Protein AF-A0A1I8PFZ9-F1 (afdb_monomer_lite)

Structure (mmCIF, N/CA/C/O backbone):
data_AF-A0A1I8PFZ9-F1
#
_entry.id   AF-A0A1I8PFZ9-F1
#
loop_
_atom_site.group_PDB
_atom_site.id
_atom_site.type_symbol
_atom_site.label_atom_id
_atom_site.label_alt_id
_atom_site.label_comp_id
_atom_site.label_asym_id
_atom_site.label_entity_id
_atom_site.label_seq_id
_atom_site.pdbx_PDB_ins_code
_atom_site.Cartn_x
_atom_site.Cartn_y
_atom_site.Cartn_z
_atom_site.occupancy
_atom_site.B_iso_or_equiv
_atom_site.auth_seq_id
_atom_site.auth_comp_id
_atom_site.auth_asym_id
_atom_site.auth_atom_id
_atom_site.pdbx_PDB_model_num
ATOM 1 N N . MET A 1 1 ? -17.222 47.639 5.534 1.00 55.88 1 MET A N 1
ATOM 2 C CA . MET A 1 1 ? -18.559 47.017 5.563 1.00 55.88 1 MET A CA 1
ATOM 3 C C . MET A 1 1 ? -19.368 47.814 6.571 1.00 55.88 1 MET A C 1
ATOM 5 O O . MET A 1 1 ? -18.903 47.943 7.698 1.00 55.88 1 MET A O 1
ATOM 9 N N . ASP A 1 2 ? -20.451 48.472 6.156 1.00 79.69 2 ASP A N 1
ATOM 10 C CA . ASP A 1 2 ? -21.258 49.279 7.079 1.00 79.69 2 ASP A CA 1
ATOM 11 C C . ASP A 1 2 ? -22.140 48.345 7.916 1.00 79.69 2 ASP A C 1
ATOM 13 O O . ASP A 1 2 ? -23.119 47.779 7.430 1.00 79.69 2 ASP A O 1
ATOM 17 N N . LEU A 1 3 ? -21.743 48.149 9.174 1.00 71.75 3 LEU A N 1
ATOM 18 C CA . LEU A 1 3 ? -22.398 47.241 10.117 1.00 71.75 3 LEU A CA 1
ATOM 19 C C . LEU A 1 3 ? -23.881 47.570 10.303 1.00 71.75 3 LEU A C 1
ATOM 21 O O . LEU A 1 3 ? -24.681 46.655 10.477 1.00 71.75 3 LEU A O 1
ATOM 25 N N . LYS A 1 4 ? -24.259 48.851 10.214 1.00 78.00 4 LYS A N 1
ATOM 26 C CA . LYS A 1 4 ? -25.657 49.266 10.374 1.00 78.00 4 LYS A CA 1
ATOM 27 C C . LYS A 1 4 ? -26.515 48.852 9.185 1.00 78.00 4 LYS A C 1
ATOM 29 O O . LYS A 1 4 ? -27.656 48.448 9.374 1.00 78.00 4 LYS A O 1
ATOM 34 N N . GLN A 1 5 ? -25.959 48.918 7.978 1.00 82.25 5 GLN A N 1
ATOM 35 C CA . GLN A 1 5 ? -26.655 48.493 6.768 1.00 82.25 5 GLN A CA 1
ATOM 36 C C . GLN A 1 5 ? -26.832 46.967 6.735 1.00 82.25 5 GLN A C 1
ATOM 38 O O . GLN A 1 5 ? -27.920 46.483 6.442 1.00 82.25 5 GLN A O 1
ATOM 43 N N . CYS A 1 6 ? -25.799 46.210 7.118 1.00 76.44 6 CYS A N 1
ATOM 44 C CA . CYS A 1 6 ? -25.879 44.748 7.202 1.00 76.44 6 CYS A CA 1
ATOM 45 C C . CYS A 1 6 ? -26.853 44.273 8.295 1.00 76.44 6 CYS A C 1
ATOM 47 O O . CYS A 1 6 ? -27.563 43.291 8.094 1.00 76.44 6 CYS A O 1
ATOM 49 N N . GLU A 1 7 ? -26.911 44.961 9.443 1.00 82.06 7 GLU A N 1
ATOM 50 C CA . GLU A 1 7 ? -27.873 44.642 10.507 1.00 82.06 7 GLU A CA 1
ATOM 51 C C . GLU A 1 7 ? -29.319 44.876 10.045 1.00 82.06 7 GLU A C 1
ATOM 53 O O . GLU A 1 7 ? -30.200 44.068 10.339 1.00 82.06 7 GLU A O 1
ATOM 58 N N . GLU A 1 8 ? -29.560 45.950 9.290 1.00 85.44 8 GLU A N 1
ATOM 59 C CA . GLU A 1 8 ? -30.883 46.270 8.753 1.00 85.44 8 GLU A CA 1
ATOM 60 C C . GLU A 1 8 ? -31.319 45.272 7.667 1.00 85.44 8 GLU A C 1
ATOM 62 O O . GLU A 1 8 ? -32.437 44.759 7.713 1.00 85.44 8 GLU A O 1
ATOM 67 N N . GLU A 1 9 ? -30.424 44.908 6.745 1.00 84.25 9 GLU A N 1
ATOM 68 C CA . GLU A 1 9 ? -30.680 43.880 5.725 1.00 84.25 9 GLU A CA 1
ATOM 69 C C . GLU A 1 9 ? -30.949 42.503 6.360 1.00 84.25 9 GLU A C 1
ATOM 71 O O . GLU A 1 9 ? -31.899 41.812 5.979 1.00 84.25 9 GLU A O 1
ATOM 76 N N . ALA A 1 10 ? -30.179 42.129 7.389 1.00 81.12 10 ALA A N 1
ATOM 77 C CA . ALA A 1 10 ? -30.389 40.893 8.138 1.00 81.12 10 ALA A CA 1
ATOM 78 C C . ALA A 1 10 ? -31.715 40.901 8.915 1.00 81.12 10 ALA A C 1
ATOM 80 O O . ALA A 1 10 ? -32.423 39.891 8.927 1.00 81.12 10 ALA A O 1
ATOM 81 N N . ARG A 1 11 ? -32.095 42.036 9.526 1.00 83.81 11 ARG A N 1
ATOM 82 C CA . ARG A 1 11 ? -33.407 42.190 10.177 1.00 83.81 11 ARG A CA 1
ATOM 83 C C . ARG A 1 11 ? -34.544 42.025 9.182 1.00 83.81 11 ARG A C 1
ATOM 85 O O . ARG A 1 11 ? -35.493 41.309 9.490 1.00 83.81 11 ARG A O 1
ATOM 92 N N . GLN A 1 12 ? -34.461 42.652 8.010 1.00 84.81 12 GLN A N 1
ATOM 93 C CA . GLN A 1 12 ? -35.506 42.564 6.987 1.00 84.81 12 GLN A CA 1
ATOM 94 C C . GLN A 1 12 ? -35.646 41.145 6.421 1.00 84.81 12 GLN A C 1
ATOM 96 O O . GLN A 1 12 ? -36.770 40.664 6.254 1.00 84.81 12 GLN A O 1
ATOM 101 N N . ALA A 1 13 ? -34.531 40.446 6.191 1.00 81.25 13 ALA A N 1
ATOM 102 C CA . ALA A 1 13 ? -34.535 39.043 5.781 1.00 81.25 13 ALA A CA 1
ATOM 103 C C . ALA A 1 13 ? -35.147 38.134 6.861 1.00 81.25 13 ALA A C 1
ATOM 105 O O . ALA A 1 13 ? -36.067 37.369 6.572 1.00 81.25 13 ALA A O 1
ATOM 106 N N . ALA A 1 14 ? -34.728 38.292 8.122 1.00 80.75 14 ALA A N 1
ATOM 107 C CA . ALA A 1 14 ? -35.264 37.521 9.242 1.00 80.75 14 ALA A CA 1
ATOM 108 C C . ALA A 1 14 ? -36.769 37.761 9.452 1.00 80.75 14 ALA A C 1
ATOM 110 O O . ALA A 1 14 ? -37.515 36.822 9.719 1.00 80.75 14 ALA A O 1
ATOM 111 N N . LEU A 1 15 ? -37.240 39.003 9.292 1.00 83.06 15 LEU A N 1
ATOM 112 C CA . LEU A 1 15 ? -38.666 39.341 9.359 1.00 83.06 15 LEU A CA 1
ATOM 113 C C . LEU A 1 15 ? -39.466 38.608 8.280 1.00 83.06 15 LEU A C 1
ATOM 115 O O . LEU A 1 15 ? -40.523 38.051 8.571 1.00 83.06 15 LEU A O 1
ATOM 119 N N . LYS A 1 16 ? -38.950 38.569 7.049 1.00 83.12 16 LYS A N 1
ATOM 120 C CA . LYS A 1 16 ? -39.581 37.865 5.928 1.00 83.12 16 LYS A CA 1
ATOM 121 C C . LYS A 1 16 ? -39.654 36.355 6.173 1.00 83.12 16 LYS A C 1
ATOM 123 O O . LYS A 1 16 ? -40.689 35.748 5.901 1.00 83.12 16 LYS A O 1
ATOM 128 N N . ASP A 1 17 ? -38.601 35.770 6.734 1.00 78.38 17 ASP A N 1
ATOM 129 C CA . ASP A 1 17 ? -38.559 34.345 7.069 1.00 78.38 17 ASP A CA 1
ATOM 130 C C . ASP A 1 17 ? -39.523 33.994 8.208 1.00 78.38 17 ASP A C 1
ATOM 132 O O . ASP A 1 17 ? -40.272 33.025 8.098 1.00 78.38 17 ASP A O 1
ATOM 136 N N . ILE A 1 18 ? -39.597 34.820 9.258 1.00 80.12 18 ILE A N 1
ATOM 137 C CA . ILE A 1 18 ? -40.544 34.628 10.368 1.00 80.12 18 ILE A CA 1
ATOM 138 C C . ILE A 1 18 ? -41.995 34.735 9.877 1.00 80.12 18 ILE A C 1
ATOM 140 O O . ILE A 1 18 ? -42.826 33.906 10.244 1.00 80.12 18 ILE A O 1
ATOM 144 N N . ILE A 1 19 ? -42.302 35.709 9.011 1.00 80.38 19 ILE A N 1
ATOM 145 C CA . ILE A 1 19 ? -43.636 35.860 8.404 1.00 80.38 19 ILE A CA 1
ATOM 146 C C . ILE A 1 19 ? -44.010 34.614 7.583 1.00 80.38 19 ILE A C 1
ATOM 148 O O . ILE A 1 19 ? -45.154 34.164 7.628 1.00 80.38 19 ILE A O 1
ATOM 152 N N . ASN A 1 20 ? -43.051 34.023 6.867 1.00 78.00 20 ASN A N 1
ATOM 153 C CA . ASN A 1 20 ? -43.273 32.791 6.108 1.00 78.00 20 ASN A CA 1
ATOM 154 C C . ASN A 1 20 ? -43.420 31.545 6.997 1.00 78.00 20 ASN A C 1
ATOM 156 O O . ASN A 1 20 ? -44.091 30.596 6.596 1.00 78.00 20 ASN A O 1
ATOM 160 N N . MET A 1 21 ? -42.817 31.536 8.188 1.00 74.88 21 MET A N 1
ATOM 161 C CA . MET A 1 21 ? -42.855 30.401 9.117 1.00 74.88 21 MET A CA 1
ATOM 162 C C . MET A 1 21 ? -44.158 30.292 9.923 1.00 74.88 21 MET A C 1
ATOM 164 O O . MET A 1 21 ? -44.516 29.183 10.313 1.00 74.88 21 MET A O 1
ATOM 168 N N . PHE A 1 22 ? -44.869 31.401 10.166 1.00 78.31 22 PHE A N 1
ATOM 169 C CA . PHE A 1 22 ? -46.088 31.435 10.992 1.00 78.31 22 PHE A CA 1
ATOM 170 C C . PHE A 1 22 ? -47.297 31.970 10.217 1.00 78.31 22 PHE A C 1
ATOM 172 O O . PHE A 1 22 ? -47.873 33.003 10.555 1.00 78.31 22 PHE A O 1
ATOM 179 N N . GLN A 1 23 ? -47.700 31.260 9.163 1.00 78.88 23 GLN A N 1
ATOM 180 C CA . GLN A 1 23 ? -48.844 31.660 8.331 1.00 78.88 23 GLN A CA 1
ATOM 181 C C . GLN A 1 23 ? -50.200 31.207 8.899 1.00 78.88 23 GLN A C 1
ATOM 183 O O . GLN A 1 23 ? -51.242 31.714 8.482 1.00 78.88 23 GLN A O 1
ATOM 188 N N . ARG A 1 24 ? -50.209 30.248 9.835 1.00 74.31 24 ARG A N 1
ATOM 189 C CA . ARG A 1 24 ? -51.417 29.705 10.480 1.00 74.31 24 ARG A CA 1
ATOM 190 C C . ARG A 1 24 ? -51.240 29.616 11.998 1.00 74.31 24 ARG A C 1
ATOM 192 O O . ARG A 1 24 ? -50.126 29.440 12.487 1.00 74.31 24 ARG A O 1
ATOM 199 N N . SER A 1 25 ? -52.335 29.741 12.752 1.00 69.19 25 SER A N 1
ATOM 200 C CA . SER A 1 25 ? -52.302 29.842 14.221 1.00 69.19 25 SER A CA 1
ATOM 201 C C . SER A 1 25 ? -51.837 28.566 14.937 1.00 69.19 25 SER A C 1
ATOM 203 O O . SER A 1 25 ? -51.323 28.656 16.044 1.00 69.19 25 SER A O 1
ATOM 205 N N . ASP A 1 26 ? -51.972 27.395 14.311 1.00 72.38 26 ASP A N 1
ATOM 206 C CA . ASP A 1 26 ? -51.497 26.089 14.797 1.00 72.38 26 ASP A CA 1
ATOM 207 C C . ASP A 1 26 ? -49.963 25.942 14.743 1.00 72.38 26 ASP A C 1
ATOM 209 O O . ASP A 1 26 ? -49.375 25.145 15.468 1.00 72.38 26 ASP A O 1
ATOM 213 N N . GLN A 1 27 ? -49.273 26.747 13.931 1.00 72.00 27 GLN A N 1
ATOM 214 C CA . GLN A 1 27 ? -47.811 26.686 13.797 1.00 72.00 27 GLN A CA 1
ATOM 215 C C . GLN A 1 27 ? -47.066 27.347 14.967 1.00 72.00 27 GLN A C 1
ATOM 217 O O . GLN A 1 27 ? -45.869 27.109 15.142 1.00 72.00 27 GLN A O 1
ATOM 222 N N . LEU A 1 28 ? -47.765 28.127 15.800 1.00 73.12 28 LEU A N 1
ATOM 223 C CA . LEU A 1 28 ? -47.210 28.752 17.006 1.00 73.12 28 LEU A CA 1
ATOM 224 C C . LEU A 1 28 ? -46.768 27.724 18.059 1.00 73.12 28 LEU A C 1
ATOM 226 O O . LEU A 1 28 ? -45.871 28.021 18.843 1.00 73.12 28 LEU A O 1
ATOM 230 N N . GLU A 1 29 ? -47.300 26.498 18.034 1.00 72.56 29 GLU A N 1
ATOM 231 C CA . GLU A 1 29 ? -46.859 25.409 18.922 1.00 72.56 29 GLU A CA 1
ATOM 232 C C . GLU A 1 29 ? -45.396 24.993 18.667 1.00 72.56 29 GLU A C 1
ATOM 234 O O . GLU A 1 29 ? -44.719 24.494 19.564 1.00 72.56 29 GLU A O 1
ATOM 239 N N . LYS A 1 30 ? -44.861 25.260 17.465 1.00 72.56 30 LYS A N 1
ATOM 240 C CA . LYS A 1 30 ? -43.470 24.946 17.085 1.00 72.56 30 LYS A CA 1
ATOM 241 C C . LYS A 1 30 ? -42.474 26.063 17.415 1.00 72.56 30 LYS A C 1
ATOM 243 O O . LYS A 1 30 ? -41.273 25.889 17.204 1.00 72.56 30 LYS A O 1
ATOM 248 N N . LEU A 1 31 ? -42.939 27.204 17.935 1.00 77.81 31 LEU A N 1
ATOM 249 C CA . LEU A 1 31 ? -42.110 28.381 18.231 1.00 77.81 31 LEU A CA 1
ATOM 250 C C . LEU A 1 31 ? -40.924 28.033 19.146 1.00 77.81 31 LEU A C 1
ATOM 252 O O . LEU A 1 31 ? -39.801 28.470 18.895 1.00 77.81 31 LEU A O 1
ATOM 256 N N . GLU A 1 32 ? -41.155 27.207 20.166 1.00 74.81 32 GLU A N 1
ATOM 257 C CA . GLU A 1 32 ? -40.130 26.827 21.143 1.00 74.81 32 GLU A CA 1
ATOM 258 C C . GLU A 1 32 ? -39.006 25.996 20.498 1.00 74.81 32 GLU A C 1
ATOM 260 O O . GLU A 1 32 ? -37.822 26.234 20.743 1.00 74.81 32 GLU A O 1
ATOM 265 N N . GLN A 1 33 ? -39.361 25.087 19.581 1.00 75.69 33 GLN A N 1
ATOM 266 C CA . GLN A 1 33 ? -38.401 24.279 18.820 1.00 75.69 33 GLN A CA 1
ATOM 267 C C . GLN A 1 33 ? -37.558 25.148 17.876 1.00 75.69 33 GLN A C 1
ATOM 269 O O . GLN A 1 33 ? -36.338 24.977 17.790 1.00 75.69 33 GLN A O 1
ATOM 274 N N . TYR A 1 34 ? -38.173 26.129 17.205 1.00 79.31 34 TYR A N 1
ATOM 275 C CA . TYR A 1 34 ? -37.441 27.072 16.356 1.00 79.31 34 TYR A CA 1
ATOM 276 C C . TYR A 1 34 ? -36.521 27.992 17.169 1.00 79.31 34 TYR A C 1
ATOM 278 O O . TYR A 1 34 ? -35.380 28.215 16.760 1.00 79.31 34 TYR A O 1
ATOM 286 N N . ARG A 1 35 ? -36.950 28.463 18.350 1.00 78.62 35 ARG A N 1
ATOM 287 C CA . ARG A 1 35 ? -36.086 29.242 19.257 1.00 78.62 35 ARG A CA 1
ATOM 288 C C . ARG A 1 35 ? -34.870 28.438 19.708 1.00 78.62 35 ARG A C 1
ATOM 290 O O . ARG A 1 35 ? -33.763 28.971 19.673 1.00 78.62 35 ARG A O 1
ATOM 297 N N . GLN A 1 36 ? -35.043 27.164 20.064 1.00 75.88 36 GLN A N 1
ATOM 298 C CA . GLN A 1 36 ? -33.921 26.292 20.429 1.00 75.88 36 GLN A CA 1
ATOM 299 C C . GLN A 1 36 ? -32.961 26.060 19.254 1.00 75.88 36 GLN A C 1
ATOM 301 O O . GLN A 1 36 ? -31.746 26.124 19.437 1.00 75.88 36 GLN A O 1
ATOM 306 N N . ARG A 1 37 ? -33.480 25.856 18.036 1.00 77.88 37 ARG A N 1
ATOM 307 C CA . ARG A 1 37 ? -32.655 25.692 16.828 1.00 77.88 37 ARG A CA 1
ATOM 308 C C . ARG A 1 37 ? -31.809 26.933 16.535 1.00 77.88 37 ARG A C 1
ATOM 310 O O . ARG A 1 37 ? -30.609 26.806 16.301 1.00 77.88 37 ARG A O 1
ATOM 317 N N . VAL A 1 38 ? -32.409 28.122 16.589 1.00 79.06 38 VAL A N 1
ATOM 318 C CA . VAL A 1 38 ? -31.695 29.390 16.360 1.00 79.06 38 VAL A CA 1
ATOM 319 C C . VAL A 1 38 ? -30.688 29.664 17.481 1.00 79.06 38 VAL A C 1
ATOM 321 O O . VAL A 1 38 ? -29.579 30.115 17.204 1.00 79.06 38 VAL A O 1
ATOM 324 N N . ALA A 1 39 ? -31.014 29.334 18.735 1.00 77.00 39 ALA A N 1
ATOM 325 C CA . ALA A 1 39 ? -30.078 29.455 19.854 1.00 77.00 39 ALA A CA 1
ATOM 326 C C . ALA A 1 39 ? -28.842 28.553 19.680 1.00 77.00 39 ALA A C 1
ATOM 328 O O . ALA A 1 39 ? -27.723 29.011 19.906 1.00 77.00 39 ALA A O 1
ATOM 329 N N . ARG A 1 40 ? -29.022 27.309 19.209 1.00 74.88 40 ARG A N 1
ATOM 330 C CA . ARG A 1 40 ? -27.911 26.393 18.891 1.00 74.88 40 ARG A CA 1
ATOM 331 C C . ARG A 1 40 ? -27.057 26.900 17.730 1.00 74.88 40 ARG A C 1
ATOM 333 O O . ARG A 1 40 ? -25.836 26.901 17.837 1.00 74.88 40 ARG A O 1
ATOM 340 N N . GLN A 1 41 ? -27.681 27.387 16.654 1.00 75.44 41 GLN A N 1
ATOM 341 C CA . GLN A 1 41 ? -26.951 27.980 15.526 1.00 75.44 41 GLN A CA 1
ATOM 342 C C . GLN A 1 41 ? -26.149 29.213 15.951 1.00 75.44 41 GLN A C 1
ATOM 344 O O . GLN A 1 41 ? -24.983 29.337 15.588 1.00 75.44 41 GLN A O 1
ATOM 349 N N . LYS A 1 42 ? -26.732 30.090 16.776 1.00 80.81 42 LYS A N 1
ATOM 350 C CA . LYS A 1 42 ? -26.023 31.243 17.338 1.00 80.81 42 LYS A CA 1
ATOM 351 C C . LYS A 1 42 ? -24.819 30.810 18.181 1.00 80.81 42 LYS A C 1
ATOM 353 O O . LYS A 1 42 ? -23.734 31.341 17.979 1.00 80.81 42 LYS A O 1
ATOM 358 N N . ALA A 1 43 ? -24.993 29.838 19.078 1.00 76.12 43 ALA A N 1
ATOM 359 C CA . ALA A 1 43 ? -23.907 29.337 19.921 1.00 76.12 43 ALA A CA 1
ATOM 360 C C . ALA A 1 43 ? -22.771 28.709 19.089 1.00 76.12 43 ALA A C 1
ATOM 362 O O . ALA A 1 43 ? -21.600 28.946 19.372 1.00 76.12 43 ALA A O 1
ATOM 363 N N . SER A 1 44 ? -23.114 27.974 18.026 1.00 70.81 44 SER A N 1
ATOM 364 C CA . SER A 1 44 ? -22.152 27.393 17.082 1.00 70.81 44 SER A CA 1
ATOM 365 C C . SER A 1 44 ? -21.364 28.466 16.320 1.00 70.81 44 SER A C 1
ATOM 367 O O . SER A 1 44 ? -20.138 28.404 16.271 1.00 70.81 44 SER A O 1
ATOM 369 N N . VAL A 1 45 ? -22.034 29.499 15.798 1.00 75.50 45 VAL A N 1
ATOM 370 C CA . VAL A 1 45 ? -21.367 30.611 15.099 1.00 75.50 45 VAL A CA 1
ATOM 371 C C . VAL A 1 45 ? -20.487 31.425 16.052 1.00 75.50 45 VAL A C 1
ATOM 373 O O . VAL A 1 45 ? -19.375 31.801 15.688 1.00 75.50 45 VAL A O 1
ATOM 376 N N . GLU A 1 46 ? -20.933 31.672 17.286 1.00 79.31 46 GLU A N 1
ATOM 377 C CA . GLU A 1 46 ? -20.119 32.342 18.308 1.00 79.31 46 GLU A CA 1
ATOM 378 C C . GLU A 1 46 ? -18.886 31.513 18.701 1.00 79.31 46 GLU A C 1
ATOM 380 O O . GLU A 1 46 ? -17.811 32.083 18.896 1.00 79.31 46 GLU A O 1
ATOM 385 N N . ALA A 1 47 ? -19.008 30.185 18.779 1.00 72.38 47 ALA A N 1
ATOM 386 C CA . ALA A 1 47 ? -17.881 29.287 19.022 1.00 72.38 47 ALA A CA 1
ATOM 387 C C . ALA A 1 47 ? -16.890 29.277 17.845 1.00 72.38 47 ALA A C 1
ATOM 389 O O . ALA A 1 47 ? -15.689 29.404 18.073 1.00 72.38 47 ALA A O 1
ATOM 390 N N . LEU A 1 48 ? -17.383 29.223 16.601 1.00 70.38 48 LEU A N 1
ATOM 391 C CA . LEU A 1 48 ? -16.575 29.299 15.373 1.00 70.38 48 LEU A CA 1
ATOM 392 C C . LEU A 1 48 ? -15.835 30.634 15.235 1.00 70.38 48 LEU A C 1
ATOM 394 O O . LEU A 1 48 ? -14.678 30.673 14.827 1.00 70.38 48 LEU A O 1
ATOM 398 N N . LEU A 1 49 ? -16.484 31.744 15.591 1.00 74.75 49 LEU A N 1
ATOM 399 C CA . LEU A 1 49 ? -15.838 33.055 15.592 1.00 74.75 49 LEU A CA 1
ATOM 400 C C . LEU A 1 49 ? -14.766 33.140 16.677 1.00 74.75 49 LEU A C 1
ATOM 402 O O . LEU A 1 49 ? -13.680 33.647 16.407 1.00 74.75 49 LEU A O 1
ATOM 406 N N . LYS A 1 50 ? -15.035 32.625 17.883 1.00 77.69 50 LYS A N 1
ATOM 407 C CA . LYS A 1 50 ? -14.036 32.578 18.959 1.00 77.69 50 LYS A CA 1
ATOM 408 C C . LYS A 1 50 ? -12.836 31.716 18.578 1.00 77.69 50 LYS A C 1
ATOM 410 O O . LYS A 1 50 ? -11.712 32.174 18.756 1.00 77.69 50 LYS A O 1
ATOM 415 N N . SER A 1 51 ? -13.055 30.525 18.022 1.00 72.69 51 SER A N 1
ATOM 416 C CA . SER A 1 51 ? -11.964 29.640 17.598 1.00 72.69 51 SER A CA 1
ATOM 417 C C . SER A 1 51 ? -11.181 30.225 16.424 1.00 72.69 51 SER A C 1
ATOM 419 O O . SER A 1 51 ? -9.955 30.232 16.454 1.00 72.69 51 SER A O 1
ATOM 421 N N . GLY A 1 52 ? -11.856 30.814 15.434 1.00 74.44 52 GLY A N 1
ATOM 422 C CA . GLY A 1 52 ? -11.201 31.484 14.311 1.00 74.44 52 GLY A CA 1
ATOM 423 C C . GLY A 1 52 ? -10.334 32.667 14.748 1.00 74.44 52 GLY A C 1
ATOM 424 O O . GLY A 1 52 ? -9.212 32.825 14.268 1.00 74.44 52 GLY A O 1
ATOM 425 N N . LEU A 1 53 ? -10.819 33.480 15.691 1.00 77.50 53 LEU A N 1
ATOM 426 C CA . LEU A 1 53 ? -10.086 34.639 16.208 1.00 77.50 53 LEU A CA 1
ATOM 427 C C . LEU A 1 53 ? -8.913 34.215 17.104 1.00 77.50 53 LEU A C 1
ATOM 429 O O . LEU A 1 53 ? -7.843 34.817 17.028 1.00 77.50 53 LEU A O 1
ATOM 433 N N . GLN A 1 54 ? -9.090 33.146 17.884 1.00 74.56 54 GLN A N 1
ATOM 434 C CA . GLN A 1 54 ? -8.032 32.534 18.685 1.00 74.56 54 GLN A CA 1
ATOM 435 C C . GLN A 1 54 ? -6.930 31.941 17.794 1.00 74.56 54 GLN A C 1
ATOM 437 O O . GLN A 1 54 ? -5.764 32.263 17.986 1.00 74.56 54 GLN A O 1
ATOM 442 N N . ASN A 1 55 ? -7.291 31.206 16.738 1.00 74.38 55 ASN A N 1
ATOM 443 C CA . ASN A 1 55 ? -6.340 30.651 15.771 1.00 74.38 55 ASN A CA 1
ATOM 444 C C . ASN A 1 55 ? -5.534 31.741 15.048 1.00 74.38 55 ASN A C 1
ATOM 446 O O . ASN A 1 55 ? -4.337 31.582 14.819 1.00 74.38 55 ASN A O 1
ATOM 450 N N . GLN A 1 56 ? -6.163 32.869 14.703 1.00 77.25 56 GLN A N 1
ATOM 451 C CA . GLN A 1 56 ? -5.456 34.013 14.115 1.00 77.25 56 GLN A CA 1
ATOM 452 C C . GLN A 1 56 ? -4.503 34.673 15.123 1.00 77.25 56 GLN A C 1
ATOM 454 O O . GLN A 1 56 ? -3.371 34.999 14.769 1.00 77.25 56 GLN A O 1
ATOM 459 N N . LEU A 1 57 ? -4.922 34.841 16.382 1.00 79.62 57 LEU A N 1
ATOM 460 C CA . LEU A 1 57 ? -4.068 35.368 17.453 1.00 79.62 57 LEU A CA 1
ATOM 461 C C . LEU A 1 57 ? -2.870 34.456 17.736 1.00 79.62 57 LEU A C 1
ATOM 463 O O . LEU A 1 57 ? -1.748 34.949 17.868 1.00 79.62 57 LEU A O 1
ATOM 467 N N . ASP A 1 58 ? -3.088 33.145 17.772 1.00 77.12 58 ASP A N 1
ATOM 468 C CA . ASP A 1 58 ? -2.035 32.156 17.986 1.00 77.12 58 ASP A CA 1
ATOM 469 C C . ASP A 1 58 ? -1.094 32.082 16.777 1.00 77.12 58 ASP A C 1
ATOM 471 O O . ASP A 1 58 ? 0.123 32.069 16.953 1.00 77.12 58 ASP A O 1
ATOM 475 N N . GLY A 1 59 ? -1.615 32.185 15.550 1.00 77.75 59 GLY A N 1
ATOM 476 C CA . GLY A 1 59 ? -0.802 32.319 14.338 1.00 77.75 59 GLY A CA 1
ATOM 477 C C . GLY A 1 59 ? 0.089 33.567 14.350 1.00 77.75 59 GLY A C 1
ATOM 478 O O . GLY A 1 59 ? 1.276 33.488 14.028 1.00 77.75 59 GLY A O 1
ATOM 479 N N . VAL A 1 60 ? -0.438 34.715 14.791 1.00 83.31 60 VAL A N 1
ATOM 480 C CA . VAL A 1 60 ? 0.345 35.954 14.949 1.00 83.31 60 VAL A CA 1
ATOM 481 C C . VAL A 1 60 ? 1.396 35.812 16.052 1.00 83.31 60 VAL A C 1
ATOM 483 O O . VAL A 1 60 ? 2.532 36.256 15.878 1.00 83.31 60 VAL A O 1
ATOM 486 N N . ARG A 1 61 ? 1.053 35.175 17.175 1.00 83.75 61 ARG A N 1
ATOM 487 C CA . ARG A 1 61 ? 1.985 34.924 18.280 1.00 83.75 61 ARG A CA 1
ATOM 488 C C . ARG A 1 61 ? 3.136 34.014 17.852 1.00 83.75 61 ARG A C 1
ATOM 490 O O . ARG A 1 61 ? 4.291 34.360 18.093 1.00 83.75 61 ARG A O 1
ATOM 497 N N . VAL A 1 62 ? 2.833 32.910 17.170 1.00 82.50 62 VAL A N 1
ATOM 498 C CA . VAL A 1 62 ? 3.834 31.990 16.610 1.00 82.50 62 VAL A CA 1
ATOM 499 C C . VAL A 1 62 ? 4.703 32.711 15.582 1.00 82.50 62 VAL A C 1
ATOM 501 O O . VAL A 1 62 ? 5.925 32.595 15.632 1.00 82.50 62 VAL A O 1
ATOM 504 N N . GLY A 1 63 ? 4.107 33.523 14.705 1.00 80.38 63 GLY A N 1
ATOM 505 C CA . GLY A 1 63 ? 4.854 34.337 13.745 1.00 80.38 63 GLY A CA 1
ATOM 506 C C . GLY A 1 63 ? 5.827 35.310 14.421 1.00 80.38 63 GLY A C 1
ATOM 507 O O . GLY A 1 63 ? 6.973 35.433 13.994 1.00 80.38 63 GLY A O 1
ATOM 508 N N . LEU A 1 64 ? 5.416 35.962 15.514 1.00 86.38 64 LEU A N 1
ATOM 509 C CA . LEU A 1 64 ? 6.278 36.852 16.304 1.00 86.38 64 LEU A CA 1
ATOM 510 C C . LEU A 1 64 ? 7.404 36.100 17.026 1.00 86.38 64 LEU A C 1
ATOM 512 O O . LEU A 1 64 ? 8.532 36.598 17.082 1.00 86.38 64 LEU A O 1
ATOM 516 N N . GLU A 1 65 ? 7.125 34.913 17.564 1.00 83.62 65 GLU A N 1
ATOM 517 C CA . GLU A 1 65 ? 8.139 34.053 18.181 1.00 83.62 65 GLU A CA 1
ATOM 518 C C . GLU A 1 65 ? 9.163 33.575 17.144 1.00 83.62 65 GLU A C 1
ATOM 520 O O . GLU A 1 65 ? 10.363 33.718 17.373 1.00 83.62 65 GLU A O 1
ATOM 525 N N . GLN A 1 66 ? 8.719 33.137 15.963 1.00 81.50 66 GLN A N 1
ATOM 526 C CA . GLN A 1 66 ? 9.601 32.767 14.850 1.00 81.50 66 GLN A CA 1
ATOM 527 C C . GLN A 1 66 ? 10.479 33.937 14.395 1.00 81.50 66 GLN A C 1
ATOM 529 O O . GLN A 1 66 ? 11.679 33.766 14.187 1.00 81.50 66 GLN A O 1
ATOM 534 N N . LEU A 1 67 ? 9.921 35.148 14.303 1.00 85.62 67 LEU A N 1
ATOM 535 C CA . LEU A 1 67 ? 10.679 36.344 13.921 1.00 85.62 67 LEU A CA 1
ATOM 536 C C . LEU A 1 67 ? 11.759 36.690 14.957 1.00 85.62 67 LEU A C 1
ATOM 538 O O . LEU A 1 67 ? 12.860 37.119 14.605 1.00 85.62 67 LEU A O 1
ATOM 542 N N . LYS A 1 68 ? 11.461 36.469 16.242 1.00 89.06 68 LYS A N 1
ATOM 543 C CA . LYS A 1 68 ? 12.416 36.640 17.340 1.00 89.06 68 LYS A CA 1
ATOM 544 C C . LYS A 1 68 ? 13.535 35.597 17.284 1.00 89.06 68 LYS A C 1
ATOM 546 O O . LYS A 1 68 ? 14.691 35.972 17.488 1.00 89.06 68 LYS A O 1
ATOM 551 N N . THR A 1 69 ? 13.212 34.342 16.971 1.00 85.62 69 THR A N 1
ATOM 552 C CA . THR A 1 69 ? 14.194 33.262 16.786 1.00 85.62 69 THR A CA 1
ATOM 553 C C . THR A 1 69 ? 15.092 33.537 15.582 1.00 85.62 69 THR A C 1
ATOM 555 O O . THR A 1 69 ? 16.306 33.585 15.744 1.00 85.62 69 THR A O 1
ATOM 558 N N . CYS A 1 70 ? 14.534 33.902 14.421 1.00 86.12 70 CYS A N 1
ATOM 559 C CA . CYS A 1 70 ? 15.337 34.297 13.256 1.00 86.12 70 CYS A CA 1
ATOM 560 C C . CYS A 1 70 ? 16.302 35.449 13.571 1.00 86.12 70 CYS A C 1
ATOM 562 O O . CYS A 1 70 ? 17.428 35.485 13.078 1.00 86.12 70 CYS A O 1
ATOM 564 N N . LEU A 1 71 ? 15.894 36.405 14.408 1.00 90.50 71 LEU A N 1
ATOM 565 C CA . LEU A 1 71 ? 16.768 37.503 14.811 1.00 90.50 71 LEU A CA 1
ATOM 566 C C . LEU A 1 71 ? 17.913 37.042 15.734 1.00 90.50 71 LEU A C 1
ATOM 568 O O . LEU A 1 71 ? 18.981 37.662 15.734 1.00 90.50 71 LEU A O 1
ATOM 572 N N . GLN A 1 72 ? 17.716 35.977 16.516 1.00 88.94 72 GLN A N 1
ATOM 573 C CA . GLN A 1 72 ? 18.787 35.318 17.268 1.00 88.94 72 GLN A CA 1
ATOM 574 C C . GLN A 1 72 ? 19.718 34.542 16.331 1.00 88.94 72 GLN A C 1
ATOM 576 O O . GLN A 1 72 ? 20.930 34.756 16.399 1.00 88.94 72 GLN A O 1
ATOM 581 N N . ASP A 1 73 ? 19.168 33.774 15.392 1.00 85.00 73 ASP A N 1
ATOM 582 C CA . ASP A 1 73 ? 19.938 32.990 14.420 1.00 85.00 73 ASP A CA 1
ATOM 583 C C . ASP A 1 73 ? 20.836 33.885 13.559 1.00 85.00 73 ASP A C 1
ATOM 585 O O . ASP A 1 73 ? 22.018 33.609 13.372 1.00 85.00 73 ASP A O 1
ATOM 589 N N . VAL A 1 74 ? 20.327 35.031 13.093 1.00 88.00 74 VAL A N 1
ATOM 590 C CA . VAL A 1 74 ? 21.119 36.004 12.320 1.00 88.00 74 VAL A CA 1
ATOM 591 C C . VAL A 1 74 ? 22.276 36.578 13.147 1.00 88.00 74 VAL A C 1
ATOM 593 O O . VAL A 1 74 ? 23.362 36.833 12.617 1.00 88.00 74 VAL A O 1
ATOM 596 N N . ARG A 1 75 ? 22.085 36.781 14.457 1.00 90.06 75 ARG A N 1
ATOM 597 C CA . ARG A 1 75 ? 23.164 37.238 15.349 1.00 90.06 75 ARG A CA 1
ATOM 598 C C . ARG A 1 75 ? 24.217 36.156 15.552 1.00 90.06 75 ARG A C 1
ATOM 600 O O . ARG A 1 75 ? 25.404 36.480 15.602 1.00 90.06 75 ARG A O 1
ATOM 607 N N . GLU A 1 76 ? 23.798 34.902 15.652 1.00 87.75 76 GLU A N 1
ATOM 608 C CA . GLU A 1 76 ? 24.702 33.761 15.747 1.00 87.75 76 GLU A CA 1
ATOM 609 C C . GLU A 1 76 ? 25.477 33.552 14.444 1.00 87.75 76 GLU A C 1
ATOM 611 O O . GLU A 1 76 ? 26.702 33.472 14.475 1.00 87.75 76 GLU A O 1
ATOM 616 N N . PHE A 1 77 ? 24.806 33.626 13.292 1.00 85.81 77 PHE A N 1
ATOM 617 C CA . PHE A 1 77 ? 25.436 33.554 11.975 1.00 85.81 77 PHE A CA 1
ATOM 618 C C . PHE A 1 77 ? 26.496 34.642 11.791 1.00 85.81 77 PHE A C 1
ATOM 620 O O . PHE A 1 77 ? 27.605 34.370 11.334 1.00 85.81 77 PHE A O 1
ATOM 627 N N . LYS A 1 78 ? 26.203 35.876 12.222 1.00 89.75 78 LYS A N 1
ATOM 628 C CA . LYS A 1 78 ? 27.176 36.975 12.204 1.00 89.75 78 LYS A CA 1
ATOM 629 C C . LYS A 1 78 ? 28.397 36.682 13.083 1.00 89.75 78 LYS A C 1
ATOM 631 O O . LYS A 1 78 ? 29.514 37.015 12.693 1.00 89.75 78 LYS A O 1
ATOM 636 N N . ARG A 1 79 ? 28.205 36.065 14.255 1.00 90.88 79 ARG A N 1
ATOM 637 C CA . ARG A 1 79 ? 29.313 35.663 15.135 1.00 90.88 79 ARG A CA 1
ATOM 638 C C . ARG A 1 79 ? 30.152 34.565 14.478 1.00 90.88 79 ARG A C 1
ATOM 640 O O . ARG A 1 79 ? 31.368 34.707 14.422 1.00 90.88 79 ARG A O 1
ATOM 647 N N . SER A 1 80 ? 29.515 33.529 13.940 1.00 87.50 80 SER A N 1
ATOM 648 C CA . SER A 1 80 ? 30.188 32.417 13.260 1.00 87.50 80 SER A CA 1
ATOM 649 C C . SER A 1 80 ? 30.956 32.875 12.020 1.00 87.50 80 SER A C 1
ATOM 651 O O . SER A 1 80 ? 32.103 32.482 11.840 1.00 87.50 80 SER A O 1
ATOM 653 N N . MET A 1 81 ? 30.387 33.778 11.214 1.00 84.50 81 MET A N 1
ATOM 654 C CA . MET A 1 81 ? 31.099 34.403 10.095 1.00 84.50 81 MET A CA 1
ATOM 655 C C . MET A 1 81 ? 32.349 35.161 10.550 1.00 84.50 81 MET A C 1
ATOM 657 O O . MET A 1 81 ? 33.388 35.038 9.913 1.00 84.50 81 MET A O 1
ATOM 661 N N . GLY A 1 82 ? 32.278 35.896 11.665 1.00 90.69 82 GLY A N 1
ATOM 662 C CA . GLY A 1 82 ? 33.450 36.577 12.223 1.00 90.69 82 GLY A CA 1
ATOM 663 C C . GLY A 1 82 ? 34.549 35.606 12.671 1.00 90.69 82 GLY A C 1
ATOM 664 O O . GLY A 1 82 ? 35.730 35.883 12.481 1.00 90.69 82 GLY A O 1
ATOM 665 N N . VAL A 1 83 ? 34.170 34.439 13.208 1.00 87.62 83 VAL A N 1
ATOM 666 C CA . VAL A 1 83 ? 35.121 33.366 13.549 1.00 87.62 83 VAL A CA 1
ATOM 667 C C . VAL A 1 83 ? 35.762 32.784 12.287 1.00 87.62 83 VAL A C 1
ATOM 669 O O . VAL A 1 83 ? 36.976 32.606 12.251 1.00 87.62 83 VAL A O 1
ATOM 672 N N . VAL A 1 84 ? 34.979 32.528 11.233 1.00 84.81 84 VAL A N 1
ATOM 673 C CA . VAL A 1 84 ? 35.506 32.049 9.943 1.00 84.81 84 VAL A CA 1
ATOM 674 C C . VAL A 1 84 ? 36.465 33.069 9.331 1.00 84.81 84 VAL A C 1
ATOM 676 O O . VAL A 1 84 ? 37.535 32.690 8.866 1.00 84.81 84 VAL A O 1
ATOM 679 N N . GLU A 1 85 ? 36.128 34.358 9.370 1.00 84.19 85 GLU A N 1
ATOM 680 C CA . GLU A 1 85 ? 36.989 35.429 8.865 1.00 84.19 85 GLU A CA 1
ATOM 681 C C . GLU A 1 85 ? 38.317 35.500 9.636 1.00 84.19 85 GLU A C 1
ATOM 683 O O . GLU A 1 85 ? 39.374 35.589 9.014 1.00 84.19 85 GLU A O 1
ATOM 688 N N . GLN A 1 86 ? 38.296 35.348 10.966 1.00 85.88 86 GLN A N 1
ATOM 689 C CA . GLN A 1 86 ? 39.518 35.232 11.774 1.00 85.88 86 GLN A CA 1
ATOM 690 C C . GLN A 1 86 ? 40.351 33.994 11.428 1.00 85.88 86 GLN A C 1
ATOM 692 O O . GLN A 1 86 ? 41.570 34.095 11.309 1.00 85.88 86 GLN A O 1
ATOM 697 N N . LEU A 1 87 ? 39.721 32.830 11.247 1.00 81.31 87 LEU A N 1
ATOM 698 C CA . LEU A 1 87 ? 40.429 31.596 10.887 1.00 81.31 87 LEU A CA 1
ATOM 699 C C . LEU A 1 87 ? 41.061 31.681 9.489 1.00 81.31 87 LEU A C 1
ATOM 701 O O . LEU A 1 87 ? 42.144 31.144 9.264 1.00 81.31 87 LEU A O 1
ATOM 705 N N . MET A 1 88 ? 40.412 32.383 8.557 1.00 78.12 88 MET A N 1
ATOM 706 C CA . MET A 1 88 ? 40.892 32.549 7.183 1.00 78.12 88 MET A CA 1
ATOM 707 C C . MET A 1 88 ? 42.074 33.522 7.056 1.00 78.12 88 MET A C 1
ATOM 709 O O . MET A 1 88 ? 42.812 33.435 6.075 1.00 78.12 88 MET A O 1
ATOM 713 N N . GLN A 1 89 ? 42.306 34.410 8.032 1.00 82.00 89 GLN A N 1
ATOM 714 C CA . GLN A 1 89 ? 43.412 35.381 7.983 1.00 82.00 89 GLN A CA 1
ATOM 715 C C . GLN A 1 89 ? 44.803 34.724 7.928 1.00 82.00 89 GLN A C 1
ATOM 717 O O . GLN A 1 89 ? 45.704 35.298 7.324 1.00 82.00 89 GLN A O 1
ATOM 722 N N . GLY A 1 90 ? 44.977 33.519 8.487 1.00 77.94 90 GLY A N 1
ATOM 723 C CA . GLY A 1 90 ? 46.257 32.789 8.474 1.00 77.94 90 GLY A CA 1
ATOM 724 C C . GLY A 1 90 ? 46.497 31.908 7.238 1.00 77.94 90 GLY A C 1
ATOM 725 O O . GLY A 1 90 ? 47.591 31.379 7.051 1.00 77.94 90 GLY A O 1
ATOM 726 N N . VAL A 1 91 ? 45.494 31.728 6.372 1.00 79.25 91 VAL A N 1
ATOM 727 C CA . VAL A 1 91 ? 45.594 30.849 5.190 1.00 79.25 91 VAL A CA 1
ATOM 728 C C . VAL A 1 91 ? 46.626 31.332 4.156 1.00 79.25 91 VAL A C 1
ATOM 730 O O . VAL A 1 91 ? 47.348 30.481 3.631 1.00 79.25 91 VAL A O 1
ATOM 733 N N . PRO A 1 92 ? 46.764 32.641 3.855 1.00 77.69 92 PRO A N 1
ATOM 734 C CA . PRO A 1 92 ? 47.776 33.119 2.911 1.00 77.69 92 PRO A CA 1
ATOM 735 C C . PRO A 1 92 ? 49.209 32.789 3.351 1.00 77.69 92 PRO A C 1
ATOM 737 O O . PRO A 1 92 ? 50.023 32.375 2.531 1.00 77.69 92 PRO A O 1
ATOM 740 N N . GLU A 1 93 ? 49.499 32.890 4.649 1.00 79.06 93 GLU A N 1
ATOM 741 C CA . GLU A 1 93 ? 50.818 32.578 5.213 1.00 79.06 93 GLU A CA 1
ATOM 742 C C . GLU A 1 93 ? 51.126 31.077 5.127 1.00 79.06 93 GLU A C 1
ATOM 744 O O . GLU A 1 93 ? 52.231 30.682 4.756 1.00 79.06 93 GLU A O 1
ATOM 749 N N . ILE A 1 94 ? 50.129 30.223 5.385 1.00 78.56 94 ILE A N 1
ATOM 750 C CA . ILE A 1 94 ? 50.242 28.765 5.210 1.00 78.56 94 ILE A CA 1
ATOM 751 C C . ILE A 1 94 ? 50.443 28.405 3.731 1.00 78.56 94 ILE A C 1
ATOM 753 O O . ILE A 1 94 ? 51.226 27.508 3.411 1.00 78.56 94 ILE A O 1
ATOM 757 N N . TYR A 1 95 ? 49.758 29.102 2.820 1.00 74.00 95 TYR A N 1
ATOM 758 C CA . TYR A 1 95 ? 49.902 28.895 1.380 1.00 74.00 95 TYR A CA 1
ATOM 759 C C . TYR A 1 95 ? 51.323 29.216 0.897 1.00 74.00 95 TYR A C 1
ATOM 761 O O . TYR A 1 95 ? 51.879 28.454 0.101 1.00 74.00 95 TYR A O 1
ATOM 769 N N . GLU A 1 96 ? 51.936 30.288 1.407 1.00 76.50 96 GLU A N 1
ATOM 770 C CA . GLU A 1 96 ? 53.344 30.591 1.128 1.00 76.50 96 GLU A CA 1
ATOM 771 C C . GLU A 1 96 ? 54.298 29.586 1.791 1.00 76.50 96 GLU A C 1
ATOM 773 O O . GLU A 1 96 ? 55.211 29.086 1.133 1.00 76.50 96 GLU A O 1
ATOM 778 N N . ALA A 1 97 ? 54.054 29.193 3.046 1.00 79.06 97 ALA A N 1
ATOM 779 C CA . ALA A 1 97 ? 54.890 28.219 3.755 1.00 79.06 97 ALA A CA 1
ATOM 780 C C . ALA A 1 97 ? 54.903 26.825 3.092 1.00 79.06 97 ALA A C 1
ATOM 782 O O . ALA A 1 97 ? 55.908 26.114 3.139 1.00 79.06 97 ALA A O 1
ATOM 783 N N . LEU A 1 98 ? 53.807 26.426 2.436 1.00 79.62 98 LEU A N 1
ATOM 784 C CA . LEU A 1 98 ? 53.684 25.146 1.723 1.00 79.62 98 LEU A CA 1
ATOM 785 C C . LEU A 1 98 ? 54.219 25.178 0.284 1.00 79.62 98 LEU A C 1
ATOM 787 O O . LEU A 1 98 ? 54.183 24.154 -0.410 1.00 79.62 98 LEU A O 1
ATOM 791 N N . GLN A 1 99 ? 54.729 26.317 -0.190 1.00 76.56 99 GLN A N 1
ATOM 792 C CA . GLN A 1 99 ? 55.174 26.460 -1.574 1.00 76.56 99 GLN A CA 1
ATOM 793 C C . GLN A 1 99 ? 56.307 25.483 -1.924 1.00 76.56 99 GLN A C 1
ATOM 795 O O . GLN A 1 99 ? 56.306 24.906 -3.015 1.00 76.56 99 GLN A O 1
ATOM 800 N N . ASP A 1 100 ? 57.245 25.246 -1.006 1.00 78.75 100 ASP A N 1
ATOM 801 C CA . ASP A 1 100 ? 58.373 24.338 -1.242 1.00 78.75 100 ASP A CA 1
ATOM 802 C C . ASP A 1 100 ? 57.964 22.861 -1.192 1.00 78.75 100 ASP A C 1
ATOM 804 O O . ASP A 1 100 ? 58.404 22.075 -2.032 1.00 78.75 100 ASP A O 1
ATOM 808 N N . VAL A 1 101 ? 57.024 22.496 -0.314 1.00 79.62 101 VAL A N 1
ATOM 809 C CA . VAL A 1 101 ? 56.419 21.151 -0.289 1.00 79.62 101 VAL A CA 1
ATOM 810 C C . VAL A 1 101 ? 55.686 20.869 -1.599 1.00 79.62 101 VAL A C 1
ATOM 812 O O . VAL A 1 101 ? 55.804 19.784 -2.166 1.00 79.62 101 VAL A O 1
ATOM 815 N N . ARG A 1 102 ? 54.969 21.862 -2.138 1.00 73.12 102 ARG A N 1
ATOM 816 C CA . ARG A 1 102 ? 54.274 21.735 -3.422 1.00 73.12 102 ARG A CA 1
ATOM 817 C C . ARG A 1 102 ? 55.250 21.564 -4.586 1.00 73.12 102 ARG A C 1
ATOM 819 O O . ARG A 1 102 ? 54.993 20.739 -5.460 1.00 73.12 102 ARG A O 1
ATOM 826 N N . LYS A 1 103 ? 56.372 22.296 -4.592 1.00 75.88 103 LYS A N 1
ATOM 827 C CA . LYS A 1 103 ? 57.442 22.105 -5.589 1.00 75.88 103 LYS A CA 1
ATOM 828 C C . LYS A 1 103 ? 58.009 20.687 -5.531 1.00 75.88 103 LYS A C 1
ATOM 830 O O . LYS A 1 103 ? 58.230 20.093 -6.583 1.00 75.88 103 LYS A O 1
ATOM 835 N N . GLU A 1 104 ? 58.218 20.138 -4.337 1.00 78.94 104 GLU A N 1
ATOM 836 C CA . GLU A 1 104 ? 58.771 18.790 -4.185 1.00 78.94 104 GLU A CA 1
ATOM 837 C C . GLU A 1 104 ? 57.757 17.694 -4.546 1.00 78.94 104 GLU A C 1
ATOM 839 O O . GLU A 1 104 ? 58.112 16.724 -5.212 1.00 78.94 104 GLU A O 1
ATOM 844 N N . ASN A 1 105 ? 56.473 17.893 -4.230 1.00 76.25 105 ASN A N 1
ATOM 845 C CA . ASN A 1 105 ? 55.394 16.995 -4.648 1.00 76.25 105 ASN A CA 1
ATOM 846 C C . ASN A 1 105 ? 55.257 16.920 -6.179 1.00 76.25 105 ASN A C 1
ATOM 848 O O . ASN A 1 105 ? 55.065 15.840 -6.731 1.00 76.25 105 ASN A O 1
ATOM 852 N N . ILE A 1 106 ? 55.414 18.050 -6.880 1.00 69.50 106 ILE A N 1
ATOM 853 C CA . ILE A 1 106 ? 55.417 18.078 -8.352 1.00 69.50 106 ILE A CA 1
ATOM 854 C C . ILE A 1 106 ? 56.582 17.244 -8.906 1.00 69.50 106 ILE A C 1
ATOM 856 O O . ILE A 1 106 ? 56.378 16.439 -9.813 1.00 69.50 106 ILE A O 1
ATOM 860 N N . LYS A 1 107 ? 57.792 17.370 -8.339 1.00 73.62 107 LYS A N 1
ATOM 861 C CA . LYS A 1 107 ? 58.940 16.542 -8.756 1.00 73.62 107 LYS A CA 1
ATOM 862 C C . LYS A 1 107 ? 58.714 15.055 -8.479 1.00 73.62 107 LYS A C 1
ATOM 864 O O . LYS A 1 107 ? 59.076 14.222 -9.306 1.00 73.62 107 LYS A O 1
ATOM 869 N N . TYR A 1 108 ? 58.124 14.717 -7.331 1.00 77.81 108 TYR A N 1
ATOM 870 C CA . TYR A 1 108 ? 57.809 13.333 -6.980 1.00 77.81 108 TYR A CA 1
ATOM 871 C C . TYR A 1 108 ? 56.766 12.727 -7.927 1.00 77.81 108 TYR A C 1
ATOM 873 O O . TYR A 1 108 ? 56.983 11.619 -8.411 1.00 77.81 108 TYR A O 1
ATOM 881 N N . SER A 1 109 ? 55.691 13.459 -8.252 1.00 70.38 109 SER A N 1
ATOM 882 C CA . SER A 1 109 ? 54.678 13.030 -9.233 1.00 70.38 109 SER A CA 1
ATOM 883 C C . SER A 1 109 ? 55.318 12.701 -10.579 1.00 70.38 109 SER A C 1
ATOM 885 O O . SER A 1 109 ? 55.139 11.607 -11.105 1.00 70.38 109 SER A O 1
ATOM 887 N N . GLN A 1 110 ? 56.180 13.593 -11.075 1.00 68.94 110 GLN A N 1
ATOM 888 C CA . GLN A 1 110 ? 56.892 13.399 -12.338 1.00 68.94 110 GLN A CA 1
ATOM 889 C C . GLN A 1 110 ? 57.789 12.156 -12.321 1.00 68.94 110 GLN A C 1
ATOM 891 O O . GLN A 1 110 ? 57.768 11.361 -13.262 1.00 68.94 110 GLN A O 1
ATOM 896 N N . LEU A 1 111 ? 58.566 11.962 -11.251 1.00 73.19 111 LEU A N 1
ATOM 897 C CA . LEU A 1 111 ? 59.424 10.785 -11.099 1.00 73.19 111 LEU A CA 1
ATOM 898 C C . LEU A 1 111 ? 58.600 9.498 -10.990 1.00 73.19 111 LEU A C 1
ATOM 900 O O . LEU A 1 111 ? 58.960 8.497 -11.603 1.00 73.19 111 LEU A O 1
ATOM 904 N N . ALA A 1 112 ? 57.483 9.519 -10.264 1.00 72.81 112 ALA A N 1
ATOM 905 C CA . ALA A 1 112 ? 56.592 8.374 -10.130 1.00 72.81 112 ALA A CA 1
ATOM 906 C C . ALA A 1 112 ? 55.954 7.989 -11.476 1.00 72.81 112 ALA A C 1
ATOM 908 O O . ALA A 1 112 ? 55.962 6.810 -11.837 1.00 72.81 112 ALA A O 1
ATOM 909 N N . THR A 1 113 ? 55.479 8.966 -12.254 1.00 68.38 113 THR A N 1
ATOM 910 C CA . THR A 1 113 ? 54.911 8.744 -13.594 1.00 68.38 113 THR A CA 1
ATOM 911 C C . THR A 1 113 ? 55.973 8.233 -14.574 1.00 68.38 113 THR A C 1
ATOM 913 O O . THR A 1 113 ? 55.730 7.275 -15.312 1.00 68.38 113 THR A O 1
ATOM 916 N N . ALA A 1 114 ? 57.191 8.783 -14.532 1.00 68.81 114 ALA A N 1
ATOM 917 C CA . ALA A 1 114 ? 58.310 8.306 -15.344 1.00 68.81 114 ALA A CA 1
ATOM 918 C C . ALA A 1 114 ? 58.734 6.870 -14.981 1.00 68.81 114 ALA A C 1
ATOM 920 O O . ALA A 1 114 ? 58.963 6.059 -15.876 1.00 68.81 114 ALA A O 1
ATOM 921 N N . VAL A 1 115 ? 58.796 6.526 -13.688 1.00 75.50 115 VAL A N 1
ATOM 922 C CA . VAL A 1 115 ? 59.123 5.169 -13.206 1.00 75.50 115 VAL A CA 1
ATOM 923 C C . VAL A 1 115 ? 58.029 4.165 -13.570 1.00 75.50 115 VAL A C 1
ATOM 925 O O . VAL A 1 115 ? 58.338 3.054 -13.999 1.00 75.50 115 VAL A O 1
ATOM 928 N N . LYS A 1 116 ? 56.755 4.555 -13.464 1.00 73.94 116 LYS A N 1
ATOM 929 C CA . LYS A 1 116 ? 55.609 3.724 -13.857 1.00 73.94 116 LYS A CA 1
ATOM 930 C C . LYS A 1 116 ? 55.643 3.373 -15.348 1.00 73.94 116 LYS A C 1
ATOM 932 O O . LYS A 1 116 ? 55.375 2.231 -15.711 1.00 73.94 116 LYS A O 1
ATOM 937 N N . ASN A 1 117 ? 56.018 4.330 -16.197 1.00 70.50 117 ASN A N 1
ATOM 938 C CA . ASN A 1 117 ? 56.046 4.162 -17.653 1.00 70.50 117 ASN A CA 1
ATOM 939 C C . ASN A 1 117 ? 57.412 3.698 -18.199 1.00 70.50 117 ASN A C 1
ATOM 941 O O . ASN A 1 117 ? 57.543 3.431 -19.394 1.00 70.50 117 ASN A O 1
ATOM 945 N N . LEU A 1 118 ? 58.421 3.531 -17.338 1.00 70.62 118 LEU A N 1
ATOM 946 C CA . LEU A 1 118 ? 59.802 3.193 -17.703 1.00 70.62 118 LEU A CA 1
ATOM 947 C C . LEU A 1 118 ? 59.883 1.882 -18.505 1.00 70.62 118 LEU A C 1
ATOM 949 O O . LEU A 1 118 ? 60.561 1.821 -19.525 1.00 70.62 118 LEU A O 1
ATOM 953 N N . GLY A 1 119 ? 59.116 0.858 -18.120 1.00 67.94 119 GLY A N 1
ATOM 954 C CA . GLY A 1 119 ? 59.070 -0.421 -18.842 1.00 67.94 119 GLY A CA 1
ATOM 955 C C . GLY A 1 119 ? 58.536 -0.322 -20.280 1.00 67.94 119 GLY A C 1
ATOM 956 O O . GLY A 1 119 ? 58.976 -1.081 -21.143 1.00 67.94 119 GLY A O 1
ATOM 957 N N . LEU A 1 120 ? 57.635 0.628 -20.556 1.00 65.25 120 LEU A N 1
ATOM 958 C CA . LEU A 1 120 ? 57.098 0.879 -21.898 1.00 65.25 120 LEU A CA 1
ATOM 959 C C . LEU A 1 120 ? 58.043 1.757 -22.725 1.00 65.25 120 LEU A C 1
ATOM 961 O O . LEU A 1 120 ? 58.220 1.485 -23.906 1.00 65.25 120 LEU A O 1
ATOM 965 N N . ILE A 1 121 ? 58.710 2.734 -22.097 1.00 67.25 121 ILE A N 1
ATOM 966 C CA . ILE A 1 121 ? 59.694 3.625 -22.740 1.00 67.25 121 ILE A CA 1
ATOM 967 C C . ILE A 1 121 ? 60.900 2.837 -23.286 1.00 67.25 121 ILE A C 1
ATOM 969 O O . ILE A 1 121 ? 61.371 3.113 -24.386 1.00 67.25 121 ILE A O 1
ATOM 973 N N . TYR A 1 122 ? 61.391 1.825 -22.560 1.00 69.75 122 TYR A N 1
ATOM 974 C CA . TYR A 1 122 ? 62.540 1.022 -23.013 1.00 69.75 122 TYR A CA 1
ATOM 975 C C . TYR A 1 122 ? 62.187 -0.026 -24.082 1.00 69.75 122 TYR A C 1
ATOM 977 O O . TYR A 1 122 ? 63.062 -0.426 -24.846 1.00 69.75 122 TYR A O 1
ATOM 985 N N . ASN A 1 123 ? 60.922 -0.449 -24.168 1.00 73.12 123 ASN A N 1
ATOM 986 C CA . ASN A 1 123 ? 60.470 -1.512 -25.075 1.00 73.12 123 ASN A CA 1
ATOM 987 C C . ASN A 1 123 ? 59.642 -0.998 -26.267 1.00 73.12 123 ASN A C 1
ATOM 989 O O . ASN A 1 123 ? 59.038 -1.801 -26.975 1.00 73.12 123 ASN A O 1
ATOM 993 N N . VAL A 1 124 ? 59.631 0.317 -26.523 1.00 72.75 124 VAL A N 1
ATOM 994 C CA . VAL A 1 124 ? 58.831 0.958 -27.585 1.00 72.75 124 VAL A CA 1
ATOM 995 C C . VAL A 1 124 ? 58.981 0.259 -28.940 1.00 72.75 124 VAL A C 1
ATOM 997 O O . VAL A 1 124 ? 57.980 -0.016 -29.596 1.00 72.75 124 VAL A O 1
ATOM 1000 N N . GLU A 1 125 ? 60.205 -0.063 -29.366 1.00 75.12 125 GLU A N 1
ATOM 1001 C CA . GLU A 1 125 ? 60.430 -0.679 -30.682 1.00 75.12 125 GLU A CA 1
ATOM 1002 C C . GLU A 1 125 ? 59.899 -2.113 -30.768 1.00 75.12 125 GLU A C 1
ATOM 1004 O O . GLU A 1 125 ? 59.266 -2.468 -31.763 1.00 75.12 125 GLU A O 1
ATOM 1009 N N . ALA A 1 126 ? 60.093 -2.909 -29.713 1.00 79.06 126 ALA A N 1
ATOM 1010 C CA . ALA A 1 126 ? 59.588 -4.275 -29.642 1.00 79.06 126 ALA A CA 1
ATOM 1011 C C . ALA A 1 126 ? 58.050 -4.299 -29.600 1.00 79.06 126 ALA A C 1
ATOM 1013 O O . ALA A 1 126 ? 57.429 -5.054 -30.346 1.00 79.06 126 ALA A O 1
ATOM 1014 N N . SER A 1 127 ? 57.432 -3.420 -28.803 1.00 79.38 127 SER A N 1
ATOM 1015 C CA . SER A 1 127 ? 55.972 -3.306 -28.697 1.00 79.38 127 SER A CA 1
ATOM 1016 C C . SER A 1 127 ? 55.330 -2.790 -29.988 1.00 79.38 127 SER A C 1
ATOM 1018 O O . SER A 1 127 ? 54.276 -3.279 -30.392 1.00 79.38 127 SER A O 1
ATOM 1020 N N . VAL A 1 128 ? 55.974 -1.847 -30.687 1.00 82.56 128 VAL A N 1
ATOM 1021 C CA . VAL A 1 128 ? 55.530 -1.378 -32.012 1.00 82.56 128 VAL A CA 1
ATOM 1022 C C . VAL A 1 128 ? 55.592 -2.507 -33.037 1.00 82.56 128 VAL A C 1
ATOM 1024 O O . VAL A 1 128 ? 54.630 -2.706 -33.778 1.00 82.56 128 VAL A O 1
ATOM 1027 N N . GLN A 1 129 ? 56.687 -3.271 -33.067 1.00 83.38 129 GLN A N 1
ATOM 1028 C CA . GLN A 1 129 ? 56.833 -4.393 -33.993 1.00 83.38 129 GLN A CA 1
ATOM 1029 C C . GLN A 1 129 ? 55.803 -5.493 -33.708 1.00 83.38 129 GLN A C 1
ATOM 1031 O O . GLN A 1 129 ? 55.140 -5.952 -34.633 1.00 83.38 129 GLN A O 1
ATOM 1036 N N . GLN A 1 130 ? 55.598 -5.844 -32.437 1.00 84.69 130 GLN A N 1
ATOM 1037 C CA . GLN A 1 130 ? 54.575 -6.802 -32.019 1.00 84.69 130 GLN A CA 1
ATOM 1038 C C . GLN A 1 130 ? 53.162 -6.336 -32.396 1.00 84.69 130 GLN A C 1
ATOM 1040 O O . GLN A 1 130 ? 52.363 -7.128 -32.893 1.00 84.69 130 GLN A O 1
ATOM 1045 N N . THR A 1 131 ? 52.851 -5.049 -32.210 1.00 85.19 131 THR A N 1
ATOM 1046 C CA . THR A 1 131 ? 51.545 -4.491 -32.592 1.00 85.19 131 THR A CA 1
ATOM 1047 C C . THR A 1 131 ? 51.337 -4.551 -34.104 1.00 85.19 131 THR A C 1
ATOM 1049 O O . THR A 1 131 ? 50.246 -4.894 -34.553 1.00 85.19 131 THR A O 1
ATOM 1052 N N . MET A 1 132 ? 52.377 -4.287 -34.903 1.00 85.69 132 MET A N 1
ATOM 1053 C CA . MET A 1 132 ? 52.308 -4.440 -36.360 1.00 85.69 132 MET A CA 1
ATOM 1054 C C . MET A 1 132 ? 52.080 -5.898 -36.778 1.00 85.69 132 MET A C 1
ATOM 1056 O O . MET A 1 132 ? 51.213 -6.140 -37.615 1.00 85.69 132 MET A O 1
ATOM 1060 N N . THR A 1 133 ? 52.758 -6.868 -36.151 1.00 87.81 133 THR A N 1
ATOM 1061 C CA . THR A 1 133 ? 52.500 -8.300 -36.387 1.00 87.81 133 THR A CA 1
ATOM 1062 C C . THR A 1 133 ? 51.041 -8.661 -36.085 1.00 87.81 133 THR A C 1
ATOM 1064 O O . THR A 1 133 ? 50.392 -9.320 -36.890 1.00 87.81 133 THR A O 1
ATOM 1067 N N . LEU A 1 134 ? 50.472 -8.158 -34.983 1.00 87.00 134 LEU A N 1
ATOM 1068 C CA . LEU A 1 134 ? 49.063 -8.395 -34.635 1.00 87.00 134 LEU A CA 1
ATOM 1069 C C . LEU A 1 134 ? 48.078 -7.795 -35.657 1.00 87.00 134 LEU A C 1
ATOM 1071 O O . LEU A 1 134 ? 47.000 -8.352 -35.867 1.00 87.00 134 LEU A O 1
ATOM 1075 N N . ILE A 1 135 ? 48.426 -6.673 -36.300 1.00 87.94 135 ILE A N 1
ATOM 1076 C CA . ILE A 1 135 ? 47.627 -6.078 -37.389 1.00 87.94 135 ILE A CA 1
ATOM 1077 C C . ILE A 1 135 ? 47.713 -6.937 -38.661 1.00 87.94 135 ILE A C 1
ATOM 1079 O O . ILE A 1 135 ? 46.718 -7.076 -39.382 1.00 87.94 135 ILE A O 1
ATOM 1083 N N . GLU A 1 136 ? 48.883 -7.511 -38.947 1.00 86.19 136 GLU A N 1
ATOM 1084 C CA . GLU A 1 136 ? 49.091 -8.425 -40.076 1.00 86.19 136 GLU A CA 1
ATOM 1085 C C . GLU A 1 136 ? 48.333 -9.749 -39.891 1.00 86.19 136 GLU A C 1
ATOM 1087 O O . GLU A 1 136 ? 47.727 -10.230 -40.847 1.00 86.19 136 GLU A O 1
ATOM 1092 N N . GLU A 1 137 ? 48.277 -10.271 -38.663 1.00 86.56 137 GLU A N 1
ATOM 1093 C CA . GLU A 1 137 ? 47.565 -11.499 -38.270 1.00 86.56 137 GLU A CA 1
ATOM 1094 C C . GLU A 1 137 ? 46.040 -11.323 -38.080 1.00 86.56 137 GLU A C 1
ATOM 1096 O O . GLU A 1 137 ? 45.370 -12.222 -37.576 1.00 86.56 137 GLU A O 1
ATOM 1101 N N . ASP A 1 138 ? 45.470 -10.172 -38.459 1.00 80.81 138 ASP A N 1
ATOM 1102 C CA . ASP A 1 138 ? 44.041 -9.837 -38.302 1.00 80.81 138 ASP A CA 1
ATOM 1103 C C . ASP A 1 138 ? 43.530 -9.837 -36.842 1.00 80.81 138 ASP A C 1
ATOM 1105 O O . ASP A 1 138 ? 42.322 -9.790 -36.585 1.00 80.81 138 ASP A O 1
ATOM 1109 N N . ASN A 1 139 ? 44.431 -9.787 -35.856 1.00 86.62 139 ASN A N 1
ATOM 1110 C CA . ASN A 1 139 ? 44.085 -9.771 -34.438 1.00 86.62 139 ASN A CA 1
ATOM 1111 C C . ASN A 1 139 ? 43.866 -8.343 -33.898 1.00 86.62 139 ASN A C 1
ATOM 1113 O O . ASN A 1 139 ? 44.569 -7.835 -33.018 1.00 86.62 139 ASN A O 1
ATOM 1117 N N . LEU A 1 140 ? 42.856 -7.672 -34.454 1.00 86.56 140 LEU A N 1
ATOM 1118 C CA . LEU A 1 140 ? 42.676 -6.220 -34.333 1.00 86.56 140 LEU A CA 1
ATOM 1119 C C . LEU A 1 140 ? 42.362 -5.721 -32.917 1.00 86.56 140 LEU A C 1
ATOM 1121 O O . LEU A 1 140 ? 42.685 -4.581 -32.596 1.00 86.56 140 LEU A O 1
ATOM 1125 N N . LEU A 1 141 ? 41.741 -6.541 -32.059 1.00 85.88 141 LEU A N 1
ATOM 1126 C CA . LEU A 1 141 ? 41.429 -6.139 -30.677 1.00 85.88 141 LEU A CA 1
ATOM 1127 C C . LEU A 1 141 ? 42.684 -6.036 -29.819 1.00 85.88 141 LEU A C 1
ATOM 1129 O O . LEU A 1 141 ? 42.823 -5.080 -29.061 1.00 85.88 141 LEU A O 1
ATOM 1133 N N . TYR A 1 142 ? 43.584 -7.010 -29.947 1.00 84.31 142 TYR A N 1
ATOM 1134 C CA . TYR A 1 142 ? 44.845 -7.013 -29.215 1.00 84.31 142 TYR A CA 1
ATOM 1135 C C . TYR A 1 142 ? 45.807 -5.972 -29.790 1.00 84.31 142 TYR A C 1
ATOM 1137 O O . TYR A 1 142 ? 46.488 -5.295 -29.024 1.00 84.31 142 TYR A O 1
ATOM 1145 N N . ALA A 1 143 ? 45.790 -5.759 -31.113 1.00 86.81 143 ALA A N 1
ATOM 1146 C CA . ALA A 1 143 ? 46.508 -4.649 -31.732 1.00 86.81 143 ALA A CA 1
ATOM 1147 C C . ALA A 1 143 ? 46.019 -3.281 -31.216 1.00 86.81 143 ALA A C 1
ATOM 1149 O O . ALA A 1 143 ? 46.828 -2.435 -30.845 1.00 86.81 143 ALA A O 1
ATOM 1150 N N . HIS A 1 144 ? 44.697 -3.070 -31.138 1.00 90.25 144 HIS A N 1
ATOM 1151 C CA . HIS A 1 144 ? 44.112 -1.840 -30.590 1.00 90.25 144 HIS A CA 1
ATOM 1152 C C . HIS A 1 144 ? 44.444 -1.650 -29.105 1.00 90.25 144 HIS A C 1
ATOM 1154 O O . HIS A 1 144 ? 44.804 -0.547 -28.699 1.00 90.25 144 HIS A O 1
ATOM 1160 N N . GLN A 1 145 ? 44.373 -2.717 -28.304 1.00 87.50 145 GLN A N 1
ATOM 1161 C CA . GLN A 1 145 ? 44.755 -2.676 -26.892 1.00 87.50 145 GLN A CA 1
ATOM 1162 C C . GLN A 1 145 ? 46.224 -2.268 -26.723 1.00 87.50 145 GLN A C 1
ATOM 1164 O O . GLN A 1 145 ? 46.507 -1.346 -25.962 1.00 87.50 145 GLN A O 1
ATOM 1169 N N . SER A 1 146 ? 47.139 -2.906 -27.457 1.00 84.31 146 SER A N 1
ATOM 1170 C CA . SER A 1 146 ? 48.568 -2.595 -27.366 1.00 84.31 146 SER A CA 1
ATOM 1171 C C . SER A 1 146 ? 48.865 -1.162 -27.822 1.00 84.31 146 SER A C 1
ATOM 1173 O O . SER A 1 146 ? 49.589 -0.439 -27.142 1.00 84.31 146 SER A O 1
ATOM 1175 N N . LEU A 1 147 ? 48.216 -0.690 -28.895 1.00 85.88 147 LEU A N 1
ATOM 1176 C CA . LEU A 1 147 ? 48.302 0.710 -29.321 1.00 85.88 147 LEU A CA 1
ATOM 1177 C C . LEU A 1 147 ? 47.768 1.680 -28.252 1.00 85.88 147 LEU A C 1
ATOM 1179 O O . LEU A 1 147 ? 48.385 2.711 -28.010 1.00 85.88 147 LEU A O 1
ATOM 1183 N N . THR A 1 148 ? 46.662 1.347 -27.583 1.00 85.38 148 THR A N 1
ATOM 1184 C CA . THR A 1 148 ? 46.073 2.179 -26.519 1.00 85.38 148 THR A CA 1
ATOM 1185 C C . THR A 1 148 ? 47.010 2.297 -25.316 1.00 85.38 148 THR A C 1
ATOM 1187 O O . THR A 1 148 ? 47.163 3.377 -24.756 1.00 85.38 148 THR A O 1
ATOM 1190 N N . GLU A 1 149 ? 47.665 1.205 -24.915 1.00 83.06 149 GLU A N 1
ATOM 1191 C CA . GLU A 1 149 ? 48.645 1.207 -23.820 1.00 83.06 149 GLU A CA 1
ATOM 1192 C C . GLU A 1 149 ? 49.860 2.091 -24.150 1.00 83.06 149 GLU A C 1
ATOM 1194 O O . GLU A 1 149 ? 50.317 2.861 -23.303 1.00 83.06 149 GLU A O 1
ATOM 1199 N N . LEU A 1 150 ? 50.333 2.040 -25.399 1.00 81.31 150 LEU A N 1
ATOM 1200 C CA . LEU A 1 150 ? 51.414 2.890 -25.898 1.00 81.31 150 LEU A CA 1
ATOM 1201 C C . LEU A 1 150 ? 51.004 4.374 -25.968 1.00 81.31 150 LEU A C 1
ATOM 1203 O O . LEU A 1 150 ? 51.762 5.243 -25.535 1.00 81.31 150 LEU A O 1
ATOM 1207 N N . GLU A 1 151 ? 49.803 4.672 -26.470 1.00 82.31 151 GLU A N 1
ATOM 1208 C CA . GLU A 1 151 ? 49.264 6.035 -26.554 1.00 82.31 151 GLU A CA 1
ATOM 1209 C C . GLU A 1 151 ? 49.022 6.644 -25.167 1.00 82.31 151 GLU A C 1
ATOM 1211 O O . GLU A 1 151 ? 49.440 7.773 -24.931 1.00 82.31 151 GLU A O 1
ATOM 1216 N N . ASN A 1 152 ? 48.460 5.888 -24.219 1.00 82.56 152 ASN A N 1
ATOM 1217 C CA . ASN A 1 152 ? 48.255 6.354 -22.844 1.00 82.56 152 ASN A CA 1
ATOM 1218 C C . ASN A 1 152 ? 49.583 6.669 -22.144 1.00 82.56 152 ASN A C 1
ATOM 1220 O O . ASN A 1 152 ? 49.705 7.702 -21.497 1.00 82.56 152 ASN A O 1
ATOM 1224 N N . ALA A 1 153 ? 50.605 5.821 -22.310 1.00 77.38 153 ALA A N 1
ATOM 1225 C CA . ALA A 1 153 ? 51.921 6.081 -21.731 1.00 77.38 153 ALA A CA 1
ATOM 1226 C C . ALA A 1 153 ? 52.568 7.347 -22.316 1.00 77.38 153 ALA A C 1
ATOM 1228 O O . ALA A 1 153 ? 53.184 8.124 -21.587 1.00 77.38 153 ALA A O 1
ATOM 1229 N N . ARG A 1 154 ? 52.413 7.582 -23.625 1.00 80.12 154 ARG A N 1
ATOM 1230 C CA . ARG A 1 154 ? 52.843 8.829 -24.273 1.00 80.12 154 ARG A CA 1
ATOM 1231 C C . ARG A 1 154 ? 52.087 10.031 -23.709 1.00 80.12 154 ARG A C 1
ATOM 1233 O O . ARG A 1 154 ? 52.710 11.048 -23.413 1.00 80.12 154 ARG A O 1
ATOM 1240 N N . ASP A 1 155 ? 50.769 9.926 -23.603 1.00 79.25 155 ASP A N 1
ATOM 1241 C CA . ASP A 1 155 ? 49.894 11.033 -23.227 1.00 79.25 155 ASP A CA 1
ATOM 1242 C C . ASP A 1 155 ? 50.084 11.420 -21.746 1.00 79.25 155 ASP A C 1
ATOM 1244 O O . ASP A 1 155 ? 50.211 12.610 -21.462 1.00 79.25 155 ASP A O 1
ATOM 1248 N N . ASP A 1 156 ? 50.258 10.448 -20.840 1.00 76.38 156 ASP A N 1
ATOM 1249 C CA . ASP A 1 156 ? 50.612 10.666 -19.424 1.00 76.38 156 ASP A CA 1
ATOM 1250 C C . ASP A 1 156 ? 51.943 11.432 -19.276 1.00 76.38 156 ASP A C 1
ATOM 1252 O O . ASP A 1 156 ? 52.074 12.349 -18.465 1.00 76.38 156 ASP A O 1
ATOM 1256 N N . LEU A 1 157 ? 52.953 11.081 -20.082 1.00 75.62 157 LEU A N 1
ATOM 1257 C CA . LEU A 1 157 ? 54.255 11.760 -20.065 1.00 75.62 157 LEU A CA 1
ATOM 1258 C C . LEU A 1 157 ? 54.178 13.178 -20.648 1.00 75.62 157 LEU A C 1
ATOM 1260 O O . LEU A 1 157 ? 54.917 14.067 -20.219 1.00 75.62 157 LEU A O 1
ATOM 1264 N N . LEU A 1 158 ? 53.305 13.397 -21.635 1.00 75.56 158 LEU A N 1
ATOM 1265 C CA . LEU A 1 158 ? 53.088 14.711 -22.235 1.00 75.56 158 LEU A CA 1
ATOM 1266 C C . LEU A 1 158 ? 52.277 15.644 -21.326 1.00 75.56 158 LEU A C 1
ATOM 1268 O O . LEU A 1 158 ? 52.562 16.843 -21.331 1.00 75.56 158 LEU A O 1
ATOM 1272 N N . ASP A 1 159 ? 51.330 15.125 -20.541 1.00 73.12 159 ASP A N 1
ATOM 1273 C CA . ASP A 1 159 ? 50.560 15.906 -19.563 1.00 73.12 159 ASP A CA 1
ATOM 1274 C C . ASP A 1 159 ? 51.451 16.375 -18.398 1.00 73.12 159 ASP A C 1
ATOM 1276 O O . ASP A 1 159 ? 51.494 17.562 -18.071 1.00 73.12 159 ASP A O 1
ATOM 1280 N N . GLU A 1 160 ? 52.300 15.494 -17.859 1.00 72.25 160 GLU A N 1
ATOM 1281 C CA . GLU A 1 160 ? 53.287 15.858 -16.826 1.00 72.25 160 GLU A CA 1
ATOM 1282 C C . GLU A 1 160 ? 54.307 16.904 -17.320 1.00 72.25 160 GLU A C 1
ATOM 1284 O O . GLU A 1 160 ? 54.719 17.802 -16.575 1.00 72.25 160 GLU A O 1
ATOM 1289 N N . LEU A 1 161 ? 54.689 16.842 -18.604 1.00 72.06 161 LEU A N 1
ATOM 1290 C CA . LEU A 1 161 ? 55.510 17.872 -19.249 1.00 72.06 161 LEU A CA 1
ATOM 1291 C C . LEU A 1 161 ? 54.724 19.180 -19.460 1.00 72.06 161 LEU A C 1
ATOM 1293 O O . LEU A 1 161 ? 55.300 20.272 -19.390 1.00 72.06 161 LEU A O 1
ATOM 1297 N N . HIS A 1 162 ? 53.413 19.093 -19.710 1.00 70.75 162 HIS A N 1
ATOM 1298 C CA . HIS A 1 162 ? 52.537 20.251 -19.882 1.00 70.75 162 HIS A CA 1
ATOM 1299 C C . HIS A 1 162 ? 52.407 21.071 -18.592 1.00 70.75 162 HIS A C 1
ATOM 1301 O O . HIS A 1 162 ? 52.434 22.301 -18.649 1.00 70.75 162 HIS A O 1
ATOM 1307 N N . MET A 1 163 ? 52.383 20.409 -17.433 1.00 66.50 163 MET A N 1
ATOM 1308 C CA . MET A 1 163 ? 52.261 21.035 -16.109 1.00 66.50 163 MET A CA 1
ATOM 1309 C C . MET A 1 163 ? 53.494 21.848 -15.664 1.00 66.50 163 MET A C 1
ATOM 1311 O O . MET A 1 163 ? 53.472 22.486 -14.608 1.00 66.50 163 MET A O 1
ATOM 1315 N N . GLN A 1 164 ? 54.578 21.877 -16.451 1.00 65.19 164 GLN A N 1
ATOM 1316 C CA . GLN A 1 164 ? 55.776 22.655 -16.129 1.00 65.19 164 GLN A CA 1
ATOM 1317 C C . GLN A 1 164 ? 55.710 24.115 -16.629 1.00 65.19 164 GLN A C 1
ATOM 1319 O O . GLN A 1 164 ? 55.478 24.356 -17.814 1.00 65.19 164 GLN A O 1
ATOM 1324 N N . PRO A 1 165 ? 56.045 25.113 -15.782 1.00 53.66 165 PRO A N 1
ATOM 1325 C CA . PRO A 1 165 ? 56.028 26.532 -16.159 1.00 53.66 165 PRO A CA 1
ATOM 1326 C C . PRO A 1 165 ? 57.184 26.970 -17.083 1.00 53.66 165 PRO A C 1
ATOM 1328 O O . PRO A 1 165 ? 57.151 28.080 -17.611 1.00 53.66 165 PRO A O 1
ATOM 1331 N N . LYS A 1 166 ? 58.216 26.136 -17.294 1.00 56.12 166 LYS A N 1
ATOM 1332 C CA . LYS A 1 166 ? 59.361 26.407 -18.189 1.00 56.12 166 LYS A CA 1
ATOM 1333 C C . LYS A 1 166 ? 59.635 25.202 -19.090 1.00 56.12 166 LYS A C 1
ATOM 1335 O O . LYS A 1 166 ? 60.463 24.361 -18.770 1.00 56.12 166 LYS A O 1
ATOM 1340 N N . GLN A 1 167 ? 58.937 25.118 -20.218 1.00 59.12 167 GLN A N 1
ATOM 1341 C CA . GLN A 1 167 ? 59.121 24.029 -21.182 1.00 59.12 167 GLN A CA 1
ATOM 1342 C C . GLN A 1 167 ? 60.287 24.346 -22.130 1.00 59.12 167 GLN A C 1
ATOM 1344 O O . GLN A 1 167 ? 60.221 25.309 -22.896 1.00 59.12 167 GLN A O 1
ATOM 1349 N N . HIS A 1 168 ? 61.345 23.530 -22.118 1.00 60.00 168 HIS A N 1
ATOM 1350 C CA . HIS A 1 168 ? 62.403 23.615 -23.124 1.00 60.00 168 HIS A CA 1
ATOM 1351 C C . HIS A 1 168 ? 61.920 23.011 -24.453 1.00 60.00 168 HIS A C 1
ATOM 1353 O O . HIS A 1 168 ? 61.413 21.893 -24.521 1.00 60.00 168 HIS A O 1
ATOM 1359 N N . VAL A 1 169 ? 62.076 23.764 -25.546 1.00 58.66 169 VAL A N 1
ATOM 1360 C CA . VAL A 1 169 ? 61.618 23.367 -26.893 1.00 58.66 169 VAL A CA 1
ATOM 1361 C C . VAL A 1 169 ? 62.308 22.078 -27.382 1.00 58.66 169 VAL A C 1
ATOM 1363 O O . VAL A 1 169 ? 61.705 21.310 -28.130 1.00 58.66 169 VAL A O 1
ATOM 1366 N N . SER A 1 170 ? 63.531 21.797 -26.914 1.00 59.75 170 SER A N 1
ATOM 1367 C CA . SER A 1 170 ? 64.290 20.569 -27.206 1.00 59.75 170 SER A CA 1
ATOM 1368 C C . SER A 1 170 ? 63.602 19.293 -26.723 1.00 59.75 170 SER A C 1
ATOM 1370 O O . SER A 1 170 ? 63.658 18.267 -27.405 1.00 59.75 170 SER A O 1
ATOM 1372 N N . ASP A 1 171 ? 62.920 19.355 -25.581 1.00 64.00 171 ASP A N 1
ATOM 1373 C CA . ASP A 1 171 ? 62.357 18.174 -24.926 1.00 64.00 171 ASP A CA 1
ATOM 1374 C C . ASP A 1 171 ? 61.092 17.744 -25.666 1.00 64.00 171 ASP A C 1
ATOM 1376 O O . ASP A 1 171 ? 60.948 16.581 -26.033 1.00 64.00 171 ASP A O 1
ATOM 1380 N N . LYS A 1 172 ? 60.252 18.710 -26.064 1.00 64.06 172 LYS A N 1
ATOM 1381 C CA . LYS A 1 172 ? 59.100 18.462 -26.947 1.00 64.06 172 LYS A CA 1
ATOM 1382 C C . LYS A 1 172 ? 59.500 17.838 -28.284 1.00 64.06 172 LYS A C 1
ATOM 1384 O O . LYS A 1 172 ? 58.798 16.960 -28.781 1.00 64.06 172 LYS A O 1
ATOM 1389 N N . ILE A 1 173 ? 60.613 18.279 -28.876 1.00 65.81 173 ILE A N 1
ATOM 1390 C CA . ILE A 1 173 ? 61.108 17.740 -30.153 1.00 65.81 173 ILE A CA 1
ATOM 1391 C C . ILE A 1 173 ? 61.609 16.300 -29.976 1.00 65.81 173 ILE A C 1
ATOM 1393 O O . ILE A 1 173 ? 61.310 15.442 -30.805 1.00 65.81 173 ILE A O 1
ATOM 1397 N N . THR A 1 174 ? 62.321 16.018 -28.884 1.00 68.75 174 THR A N 1
ATOM 1398 C CA . THR A 1 174 ? 62.845 14.677 -28.579 1.00 68.75 174 THR A CA 1
ATOM 1399 C C . THR A 1 174 ? 61.713 13.685 -28.298 1.00 68.75 174 THR A C 1
ATOM 1401 O O . THR A 1 174 ? 61.696 12.599 -28.875 1.00 68.75 174 THR A O 1
ATOM 1404 N N . PHE A 1 175 ? 60.713 14.091 -27.508 1.00 69.88 175 PHE A N 1
ATOM 1405 C CA . PHE A 1 175 ? 59.504 13.307 -27.242 1.00 69.88 175 PHE A CA 1
ATOM 1406 C C . PHE A 1 175 ? 58.703 13.026 -28.518 1.00 69.88 175 PHE A C 1
ATOM 1408 O O . PHE A 1 175 ? 58.334 11.883 -28.783 1.00 69.88 175 PHE A O 1
ATOM 1415 N N . LYS A 1 176 ? 58.494 14.044 -29.363 1.00 67.44 176 LYS A N 1
ATOM 1416 C CA . LYS A 1 176 ? 57.781 13.875 -30.636 1.00 67.44 176 LYS A CA 1
ATOM 1417 C C . LYS A 1 176 ? 58.492 12.890 -31.571 1.00 67.44 176 LYS A C 1
ATOM 1419 O O . LYS A 1 176 ? 57.828 12.087 -32.213 1.00 67.44 176 LYS A O 1
ATOM 1424 N N . ARG A 1 177 ? 59.828 12.912 -31.613 1.00 69.62 177 ARG A N 1
ATOM 1425 C CA . ARG A 1 177 ? 60.633 11.982 -32.422 1.00 69.62 177 ARG A CA 1
ATOM 1426 C C . ARG A 1 177 ? 60.596 10.547 -31.890 1.00 69.62 177 ARG A C 1
ATOM 1428 O O . ARG A 1 177 ? 60.630 9.606 -32.674 1.00 69.62 177 ARG A O 1
ATOM 1435 N N . HIS A 1 178 ? 60.534 10.371 -30.571 1.00 71.00 178 HIS A N 1
ATOM 1436 C CA . HIS A 1 178 ? 60.496 9.047 -29.947 1.00 71.00 178 HIS A CA 1
ATOM 1437 C C . HIS A 1 178 ? 59.157 8.329 -30.188 1.00 71.00 178 HIS A C 1
ATOM 1439 O O . HIS A 1 178 ? 59.132 7.122 -30.414 1.00 71.00 178 HIS A O 1
ATOM 1445 N N . PHE A 1 179 ? 58.055 9.084 -30.219 1.00 71.62 179 PHE A N 1
ATOM 1446 C CA . PHE A 1 179 ? 56.699 8.550 -30.370 1.00 71.62 179 PHE A CA 1
ATOM 1447 C C . PHE A 1 179 ? 56.129 8.612 -31.796 1.00 71.62 179 PHE A C 1
ATOM 1449 O O . PHE A 1 179 ? 55.021 8.138 -32.026 1.00 71.62 179 PHE A O 1
ATOM 1456 N N . GLU A 1 180 ? 56.890 9.115 -32.773 1.00 73.75 180 GLU A N 1
ATOM 1457 C CA . GLU A 1 180 ? 56.495 9.183 -34.193 1.00 73.75 180 GLU A CA 1
ATOM 1458 C C . GLU A 1 180 ? 56.093 7.809 -34.763 1.00 73.75 180 GLU A C 1
ATOM 1460 O O . GLU A 1 180 ? 55.181 7.697 -35.578 1.00 73.75 180 GLU A O 1
ATOM 1465 N N . LYS A 1 181 ? 56.719 6.728 -34.278 1.00 75.38 181 LYS A N 1
ATOM 1466 C CA . LYS A 1 181 ? 56.396 5.357 -34.698 1.00 75.38 181 LYS A CA 1
ATOM 1467 C C . LYS A 1 181 ? 54.987 4.908 -34.278 1.00 75.38 181 LYS A C 1
ATOM 1469 O O . LYS A 1 181 ? 54.440 4.018 -34.925 1.00 75.38 181 LYS A O 1
ATOM 1474 N N . PHE A 1 182 ? 54.383 5.510 -33.248 1.00 79.56 182 PHE A N 1
ATOM 1475 C CA . PHE A 1 182 ? 53.012 5.187 -32.821 1.00 79.56 182 PHE A CA 1
ATOM 1476 C C . PHE A 1 182 ? 51.979 5.673 -33.835 1.00 79.56 182 PHE A C 1
ATOM 1478 O O . PHE A 1 182 ? 51.013 4.964 -34.114 1.00 79.56 182 PHE A O 1
ATOM 1485 N N . ASP A 1 183 ? 52.223 6.829 -34.455 1.00 76.12 183 ASP A N 1
ATOM 1486 C CA . ASP A 1 183 ? 51.344 7.362 -35.496 1.00 76.12 183 ASP A CA 1
ATOM 1487 C C . ASP A 1 183 ? 51.334 6.438 -36.726 1.00 76.12 183 ASP A C 1
ATOM 1489 O O . ASP A 1 183 ? 50.281 6.208 -37.321 1.00 76.12 183 ASP A O 1
ATOM 1493 N N . THR A 1 184 ? 52.470 5.812 -37.054 1.00 81.94 184 THR A N 1
ATOM 1494 C CA . THR A 1 184 ? 52.567 4.802 -38.122 1.00 81.94 184 THR A CA 1
ATOM 1495 C C . THR A 1 184 ? 51.722 3.556 -37.829 1.00 81.94 184 THR A C 1
ATOM 1497 O O . THR A 1 184 ? 51.046 3.048 -38.725 1.00 81.94 184 THR A O 1
ATOM 1500 N N . VAL A 1 185 ? 51.725 3.065 -36.584 1.00 83.94 185 VAL A N 1
ATOM 1501 C CA . VAL A 1 185 ? 50.902 1.911 -36.163 1.00 83.94 185 VAL A CA 1
ATOM 1502 C C . VAL A 1 185 ? 49.416 2.271 -36.171 1.00 83.94 185 VAL A C 1
ATOM 1504 O O . VAL A 1 185 ? 48.596 1.505 -36.678 1.00 83.94 185 VAL A O 1
ATOM 1507 N N . SER A 1 186 ? 49.071 3.461 -35.676 1.00 85.25 186 SER A N 1
ATOM 1508 C CA . SER A 1 186 ? 47.700 3.978 -35.688 1.00 85.25 186 SER A CA 1
ATOM 1509 C C . SER A 1 186 ? 47.146 4.082 -37.115 1.00 85.25 186 SER A C 1
ATOM 1511 O O . SER A 1 186 ? 46.059 3.575 -37.398 1.00 85.25 186 SER A O 1
ATOM 1513 N N . GLN A 1 187 ? 47.933 4.618 -38.055 1.00 86.00 187 GLN A N 1
ATOM 1514 C CA . GLN A 1 187 ? 47.568 4.682 -39.475 1.00 86.00 187 GLN A CA 1
ATOM 1515 C C . GLN A 1 187 ? 47.426 3.294 -40.117 1.00 86.00 187 GLN A C 1
ATOM 1517 O O . GLN A 1 187 ? 46.538 3.087 -40.948 1.00 86.00 187 GLN A O 1
ATOM 1522 N N . ALA A 1 188 ? 48.274 2.328 -39.747 1.00 87.06 188 ALA A N 1
ATOM 1523 C CA . ALA A 1 188 ? 48.168 0.954 -40.238 1.00 87.06 188 ALA A CA 1
ATOM 1524 C C . ALA A 1 188 ? 46.867 0.279 -39.766 1.00 87.06 188 ALA A C 1
ATOM 1526 O O . ALA A 1 188 ? 46.164 -0.330 -40.581 1.00 87.06 188 ALA A O 1
ATOM 1527 N N . LEU A 1 189 ? 46.505 0.450 -38.489 1.00 88.38 189 LEU A N 1
ATOM 1528 C CA . LEU A 1 189 ? 45.249 -0.050 -37.927 1.00 88.38 189 LEU A CA 1
ATOM 1529 C C . LEU A 1 189 ? 44.036 0.634 -38.573 1.00 88.38 189 LEU A C 1
ATOM 1531 O O . LEU A 1 189 ? 43.097 -0.047 -38.988 1.00 88.38 189 LEU A O 1
ATOM 1535 N N . GLU A 1 190 ? 44.075 1.959 -38.743 1.00 88.81 190 GLU A N 1
ATOM 1536 C CA . GLU A 1 190 ? 43.021 2.714 -39.425 1.00 88.81 190 GLU A CA 1
ATOM 1537 C C . GLU A 1 190 ? 42.819 2.208 -40.861 1.00 88.81 190 GLU A C 1
ATOM 1539 O O . GLU A 1 190 ? 41.694 1.915 -41.272 1.00 88.81 190 GLU A O 1
ATOM 1544 N N . LYS A 1 191 ? 43.903 2.032 -41.627 1.00 90.19 191 LYS A N 1
ATOM 1545 C CA . LYS A 1 191 ? 43.848 1.521 -43.005 1.00 90.19 191 LYS A CA 1
ATOM 1546 C C . LYS A 1 191 ? 43.223 0.126 -43.069 1.00 90.19 191 LYS A C 1
ATOM 1548 O O . LYS A 1 191 ? 42.425 -0.150 -43.969 1.00 90.19 191 LYS A O 1
ATOM 1553 N N . LYS A 1 192 ? 43.549 -0.742 -42.109 1.00 89.94 192 LYS A N 1
ATOM 1554 C CA . LYS A 1 192 ? 42.987 -2.093 -42.007 1.00 89.94 192 LYS A CA 1
ATOM 1555 C C . LYS A 1 192 ? 41.491 -2.068 -41.658 1.00 89.94 192 LYS A C 1
ATOM 1557 O O . LYS A 1 192 ? 40.708 -2.771 -42.295 1.00 89.94 192 LYS A O 1
ATOM 1562 N N . LEU A 1 193 ? 41.071 -1.204 -40.730 1.00 90.62 193 LEU A N 1
ATOM 1563 C CA . LEU A 1 193 ? 39.657 -1.006 -40.382 1.00 90.62 193 LEU A CA 1
ATOM 1564 C C . LEU A 1 193 ? 38.847 -0.447 -41.558 1.00 90.62 193 LEU A C 1
ATOM 1566 O O . LEU A 1 193 ? 37.772 -0.968 -41.855 1.00 90.62 193 LEU A O 1
ATOM 1570 N N . ARG A 1 194 ? 39.377 0.549 -42.283 1.00 92.19 194 ARG A N 1
ATOM 1571 C CA . ARG A 1 194 ? 38.754 1.082 -43.509 1.00 92.19 194 ARG A CA 1
ATOM 1572 C C . ARG A 1 194 ? 38.534 -0.020 -44.544 1.00 92.19 194 ARG A C 1
ATOM 1574 O O . ARG A 1 194 ? 37.456 -0.118 -45.124 1.00 92.19 194 ARG A O 1
ATOM 1581 N N . PHE A 1 195 ? 39.523 -0.889 -44.742 1.00 90.88 195 PHE A N 1
ATOM 1582 C CA . PHE A 1 195 ? 39.399 -2.016 -45.665 1.00 90.88 195 PHE A CA 1
ATOM 1583 C C . PHE A 1 195 ? 38.273 -2.979 -45.257 1.00 90.88 195 PHE A C 1
ATOM 1585 O O . PHE A 1 195 ? 37.432 -3.324 -46.088 1.00 90.88 195 PHE A O 1
ATOM 1592 N N . ILE A 1 196 ? 38.200 -3.356 -43.979 1.00 89.94 196 ILE A N 1
ATOM 1593 C CA . ILE A 1 196 ? 37.151 -4.245 -43.454 1.00 89.94 196 ILE A CA 1
ATOM 1594 C C . ILE A 1 196 ? 35.760 -3.621 -43.605 1.00 89.94 196 ILE A C 1
ATOM 1596 O O . ILE A 1 196 ? 34.843 -4.270 -44.115 1.00 89.94 196 ILE A O 1
ATOM 1600 N N . LEU A 1 197 ? 35.611 -2.351 -43.220 1.00 91.62 197 LEU A N 1
ATOM 1601 C CA . LEU A 1 197 ? 34.343 -1.626 -43.298 1.00 91.62 197 LEU A CA 1
ATOM 1602 C C . LEU A 1 197 ? 33.890 -1.415 -44.750 1.00 91.62 197 LEU A C 1
ATOM 1604 O O . LEU A 1 197 ? 32.701 -1.547 -45.038 1.00 91.62 197 LEU A O 1
ATOM 1608 N N . SER A 1 198 ? 34.810 -1.198 -45.696 1.00 91.75 198 SER A N 1
ATOM 1609 C CA . SER A 1 198 ? 34.465 -1.060 -47.122 1.00 91.75 198 SER A CA 1
ATOM 1610 C C . SER A 1 198 ? 33.801 -2.314 -47.710 1.00 91.75 198 SER A C 1
ATOM 1612 O O . SER A 1 198 ? 33.031 -2.230 -48.665 1.00 91.75 198 SER A O 1
ATOM 1614 N N . ARG A 1 199 ? 34.044 -3.486 -47.106 1.00 90.12 199 ARG A N 1
ATOM 1615 C CA . ARG A 1 199 ? 33.500 -4.784 -47.532 1.00 90.12 199 ARG A CA 1
ATOM 1616 C C . ARG A 1 199 ? 32.342 -5.275 -46.668 1.00 90.12 199 ARG A C 1
ATOM 1618 O O . ARG A 1 199 ? 31.963 -6.438 -46.771 1.00 90.12 199 ARG A O 1
ATOM 1625 N N . THR A 1 200 ? 31.740 -4.407 -45.851 1.00 90.81 200 THR A N 1
ATOM 1626 C CA . THR A 1 200 ? 30.706 -4.774 -44.865 1.00 90.81 200 THR A CA 1
ATOM 1627 C C . THR A 1 200 ? 29.628 -5.705 -45.429 1.00 90.81 200 THR A C 1
ATOM 1629 O O . THR A 1 200 ? 29.369 -6.754 -44.848 1.00 90.81 200 THR A O 1
ATOM 1632 N N . LEU A 1 201 ? 29.041 -5.393 -46.590 1.00 87.62 201 LEU A N 1
ATOM 1633 C CA . LEU A 1 201 ? 27.948 -6.190 -47.173 1.00 87.62 201 LEU A CA 1
ATOM 1634 C C . LEU A 1 201 ? 28.365 -7.606 -47.610 1.00 87.62 201 LEU A C 1
ATOM 1636 O O . LEU A 1 201 ? 27.512 -8.487 -47.721 1.00 87.62 201 LEU A O 1
ATOM 1640 N N . GLU A 1 202 ? 29.655 -7.835 -47.857 1.00 88.00 202 GLU A N 1
ATOM 1641 C CA . GLU A 1 202 ? 30.221 -9.147 -48.187 1.00 88.00 202 GLU A CA 1
ATOM 1642 C C . GLU A 1 202 ? 30.688 -9.879 -46.927 1.00 88.00 202 GLU A C 1
ATOM 1644 O O . GLU A 1 202 ? 30.368 -11.055 -46.745 1.00 88.00 202 GLU A O 1
ATOM 1649 N N . THR A 1 203 ? 31.385 -9.173 -46.034 1.00 88.06 203 THR A N 1
ATOM 1650 C CA . THR A 1 203 ? 31.925 -9.715 -44.782 1.00 88.06 203 THR A CA 1
ATOM 1651 C C . THR A 1 203 ? 30.811 -10.168 -43.844 1.00 88.06 203 THR A C 1
ATOM 1653 O O . THR A 1 203 ? 30.882 -11.269 -43.317 1.00 88.06 203 THR A O 1
ATOM 1656 N N . VAL A 1 204 ? 29.723 -9.402 -43.707 1.00 88.62 204 VAL A N 1
ATOM 1657 C CA . VAL A 1 204 ? 28.572 -9.765 -42.860 1.00 88.62 204 VAL A CA 1
ATOM 1658 C C . VAL A 1 204 ? 27.903 -11.078 -43.298 1.00 88.62 204 VAL A C 1
ATOM 1660 O O . VAL A 1 204 ? 27.349 -11.795 -42.469 1.00 88.62 204 VAL A O 1
ATOM 1663 N N . ARG A 1 205 ? 27.972 -11.433 -44.589 1.00 85.62 205 ARG A N 1
ATOM 1664 C CA . ARG A 1 205 ? 27.400 -12.691 -45.105 1.00 85.62 205 ARG A CA 1
ATOM 1665 C C . ARG A 1 205 ? 28.243 -13.919 -44.761 1.00 85.62 205 ARG A C 1
ATOM 1667 O O . ARG A 1 205 ? 27.696 -15.016 -44.738 1.00 85.62 205 ARG A O 1
ATOM 1674 N N . LYS A 1 206 ? 29.554 -13.750 -44.561 1.00 86.75 206 LYS A N 1
ATOM 1675 C CA . LYS A 1 206 ? 30.501 -14.848 -44.311 1.00 86.75 206 LYS A CA 1
ATOM 1676 C C . LYS A 1 206 ? 30.911 -14.918 -42.843 1.00 86.75 206 LYS A C 1
ATOM 1678 O O . LYS A 1 206 ? 30.810 -15.970 -42.227 1.00 86.75 206 LYS A O 1
ATOM 1683 N N . GLU A 1 207 ? 31.350 -13.790 -42.294 1.00 87.00 207 GLU A N 1
ATOM 1684 C CA . GLU A 1 207 ? 32.003 -13.671 -40.990 1.00 87.00 207 GLU A CA 1
ATOM 1685 C C . GLU A 1 207 ? 31.579 -12.360 -40.288 1.00 87.00 207 GLU A C 1
ATOM 1687 O O . GLU A 1 207 ? 32.351 -11.400 -40.196 1.00 87.00 207 GLU A O 1
ATOM 1692 N N . PRO A 1 208 ? 30.339 -12.280 -39.764 1.00 86.69 208 PRO A N 1
ATOM 1693 C CA . PRO A 1 208 ? 29.803 -11.061 -39.141 1.00 86.69 208 PRO A CA 1
ATOM 1694 C C . PRO A 1 208 ? 30.600 -10.584 -37.914 1.00 86.69 208 PRO A C 1
ATOM 1696 O O . PRO A 1 208 ? 30.608 -9.392 -37.601 1.00 86.69 208 PRO A O 1
ATOM 1699 N N . GLN A 1 209 ? 31.322 -11.489 -37.246 1.00 85.19 209 GLN A N 1
ATOM 1700 C CA . GLN A 1 209 ? 32.141 -11.182 -36.067 1.00 85.19 209 GLN A CA 1
ATOM 1701 C C . GLN A 1 209 ? 33.284 -10.199 -36.360 1.00 85.19 209 GLN A C 1
ATOM 1703 O O . GLN A 1 209 ? 33.658 -9.413 -35.488 1.00 85.19 209 GLN A O 1
ATOM 1708 N N . ILE A 1 210 ? 33.805 -10.181 -37.592 1.00 87.94 210 ILE A N 1
ATOM 1709 C CA . ILE A 1 210 ? 34.861 -9.245 -38.003 1.00 87.94 210 ILE A CA 1
ATOM 1710 C C . ILE A 1 210 ? 34.332 -7.802 -37.990 1.00 87.94 210 ILE A C 1
ATOM 1712 O O . ILE A 1 210 ? 35.019 -6.888 -37.534 1.00 87.94 210 ILE A O 1
ATOM 1716 N N . ILE A 1 211 ? 33.083 -7.593 -38.417 1.00 91.25 211 ILE A N 1
ATOM 1717 C CA . ILE A 1 211 ? 32.441 -6.270 -38.431 1.00 91.25 211 ILE A CA 1
ATOM 1718 C C . ILE A 1 211 ? 32.112 -5.804 -37.017 1.00 91.25 211 ILE A C 1
ATOM 1720 O O . ILE A 1 211 ? 32.408 -4.663 -36.671 1.00 91.25 211 ILE A O 1
ATOM 1724 N N . VAL A 1 212 ? 31.594 -6.698 -36.170 1.00 89.00 212 VAL A N 1
ATOM 1725 C CA . VAL A 1 212 ? 31.386 -6.404 -34.743 1.00 89.00 212 VAL A CA 1
ATOM 1726 C C . VAL A 1 212 ? 32.706 -5.999 -34.085 1.00 89.00 212 VAL A C 1
ATOM 1728 O O . VAL A 1 212 ? 32.757 -5.033 -33.327 1.00 89.00 212 VAL A O 1
ATOM 1731 N N . THR A 1 213 ? 33.794 -6.697 -34.404 1.00 87.81 213 THR A N 1
ATOM 1732 C CA . THR A 1 213 ? 35.127 -6.405 -33.871 1.00 87.81 213 THR A CA 1
ATOM 1733 C C . THR A 1 213 ? 35.643 -5.037 -34.319 1.00 87.81 213 THR A C 1
ATOM 1735 O O . THR A 1 213 ? 36.067 -4.243 -33.479 1.00 87.81 213 THR A O 1
ATOM 1738 N N . ALA A 1 214 ? 35.537 -4.718 -35.611 1.00 89.69 214 ALA A N 1
ATOM 1739 C CA . ALA A 1 214 ? 35.917 -3.411 -36.144 1.00 89.69 214 ALA A CA 1
ATOM 1740 C C . ALA A 1 214 ? 35.099 -2.267 -35.516 1.00 89.69 214 ALA A C 1
ATOM 1742 O O . ALA A 1 214 ? 35.662 -1.254 -35.103 1.00 89.69 214 ALA A O 1
ATOM 1743 N N . LEU A 1 215 ? 33.781 -2.442 -35.370 1.00 90.81 215 LEU A N 1
ATOM 1744 C CA . LEU A 1 215 ? 32.898 -1.437 -34.769 1.00 90.81 215 LEU A CA 1
ATOM 1745 C C . LEU A 1 215 ? 33.138 -1.264 -33.266 1.00 90.81 215 LEU A C 1
ATOM 1747 O O . LEU A 1 215 ? 33.077 -0.146 -32.764 1.00 90.81 215 LEU A O 1
ATOM 1751 N N . ARG A 1 216 ? 33.483 -2.334 -32.540 1.00 89.12 216 ARG A N 1
ATOM 1752 C CA . ARG A 1 216 ? 33.888 -2.240 -31.127 1.00 89.12 216 ARG A CA 1
ATOM 1753 C C . ARG A 1 216 ? 35.139 -1.385 -30.942 1.00 89.12 216 ARG A C 1
ATOM 1755 O O . ARG A 1 216 ? 35.225 -0.674 -29.943 1.00 89.12 216 ARG A O 1
ATOM 1762 N N . ILE A 1 217 ? 36.089 -1.459 -31.872 1.00 89.81 217 ILE A N 1
ATOM 1763 C CA . ILE A 1 217 ? 37.294 -0.621 -31.855 1.00 89.81 217 ILE A CA 1
ATOM 1764 C C . ILE A 1 217 ? 36.918 0.845 -32.115 1.00 89.81 217 ILE A C 1
ATOM 1766 O O . ILE A 1 217 ? 37.314 1.714 -31.343 1.00 89.81 217 ILE A O 1
ATOM 1770 N N . VAL A 1 218 ? 36.081 1.113 -33.124 1.00 89.56 218 VAL A N 1
ATOM 1771 C CA . VAL A 1 218 ? 35.577 2.467 -33.430 1.00 89.56 218 VAL A CA 1
ATOM 1772 C C . VAL A 1 218 ? 34.860 3.096 -32.226 1.00 89.56 218 VAL A C 1
ATOM 1774 O O . VAL A 1 218 ? 35.144 4.236 -31.869 1.00 89.56 218 VAL A O 1
ATOM 1777 N N . GLU A 1 219 ? 33.991 2.345 -31.545 1.00 91.38 219 GLU A N 1
ATOM 1778 C CA . GLU A 1 219 ? 33.271 2.823 -30.355 1.00 91.38 219 GLU A CA 1
ATOM 1779 C C . GLU A 1 219 ? 34.189 3.079 -29.153 1.00 91.38 219 GLU A C 1
ATOM 1781 O O . GLU A 1 219 ? 33.925 3.966 -28.339 1.00 91.38 219 GLU A O 1
ATOM 1786 N N . ARG A 1 220 ? 35.263 2.294 -29.004 1.00 87.12 220 ARG A N 1
ATOM 1787 C CA . ARG A 1 220 ? 36.268 2.523 -27.956 1.00 87.12 220 ARG A CA 1
ATOM 1788 C C . ARG A 1 220 ? 37.059 3.798 -28.222 1.00 87.12 220 ARG A C 1
ATOM 1790 O O . ARG A 1 220 ? 37.246 4.578 -27.296 1.00 87.12 220 ARG A O 1
ATOM 1797 N N . GLU A 1 221 ? 37.452 4.037 -29.468 1.00 88.75 221 GLU A N 1
ATOM 1798 C CA . GLU A 1 221 ? 38.167 5.255 -29.854 1.00 88.75 221 GLU A CA 1
ATOM 1799 C C . GLU A 1 221 ? 37.321 6.521 -29.681 1.00 88.75 221 GLU A C 1
ATOM 1801 O O . GLU A 1 221 ? 37.824 7.523 -29.179 1.00 88.75 221 GLU A O 1
ATOM 1806 N N . GLU A 1 222 ? 36.026 6.470 -29.999 1.00 87.19 222 GLU A N 1
ATOM 1807 C CA . GLU A 1 222 ? 35.116 7.605 -29.795 1.00 87.19 222 GLU A CA 1
ATOM 1808 C C . GLU A 1 222 ? 34.955 7.950 -28.301 1.00 87.19 222 GLU A C 1
ATOM 1810 O O . GLU A 1 222 ? 34.883 9.119 -27.918 1.00 87.19 222 GLU A O 1
ATOM 1815 N N . LYS A 1 223 ? 34.954 6.938 -27.421 1.00 85.56 223 LYS A N 1
ATOM 1816 C CA . LYS A 1 223 ? 34.958 7.151 -25.964 1.00 85.56 223 LYS A CA 1
ATOM 1817 C C . LYS A 1 223 ? 36.264 7.782 -25.484 1.00 85.56 223 LYS A C 1
ATOM 1819 O O . LYS A 1 223 ? 36.219 8.674 -24.637 1.00 85.56 223 LYS A O 1
ATOM 1824 N N . SER A 1 224 ? 37.402 7.352 -26.026 1.00 82.19 224 SER A N 1
ATOM 1825 C CA . SER A 1 224 ? 38.709 7.949 -25.725 1.00 82.19 224 SER A CA 1
ATOM 1826 C C . SER A 1 224 ? 38.787 9.413 -26.181 1.00 82.19 224 SER A C 1
ATOM 1828 O O . SER A 1 224 ? 39.264 10.258 -25.425 1.00 82.19 224 SER A O 1
ATOM 1830 N N . ASP A 1 225 ? 38.241 9.750 -27.356 1.00 84.94 225 ASP A N 1
ATOM 1831 C CA . ASP A 1 225 ? 38.115 11.137 -27.835 1.00 84.94 225 ASP A CA 1
ATOM 1832 C C . ASP A 1 225 ? 37.282 12.002 -26.873 1.00 84.94 225 ASP A C 1
ATOM 1834 O O . ASP A 1 225 ? 37.680 13.113 -26.515 1.00 84.94 225 ASP A O 1
ATOM 1838 N N . GLN A 1 226 ? 36.136 11.490 -26.413 1.00 82.88 226 GLN A N 1
ATOM 1839 C CA . GLN A 1 226 ? 35.269 12.197 -25.463 1.00 82.88 226 GLN A CA 1
ATOM 1840 C C . GLN A 1 226 ? 35.954 12.430 -24.114 1.00 82.88 226 GLN A C 1
ATOM 1842 O O . GLN A 1 226 ? 35.829 13.514 -23.541 1.00 82.88 226 GLN A O 1
ATOM 1847 N N . PHE A 1 227 ? 36.684 11.433 -23.614 1.00 82.44 227 PHE A N 1
ATOM 1848 C CA . PHE A 1 227 ? 37.429 11.539 -22.364 1.00 82.44 227 PHE A CA 1
ATOM 1849 C C . PHE A 1 227 ? 38.534 12.599 -22.451 1.00 82.44 227 PHE A C 1
ATOM 1851 O O . PHE A 1 227 ? 38.623 13.464 -21.580 1.00 82.44 227 PHE A O 1
ATOM 1858 N N . ALA A 1 228 ? 39.305 12.605 -23.541 1.00 79.81 228 ALA A N 1
ATOM 1859 C CA . ALA A 1 228 ? 40.338 13.608 -23.790 1.00 79.81 228 ALA A CA 1
ATOM 1860 C C . ALA A 1 228 ? 39.766 15.042 -23.839 1.00 79.81 228 ALA A C 1
ATOM 1862 O O . ALA A 1 228 ? 40.319 15.956 -23.227 1.00 79.81 228 ALA A O 1
ATOM 1863 N N . LEU A 1 229 ? 38.615 15.241 -24.495 1.00 82.69 229 LEU A N 1
ATOM 1864 C CA . LEU A 1 229 ? 37.932 16.544 -24.553 1.00 82.69 229 LEU A CA 1
ATOM 1865 C C . LEU A 1 229 ? 37.392 17.008 -23.189 1.00 82.69 229 LEU A C 1
ATOM 1867 O O . LEU A 1 229 ? 37.318 18.209 -22.927 1.00 82.69 229 LEU A O 1
ATOM 1871 N N . GLN A 1 230 ? 36.989 16.079 -22.318 1.00 81.94 230 GLN A N 1
ATOM 1872 C CA . GLN A 1 230 ? 36.575 16.406 -20.950 1.00 81.94 230 GLN A CA 1
ATOM 1873 C C . GLN A 1 230 ? 37.771 16.800 -20.087 1.00 81.94 230 GLN A C 1
ATOM 1875 O O . GLN A 1 230 ? 37.695 17.804 -19.380 1.00 81.94 230 GLN A O 1
ATOM 1880 N N . GLN A 1 231 ? 38.875 16.057 -20.183 1.00 75.50 231 GLN A N 1
ATOM 1881 C CA . GLN A 1 231 ? 40.099 16.382 -19.457 1.00 75.50 231 GLN A CA 1
ATOM 1882 C C . GLN A 1 231 ? 40.669 17.743 -19.856 1.00 75.50 231 GLN A C 1
ATOM 1884 O O . GLN A 1 231 ? 41.031 18.517 -18.975 1.00 75.50 231 GLN A O 1
ATOM 1889 N N . GLN A 1 232 ? 40.625 18.103 -21.143 1.00 80.94 232 GLN A N 1
ATOM 1890 C CA . GLN A 1 232 ? 41.076 19.412 -21.623 1.00 80.94 232 GLN A CA 1
ATOM 1891 C C . GLN A 1 232 ? 40.404 20.587 -20.894 1.00 80.94 232 GLN A C 1
ATOM 1893 O O . GLN A 1 232 ? 41.041 21.611 -20.658 1.00 80.94 232 GLN A O 1
ATOM 1898 N N . LYS A 1 233 ? 39.131 20.456 -20.493 1.00 78.69 233 LYS A N 1
ATOM 1899 C CA . LYS A 1 233 ? 38.424 21.511 -19.742 1.00 78.69 233 LYS A CA 1
ATOM 1900 C C . LYS A 1 233 ? 39.005 21.741 -18.345 1.00 78.69 233 LYS A C 1
ATOM 1902 O O . LYS A 1 233 ? 38.804 22.813 -17.785 1.00 78.69 233 LYS A O 1
ATOM 1907 N N . VAL A 1 234 ? 39.679 20.737 -17.788 1.00 75.06 234 VAL A N 1
ATOM 1908 C CA . VAL A 1 234 ? 40.235 20.742 -16.431 1.00 75.06 234 VAL A CA 1
ATOM 1909 C C . VAL A 1 234 ? 41.737 21.030 -16.458 1.00 75.06 234 VAL A C 1
ATOM 1911 O O . VAL A 1 234 ? 42.203 21.885 -15.712 1.00 75.06 234 VAL A O 1
ATOM 1914 N N . THR A 1 235 ? 42.492 20.352 -17.325 1.00 71.38 235 THR A N 1
ATOM 1915 C CA . THR A 1 235 ? 43.964 20.406 -17.362 1.00 71.38 235 THR A CA 1
ATOM 1916 C C . THR A 1 235 ? 44.517 21.351 -18.430 1.00 71.38 235 THR A C 1
ATOM 1918 O O . THR A 1 235 ? 45.713 21.614 -18.445 1.00 71.38 235 THR A O 1
ATOM 1921 N N . SER A 1 236 ? 43.671 21.884 -19.324 1.00 75.12 236 SER A N 1
ATOM 1922 C CA . SER A 1 236 ? 44.066 22.637 -20.534 1.00 75.12 236 SER A CA 1
ATOM 1923 C C . SER A 1 236 ? 44.948 21.861 -21.527 1.00 75.12 236 SER A C 1
ATOM 1925 O O . SER A 1 236 ? 45.337 22.411 -22.560 1.00 75.12 236 SER A O 1
ATOM 1927 N N . PHE A 1 237 ? 45.207 20.577 -21.271 1.00 75.94 237 PHE A N 1
ATOM 1928 C CA . PHE A 1 237 ? 45.975 19.688 -22.132 1.00 75.94 237 PHE A CA 1
ATOM 1929 C C . PHE A 1 237 ? 45.045 18.848 -23.015 1.00 75.94 237 PHE A C 1
ATOM 1931 O O . PHE A 1 237 ? 44.024 18.336 -22.560 1.00 75.94 237 PHE A O 1
ATOM 1938 N N . LEU A 1 238 ? 45.401 18.703 -24.293 1.00 80.06 238 LEU A N 1
ATOM 1939 C CA . LEU A 1 238 ? 44.738 17.790 -25.222 1.00 80.06 238 LEU A CA 1
ATOM 1940 C C . LEU A 1 238 ? 45.806 16.900 -25.873 1.00 80.06 238 LEU A C 1
ATOM 1942 O O . LEU A 1 238 ? 46.746 17.443 -26.467 1.00 80.06 238 LEU A O 1
ATOM 1946 N N . PRO A 1 239 ? 45.670 15.564 -25.801 1.00 80.31 239 PRO A N 1
ATOM 1947 C CA . PRO A 1 239 ? 46.602 14.653 -26.439 1.00 80.31 239 PRO A CA 1
ATOM 1948 C C . PRO A 1 239 ? 46.767 14.908 -27.944 1.00 80.31 239 PRO A C 1
ATOM 1950 O O . PRO A 1 239 ? 45.790 15.202 -28.645 1.00 80.31 239 PRO A O 1
ATOM 1953 N N . PRO A 1 240 ? 47.990 14.773 -28.484 1.00 71.25 240 PRO A N 1
ATOM 1954 C CA . PRO A 1 240 ? 48.245 15.011 -29.897 1.00 71.25 240 PRO A CA 1
ATOM 1955 C C . PRO A 1 240 ? 47.503 13.990 -30.776 1.00 71.25 240 PRO A C 1
ATOM 1957 O O . PRO A 1 240 ? 47.628 12.778 -30.596 1.00 71.25 240 PRO A O 1
ATOM 1960 N N . GLY A 1 241 ? 46.744 14.495 -31.755 1.00 71.25 241 GLY A N 1
ATOM 1961 C CA . GLY A 1 241 ? 45.982 13.678 -32.708 1.00 71.25 241 GLY A CA 1
ATOM 1962 C C . GLY A 1 241 ? 44.552 13.321 -32.278 1.00 71.25 241 GLY A C 1
ATOM 1963 O O . GLY A 1 241 ? 43.906 12.550 -32.982 1.00 71.25 241 GLY A O 1
ATOM 1964 N N . ARG A 1 242 ? 44.049 13.871 -31.162 1.00 82.62 242 ARG A N 1
ATOM 1965 C CA . ARG A 1 242 ? 42.648 13.755 -30.708 1.00 82.62 242 ARG A CA 1
ATOM 1966 C C . ARG A 1 242 ? 41.876 15.069 -30.975 1.00 82.62 242 ARG A C 1
ATOM 1968 O O . ARG A 1 242 ? 42.475 16.138 -30.847 1.00 82.62 242 ARG A O 1
ATOM 1975 N N . PRO A 1 243 ? 40.566 15.034 -31.299 1.00 81.94 243 PRO A N 1
ATOM 1976 C CA . PRO A 1 243 ? 39.748 13.845 -31.545 1.00 81.94 243 PRO A CA 1
ATOM 1977 C C . PRO A 1 243 ? 40.015 13.231 -32.929 1.00 81.94 243 PRO A C 1
ATOM 1979 O O . PRO A 1 243 ? 40.224 13.951 -33.906 1.00 81.94 243 PRO A O 1
ATOM 1982 N N . ARG A 1 244 ? 39.977 11.900 -33.018 1.00 80.88 244 ARG A N 1
ATOM 1983 C CA . ARG A 1 244 ? 40.183 11.133 -34.257 1.00 80.88 244 ARG A CA 1
ATOM 1984 C C . ARG A 1 244 ? 38.908 10.931 -35.074 1.00 80.88 244 ARG A C 1
ATOM 1986 O O . ARG A 1 244 ? 38.999 10.716 -36.281 1.00 80.88 244 ARG A O 1
ATOM 1993 N N . GLN A 1 245 ? 37.732 10.988 -34.444 1.00 86.75 245 GLN A N 1
ATOM 1994 C CA . GLN A 1 245 ? 36.420 10.889 -35.106 1.00 86.75 245 GLN A CA 1
ATOM 1995 C C . GLN A 1 245 ? 36.247 9.610 -35.947 1.00 86.75 245 GLN A C 1
ATOM 1997 O O . GLN A 1 245 ? 35.743 9.632 -37.078 1.00 86.75 245 GLN A O 1
ATOM 2002 N N . TRP A 1 246 ? 36.661 8.458 -35.411 1.00 89.75 246 TRP A N 1
ATOM 2003 C CA . TRP A 1 246 ? 36.628 7.189 -36.147 1.00 89.75 246 TRP A CA 1
ATOM 2004 C C . TRP A 1 246 ? 35.215 6.740 -36.527 1.00 89.75 246 TRP A C 1
ATOM 2006 O O . TRP A 1 246 ? 35.046 6.039 -37.526 1.00 89.75 246 TRP A O 1
ATOM 2016 N N . ARG A 1 247 ? 34.180 7.201 -35.814 1.00 87.56 247 ARG A N 1
ATOM 2017 C CA . ARG A 1 247 ? 32.789 6.979 -36.224 1.00 87.56 247 ARG A CA 1
ATOM 2018 C C . ARG A 1 247 ? 32.451 7.685 -37.539 1.00 87.56 247 ARG A C 1
ATOM 2020 O O . ARG A 1 247 ? 31.812 7.090 -38.407 1.00 87.56 247 ARG A O 1
ATOM 2027 N N . ALA A 1 248 ? 32.905 8.927 -37.715 1.00 87.25 248 ALA A N 1
ATOM 2028 C CA . ALA A 1 248 ? 32.722 9.665 -38.965 1.00 87.25 248 ALA A CA 1
ATOM 2029 C C . ALA A 1 248 ? 33.504 9.008 -40.113 1.00 87.25 248 ALA A C 1
ATOM 2031 O O . ALA A 1 248 ? 32.977 8.856 -41.216 1.00 87.25 248 ALA A O 1
ATOM 2032 N N . MET A 1 249 ? 34.726 8.538 -39.834 1.00 91.56 249 MET A N 1
ATOM 2033 C CA . MET A 1 249 ? 35.507 7.723 -40.769 1.00 91.56 249 MET A CA 1
ATOM 2034 C C . MET A 1 249 ? 34.739 6.467 -41.198 1.00 91.56 249 MET A C 1
ATOM 2036 O O . MET A 1 249 ? 34.601 6.229 -42.397 1.00 91.56 249 MET A O 1
ATOM 2040 N N . ALA A 1 250 ? 34.180 5.710 -40.250 1.00 89.88 250 ALA A N 1
ATOM 2041 C CA . ALA A 1 250 ? 33.427 4.497 -40.545 1.00 89.88 250 ALA A CA 1
ATOM 2042 C C . ALA A 1 250 ? 32.208 4.782 -41.438 1.00 89.88 250 ALA A C 1
ATOM 2044 O O . ALA A 1 250 ? 32.018 4.100 -42.441 1.00 89.88 250 ALA A O 1
ATOM 2045 N N . MET A 1 251 ? 31.418 5.818 -41.133 1.00 89.50 251 MET A N 1
ATOM 2046 C CA . MET A 1 251 ? 30.263 6.202 -41.959 1.00 89.50 251 MET A CA 1
ATOM 2047 C C . MET A 1 251 ? 30.669 6.629 -43.375 1.00 89.50 251 MET A C 1
ATOM 2049 O O . MET A 1 251 ? 30.029 6.224 -44.346 1.00 89.50 251 MET A O 1
ATOM 2053 N N . ASN A 1 252 ? 31.755 7.393 -43.514 1.00 90.50 252 ASN A N 1
ATOM 2054 C CA . ASN A 1 252 ? 32.255 7.812 -44.823 1.00 90.50 252 ASN A CA 1
ATOM 2055 C C . ASN A 1 252 ? 32.715 6.620 -45.671 1.00 90.50 252 ASN A C 1
ATOM 2057 O O . ASN A 1 252 ? 32.364 6.543 -46.844 1.00 90.50 252 ASN A O 1
ATOM 2061 N N . VAL A 1 253 ? 33.413 5.649 -45.075 1.00 91.88 253 VAL A N 1
ATOM 2062 C CA . VAL A 1 253 ? 33.849 4.428 -45.775 1.00 91.88 253 VAL A CA 1
ATOM 2063 C C . VAL A 1 253 ? 32.657 3.602 -46.268 1.00 91.88 253 VAL A C 1
ATOM 2065 O O . VAL A 1 253 ? 32.679 3.089 -47.387 1.00 91.88 253 VAL A O 1
ATOM 2068 N N . LEU A 1 254 ? 31.594 3.486 -45.466 1.00 91.88 254 LEU A N 1
ATOM 2069 C CA . LEU A 1 254 ? 30.373 2.787 -45.884 1.00 91.88 254 LEU A CA 1
ATOM 2070 C C . LEU A 1 254 ? 29.678 3.518 -47.040 1.00 91.88 254 LEU A C 1
ATOM 2072 O O . LEU A 1 254 ? 29.235 2.879 -47.996 1.00 91.88 254 LEU A O 1
ATOM 2076 N N . LYS A 1 255 ? 29.646 4.855 -47.000 1.00 90.06 255 LYS A N 1
ATOM 2077 C CA . LYS A 1 255 ? 29.115 5.677 -48.094 1.00 90.06 255 LYS A CA 1
ATOM 2078 C C . LYS A 1 255 ? 29.931 5.512 -49.380 1.00 90.06 255 LYS A C 1
ATOM 2080 O O . LYS A 1 255 ? 29.348 5.300 -50.441 1.00 90.06 255 LYS A O 1
ATOM 2085 N N . GLU A 1 256 ? 31.260 5.542 -49.300 1.00 89.56 256 GLU A N 1
ATOM 2086 C CA . GLU A 1 256 ? 32.160 5.300 -50.439 1.00 89.56 256 GLU A CA 1
ATOM 2087 C C . GLU A 1 256 ? 31.968 3.901 -51.040 1.00 89.56 256 GLU A C 1
ATOM 2089 O O . GLU A 1 256 ? 31.940 3.747 -52.264 1.00 89.56 256 GLU A O 1
ATOM 2094 N N . ALA A 1 257 ? 31.756 2.881 -50.202 1.00 89.12 257 ALA A N 1
ATOM 2095 C CA . ALA A 1 257 ? 31.457 1.528 -50.662 1.00 89.12 257 ALA A CA 1
ATOM 2096 C C . ALA A 1 257 ? 30.130 1.461 -51.442 1.00 89.12 257 ALA A C 1
ATOM 2098 O O . ALA A 1 257 ? 30.060 0.810 -52.488 1.00 89.12 257 ALA A O 1
ATOM 2099 N N . VAL A 1 258 ? 29.091 2.172 -50.985 1.00 87.88 258 VAL A N 1
ATOM 2100 C CA . VAL A 1 258 ? 27.804 2.280 -51.696 1.00 87.88 258 VAL A CA 1
ATOM 2101 C C . VAL A 1 258 ? 27.969 2.974 -53.051 1.00 87.88 258 VAL A C 1
ATOM 2103 O O . VAL A 1 258 ? 27.474 2.460 -54.057 1.00 87.88 258 VAL A O 1
ATOM 2106 N N . VAL A 1 259 ? 28.703 4.092 -53.105 1.00 86.31 259 VAL A N 1
ATOM 2107 C CA . VAL A 1 259 ? 29.003 4.812 -54.360 1.00 86.31 259 VAL A CA 1
ATOM 2108 C C . VAL A 1 259 ? 29.717 3.892 -55.347 1.00 86.31 259 VAL A C 1
ATOM 2110 O O . VAL A 1 259 ? 29.258 3.710 -56.474 1.00 86.31 259 VAL A O 1
ATOM 2113 N N . THR A 1 260 ? 30.771 3.223 -54.882 1.00 86.19 260 THR A N 1
ATOM 2114 C CA . THR A 1 260 ? 31.572 2.288 -55.677 1.00 86.19 260 THR A CA 1
ATOM 2115 C C . THR A 1 260 ? 30.704 1.172 -56.279 1.00 86.19 260 THR A C 1
ATOM 2117 O O . THR A 1 260 ? 30.840 0.830 -57.454 1.00 86.19 260 THR A O 1
ATOM 2120 N N . ARG A 1 261 ? 29.740 0.624 -55.523 1.00 83.75 261 ARG A N 1
ATOM 2121 C CA . ARG A 1 261 ? 28.815 -0.411 -56.029 1.00 83.75 261 ARG A CA 1
ATOM 2122 C C . ARG A 1 261 ? 27.847 0.089 -57.100 1.00 83.75 261 ARG A C 1
ATOM 2124 O O . ARG A 1 261 ? 27.532 -0.660 -58.031 1.00 83.75 261 ARG A O 1
ATOM 2131 N N . ILE A 1 262 ? 27.369 1.325 -56.982 1.00 81.88 262 ILE A N 1
ATOM 2132 C CA . ILE A 1 262 ? 26.516 1.947 -58.004 1.00 81.88 262 ILE A CA 1
ATOM 2133 C C . ILE A 1 262 ? 27.327 2.167 -59.287 1.00 81.88 262 ILE A C 1
ATOM 2135 O O . ILE A 1 262 ? 26.849 1.838 -60.372 1.00 81.88 262 ILE A O 1
ATOM 2139 N N . GLU A 1 263 ? 28.573 2.626 -59.172 1.00 78.69 263 GLU A N 1
ATOM 2140 C CA . GLU A 1 263 ? 29.466 2.844 -60.316 1.00 78.69 263 GLU A CA 1
ATOM 2141 C C . GLU A 1 263 ? 29.813 1.539 -61.052 1.00 78.69 263 GLU A C 1
ATOM 2143 O O . GLU A 1 263 ? 29.667 1.474 -62.274 1.00 78.69 263 GLU A O 1
ATOM 2148 N N . TYR A 1 264 ? 30.157 0.465 -60.327 1.00 74.75 264 TYR A N 1
ATOM 2149 C CA . TYR A 1 264 ? 30.429 -0.862 -60.911 1.00 74.75 264 TYR A CA 1
ATOM 2150 C C . TYR A 1 264 ? 29.195 -1.552 -61.518 1.00 74.75 264 TYR A C 1
ATOM 2152 O O . TYR A 1 264 ? 29.330 -2.538 -62.247 1.00 74.75 264 TYR A O 1
ATOM 2160 N N . SER A 1 265 ? 27.984 -1.051 -61.253 1.00 69.38 265 SER A N 1
ATOM 2161 C CA . SER A 1 265 ? 26.758 -1.552 -61.890 1.00 69.38 265 SER A CA 1
ATOM 2162 C C . SER A 1 265 ? 26.607 -1.073 -63.347 1.00 69.38 265 SER A C 1
ATOM 2164 O O . SER A 1 265 ? 25.734 -1.566 -64.066 1.00 69.38 265 SER A O 1
ATOM 2166 N N . LYS A 1 266 ? 27.473 -0.162 -63.823 1.00 65.94 266 LYS A N 1
ATOM 2167 C CA . LYS A 1 266 ? 27.560 0.257 -65.231 1.00 65.94 266 LYS A CA 1
ATOM 2168 C C . LYS A 1 266 ? 28.268 -0.822 -66.063 1.00 65.94 266 LYS A C 1
ATOM 2170 O O . LYS A 1 266 ? 29.482 -0.966 -65.980 1.00 65.94 266 LYS A O 1
ATOM 2175 N N . ARG A 1 267 ? 27.519 -1.580 -66.874 1.00 60.25 267 ARG A N 1
ATOM 2176 C CA . ARG A 1 267 ? 28.081 -2.628 -67.758 1.00 60.25 267 ARG A CA 1
ATOM 2177 C C . ARG A 1 267 ? 27.905 -2.397 -69.261 1.00 60.25 267 ARG A C 1
ATOM 2179 O O . ARG A 1 267 ? 28.593 -3.055 -70.026 1.00 60.25 267 ARG A O 1
ATOM 2186 N N . GLU A 1 268 ? 27.012 -1.502 -69.680 1.00 59.72 268 GLU A N 1
ATOM 2187 C CA . GLU A 1 268 ? 26.715 -1.234 -71.097 1.00 59.72 268 GLU A CA 1
ATOM 2188 C C . GLU A 1 268 ? 26.700 0.283 -71.338 1.00 59.72 268 GLU A C 1
ATOM 2190 O O . GLU A 1 268 ? 26.141 1.035 -70.528 1.00 59.72 268 GLU A O 1
ATOM 2195 N N . GLU A 1 269 ? 27.296 0.739 -72.440 1.00 59.88 269 GLU A N 1
ATOM 2196 C CA . GLU A 1 269 ? 27.200 2.127 -72.894 1.00 59.88 269 GLU A CA 1
ATOM 2197 C C . GLU A 1 269 ? 26.110 2.281 -73.965 1.00 59.88 269 GLU A C 1
ATOM 2199 O O . GLU A 1 269 ? 25.600 1.311 -74.529 1.00 59.88 269 GLU A O 1
ATOM 2204 N N . ARG A 1 270 ? 25.707 3.526 -74.258 1.00 57.72 270 ARG A N 1
ATOM 2205 C CA . ARG A 1 270 ? 24.660 3.813 -75.259 1.00 57.72 270 ARG A CA 1
ATOM 2206 C C . ARG A 1 270 ? 24.983 3.243 -76.644 1.00 57.72 270 ARG A C 1
ATOM 2208 O O . ARG A 1 270 ? 24.060 2.974 -77.414 1.00 57.72 270 ARG A O 1
ATOM 2215 N N . GLU A 1 271 ? 26.267 3.104 -76.950 1.00 58.72 271 GLU A N 1
ATOM 2216 C CA . GLU A 1 271 ? 26.780 2.578 -78.215 1.00 58.72 271 GLU A CA 1
ATOM 2217 C C . GLU A 1 271 ? 26.539 1.066 -78.355 1.00 58.72 271 GLU A C 1
ATOM 2219 O O . GLU A 1 271 ? 26.315 0.594 -79.468 1.00 58.72 271 GLU A O 1
ATOM 2224 N N . ASP A 1 272 ? 26.449 0.334 -77.239 1.00 60.09 272 A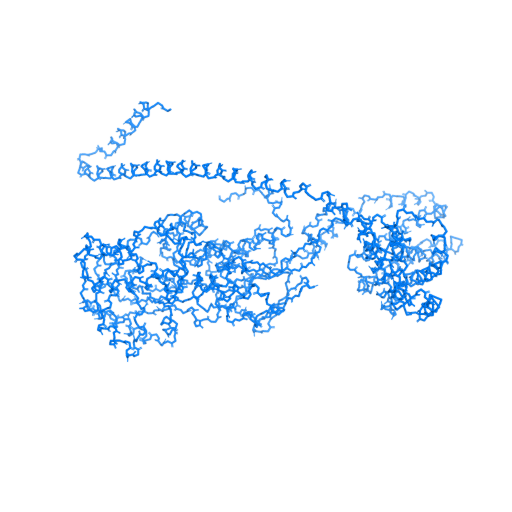SP A N 1
ATOM 2225 C CA . ASP A 1 272 ? 26.302 -1.125 -77.226 1.00 60.09 272 ASP A CA 1
ATOM 2226 C C . ASP A 1 272 ? 24.844 -1.581 -77.405 1.00 60.09 272 ASP A C 1
ATOM 2228 O O . ASP A 1 272 ? 24.569 -2.633 -77.986 1.00 60.09 272 ASP A O 1
ATOM 2232 N N . ASN A 1 273 ? 23.872 -0.811 -76.894 1.00 62.62 273 ASN A N 1
ATOM 2233 C CA . ASN A 1 273 ? 22.463 -1.209 -76.893 1.00 62.62 273 ASN A CA 1
ATOM 2234 C C . ASN A 1 273 ? 21.506 -0.012 -76.777 1.00 62.62 273 ASN A C 1
ATOM 2236 O O . ASN A 1 273 ? 21.595 0.785 -75.850 1.00 62.62 273 ASN A O 1
ATOM 2240 N N . LYS A 1 274 ? 20.477 0.074 -77.635 1.00 63.59 274 LYS A N 1
ATOM 2241 C CA . LYS A 1 274 ? 19.440 1.129 -77.549 1.00 63.59 274 LYS A CA 1
ATOM 2242 C C . LYS A 1 274 ? 18.646 1.112 -76.232 1.00 63.59 274 LYS A C 1
ATOM 2244 O O . LYS A 1 274 ? 18.113 2.149 -75.845 1.00 63.59 274 LYS A O 1
ATOM 2249 N N . MET A 1 275 ? 18.587 -0.030 -75.543 1.00 65.88 275 MET A N 1
ATOM 2250 C CA . MET A 1 275 ? 17.892 -0.220 -74.260 1.00 65.88 275 MET A CA 1
ATOM 2251 C C . MET A 1 275 ? 18.831 -0.213 -73.040 1.00 65.88 275 MET A C 1
ATOM 2253 O O . MET A 1 275 ? 18.389 -0.564 -71.943 1.00 65.88 275 MET A O 1
ATOM 2257 N N . TRP A 1 276 ? 20.096 0.197 -73.205 1.00 70.06 276 TRP A N 1
ATOM 2258 C CA . TRP A 1 276 ? 21.118 0.219 -72.145 1.00 70.06 276 TRP A CA 1
ATOM 2259 C C . TRP A 1 276 ? 20.612 0.867 -70.844 1.00 70.06 276 TRP A C 1
ATOM 2261 O O . TRP A 1 276 ? 20.784 0.318 -69.761 1.00 70.06 276 TRP A O 1
ATOM 2271 N N . LEU A 1 277 ? 19.885 1.986 -70.951 1.00 68.75 277 LEU A N 1
ATOM 2272 C CA . LEU A 1 277 ? 19.368 2.739 -69.808 1.00 68.75 277 LEU A CA 1
ATOM 2273 C C . LEU A 1 277 ? 18.379 1.920 -68.968 1.00 68.75 277 LEU A C 1
ATOM 2275 O O . LEU A 1 277 ? 18.450 1.923 -67.742 1.00 68.75 277 LEU A O 1
ATOM 2279 N N . VAL A 1 278 ? 17.466 1.202 -69.625 1.00 69.88 278 VAL A N 1
ATOM 2280 C CA . VAL A 1 278 ? 16.465 0.366 -68.944 1.00 69.88 278 VAL A CA 1
ATOM 2281 C C . VAL A 1 278 ? 17.149 -0.802 -68.240 1.00 69.88 278 VAL A C 1
ATOM 2283 O O . VAL A 1 278 ? 16.798 -1.126 -67.110 1.00 69.88 278 VAL A O 1
ATOM 2286 N N . ARG A 1 279 ? 18.170 -1.392 -68.871 1.00 69.00 279 ARG A N 1
ATOM 2287 C CA . ARG A 1 279 ? 18.953 -2.484 -68.279 1.00 69.00 279 ARG A CA 1
ATOM 2288 C C . ARG A 1 279 ? 19.766 -2.026 -67.075 1.00 69.00 279 ARG A C 1
ATOM 2290 O O . ARG A 1 279 ? 19.722 -2.684 -66.044 1.00 69.00 279 ARG A O 1
ATOM 2297 N N . VAL A 1 280 ? 20.458 -0.892 -67.173 1.00 71.94 280 VAL A N 1
ATOM 2298 C CA . VAL A 1 280 ? 21.248 -0.335 -66.064 1.00 71.94 280 VAL A CA 1
ATOM 2299 C C . VAL A 1 280 ? 20.350 0.022 -64.878 1.00 71.94 280 VAL A C 1
ATOM 2301 O O . VAL A 1 280 ? 20.677 -0.326 -63.746 1.00 71.94 280 VAL A O 1
ATOM 2304 N N . LEU A 1 281 ? 19.193 0.650 -65.116 1.00 74.56 281 LEU A N 1
ATOM 2305 C CA . LEU A 1 281 ? 18.239 0.974 -64.049 1.00 74.56 281 LEU A CA 1
ATOM 2306 C C . LEU A 1 281 ? 17.644 -0.279 -63.395 1.00 74.56 281 LEU A C 1
ATOM 2308 O O . LEU A 1 281 ? 17.478 -0.306 -62.178 1.00 74.56 281 LEU A O 1
ATOM 2312 N N . GLU A 1 282 ? 17.364 -1.325 -64.173 1.00 74.06 282 GLU A N 1
ATOM 2313 C CA . GLU A 1 282 ? 16.854 -2.587 -63.632 1.00 74.06 282 GLU A CA 1
ATOM 2314 C C . GLU A 1 282 ? 17.923 -3.343 -62.825 1.00 74.06 282 GLU A C 1
ATOM 2316 O O . GLU A 1 282 ? 17.626 -3.846 -61.742 1.00 74.06 282 GLU A O 1
ATOM 2321 N N . ILE A 1 283 ? 19.181 -3.350 -63.279 1.00 74.94 283 ILE A N 1
ATOM 2322 C CA . ILE A 1 283 ? 20.313 -3.917 -62.528 1.00 74.94 283 ILE A CA 1
ATOM 2323 C C . ILE A 1 283 ? 20.523 -3.155 -61.213 1.00 74.94 283 ILE A C 1
ATOM 2325 O O . ILE A 1 283 ? 20.659 -3.775 -60.159 1.00 74.94 283 ILE A O 1
ATOM 2329 N N . LEU A 1 284 ? 20.490 -1.818 -61.245 1.00 79.44 284 LEU A N 1
ATOM 2330 C CA . LEU A 1 284 ? 20.591 -0.990 -60.041 1.00 79.44 284 LEU A CA 1
ATOM 2331 C C . LEU A 1 284 ? 19.442 -1.275 -59.070 1.00 79.44 284 LEU A C 1
ATOM 2333 O O . LEU A 1 284 ? 19.686 -1.479 -57.883 1.00 79.44 284 LEU A O 1
ATOM 2337 N N . ARG A 1 285 ? 18.199 -1.364 -59.562 1.00 80.25 285 ARG A N 1
ATOM 2338 C CA . ARG A 1 285 ? 17.031 -1.712 -58.739 1.00 80.25 285 ARG A CA 1
ATOM 2339 C C . ARG A 1 285 ? 17.220 -3.062 -58.044 1.00 80.25 285 ARG A C 1
ATOM 2341 O O . ARG A 1 285 ? 16.954 -3.172 -56.848 1.00 80.25 285 ARG A O 1
ATOM 2348 N N . GLN A 1 286 ? 17.680 -4.080 -58.771 1.00 75.81 286 GLN A N 1
ATOM 2349 C CA . GLN A 1 286 ? 17.905 -5.419 -58.222 1.00 75.81 286 GLN A CA 1
ATOM 2350 C C . GLN A 1 286 ? 19.039 -5.433 -57.188 1.00 75.81 286 GLN A C 1
ATOM 2352 O O . GLN A 1 286 ? 18.844 -5.954 -56.089 1.00 75.81 286 GLN A O 1
ATOM 2357 N N . ASN A 1 287 ? 20.180 -4.810 -57.492 1.00 80.00 287 ASN A N 1
ATOM 2358 C CA . ASN A 1 287 ? 21.335 -4.759 -56.592 1.00 80.00 287 ASN A CA 1
ATOM 2359 C C . ASN A 1 287 ? 21.015 -4.012 -55.290 1.00 80.00 287 ASN A C 1
ATOM 2361 O O . ASN A 1 287 ? 21.290 -4.529 -54.209 1.00 80.00 287 ASN A O 1
ATOM 2365 N N . ILE A 1 288 ? 20.360 -2.848 -55.377 1.00 84.00 288 ILE A N 1
ATOM 2366 C CA . ILE A 1 288 ? 19.968 -2.055 -54.201 1.00 84.00 288 ILE A CA 1
ATOM 2367 C C . ILE A 1 288 ? 19.009 -2.853 -53.308 1.00 84.00 288 ILE A C 1
ATOM 2369 O O . ILE A 1 288 ? 19.178 -2.880 -52.092 1.00 84.00 288 ILE A O 1
ATOM 2373 N N . LEU A 1 289 ? 18.026 -3.554 -53.885 1.00 76.94 289 LEU A N 1
ATOM 2374 C CA . LEU A 1 289 ? 17.084 -4.364 -53.104 1.00 76.94 289 LEU A CA 1
ATOM 2375 C C . LEU A 1 289 ? 17.757 -5.554 -52.407 1.00 76.94 289 LEU A C 1
ATOM 2377 O O . LEU A 1 289 ? 17.420 -5.863 -51.263 1.00 76.94 289 LEU A O 1
ATOM 2381 N N . VAL A 1 290 ? 18.697 -6.224 -53.079 1.00 81.38 290 VAL A N 1
ATOM 2382 C CA . VAL A 1 290 ? 19.477 -7.321 -52.486 1.00 81.38 290 VAL A CA 1
ATOM 2383 C C . VAL A 1 290 ? 20.349 -6.804 -51.342 1.00 81.38 290 VAL A C 1
ATOM 2385 O O . VAL A 1 290 ? 20.415 -7.431 -50.283 1.00 81.38 290 VAL A O 1
ATOM 2388 N N . ASP A 1 291 ? 20.974 -5.647 -51.527 1.00 86.44 291 ASP A N 1
ATOM 2389 C CA . ASP A 1 291 ? 21.837 -5.037 -50.525 1.00 86.44 291 ASP A CA 1
ATOM 2390 C C . ASP A 1 291 ? 21.054 -4.562 -49.305 1.00 86.44 291 ASP A C 1
ATOM 2392 O O . ASP A 1 291 ? 21.395 -4.941 -48.189 1.00 86.44 291 ASP A O 1
ATOM 2396 N N . LEU A 1 292 ? 19.948 -3.838 -49.496 1.00 85.31 292 LEU A N 1
ATOM 2397 C CA . LEU A 1 292 ? 19.090 -3.396 -48.394 1.00 85.31 292 LEU A CA 1
ATOM 2398 C C . LEU A 1 292 ? 18.482 -4.571 -47.622 1.00 85.31 292 LEU A C 1
ATOM 2400 O O . LEU A 1 292 ? 18.328 -4.488 -46.403 1.00 85.31 292 LEU A O 1
ATOM 2404 N N . ARG A 1 293 ? 18.186 -5.692 -48.294 1.00 79.69 293 ARG A N 1
ATOM 2405 C CA . ARG A 1 293 ? 17.757 -6.919 -47.611 1.00 79.69 293 ARG A CA 1
ATOM 2406 C C . ARG A 1 293 ? 18.850 -7.439 -46.682 1.00 79.69 293 ARG A C 1
ATOM 2408 O O . ARG A 1 293 ? 18.556 -7.738 -45.532 1.00 79.69 293 ARG A O 1
ATOM 2415 N N . VAL A 1 294 ? 20.091 -7.497 -47.163 1.00 83.44 294 VAL A N 1
ATOM 2416 C CA . VAL A 1 294 ? 21.252 -7.933 -46.371 1.00 83.44 294 VAL A CA 1
ATOM 2417 C C . VAL A 1 294 ? 21.542 -6.967 -45.227 1.00 83.44 294 VAL A C 1
ATOM 2419 O O . VAL A 1 294 ? 21.817 -7.423 -44.120 1.00 83.44 294 VAL A O 1
ATOM 2422 N N . VAL A 1 295 ? 21.412 -5.656 -45.449 1.00 87.25 295 VAL A N 1
ATOM 2423 C CA . VAL A 1 295 ? 21.548 -4.662 -44.378 1.00 87.25 295 VAL A CA 1
ATOM 2424 C C . VAL A 1 295 ? 20.512 -4.919 -43.289 1.00 87.25 295 VAL A C 1
ATOM 2426 O O . VAL A 1 295 ? 20.880 -5.037 -42.123 1.00 87.25 295 VAL A O 1
ATOM 2429 N N . LYS A 1 296 ? 19.237 -5.078 -43.666 1.00 82.69 296 LYS A N 1
ATOM 2430 C CA . LYS A 1 296 ? 18.142 -5.313 -42.718 1.00 82.69 296 LYS A CA 1
ATOM 2431 C C . LYS A 1 296 ? 18.311 -6.615 -41.937 1.00 82.69 296 LYS A C 1
ATOM 2433 O O . LYS A 1 296 ? 18.097 -6.624 -40.732 1.00 82.69 296 LYS A O 1
ATOM 2438 N N . SER A 1 297 ? 18.658 -7.711 -42.613 1.00 79.25 297 SER A N 1
ATOM 2439 C CA . SER A 1 297 ? 18.671 -9.037 -41.989 1.00 79.25 297 SER A CA 1
ATOM 2440 C C . SER A 1 297 ? 19.974 -9.369 -41.269 1.00 79.25 297 SER A C 1
ATOM 2442 O O . SER A 1 297 ? 19.939 -10.113 -40.297 1.00 79.25 297 SER A O 1
ATOM 2444 N N . LEU A 1 298 ? 21.117 -8.873 -41.755 1.00 82.19 298 LEU A N 1
ATOM 2445 C CA . LEU A 1 298 ? 22.432 -9.300 -41.271 1.00 82.19 298 LEU A CA 1
ATOM 2446 C C . LEU A 1 298 ? 23.309 -8.150 -40.758 1.00 82.19 298 LEU A C 1
ATOM 2448 O O . LEU A 1 298 ? 24.099 -8.387 -39.852 1.00 82.19 298 LEU A O 1
ATOM 2452 N N . CYS A 1 299 ? 23.190 -6.918 -41.273 1.00 84.75 299 CYS A N 1
ATOM 2453 C CA . CYS A 1 299 ? 23.986 -5.800 -40.739 1.00 84.75 299 CYS A CA 1
ATOM 2454 C C . CYS A 1 299 ? 23.380 -5.218 -39.456 1.00 84.75 299 CYS A C 1
ATOM 2456 O O . CYS A 1 299 ? 24.133 -4.886 -38.551 1.00 84.75 299 CYS A O 1
ATOM 2458 N N . VAL A 1 300 ? 22.051 -5.109 -39.342 1.00 86.44 300 VAL A N 1
ATOM 2459 C CA . VAL A 1 300 ? 21.394 -4.543 -38.142 1.00 86.44 300 VAL A CA 1
ATOM 2460 C C . VAL A 1 300 ? 21.868 -5.202 -36.831 1.00 86.44 300 VAL A C 1
ATOM 2462 O O . VAL A 1 300 ? 22.213 -4.458 -35.918 1.00 86.44 300 VAL A O 1
ATOM 2465 N N . PRO A 1 301 ? 21.997 -6.541 -36.726 1.00 84.75 301 PRO A N 1
ATOM 2466 C CA . PRO A 1 301 ? 22.521 -7.184 -35.514 1.00 84.75 301 PRO A CA 1
ATOM 2467 C C . PRO A 1 301 ? 24.009 -6.917 -35.226 1.00 84.75 301 PRO A C 1
ATOM 2469 O O . PRO A 1 301 ? 24.451 -7.094 -34.094 1.00 84.75 301 PRO A O 1
ATOM 2472 N N . CYS A 1 302 ? 24.803 -6.536 -36.232 1.00 83.56 302 CYS A N 1
ATOM 2473 C CA . CYS A 1 302 ? 26.245 -6.309 -36.086 1.00 83.56 302 CYS A CA 1
ATOM 2474 C C . CYS A 1 302 ? 26.601 -4.879 -35.656 1.00 83.56 302 CYS A C 1
ATOM 2476 O O . CYS A 1 302 ? 27.717 -4.651 -35.191 1.00 83.56 302 CYS A O 1
ATOM 2478 N N . PHE A 1 303 ? 25.690 -3.921 -35.843 1.00 89.38 303 PHE A N 1
ATOM 2479 C CA . PHE A 1 303 ? 25.912 -2.506 -35.549 1.00 89.38 303 PHE A CA 1
ATOM 2480 C C . PHE A 1 303 ? 25.217 -2.100 -34.242 1.00 89.38 303 PHE A C 1
ATOM 2482 O O . PHE A 1 303 ? 24.144 -2.617 -33.931 1.00 89.38 303 PHE A O 1
ATOM 2489 N N . PRO A 1 304 ? 25.771 -1.142 -33.478 1.00 85.88 304 PRO A N 1
ATOM 2490 C CA . PRO A 1 304 ? 25.069 -0.587 -32.327 1.00 85.88 304 PRO A CA 1
ATOM 2491 C C . PRO A 1 304 ? 23.712 0.026 -32.735 1.00 85.88 304 PRO A C 1
ATOM 2493 O O . PRO A 1 304 ? 23.653 0.715 -33.757 1.00 85.88 304 PRO A O 1
ATOM 2496 N N . PRO A 1 305 ? 22.635 -0.129 -31.938 1.00 79.31 305 PRO A N 1
ATOM 2497 C CA . PRO A 1 305 ? 21.293 0.341 -32.313 1.00 79.31 305 PRO A CA 1
ATOM 2498 C C . PRO A 1 305 ? 21.230 1.834 -32.667 1.00 79.31 305 PRO A C 1
ATOM 2500 O O . PRO A 1 305 ? 20.533 2.241 -33.592 1.00 79.31 305 PRO A O 1
ATOM 2503 N N . HIS A 1 306 ? 22.036 2.652 -31.990 1.00 82.00 306 HIS A N 1
ATOM 2504 C CA . HIS A 1 306 ? 22.104 4.099 -32.192 1.00 82.00 306 HIS A CA 1
ATOM 2505 C C . HIS A 1 306 ? 22.795 4.530 -33.506 1.00 82.00 306 HIS A C 1
ATOM 2507 O O . HIS A 1 306 ? 22.842 5.723 -33.806 1.00 82.00 306 HIS A O 1
ATOM 2513 N N . TYR A 1 307 ? 23.359 3.598 -34.285 1.00 82.19 307 TYR A N 1
ATOM 2514 C CA . TYR A 1 307 ? 23.847 3.876 -35.642 1.00 82.19 307 TYR A CA 1
ATOM 2515 C C . TYR A 1 307 ? 22.705 3.922 -36.660 1.00 82.19 307 TYR A C 1
ATOM 2517 O O . TYR A 1 307 ? 22.896 4.494 -37.727 1.00 82.19 307 TYR A O 1
ATOM 2525 N N . ASN A 1 308 ? 21.553 3.309 -36.350 1.00 85.81 308 ASN A N 1
ATOM 2526 C CA . ASN A 1 308 ? 20.398 3.206 -37.244 1.00 85.81 308 ASN A CA 1
ATOM 2527 C C . ASN A 1 308 ? 20.790 2.820 -38.687 1.00 85.81 308 ASN A C 1
ATOM 2529 O O . ASN A 1 308 ? 20.405 3.442 -39.679 1.00 85.81 308 ASN A O 1
ATOM 2533 N N . ILE A 1 309 ? 21.636 1.790 -38.788 1.00 87.62 309 ILE A N 1
ATOM 2534 C CA . ILE A 1 309 ? 22.411 1.500 -39.997 1.00 87.62 309 ILE A CA 1
ATOM 2535 C C . ILE A 1 309 ? 21.535 1.211 -41.223 1.00 87.62 309 ILE A C 1
ATOM 2537 O O . ILE A 1 309 ? 21.935 1.494 -42.346 1.00 87.62 309 ILE A O 1
ATOM 2541 N N . PHE A 1 310 ? 20.325 0.679 -41.028 1.00 85.06 310 PHE A N 1
ATOM 2542 C CA . PHE A 1 310 ? 19.397 0.427 -42.128 1.00 85.06 310 PHE A CA 1
ATOM 2543 C C . PHE A 1 310 ? 18.913 1.725 -42.781 1.00 85.06 310 PHE A C 1
ATOM 2545 O O . PHE A 1 310 ? 18.992 1.854 -44.003 1.00 85.06 310 PHE A O 1
ATOM 2552 N N . GLU A 1 311 ? 18.467 2.698 -41.986 1.00 84.56 311 GLU A N 1
ATOM 2553 C CA . GLU A 1 311 ? 18.032 3.998 -42.505 1.00 84.56 311 GLU A CA 1
ATOM 2554 C C . GLU A 1 311 ? 19.188 4.778 -43.117 1.00 84.56 311 GLU A C 1
ATOM 2556 O O . GLU A 1 311 ? 19.030 5.390 -44.176 1.00 84.56 311 GLU A O 1
ATOM 2561 N N . GLU A 1 312 ? 20.371 4.689 -42.510 1.00 86.62 312 GLU A N 1
ATOM 2562 C CA . GLU A 1 312 ? 21.551 5.358 -43.039 1.00 86.62 312 GLU A CA 1
ATOM 2563 C C . GLU A 1 312 ? 21.976 4.761 -44.394 1.00 86.62 312 GLU A C 1
ATOM 2565 O O . GLU A 1 312 ? 22.243 5.512 -45.330 1.00 86.62 312 GLU A O 1
ATOM 2570 N N . TYR A 1 313 ? 21.924 3.435 -44.582 1.00 87.56 313 TYR A N 1
ATOM 2571 C CA . TYR A 1 313 ? 22.149 2.822 -45.900 1.00 87.56 313 TYR A CA 1
ATOM 2572 C C . TYR A 1 313 ? 21.083 3.226 -46.926 1.00 87.56 313 TYR A C 1
ATOM 2574 O O . TYR A 1 313 ? 21.422 3.500 -48.077 1.00 87.56 313 TYR A O 1
ATOM 2582 N N . VAL A 1 314 ? 19.805 3.296 -46.538 1.00 84.94 314 VAL A N 1
ATOM 2583 C CA . VAL A 1 314 ? 18.727 3.779 -47.421 1.00 84.94 314 VAL A CA 1
ATOM 2584 C C . VAL A 1 314 ? 19.035 5.199 -47.897 1.00 84.94 314 VAL A C 1
ATOM 2586 O O . VAL A 1 314 ? 19.008 5.473 -49.099 1.00 84.94 314 VAL A O 1
ATOM 2589 N N . LYS A 1 315 ? 19.420 6.086 -46.976 1.00 85.19 315 LYS A N 1
ATOM 2590 C CA . LYS A 1 315 ? 19.835 7.456 -47.286 1.00 85.19 315 LYS A CA 1
ATOM 2591 C C . LYS A 1 315 ? 21.077 7.496 -48.182 1.00 85.19 315 LYS A C 1
ATOM 2593 O O . LYS A 1 315 ? 21.057 8.190 -49.198 1.00 85.19 315 LYS A O 1
ATOM 2598 N N . MET A 1 316 ? 22.113 6.710 -47.880 1.00 88.94 316 MET A N 1
ATOM 2599 C CA . MET A 1 316 ? 23.335 6.609 -48.689 1.00 88.94 316 MET A CA 1
ATOM 2600 C C . MET A 1 316 ? 23.038 6.169 -50.128 1.00 88.94 316 MET A C 1
ATOM 2602 O O . MET A 1 316 ? 23.562 6.778 -51.063 1.00 88.94 316 MET A O 1
ATOM 2606 N N . TYR A 1 317 ? 22.183 5.159 -50.331 1.00 85.56 317 TYR A N 1
ATOM 2607 C CA . TYR A 1 317 ? 21.775 4.715 -51.669 1.00 85.56 317 TYR A CA 1
ATOM 2608 C C . TYR A 1 317 ? 20.959 5.788 -52.394 1.00 85.56 317 TYR A C 1
ATOM 2610 O O . TYR A 1 317 ? 21.192 6.018 -53.579 1.00 85.56 317 TYR A O 1
ATOM 2618 N N . HIS A 1 318 ? 20.045 6.478 -51.706 1.00 82.31 318 HIS A N 1
ATOM 2619 C CA . HIS A 1 318 ? 19.259 7.560 -52.303 1.00 82.31 318 HIS A CA 1
ATOM 2620 C C . HIS A 1 318 ? 20.123 8.747 -52.741 1.00 82.31 318 HIS A C 1
ATOM 2622 O O . HIS A 1 318 ? 20.004 9.198 -53.882 1.00 82.31 318 HIS A O 1
ATOM 2628 N N . GLU A 1 319 ? 21.014 9.231 -51.872 1.00 82.81 319 GLU A N 1
ATOM 2629 C CA . GLU A 1 319 ? 21.944 10.320 -52.188 1.00 82.81 319 GLU A CA 1
ATOM 2630 C C . GLU A 1 319 ? 22.885 9.931 -53.334 1.00 82.81 319 GLU A C 1
ATOM 2632 O O . GLU A 1 319 ? 23.053 10.686 -54.293 1.00 82.81 319 GLU A O 1
ATOM 2637 N N . SER A 1 320 ? 23.463 8.730 -53.272 1.00 83.31 320 SER A N 1
ATOM 2638 C CA . SER A 1 320 ? 24.425 8.265 -54.275 1.00 83.31 320 SER A CA 1
ATOM 2639 C C . SER A 1 320 ? 23.765 8.023 -55.633 1.00 83.31 320 SER A C 1
ATOM 2641 O O . SER A 1 320 ? 24.321 8.418 -56.654 1.00 83.31 320 SER A O 1
ATOM 2643 N N . LEU A 1 321 ? 22.551 7.461 -55.673 1.00 80.50 321 LEU A N 1
ATOM 2644 C CA . LEU A 1 321 ? 21.787 7.278 -56.911 1.00 80.50 321 LEU A CA 1
ATOM 2645 C C . LEU A 1 321 ? 21.371 8.623 -57.524 1.00 80.50 321 LEU A C 1
ATOM 2647 O O . LEU A 1 321 ? 21.477 8.808 -58.736 1.00 80.50 321 LEU A O 1
ATOM 2651 N N . SER A 1 322 ? 20.941 9.577 -56.692 1.00 77.75 322 SER A N 1
ATOM 2652 C CA . SER A 1 322 ? 20.609 10.937 -57.129 1.00 77.75 322 SER A CA 1
ATOM 2653 C C . SER A 1 322 ? 21.820 11.632 -57.756 1.00 77.75 322 SER A C 1
ATOM 2655 O O . SER A 1 322 ? 21.721 12.196 -58.848 1.00 77.75 322 SER A O 1
ATOM 2657 N N . ASN A 1 323 ? 22.990 11.528 -57.121 1.00 78.00 323 ASN A N 1
ATOM 2658 C CA . ASN A 1 323 ? 24.234 12.089 -57.649 1.00 78.00 323 ASN A CA 1
ATOM 2659 C C . ASN A 1 323 ? 24.679 11.377 -58.936 1.00 78.00 323 ASN A C 1
ATOM 2661 O O . ASN A 1 323 ? 25.081 12.022 -59.901 1.00 78.00 323 ASN A O 1
ATOM 2665 N N . TYR A 1 324 ? 24.532 10.055 -58.995 1.00 74.62 324 TYR A N 1
ATOM 2666 C CA . TYR A 1 324 ? 24.910 9.257 -60.157 1.00 74.62 324 TYR A CA 1
ATOM 2667 C C . TYR A 1 324 ? 24.063 9.578 -61.402 1.00 74.62 324 TYR A C 1
ATOM 2669 O O . TYR A 1 324 ? 24.594 9.743 -62.498 1.00 74.62 324 TYR A O 1
ATOM 2677 N N . ILE A 1 325 ? 22.747 9.748 -61.243 1.00 69.25 325 ILE A N 1
ATOM 2678 C CA . ILE A 1 325 ? 21.827 10.061 -62.354 1.00 69.25 325 ILE A CA 1
ATOM 2679 C C . ILE A 1 325 ? 21.967 11.520 -62.827 1.00 69.25 325 ILE A C 1
ATOM 2681 O O . ILE A 1 325 ? 21.670 11.837 -63.981 1.00 69.25 325 ILE A O 1
ATOM 2685 N N . THR A 1 326 ? 22.438 12.420 -61.961 1.00 65.31 326 THR A N 1
ATOM 2686 C CA . THR A 1 326 ? 22.642 13.842 -62.286 1.00 65.31 326 THR A CA 1
ATOM 2687 C C . THR A 1 326 ? 24.007 14.145 -62.922 1.00 65.31 326 THR A C 1
ATOM 2689 O O . THR A 1 326 ? 24.239 15.285 -63.333 1.00 65.31 326 THR A O 1
ATOM 2692 N N . LEU A 1 327 ? 24.885 13.144 -63.091 1.00 64.94 327 LEU A N 1
ATOM 2693 C CA . LEU A 1 327 ? 26.177 13.294 -63.771 1.00 64.94 327 LEU A CA 1
ATOM 2694 C C . LEU A 1 327 ? 26.015 13.812 -65.223 1.00 64.94 327 LEU A C 1
ATOM 2696 O O . LEU A 1 327 ? 25.158 13.327 -65.971 1.00 64.94 327 LEU A O 1
ATOM 2700 N N . PRO A 1 328 ? 26.875 14.740 -65.695 1.00 54.88 328 PRO A N 1
ATOM 2701 C CA . PRO A 1 328 ? 26.783 15.325 -67.039 1.00 54.88 328 PRO A CA 1
ATOM 2702 C C . PRO A 1 328 ? 26.780 14.301 -68.186 1.00 54.88 328 PRO A C 1
ATOM 2704 O O . PRO A 1 328 ? 26.119 14.523 -69.200 1.00 54.88 328 PRO A O 1
ATOM 2707 N N . ALA A 1 329 ? 27.462 13.163 -68.006 1.00 55.50 329 ALA A N 1
ATOM 2708 C CA . ALA A 1 329 ? 27.516 12.052 -68.962 1.00 55.50 329 ALA A CA 1
ATOM 2709 C C . ALA A 1 329 ? 26.164 11.322 -69.145 1.00 55.50 329 ALA A C 1
ATOM 2711 O O . ALA A 1 329 ? 25.859 10.822 -70.231 1.00 55.50 329 ALA A O 1
ATOM 2712 N N . TRP A 1 330 ? 25.319 11.301 -68.107 1.00 58.19 330 TRP A N 1
ATOM 2713 C CA . TRP A 1 330 ? 23.946 10.789 -68.182 1.00 58.19 330 TRP A CA 1
ATOM 2714 C C . TRP A 1 330 ? 23.030 11.779 -68.908 1.00 58.19 330 TRP A C 1
ATOM 2716 O O . TRP A 1 330 ? 22.237 11.400 -69.771 1.00 58.19 330 TRP A O 1
ATOM 2726 N N . ILE A 1 331 ? 23.186 13.073 -68.620 1.00 54.38 331 ILE A N 1
ATOM 2727 C CA . ILE A 1 331 ? 22.358 14.147 -69.184 1.00 54.38 331 ILE A CA 1
ATOM 2728 C C . ILE A 1 331 ? 22.652 14.371 -70.678 1.00 54.38 331 ILE A C 1
ATOM 2730 O O . ILE A 1 331 ? 21.722 14.615 -71.456 1.00 54.38 331 ILE A O 1
ATOM 2734 N N . SER A 1 332 ? 23.912 14.249 -71.112 1.00 52.06 332 SER A N 1
ATOM 2735 C CA . SER A 1 332 ? 24.304 14.344 -72.528 1.00 52.06 332 SER A CA 1
ATOM 2736 C C . SER A 1 332 ? 23.718 13.210 -73.382 1.00 52.06 332 SER A C 1
ATOM 2738 O O . SER A 1 332 ? 23.374 13.439 -74.542 1.00 52.06 332 SER A O 1
ATOM 2740 N N . SER A 1 333 ? 23.493 12.036 -72.785 1.00 51.44 333 SER A N 1
ATOM 2741 C CA . SER A 1 333 ? 22.977 10.824 -73.439 1.00 51.44 333 SER A CA 1
ATOM 2742 C C . SER A 1 333 ? 21.444 10.748 -73.541 1.00 51.44 333 SER A C 1
ATOM 2744 O O . SER A 1 333 ? 20.913 9.857 -74.204 1.00 51.44 333 SER A O 1
ATOM 2746 N N . LEU A 1 334 ? 20.716 11.684 -72.926 1.00 53.75 334 LEU A N 1
ATOM 2747 C CA . LEU A 1 334 ? 19.249 11.739 -72.932 1.00 53.75 334 LEU A CA 1
ATOM 2748 C C . LEU A 1 334 ? 18.724 12.684 -74.022 1.00 53.75 334 LEU A C 1
ATOM 2750 O O . LEU A 1 334 ? 19.152 13.840 -74.120 1.00 53.75 334 LEU A O 1
ATOM 2754 N N . ASN A 1 335 ? 17.755 12.213 -74.815 1.00 53.97 335 ASN A N 1
ATOM 2755 C CA . ASN A 1 335 ? 17.119 13.007 -75.871 1.00 53.97 335 ASN A CA 1
ATOM 2756 C C . ASN A 1 335 ? 16.321 14.191 -75.279 1.00 53.97 335 ASN A C 1
ATOM 2758 O O . ASN A 1 335 ? 15.882 14.158 -74.127 1.00 53.97 335 ASN A O 1
ATOM 2762 N N . LYS A 1 336 ? 16.082 15.236 -76.089 1.00 49.81 336 LYS A N 1
ATOM 2763 C CA . LYS A 1 336 ? 15.470 16.527 -75.687 1.00 49.81 336 LYS A CA 1
ATOM 2764 C C . LYS A 1 336 ? 14.132 16.395 -74.925 1.00 49.81 336 LYS A C 1
ATOM 2766 O O . LYS A 1 336 ? 13.820 17.253 -74.109 1.00 49.81 336 LYS A O 1
ATOM 2771 N N . PHE A 1 337 ? 13.396 15.299 -75.139 1.00 47.34 337 PHE A N 1
ATOM 2772 C CA . PHE A 1 337 ? 12.118 14.975 -74.485 1.00 47.34 337 PHE A CA 1
ATOM 2773 C C . PHE A 1 337 ? 12.235 14.244 -73.135 1.00 47.34 337 PHE A C 1
ATOM 2775 O O . PHE A 1 337 ? 11.306 14.303 -72.337 1.00 47.34 337 PHE A O 1
ATOM 2782 N N . GLN A 1 338 ? 13.353 13.572 -72.845 1.00 51.97 338 GLN A N 1
ATOM 2783 C CA . GLN A 1 338 ? 13.530 12.793 -71.605 1.00 51.97 338 GLN A CA 1
ATOM 2784 C C . GLN A 1 338 ? 14.130 13.627 -70.461 1.00 51.97 338 GLN A C 1
ATOM 2786 O O . GLN A 1 338 ? 13.922 13.324 -69.288 1.00 51.97 338 GLN A O 1
ATOM 2791 N N . ARG A 1 339 ? 14.834 14.717 -70.793 1.00 50.16 339 ARG A N 1
ATOM 2792 C CA . ARG A 1 339 ? 15.457 15.635 -69.821 1.00 50.16 339 ARG A CA 1
ATOM 2793 C C . ARG A 1 339 ? 14.455 16.331 -68.874 1.00 50.16 339 ARG A C 1
ATOM 2795 O O . ARG A 1 339 ? 14.776 16.443 -67.692 1.00 50.16 339 ARG A O 1
ATOM 2802 N N . PRO A 1 340 ? 13.259 16.775 -69.319 1.00 47.25 340 PRO A N 1
ATOM 2803 C CA . PRO A 1 340 ? 12.265 17.387 -68.430 1.00 47.25 340 PRO A CA 1
ATOM 2804 C C . PRO A 1 340 ? 11.586 16.374 -67.499 1.00 47.25 340 PRO A C 1
ATOM 2806 O O . PRO A 1 340 ? 11.321 16.700 -66.349 1.00 47.25 340 PRO A O 1
ATOM 2809 N N . LEU A 1 341 ? 11.354 15.140 -67.966 1.00 44.25 341 LEU A N 1
ATOM 2810 C CA . LEU A 1 341 ? 10.720 14.062 -67.193 1.00 44.25 341 LEU A CA 1
ATOM 2811 C C . LEU A 1 341 ? 11.604 13.575 -66.039 1.00 44.25 341 LEU A C 1
ATOM 2813 O O . LEU A 1 341 ? 11.118 13.413 -64.924 1.00 44.25 341 LEU A O 1
ATOM 2817 N N . LEU A 1 342 ? 12.909 13.416 -66.280 1.00 45.59 342 LEU A N 1
ATOM 2818 C CA . LEU A 1 342 ? 13.877 13.088 -65.229 1.00 45.59 342 LEU A CA 1
ATOM 2819 C C . LEU A 1 342 ? 14.060 14.242 -64.235 1.00 45.59 342 LEU A C 1
ATOM 2821 O O . LEU A 1 342 ? 14.107 14.008 -63.032 1.00 45.59 342 LEU A O 1
ATOM 2825 N N . ARG A 1 343 ? 14.073 15.498 -64.704 1.00 43.94 343 ARG A N 1
ATOM 2826 C CA . ARG A 1 343 ? 14.059 16.652 -63.793 1.00 43.94 343 ARG A CA 1
ATOM 2827 C C . ARG A 1 343 ? 12.779 16.705 -62.957 1.00 43.94 343 ARG A C 1
ATOM 2829 O O . ARG A 1 343 ? 12.890 16.948 -61.771 1.00 43.94 343 ARG A O 1
ATOM 2836 N N . ALA A 1 344 ? 11.605 16.418 -63.519 1.00 41.94 344 ALA A N 1
ATOM 2837 C CA . ALA A 1 344 ? 10.333 16.450 -62.791 1.00 41.94 344 ALA A CA 1
ATOM 2838 C C . ALA A 1 344 ? 10.154 15.296 -61.784 1.00 41.94 344 ALA A C 1
ATOM 2840 O O . ALA A 1 344 ? 9.525 15.495 -60.748 1.00 41.94 344 ALA A O 1
ATOM 2841 N N . LEU A 1 345 ? 10.713 14.110 -62.058 1.00 41.28 345 LEU A N 1
ATOM 2842 C CA . LEU A 1 345 ? 10.685 12.964 -61.136 1.00 41.28 345 LEU A CA 1
ATOM 2843 C C . LEU A 1 345 ? 11.606 13.151 -59.918 1.00 41.28 345 LEU A C 1
ATOM 2845 O O . LEU A 1 345 ? 11.312 12.610 -58.855 1.00 41.28 345 LEU A O 1
ATOM 2849 N N . PHE A 1 346 ? 12.685 13.932 -60.054 1.00 43.62 346 PHE A N 1
ATOM 2850 C CA . PHE A 1 346 ? 13.710 14.089 -59.013 1.00 43.62 346 PHE A CA 1
ATOM 2851 C C . PHE A 1 346 ? 13.853 15.522 -58.458 1.00 43.62 346 PHE A C 1
ATOM 2853 O O . PHE A 1 346 ? 14.505 15.708 -57.435 1.00 43.62 346 PHE A O 1
ATOM 2860 N N . SER A 1 347 ? 13.199 16.540 -59.041 1.00 38.19 347 SER A N 1
ATOM 2861 C CA . SER A 1 347 ? 13.118 17.899 -58.467 1.00 38.19 347 SER A CA 1
ATOM 2862 C C . SER A 1 347 ? 12.076 18.027 -57.356 1.00 38.19 347 SER A C 1
ATOM 2864 O O . SER A 1 347 ? 11.977 19.072 -56.717 1.00 38.19 347 SER A O 1
ATOM 2866 N N . THR A 1 348 ? 11.283 16.988 -57.097 1.00 38.41 348 THR A N 1
ATOM 2867 C CA . THR A 1 348 ? 10.350 16.958 -55.969 1.00 38.41 348 THR A CA 1
ATOM 2868 C C . THR A 1 348 ? 11.000 16.336 -54.738 1.00 38.41 348 THR A C 1
ATOM 2870 O O . THR A 1 348 ? 10.572 15.288 -54.260 1.00 38.41 348 THR A O 1
ATOM 2873 N N . SER A 1 349 ? 11.958 17.062 -54.156 1.00 35.41 349 SER A N 1
ATOM 2874 C CA . SER A 1 349 ? 12.296 16.963 -52.722 1.00 35.41 349 SER A CA 1
ATOM 2875 C C . SER A 1 349 ? 11.038 17.099 -51.825 1.00 35.41 349 SER A C 1
ATOM 2877 O O . SER A 1 349 ? 10.986 16.629 -50.694 1.00 35.41 349 SER A O 1
ATOM 2879 N N . SER A 1 350 ? 9.943 17.640 -52.370 1.00 34.66 350 SER A N 1
ATOM 2880 C CA . SER A 1 350 ? 8.656 17.847 -51.704 1.00 34.66 350 SER A CA 1
ATOM 2881 C C . SER A 1 350 ? 7.656 16.676 -51.747 1.00 34.66 350 SER A C 1
ATOM 2883 O O . SER A 1 350 ? 6.620 16.769 -51.093 1.00 34.66 350 SER A O 1
ATOM 2885 N N . ARG A 1 351 ? 7.908 15.563 -52.460 1.00 33.44 351 ARG A N 1
ATOM 2886 C CA . ARG A 1 351 ? 6.939 14.435 -52.553 1.00 33.44 351 ARG A CA 1
ATOM 2887 C C . ARG A 1 351 ? 7.237 13.222 -51.667 1.00 33.44 351 ARG A C 1
ATOM 2889 O O . ARG A 1 351 ? 6.428 12.297 -51.625 1.00 33.44 351 ARG A O 1
ATOM 2896 N N . VAL A 1 352 ? 8.299 13.275 -50.861 1.00 35.97 352 VAL A N 1
ATOM 2897 C CA . VAL A 1 352 ? 8.541 12.310 -49.769 1.00 35.97 352 VAL A CA 1
ATOM 2898 C C . VAL A 1 352 ? 7.497 12.458 -48.646 1.00 35.97 352 VAL A C 1
ATOM 2900 O O . VAL A 1 352 ? 7.210 11.490 -47.956 1.00 35.97 352 VAL A O 1
ATOM 2903 N N . HIS A 1 353 ? 6.811 13.604 -48.541 1.00 32.44 353 HIS A N 1
ATOM 2904 C CA . HIS A 1 353 ? 5.773 13.849 -47.526 1.00 32.44 353 HIS A CA 1
ATOM 2905 C C . HIS A 1 353 ? 4.487 13.003 -47.661 1.00 32.44 353 HIS A C 1
ATOM 2907 O O . HIS A 1 353 ? 3.720 12.917 -46.704 1.00 32.44 353 HIS A O 1
ATOM 2913 N N . SER A 1 354 ? 4.240 12.378 -48.822 1.00 30.58 354 SER A N 1
ATOM 2914 C CA . SER A 1 354 ? 3.027 11.563 -49.050 1.00 30.58 354 SER A CA 1
ATOM 2915 C C . SER A 1 354 ? 3.233 10.057 -48.847 1.00 30.58 354 SER A C 1
ATOM 2917 O O . SER A 1 354 ? 2.285 9.346 -48.537 1.00 30.58 354 SER A O 1
ATOM 2919 N N . TYR A 1 355 ? 4.476 9.569 -48.930 1.00 30.56 355 TYR A N 1
ATOM 2920 C CA . TYR A 1 355 ? 4.823 8.198 -48.531 1.00 30.56 355 TYR A CA 1
ATOM 2921 C C . TYR A 1 355 ? 5.278 8.121 -47.071 1.00 30.56 355 TYR A C 1
ATOM 2923 O O . TYR A 1 355 ? 5.141 7.073 -46.444 1.00 30.56 355 TYR A O 1
ATOM 2931 N N . THR A 1 356 ? 5.713 9.241 -46.479 1.00 32.72 356 THR A N 1
ATOM 2932 C CA . THR A 1 356 ? 5.880 9.348 -45.026 1.00 32.72 356 THR A CA 1
ATOM 2933 C C . THR A 1 356 ? 4.558 9.417 -44.280 1.00 32.72 356 THR A C 1
ATOM 2935 O O . THR A 1 356 ? 4.597 9.329 -43.070 1.00 32.72 356 THR A O 1
ATOM 2938 N N . SER A 1 357 ? 3.392 9.528 -44.923 1.00 30.69 357 SER A N 1
ATOM 2939 C CA . SER A 1 357 ? 2.095 9.440 -44.227 1.00 30.69 357 SER A CA 1
ATOM 2940 C C . SER A 1 357 ? 1.734 7.984 -43.926 1.00 30.69 357 SER A C 1
ATOM 2942 O O . SER A 1 357 ? 1.389 7.657 -42.796 1.00 30.69 357 SER A O 1
ATOM 2944 N N . SER A 1 358 ? 1.918 7.090 -44.903 1.00 31.30 358 SER A N 1
ATOM 2945 C CA . SER A 1 358 ? 1.732 5.645 -44.717 1.00 31.30 358 SER A CA 1
ATOM 2946 C C . SER A 1 358 ? 2.901 5.009 -43.968 1.00 31.30 358 SER A C 1
ATOM 2948 O O . SER A 1 358 ? 2.680 4.132 -43.142 1.00 31.30 358 SER A O 1
ATOM 2950 N N . ALA A 1 359 ? 4.133 5.492 -44.176 1.00 31.11 359 ALA A N 1
ATOM 2951 C CA . ALA A 1 359 ? 5.261 5.092 -43.347 1.00 31.11 359 ALA A CA 1
ATOM 2952 C C . ALA A 1 359 ? 5.191 5.709 -41.944 1.00 31.11 359 ALA A C 1
ATOM 2954 O O . ALA A 1 359 ? 5.560 5.004 -41.034 1.00 31.11 359 ALA A O 1
ATOM 2955 N N . ARG A 1 360 ? 4.658 6.926 -41.709 1.00 31.05 360 ARG A N 1
ATOM 2956 C CA . ARG A 1 360 ? 4.366 7.433 -40.345 1.00 31.05 360 ARG A CA 1
ATOM 2957 C C . ARG A 1 360 ? 3.253 6.651 -39.680 1.00 31.05 360 ARG A C 1
ATOM 2959 O O . ARG A 1 360 ? 3.380 6.406 -38.496 1.00 31.05 360 ARG A O 1
ATOM 2966 N N . GLN A 1 361 ? 2.215 6.235 -40.405 1.00 28.64 361 GLN A N 1
ATOM 2967 C CA . GLN A 1 361 ? 1.218 5.320 -39.849 1.00 28.64 361 GLN A CA 1
ATOM 2968 C C . GLN A 1 361 ? 1.852 3.973 -39.489 1.00 28.64 361 GLN A C 1
ATOM 2970 O O . GLN A 1 361 ? 1.571 3.462 -38.416 1.00 28.64 361 GLN A O 1
ATOM 2975 N N . LEU A 1 362 ? 2.767 3.444 -40.310 1.00 29.55 362 LEU A N 1
ATOM 2976 C CA . LEU A 1 362 ? 3.495 2.200 -40.019 1.00 29.55 362 LEU A CA 1
ATOM 2977 C C . LEU A 1 362 ? 4.615 2.359 -38.962 1.00 29.55 362 LEU A C 1
ATOM 2979 O O . LEU A 1 362 ? 4.865 1.421 -38.222 1.00 29.55 362 LEU A O 1
ATOM 2983 N N . TYR A 1 363 ? 5.233 3.537 -38.820 1.00 32.88 363 TYR A N 1
ATOM 2984 C CA . TYR A 1 363 ? 6.251 3.851 -37.799 1.00 32.88 363 TYR A CA 1
ATOM 2985 C C . TYR A 1 363 ? 5.615 4.224 -36.450 1.00 32.88 363 TYR A C 1
ATOM 2987 O O . TYR A 1 363 ? 6.172 3.919 -35.402 1.00 32.88 363 TYR A O 1
ATOM 2995 N N . GLN A 1 364 ? 4.427 4.842 -36.459 1.00 29.84 364 GLN A N 1
ATOM 2996 C CA . GLN A 1 364 ? 3.575 4.999 -35.272 1.00 29.84 364 GLN A CA 1
ATOM 2997 C C . GLN A 1 364 ? 2.992 3.655 -34.811 1.00 29.84 364 GLN A C 1
ATOM 2999 O O . GLN A 1 364 ? 2.628 3.530 -33.649 1.00 29.84 364 GLN A O 1
ATOM 3004 N N . LEU A 1 365 ? 2.935 2.651 -35.694 1.00 32.06 365 LEU A N 1
ATOM 3005 C CA . LEU A 1 365 ? 2.513 1.288 -35.362 1.00 32.06 365 LEU A CA 1
ATOM 3006 C C . LEU A 1 365 ? 3.635 0.424 -34.743 1.00 32.06 365 LEU A C 1
ATOM 3008 O O . LEU A 1 365 ? 3.314 -0.626 -34.195 1.00 32.06 365 LEU A O 1
ATOM 3012 N N . GLU A 1 366 ? 4.912 0.840 -34.773 1.00 33.72 366 GLU A N 1
ATOM 3013 C CA . GLU A 1 366 ? 6.050 0.011 -34.309 1.00 33.72 366 GLU A CA 1
ATOM 3014 C C . GLU A 1 366 ? 6.957 0.631 -33.218 1.00 33.72 366 GLU A C 1
ATOM 3016 O O . GLU A 1 366 ? 7.918 -0.012 -32.800 1.00 33.72 366 GLU A O 1
ATOM 3021 N N . MET A 1 367 ? 6.634 1.801 -32.648 1.00 43.34 367 MET A N 1
ATOM 3022 C CA . MET A 1 367 ? 7.088 2.145 -31.286 1.00 43.34 367 MET A CA 1
ATOM 3023 C C . MET A 1 367 ? 5.934 1.911 -30.315 1.00 43.34 367 MET A C 1
ATOM 3025 O O . MET A 1 367 ? 5.122 2.799 -30.063 1.00 43.34 367 MET A O 1
ATOM 3029 N N . SER A 1 368 ? 5.826 0.677 -29.820 1.00 56.72 368 SER A N 1
ATOM 3030 C CA . SER A 1 368 ? 4.771 0.275 -28.891 1.00 56.72 368 SER A CA 1
ATOM 3031 C C . SER A 1 368 ? 4.768 1.160 -27.644 1.00 56.72 368 SER A C 1
ATOM 3033 O O . SER A 1 368 ? 5.827 1.398 -27.063 1.00 56.72 368 SER A O 1
ATOM 3035 N N . SER A 1 369 ? 3.578 1.593 -27.210 1.00 75.62 369 SER A N 1
ATOM 3036 C CA . SER A 1 369 ? 3.360 2.174 -25.876 1.00 75.62 369 SER A CA 1
ATOM 3037 C C . SER A 1 369 ? 4.108 1.337 -24.821 1.00 75.62 369 SER A C 1
ATOM 3039 O O . SER A 1 369 ? 4.027 0.099 -24.895 1.00 75.62 369 SER A O 1
ATOM 3041 N N . PRO A 1 370 ? 4.863 1.966 -23.894 1.00 89.62 370 PRO A N 1
ATOM 3042 C CA . PRO A 1 370 ? 5.713 1.236 -22.962 1.00 89.62 370 PRO A CA 1
ATOM 3043 C C . PRO A 1 370 ? 4.870 0.251 -22.162 1.00 89.62 370 PRO A C 1
ATOM 3045 O O . PRO A 1 370 ? 3.777 0.581 -21.697 1.00 89.62 370 PRO A O 1
ATOM 3048 N N . LYS A 1 371 ? 5.366 -0.977 -22.031 1.00 94.69 371 LYS A N 1
ATOM 3049 C CA . LYS A 1 371 ? 4.638 -2.049 -21.367 1.00 94.69 371 LYS A CA 1
ATOM 3050 C C . LYS A 1 371 ? 4.792 -1.919 -19.862 1.00 94.69 371 LYS A C 1
ATOM 3052 O O . LYS A 1 371 ? 5.891 -2.072 -19.331 1.00 94.69 371 LYS A O 1
ATOM 3057 N N . ILE A 1 372 ? 3.686 -1.668 -19.176 1.00 97.81 372 ILE A N 1
ATOM 3058 C CA . ILE A 1 372 ? 3.652 -1.463 -17.730 1.00 97.81 372 ILE A CA 1
ATOM 3059 C C . ILE A 1 372 ? 2.859 -2.604 -17.104 1.00 97.81 372 ILE A C 1
ATOM 3061 O O . ILE A 1 372 ? 1.696 -2.825 -17.448 1.00 97.81 372 ILE A O 1
ATOM 3065 N N . VAL A 1 373 ? 3.488 -3.322 -16.175 1.00 98.56 373 VAL A N 1
ATOM 3066 C CA . VAL A 1 373 ? 2.808 -4.343 -15.374 1.00 98.56 373 VAL A CA 1
ATOM 3067 C C . VAL A 1 373 ? 2.673 -3.859 -13.939 1.00 98.56 373 VAL A C 1
ATOM 3069 O O . VAL A 1 373 ? 3.651 -3.472 -13.305 1.00 98.56 373 VAL A O 1
ATOM 3072 N N . ILE A 1 374 ? 1.453 -3.897 -13.420 1.00 98.81 374 ILE A N 1
ATOM 3073 C CA . ILE A 1 374 ? 1.133 -3.584 -12.031 1.00 98.81 374 ILE A CA 1
ATOM 3074 C C . ILE A 1 374 ? 0.867 -4.902 -11.310 1.00 98.81 374 ILE A C 1
ATOM 3076 O O . ILE A 1 374 ? 0.062 -5.710 -11.767 1.00 98.81 374 ILE A O 1
ATOM 3080 N N . VAL A 1 375 ? 1.548 -5.136 -10.193 1.00 98.62 375 VAL A N 1
ATOM 3081 C CA . VAL A 1 375 ? 1.362 -6.334 -9.368 1.00 98.62 375 VAL A CA 1
ATOM 3082 C C . VAL A 1 375 ? 0.463 -5.973 -8.191 1.00 98.62 375 VAL A C 1
ATOM 3084 O O . VAL A 1 375 ? 0.860 -5.190 -7.322 1.00 98.62 375 VAL A O 1
ATOM 3087 N N . GLY A 1 376 ? -0.739 -6.541 -8.182 1.00 98.19 376 GLY A N 1
ATOM 3088 C CA . GLY A 1 376 ? -1.817 -6.268 -7.235 1.00 98.19 376 GLY A CA 1
ATOM 3089 C C . GLY A 1 376 ? -2.897 -5.346 -7.812 1.00 98.19 376 GLY A C 1
ATOM 3090 O O . GLY A 1 376 ? -2.619 -4.297 -8.387 1.00 98.19 376 GLY A O 1
ATOM 3091 N N . SER A 1 377 ? -4.153 -5.736 -7.619 1.00 97.56 377 SER A N 1
ATOM 3092 C CA . SER A 1 377 ? -5.372 -5.013 -8.005 1.00 97.56 377 SER A CA 1
ATOM 3093 C C . SER A 1 377 ? -6.129 -4.466 -6.786 1.00 97.56 377 SER A C 1
ATOM 3095 O O . SER A 1 377 ? -7.354 -4.329 -6.785 1.00 97.56 377 SER A O 1
ATOM 3097 N N . GLY A 1 378 ? -5.395 -4.132 -5.720 1.00 97.94 378 GLY A N 1
ATOM 3098 C CA . GLY A 1 378 ? -5.916 -3.320 -4.620 1.00 97.94 378 GLY A CA 1
ATOM 3099 C C . GLY A 1 378 ? -6.182 -1.871 -5.046 1.00 97.94 378 GLY A C 1
ATOM 3100 O O . GLY A 1 378 ? -5.881 -1.480 -6.175 1.00 97.94 378 GLY A O 1
ATOM 3101 N N . ALA A 1 379 ? -6.682 -1.041 -4.123 1.00 98.12 379 ALA A N 1
ATOM 3102 C CA . ALA A 1 379 ? -6.971 0.375 -4.392 1.00 98.12 379 ALA A CA 1
ATOM 3103 C C . ALA A 1 379 ? -5.789 1.123 -5.039 1.00 98.12 379 ALA A C 1
ATOM 3105 O O . ALA A 1 379 ? -5.981 1.861 -6.000 1.00 98.12 379 ALA A O 1
ATOM 3106 N N . SER A 1 380 ? -4.560 0.866 -4.571 1.00 98.50 380 SER A N 1
ATOM 3107 C CA . SER A 1 380 ? -3.345 1.472 -5.127 1.00 98.50 380 SER A CA 1
ATOM 3108 C C . SER A 1 380 ? -3.062 1.055 -6.571 1.00 98.50 380 SER A C 1
ATOM 3110 O O . SER A 1 380 ? -2.787 1.903 -7.417 1.00 98.50 380 SER A O 1
ATOM 3112 N N . GLY A 1 381 ? -3.166 -0.242 -6.877 1.00 98.62 381 GLY A N 1
ATOM 3113 C CA . GLY A 1 381 ? -2.912 -0.765 -8.220 1.00 98.62 381 GLY A CA 1
ATOM 3114 C C . GLY A 1 381 ? -3.966 -0.307 -9.221 1.00 98.62 381 GLY A C 1
ATOM 3115 O O . GLY A 1 381 ? -3.625 0.130 -10.319 1.00 98.62 381 GLY A O 1
ATOM 3116 N N . ILE A 1 382 ? -5.237 -0.310 -8.809 1.00 98.56 382 ILE A N 1
ATOM 3117 C CA . ILE A 1 382 ? -6.345 0.219 -9.609 1.00 98.56 382 ILE A CA 1
ATOM 3118 C C . ILE A 1 382 ? -6.156 1.720 -9.853 1.00 98.56 382 ILE A C 1
ATOM 3120 O O . ILE A 1 382 ? -6.223 2.150 -11.002 1.00 98.56 382 ILE A O 1
ATOM 3124 N N . ALA A 1 383 ? -5.861 2.509 -8.813 1.00 98.50 383 ALA A N 1
ATOM 3125 C CA . ALA A 1 383 ? -5.605 3.945 -8.938 1.00 98.50 383 ALA A CA 1
ATOM 3126 C C . ALA A 1 383 ? -4.426 4.246 -9.867 1.00 98.50 383 ALA A C 1
ATOM 3128 O O . ALA A 1 383 ? -4.490 5.164 -10.683 1.00 98.50 383 ALA A O 1
ATOM 3129 N N . CYS A 1 384 ? -3.348 3.468 -9.754 1.00 98.69 384 CYS A N 1
ATOM 3130 C CA . CYS A 1 384 ? -2.181 3.597 -10.612 1.00 98.69 384 CYS A CA 1
ATOM 3131 C C . CYS A 1 384 ? -2.543 3.315 -12.074 1.00 98.69 384 CYS A C 1
ATOM 3133 O O . CYS A 1 384 ? -2.246 4.124 -12.951 1.00 98.69 384 CYS A O 1
ATOM 3135 N N . ALA A 1 385 ? -3.243 2.208 -12.335 1.00 98.50 385 ALA A N 1
ATOM 3136 C CA . ALA A 1 385 ? -3.643 1.819 -13.679 1.00 98.50 385 ALA A CA 1
ATOM 3137 C C . ALA A 1 385 ? -4.550 2.865 -14.329 1.00 98.50 385 ALA A C 1
ATOM 3139 O O . ALA A 1 385 ? -4.273 3.303 -15.442 1.00 98.50 385 ALA A O 1
ATOM 3140 N N . THR A 1 386 ? -5.600 3.307 -13.634 1.00 97.81 386 THR A N 1
ATOM 3141 C CA . THR A 1 386 ? -6.544 4.300 -14.168 1.00 97.81 386 THR A CA 1
ATOM 3142 C C . THR A 1 386 ? -5.847 5.629 -14.445 1.00 97.81 386 THR A C 1
ATOM 3144 O O . THR A 1 386 ? -6.073 6.229 -15.494 1.00 97.81 386 THR A O 1
ATOM 3147 N N . LYS A 1 387 ? -4.919 6.044 -13.576 1.00 97.81 387 LYS A N 1
ATOM 3148 C CA . LYS A 1 387 ? -4.124 7.261 -13.770 1.00 97.81 387 LYS A CA 1
ATOM 3149 C C . LYS A 1 387 ? -3.128 7.150 -14.928 1.00 97.81 387 LYS A C 1
ATOM 3151 O O . LYS A 1 387 ? -2.947 8.115 -15.663 1.00 97.81 387 LYS A O 1
ATOM 3156 N N . LEU A 1 388 ? -2.507 5.988 -15.133 1.00 97.19 388 LEU A N 1
ATOM 3157 C CA . LEU A 1 388 ? -1.662 5.736 -16.305 1.00 97.19 388 LEU A CA 1
ATOM 3158 C C . LEU A 1 388 ? -2.476 5.809 -17.606 1.00 97.19 388 LEU A C 1
ATOM 3160 O O . LEU A 1 388 ? -2.029 6.433 -18.567 1.00 97.19 388 LEU A O 1
ATOM 3164 N N . LEU A 1 389 ? -3.686 5.242 -17.627 1.00 95.69 389 LEU A N 1
ATOM 3165 C CA . LEU A 1 389 ? -4.588 5.378 -18.774 1.00 95.69 389 LEU A CA 1
ATOM 3166 C C . LEU A 1 389 ? -4.958 6.849 -19.028 1.00 95.69 389 LEU A C 1
ATOM 3168 O O . LEU A 1 389 ? -4.939 7.285 -20.175 1.00 95.69 389 LEU A O 1
ATOM 3172 N N . ASP A 1 390 ? -5.224 7.633 -17.976 1.00 94.56 390 ASP A N 1
ATOM 3173 C CA . ASP A 1 390 ? -5.499 9.074 -18.097 1.00 94.56 390 ASP A CA 1
ATOM 3174 C C . ASP A 1 390 ? -4.315 9.856 -18.686 1.00 94.56 390 ASP A C 1
ATOM 3176 O O . ASP A 1 390 ? -4.513 10.829 -19.414 1.00 94.56 390 ASP A O 1
ATOM 3180 N N . TYR A 1 391 ? -3.081 9.431 -18.398 1.00 93.00 391 TYR A N 1
ATOM 3181 C CA . TYR A 1 391 ? -1.888 10.001 -19.023 1.00 93.00 391 TYR A CA 1
ATOM 3182 C C . TYR A 1 391 ? -1.690 9.551 -20.475 1.00 93.00 391 TYR A C 1
ATOM 3184 O O . TYR A 1 391 ? -0.906 10.181 -21.176 1.00 93.00 391 TYR A O 1
ATOM 3192 N N . GLY A 1 392 ? -2.410 8.534 -20.957 1.00 90.56 392 GLY A N 1
ATOM 3193 C CA . GLY A 1 392 ? -2.310 8.018 -22.326 1.00 90.56 392 GLY A CA 1
ATOM 3194 C C . GLY A 1 392 ? -1.373 6.819 -22.484 1.00 90.56 392 GLY A C 1
ATOM 3195 O O . GLY A 1 392 ? -0.891 6.557 -23.586 1.00 90.56 392 GLY A O 1
ATOM 3196 N N . PHE A 1 393 ? -1.073 6.096 -21.401 1.00 92.69 393 PHE A N 1
ATOM 3197 C CA . PHE A 1 393 ? -0.406 4.798 -21.496 1.00 92.69 393 PHE A CA 1
ATOM 3198 C C . PHE A 1 393 ? -1.422 3.723 -21.888 1.00 92.69 393 PHE A C 1
ATOM 3200 O O . PHE A 1 393 ? -2.341 3.440 -21.130 1.00 92.69 393 PHE A O 1
ATOM 3207 N N . ASP A 1 394 ? -1.241 3.071 -23.036 1.00 90.12 394 ASP A N 1
ATOM 3208 C CA . ASP A 1 394 ? -2.217 2.102 -23.555 1.00 90.12 394 ASP A CA 1
ATOM 3209 C C . ASP A 1 394 ? -1.878 0.648 -23.202 1.00 90.12 394 ASP A C 1
ATOM 3211 O O . ASP A 1 394 ? -2.760 -0.217 -23.218 1.00 90.12 394 ASP A O 1
ATOM 3215 N N . ASN A 1 395 ? -0.616 0.358 -22.872 1.00 94.69 395 ASN A N 1
ATOM 3216 C CA . ASN A 1 395 ? -0.105 -0.989 -22.605 1.00 94.69 395 ASN A CA 1
ATOM 3217 C C . ASN A 1 395 ? 0.096 -1.240 -21.101 1.00 94.69 395 ASN A C 1
ATOM 3219 O O . ASN A 1 395 ? 1.202 -1.501 -20.628 1.00 94.69 395 ASN A O 1
ATOM 3223 N N . VAL A 1 396 ? -1.002 -1.121 -20.352 1.00 97.25 396 VAL A N 1
ATOM 3224 C CA . VAL A 1 396 ? -1.062 -1.351 -18.902 1.00 97.25 396 VAL A CA 1
ATOM 3225 C C . VAL A 1 396 ? -1.816 -2.648 -18.617 1.00 97.25 396 VAL A C 1
ATOM 3227 O O . VAL A 1 396 ? -2.942 -2.822 -19.100 1.00 97.25 396 VAL A O 1
ATOM 3230 N N . VAL A 1 397 ? -1.205 -3.531 -17.822 1.00 98.12 397 VAL A N 1
ATOM 3231 C CA . VAL A 1 397 ? -1.790 -4.794 -17.340 1.00 98.12 397 VAL A CA 1
ATOM 3232 C C . VAL A 1 397 ? -1.615 -4.900 -15.826 1.00 98.12 397 VAL A C 1
ATOM 3234 O O . VAL A 1 397 ? -0.535 -4.625 -15.310 1.00 98.12 397 VAL A O 1
ATOM 3237 N N . ILE A 1 398 ? -2.657 -5.330 -15.118 1.00 98.62 398 ILE A N 1
ATOM 3238 C CA . ILE A 1 398 ? -2.611 -5.677 -13.696 1.00 98.62 398 ILE A CA 1
ATOM 3239 C C . ILE A 1 398 ? -2.595 -7.201 -13.557 1.00 98.62 398 ILE A C 1
ATOM 3241 O O . ILE A 1 398 ? -3.418 -7.880 -14.169 1.00 98.62 398 ILE A O 1
ATOM 3245 N N . VAL A 1 399 ? -1.694 -7.736 -12.736 1.00 98.31 399 VAL A N 1
ATOM 3246 C CA . VAL A 1 399 ? -1.689 -9.144 -12.314 1.00 98.31 399 VAL A CA 1
ATOM 3247 C C . VAL A 1 399 ? -2.064 -9.230 -10.837 1.00 98.31 399 VAL A C 1
ATOM 3249 O O . VAL A 1 399 ? -1.466 -8.556 -10.001 1.00 98.31 399 VAL A O 1
ATOM 3252 N N . GLU A 1 400 ? -3.080 -10.022 -10.520 1.00 98.06 400 GLU A N 1
ATOM 3253 C CA . GLU A 1 400 ? -3.652 -10.166 -9.180 1.00 98.06 400 GLU A CA 1
ATOM 3254 C C . GLU A 1 400 ? -3.554 -11.621 -8.728 1.00 98.06 400 GLU A C 1
ATOM 3256 O O . GLU A 1 400 ? -3.943 -12.521 -9.468 1.00 98.06 400 GLU A O 1
ATOM 3261 N N . ALA A 1 401 ? -3.047 -11.849 -7.516 1.00 97.69 401 ALA A N 1
ATOM 3262 C CA . ALA A 1 401 ? -2.915 -13.185 -6.945 1.00 97.69 401 ALA A CA 1
ATOM 3263 C C . ALA A 1 401 ? -4.279 -13.801 -6.612 1.00 97.69 401 ALA A C 1
ATOM 3265 O O . ALA A 1 401 ? -4.483 -14.992 -6.840 1.00 97.69 401 ALA A O 1
ATOM 3266 N N . GLU A 1 402 ? -5.206 -12.991 -6.109 1.00 97.31 402 GLU A N 1
ATOM 3267 C CA . GLU A 1 402 ? -6.541 -13.421 -5.716 1.00 97.31 402 GLU A CA 1
ATOM 3268 C C . GLU A 1 402 ? -7.469 -13.674 -6.916 1.00 97.31 402 GLU A C 1
ATOM 3270 O O . GLU A 1 402 ? -7.250 -13.242 -8.053 1.00 97.31 402 GLU A O 1
ATOM 3275 N N . SER A 1 403 ? -8.585 -14.342 -6.633 1.00 96.25 403 SER A N 1
ATOM 3276 C CA . SER A 1 403 ? -9.693 -14.536 -7.577 1.00 96.25 403 SER A CA 1
ATOM 3277 C C . SER A 1 403 ? -10.628 -13.321 -7.673 1.00 96.25 403 SER A C 1
ATOM 3279 O O . SER A 1 403 ? -11.676 -13.392 -8.316 1.00 96.25 403 SER A O 1
ATOM 3281 N N . ARG A 1 404 ? -10.266 -12.200 -7.035 1.00 95.62 404 ARG A N 1
ATOM 3282 C CA . ARG A 1 404 ? -11.044 -10.959 -6.988 1.00 95.62 404 ARG A CA 1
ATOM 3283 C C . ARG A 1 404 ? -10.140 -9.733 -6.972 1.00 95.62 404 ARG A C 1
ATOM 3285 O O . ARG A 1 404 ? -9.002 -9.797 -6.520 1.00 95.62 404 ARG A O 1
ATOM 3292 N N . ILE A 1 405 ? -10.703 -8.598 -7.371 1.00 96.31 405 ILE A N 1
ATOM 3293 C CA . ILE A 1 405 ? -10.072 -7.287 -7.209 1.00 96.31 405 ILE A CA 1
ATOM 3294 C C . ILE A 1 405 ? -10.288 -6.709 -5.801 1.00 96.31 405 ILE A C 1
ATOM 3296 O O . ILE A 1 405 ? -11.038 -7.252 -4.983 1.00 96.31 405 ILE A O 1
ATOM 3300 N N . GLY A 1 406 ? -9.645 -5.573 -5.529 1.00 95.81 406 GLY A N 1
ATOM 3301 C CA . GLY A 1 406 ? -9.878 -4.742 -4.346 1.00 95.81 406 GLY A CA 1
ATOM 3302 C C . GLY A 1 406 ? -8.904 -4.980 -3.200 1.00 95.81 406 GLY A C 1
ATOM 3303 O O . GLY A 1 406 ? -8.692 -4.084 -2.381 1.00 95.81 406 GLY A O 1
ATOM 3304 N N . GLY A 1 407 ? -8.229 -6.132 -3.169 1.00 96.62 407 GLY A N 1
ATOM 3305 C CA . GLY A 1 407 ? -7.264 -6.467 -2.122 1.00 96.62 407 GLY A CA 1
ATOM 3306 C C . GLY A 1 407 ? -7.896 -6.360 -0.731 1.00 96.62 407 GLY A C 1
ATOM 3307 O O . GLY A 1 407 ? -8.872 -7.050 -0.438 1.00 96.62 407 GLY A O 1
ATOM 3308 N N . ARG A 1 408 ? -7.381 -5.452 0.106 1.00 97.69 408 ARG A N 1
ATOM 3309 C CA . ARG A 1 408 ? -7.896 -5.185 1.464 1.00 97.69 408 ARG A CA 1
ATOM 3310 C C . ARG A 1 408 ? -9.204 -4.375 1.517 1.00 97.69 408 ARG A C 1
ATOM 3312 O O . ARG A 1 408 ? -9.743 -4.152 2.595 1.00 97.69 408 ARG A O 1
ATOM 3319 N N . ILE A 1 409 ? -9.757 -3.985 0.369 1.00 97.88 409 ILE A N 1
ATOM 3320 C CA . ILE A 1 409 ? -11.165 -3.592 0.238 1.00 97.88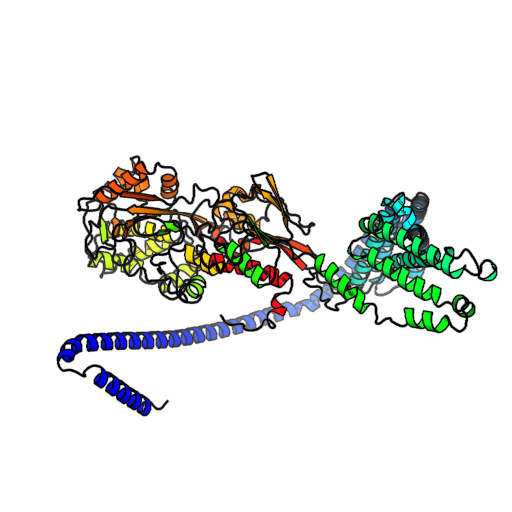 409 ILE A CA 1
ATOM 3321 C C . ILE A 1 409 ? -11.949 -4.857 -0.111 1.00 97.88 409 ILE A C 1
ATOM 3323 O O . ILE A 1 409 ? -11.760 -5.424 -1.192 1.00 97.88 409 ILE A O 1
ATOM 3327 N N . HIS A 1 410 ? -12.787 -5.324 0.816 1.00 97.06 410 HIS A N 1
ATOM 3328 C CA . HIS A 1 410 ? -13.557 -6.551 0.636 1.00 97.06 410 HIS A CA 1
ATOM 3329 C C . HIS A 1 410 ? -14.944 -6.456 1.270 1.00 97.06 410 HIS A C 1
ATOM 3331 O O . HIS A 1 410 ? -15.140 -6.792 2.436 1.00 97.06 410 HIS A O 1
ATOM 3337 N N . THR A 1 411 ? -15.902 -6.040 0.451 1.00 97.00 411 THR A N 1
ATOM 3338 C CA . THR A 1 411 ? -17.329 -6.055 0.773 1.00 97.00 411 THR A CA 1
ATOM 3339 C C . THR A 1 411 ? -17.942 -7.387 0.347 1.00 97.00 411 THR A C 1
ATOM 3341 O O . THR A 1 411 ? -17.637 -7.872 -0.749 1.00 97.00 411 THR A O 1
ATOM 3344 N N . ILE A 1 412 ? -18.813 -7.972 1.172 1.00 96.00 412 ILE A N 1
ATOM 3345 C CA . ILE A 1 412 ? -19.609 -9.157 0.816 1.00 96.00 412 ILE A CA 1
ATOM 3346 C C . ILE A 1 412 ? -21.084 -8.971 1.200 1.00 96.00 412 ILE A C 1
ATOM 3348 O O . ILE A 1 412 ? -21.356 -8.297 2.191 1.00 96.00 412 ILE A O 1
ATOM 3352 N N . PRO A 1 413 ? -22.037 -9.581 0.470 1.00 95.81 413 PRO A N 1
ATOM 3353 C CA . PRO A 1 413 ? -23.419 -9.688 0.930 1.00 95.81 413 PRO A CA 1
ATOM 3354 C C . PRO A 1 413 ? -23.500 -10.475 2.241 1.00 95.81 413 PRO A C 1
ATOM 3356 O O . PRO A 1 413 ? -22.921 -11.560 2.341 1.00 95.81 413 PRO A O 1
ATOM 3359 N N . PHE A 1 414 ? -24.214 -9.941 3.228 1.00 95.44 414 PHE A N 1
ATOM 3360 C CA . PHE A 1 414 ? -24.409 -10.566 4.534 1.00 95.44 414 PHE A CA 1
ATOM 3361 C C . PHE A 1 414 ? -25.628 -9.960 5.238 1.00 95.44 414 PHE A C 1
ATOM 3363 O O . PHE A 1 414 ? -25.852 -8.756 5.140 1.00 95.44 414 PHE A O 1
ATOM 3370 N N . ALA A 1 415 ? -26.391 -10.789 5.955 1.00 93.44 415 ALA A N 1
ATOM 3371 C CA . ALA A 1 415 ? -27.639 -10.401 6.612 1.00 93.44 415 ALA A CA 1
ATOM 3372 C C . ALA A 1 415 ? -28.607 -9.664 5.662 1.00 93.44 415 ALA A C 1
ATOM 3374 O O . ALA A 1 415 ? -28.880 -10.139 4.556 1.00 93.44 415 ALA A O 1
ATOM 3375 N N . ASP A 1 416 ? -29.131 -8.517 6.094 1.00 90.50 416 ASP A N 1
ATOM 3376 C CA . ASP A 1 416 ? -30.086 -7.710 5.333 1.00 90.50 416 ASP A CA 1
ATOM 3377 C C . ASP A 1 416 ? -29.421 -6.941 4.181 1.00 90.50 416 ASP A C 1
ATOM 3379 O O . ASP A 1 416 ? -30.120 -6.398 3.322 1.00 90.50 416 ASP A O 1
ATOM 3383 N N . ASN A 1 417 ? -28.083 -6.885 4.151 1.00 92.94 417 ASN A N 1
ATOM 3384 C CA . ASN A 1 417 ? -27.358 -6.088 3.182 1.00 92.94 417 ASN A CA 1
ATOM 3385 C C . ASN A 1 417 ? -25.909 -6.570 2.905 1.00 92.94 417 ASN A C 1
ATOM 3387 O O . ASN A 1 417 ? -25.713 -7.631 2.303 1.00 92.94 417 ASN A O 1
ATOM 3391 N N . VAL A 1 418 ? -24.886 -5.783 3.265 1.00 95.12 418 VAL A N 1
ATOM 3392 C CA . VAL A 1 418 ? -23.466 -6.060 3.034 1.00 95.12 418 VAL A CA 1
ATOM 3393 C C . VAL A 1 418 ? -22.648 -5.752 4.279 1.00 95.12 418 VAL A C 1
ATOM 3395 O O . VAL A 1 418 ? -23.019 -4.905 5.086 1.00 95.12 418 VAL A O 1
ATOM 3398 N N . ILE A 1 419 ? -21.497 -6.404 4.396 1.00 96.31 419 ILE A N 1
ATOM 3399 C CA . ILE A 1 419 ? -20.479 -6.102 5.404 1.00 96.31 419 ILE A CA 1
ATOM 3400 C C . ILE A 1 419 ? -19.127 -5.878 4.735 1.00 96.31 419 ILE A C 1
ATOM 3402 O O . ILE A 1 419 ? -18.811 -6.491 3.711 1.00 96.31 419 ILE A O 1
ATOM 3406 N N . ASP A 1 420 ? -18.308 -5.033 5.352 1.00 96.88 420 ASP A N 1
ATOM 3407 C CA . ASP A 1 420 ? -16.932 -4.780 4.939 1.00 96.88 420 ASP A CA 1
ATOM 3408 C C . ASP A 1 420 ? -15.952 -5.556 5.825 1.00 96.88 420 ASP A C 1
ATOM 3410 O O . ASP A 1 420 ? -15.641 -5.155 6.950 1.00 96.88 420 ASP A O 1
ATOM 3414 N N . LEU A 1 421 ? -15.401 -6.652 5.294 1.00 97.12 421 LEU A N 1
ATOM 3415 C CA . LEU A 1 421 ? -14.393 -7.470 5.983 1.00 97.12 421 LEU A CA 1
ATOM 3416 C C . LEU A 1 421 ? -13.044 -6.745 6.135 1.00 97.12 421 LEU A C 1
ATOM 3418 O O . LEU A 1 421 ? -12.212 -7.153 6.944 1.00 97.12 421 LEU A O 1
ATOM 3422 N N . GLY A 1 422 ? -12.811 -5.699 5.335 1.00 96.38 422 GLY A N 1
ATOM 3423 C CA . GLY A 1 422 ? -11.578 -4.910 5.299 1.00 96.38 422 GLY A CA 1
ATOM 3424 C C . GLY A 1 422 ? -11.825 -3.437 5.602 1.00 96.38 422 GLY A C 1
ATOM 3425 O O . GLY A 1 422 ? -12.395 -3.108 6.641 1.00 96.38 422 GLY A O 1
ATOM 3426 N N . ALA A 1 423 ? -11.408 -2.544 4.703 1.00 96.62 423 ALA A N 1
ATOM 3427 C CA . ALA A 1 423 ? -11.703 -1.115 4.836 1.00 96.62 423 ALA A CA 1
ATOM 3428 C C . ALA A 1 423 ? -13.220 -0.870 4.939 1.00 96.62 423 ALA A C 1
ATOM 3430 O O . ALA A 1 423 ? -13.971 -1.399 4.125 1.00 96.62 423 ALA A O 1
ATOM 3431 N N . GLN A 1 424 ? -13.646 -0.075 5.926 1.00 94.31 424 GLN A N 1
ATOM 3432 C CA . GLN A 1 424 ? -15.064 0.201 6.216 1.00 94.31 424 GLN A CA 1
ATOM 3433 C C . GLN A 1 424 ? -15.395 1.696 6.277 1.00 94.31 424 GLN A C 1
ATOM 3435 O O . GLN A 1 424 ? -16.517 2.065 5.950 1.00 94.31 424 GLN A O 1
ATOM 3440 N N . TRP A 1 425 ? -14.433 2.559 6.621 1.00 95.12 425 TRP A N 1
ATOM 3441 C CA . TRP A 1 425 ? -14.690 3.991 6.793 1.00 95.12 425 TRP A CA 1
ATOM 3442 C C . TRP A 1 425 ? -13.918 4.880 5.825 1.00 95.12 425 TRP A C 1
ATOM 3444 O O . TRP A 1 425 ? -12.746 4.649 5.513 1.00 95.12 425 TRP A O 1
ATOM 3454 N N . CYS A 1 426 ? -14.587 5.925 5.351 1.00 96.44 426 CYS A N 1
ATOM 3455 C CA . CYS A 1 426 ? -13.929 7.062 4.728 1.00 96.44 426 CYS A CA 1
ATOM 3456 C C . CYS A 1 426 ? -13.531 8.062 5.823 1.00 96.44 426 CYS A C 1
ATOM 3458 O O . CYS A 1 426 ? -14.391 8.607 6.506 1.00 96.44 426 CYS A O 1
ATOM 3460 N N . HIS A 1 427 ? -12.227 8.287 5.992 1.00 93.38 427 HIS A N 1
ATOM 3461 C CA . HIS A 1 427 ? -11.697 9.126 7.067 1.00 93.38 427 HIS A CA 1
ATOM 3462 C C . HIS A 1 427 ? -11.593 10.596 6.645 1.00 93.38 427 HIS A C 1
ATOM 3464 O O . HIS A 1 427 ? -10.640 10.960 5.961 1.00 93.38 427 HIS A O 1
ATOM 3470 N N . GLY A 1 428 ? -12.547 11.436 7.038 1.00 93.50 428 GLY A N 1
ATOM 3471 C CA . GLY A 1 428 ? -12.517 12.876 6.801 1.00 93.50 428 GLY A CA 1
ATOM 3472 C C . GLY A 1 428 ? -13.100 13.291 5.451 1.00 93.50 428 GLY A C 1
ATOM 3473 O O . GLY A 1 428 ? -13.237 12.499 4.514 1.00 93.50 428 GLY A O 1
ATOM 3474 N N . GLU A 1 429 ? -13.445 14.571 5.371 1.00 94.94 429 GLU A N 1
ATOM 3475 C CA . GLU A 1 429 ? -14.181 15.194 4.267 1.00 94.94 429 GLU A CA 1
ATOM 3476 C C . GLU A 1 429 ? -13.323 16.171 3.452 1.00 94.94 429 GLU A C 1
ATOM 3478 O O . GLU A 1 429 ? -13.679 16.527 2.326 1.00 94.94 429 GLU A O 1
ATOM 3483 N N . LYS A 1 430 ? -12.189 16.617 4.005 1.00 92.25 430 LYS A N 1
ATOM 3484 C CA . LYS A 1 430 ? -11.250 17.522 3.329 1.00 92.25 430 LYS A CA 1
ATOM 3485 C C . LYS A 1 430 ? -9.946 16.828 2.987 1.00 92.25 430 LYS A C 1
ATOM 3487 O O . LYS A 1 430 ? -9.455 16.016 3.766 1.00 92.25 430 LYS A O 1
ATOM 3492 N N . ASP A 1 431 ? -9.404 17.181 1.822 1.00 88.12 431 ASP A N 1
ATOM 3493 C CA . ASP A 1 431 ? -8.152 16.640 1.281 1.00 88.12 431 ASP A CA 1
ATOM 3494 C C . ASP A 1 431 ? -8.118 15.098 1.261 1.00 88.12 431 ASP A C 1
ATOM 3496 O O . ASP A 1 431 ? -7.066 14.476 1.337 1.00 88.12 431 ASP A O 1
ATOM 3500 N N . ASN A 1 432 ? -9.291 14.466 1.140 1.00 93.69 432 ASN A N 1
ATOM 3501 C CA . ASN A 1 432 ? -9.439 13.021 1.038 1.00 93.69 432 ASN A CA 1
ATOM 3502 C C . ASN A 1 432 ? -10.127 12.669 -0.282 1.00 93.69 432 ASN A C 1
ATOM 3504 O O . ASN A 1 432 ? -11.337 12.845 -0.459 1.00 93.69 432 ASN A O 1
ATOM 3508 N N . MET A 1 433 ? -9.358 12.088 -1.200 1.00 93.56 433 MET A N 1
ATOM 3509 C CA . MET A 1 433 ? -9.855 11.742 -2.528 1.00 93.56 433 MET A CA 1
ATOM 3510 C C . MET A 1 433 ? -11.014 10.727 -2.509 1.00 93.56 433 MET A C 1
ATOM 3512 O O . MET A 1 433 ? -11.870 10.755 -3.398 1.00 93.56 433 MET A O 1
ATOM 3516 N N . VAL A 1 434 ? -11.086 9.848 -1.500 1.00 96.50 434 VAL A N 1
ATOM 3517 C CA . VAL A 1 434 ? -12.175 8.867 -1.366 1.00 96.50 434 VAL A CA 1
ATOM 3518 C C . VAL A 1 434 ? -13.487 9.606 -1.152 1.00 96.50 434 VAL A C 1
ATOM 3520 O O . VAL A 1 434 ? -14.453 9.357 -1.878 1.00 96.50 434 VAL A O 1
ATOM 3523 N N . TYR A 1 435 ? -13.492 10.570 -0.228 1.00 96.88 435 TYR A N 1
ATOM 3524 C CA . TYR A 1 435 ? -14.641 11.432 0.011 1.00 96.88 435 TYR A CA 1
ATOM 3525 C C . TYR A 1 435 ? -14.982 12.244 -1.237 1.00 96.88 435 TYR A C 1
ATOM 3527 O O . TYR A 1 435 ? -16.132 12.243 -1.677 1.00 96.88 435 TYR A O 1
ATOM 3535 N N . GLU A 1 436 ? -13.993 12.885 -1.871 1.00 94.44 436 GLU A N 1
ATOM 3536 C CA . GLU A 1 436 ? -14.197 13.725 -3.060 1.00 94.44 436 GLU A CA 1
ATOM 3537 C C . GLU A 1 436 ? -14.894 13.004 -4.223 1.00 94.44 436 GLU A C 1
ATOM 3539 O O . GLU A 1 436 ? -15.629 13.635 -4.994 1.00 94.44 436 GLU A O 1
ATOM 3544 N N . LEU A 1 437 ? -14.657 11.698 -4.375 1.00 94.31 437 LEU A N 1
ATOM 3545 C CA . LEU A 1 437 ? -15.346 10.871 -5.361 1.00 94.31 437 LEU A CA 1
ATOM 3546 C C . LEU A 1 437 ? -16.706 10.385 -4.851 1.00 94.31 437 LEU A C 1
ATOM 3548 O O . LEU A 1 437 ? -17.681 10.443 -5.598 1.00 94.31 437 LEU A O 1
ATOM 3552 N N . ALA A 1 438 ? -16.792 9.916 -3.606 1.00 96.00 438 ALA A N 1
ATOM 3553 C CA . ALA A 1 438 ? -17.986 9.258 -3.085 1.00 96.00 438 ALA A CA 1
ATOM 3554 C C . ALA A 1 438 ? -19.139 10.224 -2.753 1.00 96.00 438 ALA A C 1
ATOM 3556 O O . ALA A 1 438 ? -20.292 9.916 -3.074 1.00 96.00 438 ALA A O 1
ATOM 3557 N N . HIS A 1 439 ? -18.858 11.402 -2.178 1.00 93.12 439 HIS A N 1
ATOM 3558 C CA . HIS A 1 439 ? -19.903 12.345 -1.739 1.00 93.12 439 HIS A CA 1
ATOM 3559 C C . HIS A 1 439 ? -20.772 12.847 -2.904 1.00 93.12 439 HIS A C 1
ATOM 3561 O O . HIS A 1 439 ? -21.976 13.042 -2.750 1.00 93.12 439 HIS A O 1
ATOM 3567 N N . LYS A 1 440 ? -20.196 12.974 -4.108 1.00 93.31 440 LYS A N 1
ATOM 3568 C CA . LYS A 1 440 ? -20.903 13.395 -5.335 1.00 93.31 440 LYS A CA 1
ATOM 3569 C C . LYS A 1 440 ? -22.020 12.435 -5.751 1.00 93.31 440 LYS A C 1
ATOM 3571 O O . LYS A 1 440 ? -22.885 12.806 -6.541 1.00 93.31 440 LYS A O 1
ATOM 3576 N N . HIS A 1 441 ? -21.982 11.206 -5.243 1.00 94.00 441 HIS A N 1
ATOM 3577 C CA . HIS A 1 441 ? -22.934 10.143 -5.543 1.00 94.00 441 HIS A CA 1
ATOM 3578 C C . HIS A 1 441 ? -23.809 9.763 -4.341 1.00 94.00 441 HIS A C 1
ATOM 3580 O O . HIS A 1 441 ? -24.507 8.754 -4.419 1.00 94.00 441 HIS A O 1
ATOM 3586 N N . ASP A 1 442 ? -23.772 10.546 -3.254 1.00 94.31 442 ASP A N 1
ATOM 3587 C CA . ASP A 1 442 ? -24.545 10.301 -2.028 1.00 94.31 442 ASP A CA 1
ATOM 3588 C C . ASP A 1 442 ? -24.338 8.877 -1.463 1.00 94.31 442 ASP A C 1
ATOM 3590 O O . ASP A 1 442 ? -25.276 8.174 -1.084 1.00 94.31 442 ASP A O 1
ATOM 3594 N N . LEU A 1 443 ? -23.083 8.414 -1.464 1.00 95.06 443 LEU A N 1
ATOM 3595 C CA . LEU A 1 443 ? -22.714 7.061 -1.022 1.00 95.06 443 LEU A CA 1
ATOM 3596 C C . LEU A 1 443 ? -22.308 6.976 0.449 1.00 95.06 443 LEU A C 1
ATOM 3598 O O . LEU A 1 443 ? -22.176 5.868 0.958 1.00 95.06 443 LEU A O 1
ATOM 3602 N N . LEU A 1 444 ? -22.085 8.115 1.102 1.00 96.00 444 LEU A N 1
ATOM 3603 C CA . LEU A 1 444 ? -21.554 8.181 2.458 1.00 96.00 444 LEU A CA 1
ATOM 3604 C C . LEU A 1 444 ? -22.606 8.688 3.441 1.00 96.00 444 LEU A C 1
ATOM 3606 O O . LEU A 1 444 ? -23.430 9.529 3.082 1.00 96.00 444 LEU A O 1
ATOM 3610 N N . ASP A 1 445 ? -22.552 8.178 4.665 1.00 93.94 445 ASP A N 1
ATOM 3611 C CA . ASP A 1 445 ? -23.305 8.677 5.817 1.00 93.94 445 ASP A CA 1
ATOM 3612 C C . ASP A 1 445 ? -22.436 8.616 7.078 1.00 93.94 445 ASP A C 1
ATOM 3614 O O . ASP A 1 445 ? -21.466 7.857 7.130 1.00 93.94 445 ASP A O 1
ATOM 3618 N N . SER A 1 446 ? -22.768 9.403 8.097 1.00 93.19 446 SER A N 1
ATOM 3619 C CA . SER A 1 446 ? -22.066 9.328 9.378 1.00 93.19 446 SER A CA 1
ATOM 3620 C C . SER A 1 446 ? -22.419 8.025 10.091 1.00 93.19 446 SER A C 1
ATOM 3622 O O . SER A 1 446 ? -23.578 7.614 10.122 1.00 93.19 446 SER A O 1
ATOM 3624 N N . THR A 1 447 ? -21.432 7.365 10.704 1.00 89.56 447 THR A N 1
ATOM 3625 C CA . THR A 1 447 ? -21.709 6.238 11.617 1.00 89.56 447 THR A CA 1
ATOM 3626 C C . THR A 1 447 ? -22.437 6.708 12.888 1.00 89.56 447 THR A C 1
ATOM 3628 O O . THR A 1 447 ? -23.047 5.896 13.588 1.00 89.56 447 THR A O 1
ATOM 3631 N N . GLY A 1 448 ? -22.434 8.019 13.155 1.00 85.12 448 GLY A N 1
ATOM 3632 C CA . GLY A 1 448 ? -23.033 8.624 14.336 1.00 85.12 448 GLY A CA 1
ATOM 3633 C C . GLY A 1 448 ? -22.345 8.178 15.624 1.00 85.12 448 GLY A C 1
ATOM 3634 O O . GLY A 1 448 ? -21.224 7.670 15.623 1.00 85.12 448 GLY A O 1
ATOM 3635 N N . ASP A 1 449 ? -23.062 8.312 16.733 1.00 82.50 449 ASP A N 1
ATOM 3636 C CA . ASP A 1 449 ? -22.498 8.193 18.079 1.00 82.50 449 ASP A CA 1
ATOM 3637 C C . ASP A 1 449 ? -2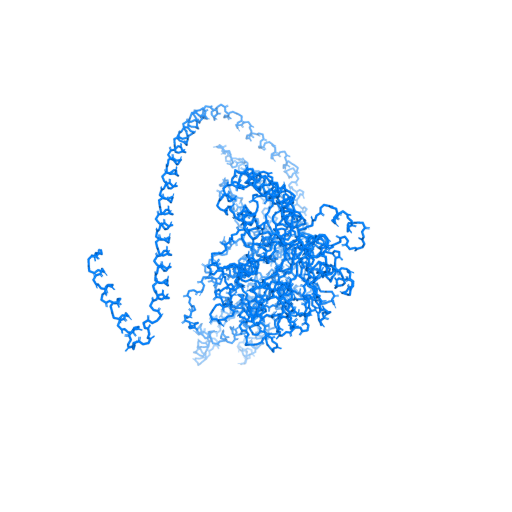2.227 6.734 18.509 1.00 82.50 449 ASP A C 1
ATOM 3639 O O . ASP A 1 449 ? -22.077 6.462 19.700 1.00 82.50 449 ASP A O 1
ATOM 3643 N N . VAL A 1 450 ? -22.196 5.752 17.597 1.00 84.38 450 VAL A N 1
ATOM 3644 C CA . VAL A 1 450 ? -22.044 4.319 17.941 1.00 84.38 450 VAL A CA 1
ATOM 3645 C C . VAL A 1 450 ? -20.765 4.064 18.742 1.00 84.38 450 VAL A C 1
ATOM 3647 O O . VAL A 1 450 ? -20.786 3.355 19.749 1.00 84.38 450 VAL A O 1
ATOM 3650 N N . TYR A 1 451 ? -19.669 4.702 18.332 1.00 82.81 451 TYR A N 1
ATOM 3651 C CA . TYR A 1 451 ? -18.361 4.595 18.982 1.00 82.81 451 TYR A CA 1
ATOM 3652 C C . TYR A 1 451 ? -18.141 5.627 20.096 1.00 82.81 451 TYR A C 1
ATOM 3654 O O . TYR A 1 451 ? -17.069 5.665 20.688 1.00 82.81 451 TYR A O 1
ATOM 3662 N N . GLU A 1 452 ? -19.160 6.413 20.440 1.00 82.50 452 GLU A N 1
ATOM 3663 C CA . GLU A 1 452 ? -19.119 7.381 21.545 1.00 82.50 452 GLU A CA 1
ATOM 3664 C C . GLU A 1 452 ? -20.046 6.950 22.695 1.00 82.50 452 GLU A C 1
ATOM 3666 O O . GLU A 1 452 ? -19.677 6.996 23.869 1.00 82.50 452 GLU A O 1
ATOM 3671 N N . SER A 1 453 ? -21.224 6.422 22.360 1.00 88.62 453 SER A N 1
ATOM 3672 C CA . SER A 1 453 ? -22.318 6.072 23.280 1.00 88.62 453 SER A CA 1
ATOM 3673 C C . SER A 1 453 ? -22.338 4.605 23.734 1.00 88.62 453 SER A C 1
ATOM 3675 O O . SER A 1 453 ? -23.292 4.174 24.383 1.00 88.62 453 SER A O 1
ATOM 3677 N N . TYR A 1 454 ? -21.309 3.817 23.401 1.00 93.38 454 TYR A N 1
ATOM 3678 C CA . TYR A 1 454 ? -21.236 2.412 23.813 1.00 93.38 454 TYR A CA 1
ATOM 3679 C C . TYR A 1 454 ? -21.176 2.265 25.339 1.00 93.38 454 TYR A C 1
ATOM 3681 O O . TYR A 1 454 ? -20.592 3.096 26.045 1.00 93.38 454 TYR A O 1
ATOM 3689 N N . GLN A 1 455 ? -21.720 1.158 25.846 1.00 96.06 455 GLN A N 1
ATOM 3690 C CA . GLN A 1 455 ? -21.698 0.850 27.275 1.00 96.06 455 GLN A CA 1
ATOM 3691 C C . GLN A 1 455 ? -20.372 0.217 27.704 1.00 96.06 455 GLN A C 1
ATOM 3693 O O . GLN A 1 455 ? -19.848 -0.680 27.045 1.00 96.06 455 GLN A O 1
ATOM 3698 N N . CYS A 1 456 ? -19.857 0.623 28.860 1.00 97.62 456 CYS A N 1
ATOM 3699 C CA . CYS A 1 456 ? -18.746 -0.060 29.516 1.00 97.62 456 CYS A CA 1
ATOM 3700 C C . CYS A 1 456 ? -19.303 -1.137 30.448 1.00 97.62 456 CYS A C 1
ATOM 3702 O O . CYS A 1 456 ? -19.967 -0.818 31.435 1.00 97.62 456 CYS A O 1
ATOM 3704 N N . VAL A 1 457 ? -19.057 -2.411 30.136 1.00 98.19 457 VAL A N 1
ATOM 3705 C CA . VAL A 1 457 ? -19.647 -3.532 30.877 1.00 98.19 457 VAL A CA 1
ATOM 3706 C C . VAL A 1 457 ? -18.548 -4.405 31.454 1.00 98.19 457 VAL A C 1
ATOM 3708 O O . VAL A 1 457 ? -17.630 -4.819 30.749 1.00 98.19 457 VAL A O 1
ATOM 3711 N N . ARG A 1 458 ? -18.642 -4.693 32.749 1.00 98.06 458 ARG A N 1
ATOM 3712 C CA . ARG A 1 458 ? -17.688 -5.531 33.472 1.00 98.06 458 ARG A CA 1
ATOM 3713 C C . ARG A 1 458 ? -18.016 -7.013 33.317 1.00 98.06 458 ARG A C 1
ATOM 3715 O O . ARG A 1 458 ? -19.164 -7.393 33.095 1.00 98.06 458 ARG A O 1
ATOM 3722 N N . SER A 1 459 ? -17.021 -7.879 33.482 1.00 97.56 459 SER A N 1
ATOM 3723 C CA . SER A 1 459 ? -17.146 -9.341 33.311 1.00 97.56 459 SER A CA 1
ATOM 3724 C C . SER A 1 459 ? -18.062 -10.040 34.333 1.00 97.56 459 SER A C 1
ATOM 3726 O O . SER A 1 459 ? -18.375 -11.222 34.187 1.00 97.56 459 SER A O 1
ATOM 3728 N N . ASN A 1 460 ? -18.525 -9.315 35.355 1.00 96.69 460 ASN A N 1
ATOM 3729 C CA . ASN A 1 460 ? -19.584 -9.711 36.292 1.00 96.69 460 ASN A CA 1
ATOM 3730 C C . ASN A 1 460 ? -20.989 -9.232 35.856 1.00 96.69 460 ASN A C 1
ATOM 3732 O O . ASN A 1 460 ? -21.937 -9.362 36.631 1.00 96.69 460 ASN A O 1
ATOM 3736 N N . ARG A 1 461 ? -21.122 -8.693 34.635 1.00 97.44 461 ARG A N 1
ATOM 3737 C CA . ARG A 1 461 ? -22.327 -8.085 34.043 1.00 97.44 461 ARG A CA 1
ATOM 3738 C C . ARG A 1 461 ? -22.742 -6.732 34.624 1.00 97.44 461 ARG A C 1
ATOM 3740 O O . ARG A 1 461 ? -23.851 -6.269 34.357 1.00 97.44 461 ARG A O 1
ATOM 3747 N N . GLU A 1 462 ? -21.898 -6.102 35.430 1.00 97.50 462 GLU A N 1
ATOM 3748 C CA . GLU A 1 462 ? -22.138 -4.751 35.938 1.00 97.50 462 GLU A CA 1
ATOM 3749 C C . GLU A 1 462 ? -21.910 -3.721 34.824 1.00 97.50 462 GLU A C 1
ATOM 3751 O O . GLU A 1 462 ? -20.858 -3.711 34.185 1.00 97.50 462 GLU A O 1
ATOM 3756 N N . VAL A 1 463 ? -22.891 -2.850 34.589 1.00 97.38 463 VAL A N 1
ATOM 3757 C CA . VAL A 1 463 ? -22.751 -1.719 33.663 1.00 97.38 463 VAL A CA 1
ATOM 3758 C C . VAL A 1 463 ? -22.175 -0.543 34.443 1.00 97.38 463 VAL A C 1
ATOM 3760 O O . VAL A 1 463 ? -22.750 -0.141 35.455 1.00 97.38 463 VAL A O 1
ATOM 3763 N N . VAL A 1 464 ? -21.043 -0.005 33.989 1.00 97.69 464 VAL A N 1
ATOM 3764 C CA . VAL A 1 464 ? -20.421 1.174 34.605 1.00 97.69 464 VAL A CA 1
ATOM 3765 C C . VAL A 1 464 ? -21.362 2.378 34.438 1.00 97.69 464 VAL A C 1
ATOM 3767 O O . VAL A 1 464 ? -21.889 2.564 33.339 1.00 97.69 464 VAL A O 1
ATOM 3770 N N . PRO A 1 465 ? -21.596 3.190 35.490 1.00 96.94 465 PRO A N 1
ATOM 3771 C CA . PRO A 1 465 ? -22.433 4.384 35.394 1.00 96.94 465 PRO A CA 1
ATOM 3772 C C . PRO A 1 465 ? -21.973 5.342 34.290 1.00 96.94 465 PRO A C 1
ATOM 3774 O O . PRO A 1 465 ? -20.773 5.572 34.135 1.00 96.94 465 PRO A O 1
ATOM 3777 N N . GLU A 1 466 ? -22.931 5.914 33.554 1.00 94.00 466 GLU A N 1
ATOM 3778 C CA . GLU A 1 466 ? -22.657 6.718 32.354 1.00 94.00 466 GLU A CA 1
ATOM 3779 C C . GLU A 1 466 ? -21.765 7.932 32.643 1.00 94.00 466 GLU A C 1
ATOM 3781 O O . GLU A 1 466 ? -20.882 8.260 31.859 1.00 94.00 466 GLU A O 1
ATOM 3786 N N . ASP A 1 467 ? -21.949 8.579 33.794 1.00 94.69 467 ASP A N 1
ATOM 3787 C CA . ASP A 1 467 ? -21.138 9.715 34.227 1.00 94.69 467 ASP A CA 1
ATOM 3788 C C . ASP A 1 467 ? -19.669 9.326 34.453 1.00 94.69 467 ASP A C 1
ATOM 3790 O O . ASP A 1 467 ? -18.766 10.071 34.069 1.00 94.69 467 ASP A O 1
ATOM 3794 N N . ILE A 1 468 ? -19.421 8.137 35.010 1.00 96.06 468 ILE A N 1
ATOM 3795 C CA . ILE A 1 468 ? -18.072 7.602 35.218 1.00 96.06 468 ILE A CA 1
ATOM 3796 C C . ILE A 1 468 ? -17.463 7.154 33.888 1.00 96.06 468 ILE A C 1
ATOM 3798 O O . ILE A 1 468 ? -16.317 7.500 33.595 1.00 96.06 468 ILE A O 1
ATOM 3802 N N . SER A 1 469 ? -18.206 6.411 33.060 1.00 95.50 469 SER A N 1
ATOM 3803 C CA . SER A 1 469 ? -17.699 5.961 31.760 1.00 95.50 469 SER A CA 1
ATOM 3804 C C . SER A 1 469 ? -17.426 7.125 30.817 1.00 95.50 469 SER A C 1
ATOM 3806 O O . SER A 1 469 ? -16.409 7.097 30.131 1.00 95.50 469 SER A O 1
ATOM 3808 N N . GLN A 1 470 ? -18.275 8.157 30.802 1.00 93.50 470 GLN A N 1
ATOM 3809 C CA . GLN A 1 470 ? -18.052 9.343 29.981 1.00 93.50 470 GLN A CA 1
ATOM 3810 C C . GLN A 1 470 ? -16.790 10.080 30.423 1.00 93.50 470 GLN A C 1
ATOM 3812 O O . GLN A 1 470 ? -15.953 10.387 29.587 1.00 93.50 470 GLN A O 1
ATOM 3817 N N . ARG A 1 471 ? -16.570 10.259 31.729 1.00 93.19 471 ARG A N 1
ATOM 3818 C CA . ARG A 1 471 ? -15.338 10.886 32.235 1.00 93.19 471 ARG A CA 1
ATOM 3819 C C . ARG A 1 471 ? -14.084 10.075 31.919 1.00 93.19 471 ARG A C 1
ATOM 3821 O O . ARG A 1 471 ? -13.048 10.652 31.609 1.00 93.19 471 ARG A O 1
ATOM 3828 N N . LEU A 1 472 ? -14.161 8.745 31.961 1.00 94.31 472 LEU A N 1
ATOM 3829 C CA . LEU A 1 472 ? -13.064 7.872 31.534 1.00 94.31 472 LEU A CA 1
ATOM 3830 C C . LEU A 1 472 ? -12.774 7.999 30.029 1.00 94.31 472 LEU A C 1
ATOM 3832 O O . LEU A 1 472 ? -11.605 8.082 29.650 1.00 94.31 472 LEU A O 1
ATOM 3836 N N . LYS A 1 473 ? -13.817 8.066 29.189 1.00 92.69 473 LYS A N 1
ATOM 3837 C CA . LYS A 1 473 ? -13.706 8.351 27.747 1.00 92.69 473 LYS A CA 1
ATOM 3838 C C . LYS A 1 473 ? -13.102 9.739 27.505 1.00 92.69 473 LYS A C 1
ATOM 3840 O O . LYS A 1 473 ? -12.181 9.870 26.708 1.00 92.69 473 LYS A O 1
ATOM 3845 N N . ASP A 1 474 ? -13.540 10.753 28.244 1.00 89.56 474 ASP A N 1
ATOM 3846 C CA . ASP A 1 474 ? -13.020 12.118 28.142 1.00 89.56 474 ASP A CA 1
ATOM 3847 C C . ASP A 1 474 ? -11.529 12.176 28.514 1.00 89.56 474 ASP A C 1
ATOM 3849 O O . ASP A 1 474 ? -10.757 12.814 27.808 1.00 89.56 474 ASP A O 1
ATOM 3853 N N . ILE A 1 475 ? -11.086 11.447 29.551 1.00 89.56 475 ILE A N 1
ATOM 3854 C CA . ILE A 1 475 ? -9.662 11.366 29.936 1.00 89.56 475 ILE A CA 1
ATOM 3855 C C . ILE A 1 475 ? -8.793 10.831 28.794 1.00 89.56 475 ILE A C 1
ATOM 3857 O O . ILE A 1 475 ? -7.677 11.316 28.601 1.00 89.56 475 ILE A O 1
ATOM 3861 N N . VAL A 1 476 ? -9.261 9.811 28.070 1.00 87.88 476 VAL A N 1
ATOM 3862 C CA . VAL A 1 476 ? -8.499 9.274 26.936 1.00 87.88 476 VAL A CA 1
ATOM 3863 C C . VAL A 1 476 ? -8.631 10.162 25.696 1.00 87.88 476 VAL A C 1
ATOM 3865 O O . VAL A 1 476 ? -7.672 10.247 24.935 1.00 87.88 476 VAL A O 1
ATOM 3868 N N . ASN A 1 477 ? -9.733 10.897 25.525 1.00 80.44 477 ASN A N 1
ATOM 3869 C CA . ASN A 1 477 ? -9.973 11.770 24.369 1.00 80.44 477 ASN A CA 1
ATOM 3870 C C . ASN A 1 477 ? -9.314 13.171 24.472 1.00 80.44 477 ASN A C 1
ATOM 3872 O O . ASN A 1 477 ? -8.901 13.728 23.453 1.00 80.44 477 ASN A O 1
ATOM 3876 N N . ASP A 1 478 ? -9.165 13.745 25.672 1.00 68.50 478 ASP A N 1
ATOM 3877 C CA . ASP A 1 478 ? -8.515 15.046 25.928 1.00 68.50 478 ASP A CA 1
ATOM 3878 C C . ASP A 1 478 ? -6.992 14.982 25.651 1.00 68.50 478 ASP A C 1
ATOM 3880 O O . ASP A 1 478 ? -6.245 14.313 26.357 1.00 68.50 478 ASP A O 1
ATOM 3884 N N . SER A 1 479 ? -6.346 15.680 24.716 1.00 50.88 479 SER A N 1
ATOM 3885 C CA . SER A 1 479 ? -6.747 16.372 23.496 1.00 50.88 479 SER A CA 1
ATOM 3886 C C . SER A 1 479 ? -5.640 16.077 22.469 1.00 50.88 479 SER A C 1
ATOM 3888 O O . SER A 1 479 ? -4.451 16.048 22.823 1.00 50.88 479 SER A O 1
ATOM 3890 N N . LEU A 1 480 ? -5.994 15.891 21.196 1.00 49.28 480 LEU A N 1
ATOM 3891 C CA . LEU A 1 480 ? -5.044 15.677 20.091 1.00 49.28 480 LEU A CA 1
ATOM 3892 C C . LEU A 1 480 ? -3.929 16.742 20.037 1.00 49.28 480 LEU A C 1
ATOM 3894 O O . LEU A 1 480 ? -2.806 16.442 19.646 1.00 49.28 480 LEU A O 1
ATOM 3898 N N . VAL A 1 481 ? -4.196 17.967 20.503 1.00 46.69 481 VAL A N 1
ATOM 3899 C CA . VAL A 1 481 ? -3.219 19.069 20.551 1.00 46.69 481 VAL A CA 1
ATOM 3900 C C . VAL A 1 481 ? -2.155 18.847 21.632 1.00 46.69 481 VAL A C 1
ATOM 3902 O O . VAL A 1 481 ? -0.962 19.007 21.361 1.00 46.69 481 VAL A O 1
ATOM 3905 N N . THR A 1 482 ? -2.555 18.432 22.841 1.00 56.72 482 THR A N 1
ATOM 3906 C CA . THR A 1 482 ? -1.607 18.062 23.908 1.00 56.72 482 THR A CA 1
ATOM 3907 C C . THR A 1 482 ? -0.775 16.851 23.481 1.00 56.72 482 THR A C 1
ATOM 3909 O O . THR A 1 482 ? 0.449 16.872 23.627 1.00 56.72 482 THR A O 1
ATOM 3912 N N . ARG A 1 483 ? -1.418 15.850 22.855 1.00 64.75 483 ARG A N 1
ATOM 3913 C CA . ARG A 1 483 ? -0.744 14.678 22.271 1.00 64.75 483 ARG A CA 1
ATOM 3914 C C . ARG A 1 483 ? 0.297 15.101 21.228 1.00 64.75 483 ARG A C 1
ATOM 3916 O O . ARG A 1 483 ? 1.449 14.697 21.328 1.00 64.75 483 ARG A O 1
ATOM 3923 N N . GLN A 1 484 ? -0.053 15.981 20.288 1.00 62.47 484 GLN A N 1
ATOM 3924 C CA . GLN A 1 484 ? 0.862 16.458 19.243 1.00 62.47 484 GLN A CA 1
ATOM 3925 C C . GLN A 1 484 ? 2.085 17.209 19.784 1.00 62.47 484 GLN A C 1
ATOM 3927 O O . GLN A 1 484 ? 3.184 17.042 19.256 1.00 62.47 484 GLN A O 1
ATOM 3932 N N . MET A 1 485 ? 1.932 18.052 20.808 1.00 63.50 485 MET A N 1
ATOM 3933 C CA . MET A 1 485 ? 3.073 18.791 21.364 1.00 63.50 485 MET A CA 1
ATOM 3934 C C . MET A 1 485 ? 4.006 17.894 22.180 1.00 63.50 485 MET A C 1
ATOM 3936 O O . MET A 1 485 ? 5.227 18.028 22.086 1.00 63.50 485 MET A O 1
ATOM 3940 N N . GLU A 1 486 ? 3.447 16.984 22.973 1.00 72.38 486 GLU A N 1
ATOM 3941 C CA . GLU A 1 486 ? 4.220 16.154 23.896 1.00 72.38 486 GLU A CA 1
ATOM 3942 C C . GLU A 1 486 ? 4.867 14.950 23.205 1.00 72.38 486 GLU A C 1
ATOM 3944 O O . GLU A 1 486 ? 6.012 14.610 23.514 1.00 72.38 486 GLU A O 1
ATOM 3949 N N . LEU A 1 487 ? 4.191 14.349 22.220 1.00 78.56 487 LEU A N 1
ATOM 3950 C CA . LEU A 1 487 ? 4.724 13.209 21.474 1.00 78.56 487 LEU A CA 1
ATOM 3951 C C . LEU A 1 487 ? 5.884 13.590 20.542 1.00 78.56 487 LEU A C 1
ATOM 3953 O O . LEU A 1 487 ? 6.762 12.764 20.311 1.00 78.56 487 LEU A O 1
ATOM 3957 N N . ARG A 1 488 ? 5.983 14.854 20.092 1.00 75.88 488 ARG A N 1
ATOM 3958 C CA . ARG A 1 488 ? 7.112 15.332 19.259 1.00 75.88 488 ARG A CA 1
ATOM 3959 C C . ARG A 1 488 ? 8.479 15.105 19.900 1.00 75.88 488 ARG A C 1
ATOM 3961 O O . ARG A 1 488 ? 9.453 14.882 19.186 1.00 75.88 488 ARG A O 1
ATOM 3968 N N . ASN A 1 489 ? 8.539 15.183 21.229 1.00 74.00 489 ASN A N 1
ATOM 3969 C CA . ASN A 1 489 ? 9.761 15.007 22.012 1.00 74.00 489 ASN A CA 1
ATOM 3970 C C . ASN A 1 489 ? 9.764 13.695 22.809 1.00 74.00 489 ASN A C 1
ATOM 3972 O O . ASN A 1 489 ? 10.652 13.488 23.639 1.00 74.00 489 ASN A O 1
ATOM 3976 N N . CYS A 1 490 ? 8.783 12.818 22.587 1.00 77.12 490 CYS A N 1
ATOM 3977 C CA . CYS A 1 490 ? 8.739 11.526 23.247 1.00 77.12 490 CYS A CA 1
ATOM 3978 C C . CYS A 1 490 ? 9.850 10.627 22.687 1.00 77.12 490 CYS A C 1
ATOM 3980 O O . CYS A 1 490 ? 9.997 10.491 21.478 1.00 77.12 490 CYS A O 1
ATOM 3982 N N . GLN A 1 491 ? 10.648 10.043 23.582 1.00 76.50 491 GLN A N 1
ATOM 3983 C CA . GLN A 1 491 ? 11.671 9.035 23.260 1.00 76.50 491 GLN A CA 1
ATOM 3984 C C . GLN A 1 491 ? 11.166 7.605 23.520 1.00 76.50 491 GLN A C 1
ATOM 3986 O O . GLN A 1 491 ? 11.939 6.653 23.469 1.00 76.50 491 GLN A O 1
ATOM 3991 N N . GLY A 1 492 ? 9.896 7.463 23.902 1.00 86.12 492 GLY A N 1
ATOM 3992 C CA . GLY A 1 492 ? 9.287 6.200 24.292 1.00 86.12 492 GLY A CA 1
ATOM 3993 C C . GLY A 1 492 ? 8.114 5.823 23.398 1.00 86.12 492 GLY A C 1
ATOM 3994 O O . GLY A 1 492 ? 7.763 6.526 22.450 1.00 86.12 492 GLY A O 1
ATOM 3995 N N . SER A 1 493 ? 7.496 4.703 23.748 1.00 93.06 493 SER A N 1
ATOM 3996 C CA . SER A 1 493 ? 6.327 4.190 23.053 1.00 93.06 493 SER A CA 1
ATOM 3997 C C . SER A 1 493 ? 5.079 5.037 23.303 1.00 93.06 493 SER A C 1
ATOM 3999 O O . SER A 1 493 ? 4.945 5.704 24.340 1.00 93.06 493 SER A O 1
ATOM 4001 N N . LEU A 1 494 ? 4.119 4.950 22.382 1.00 91.12 494 LEU A N 1
ATOM 4002 C CA . LEU A 1 494 ? 2.778 5.495 22.580 1.00 91.12 494 LEU A CA 1
ATOM 4003 C C . LEU A 1 494 ? 2.127 4.891 23.836 1.00 91.12 494 LEU A C 1
ATOM 4005 O O . LEU A 1 494 ? 1.518 5.612 24.626 1.00 91.12 494 LEU A O 1
ATOM 4009 N N . GLY A 1 495 ? 2.335 3.594 24.083 1.00 92.06 495 GLY A N 1
ATOM 4010 C CA . GLY A 1 495 ? 1.850 2.900 25.277 1.00 92.06 495 GLY A CA 1
ATOM 4011 C C . GLY A 1 495 ? 2.364 3.512 26.580 1.00 92.06 495 GLY A C 1
ATOM 4012 O O . GLY A 1 495 ? 1.581 3.783 27.495 1.00 92.06 495 GLY A O 1
ATOM 4013 N N . SER A 1 496 ? 3.662 3.807 26.667 1.00 91.06 496 SER A N 1
ATOM 4014 C CA . SER A 1 496 ? 4.260 4.459 27.839 1.00 91.06 496 SER A CA 1
ATOM 4015 C C . SER A 1 496 ? 3.703 5.867 28.058 1.00 91.06 496 SER A C 1
ATOM 4017 O O . SER A 1 496 ? 3.411 6.256 29.193 1.00 91.06 496 SER A O 1
ATOM 4019 N N . TYR A 1 497 ? 3.520 6.629 26.977 1.00 90.00 497 TYR A N 1
ATOM 4020 C CA . TYR A 1 497 ? 2.925 7.963 27.031 1.00 90.00 497 TYR A CA 1
ATOM 4021 C C . TYR A 1 497 ? 1.479 7.923 27.549 1.00 90.00 497 TYR A C 1
ATOM 4023 O O . TYR A 1 497 ? 1.160 8.600 28.531 1.00 90.00 497 TYR A O 1
ATOM 4031 N N . LEU A 1 498 ? 0.628 7.090 26.941 1.00 89.81 498 LEU A N 1
ATOM 4032 C CA . LEU A 1 498 ? -0.782 6.968 27.310 1.00 89.81 498 LEU A CA 1
ATOM 4033 C C . LEU A 1 498 ? -0.948 6.473 28.750 1.00 89.81 498 LEU A C 1
ATOM 4035 O O . LEU A 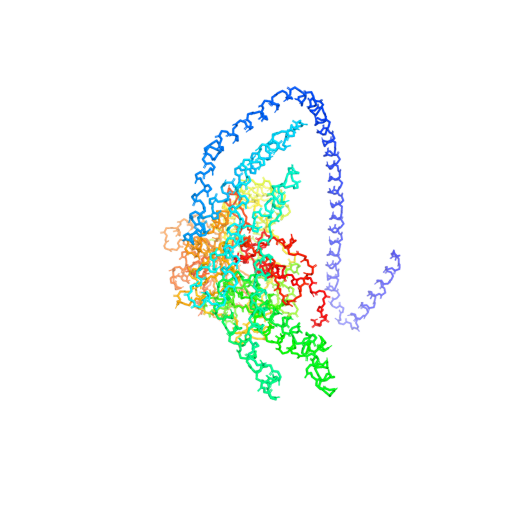1 498 ? -1.758 7.032 29.485 1.00 89.81 498 LEU A O 1
ATOM 4039 N N . ASN A 1 499 ? -0.148 5.489 29.190 1.00 92.25 499 ASN A N 1
ATOM 4040 C CA . ASN A 1 499 ? -0.153 5.025 30.584 1.00 92.25 499 ASN A CA 1
ATOM 4041 C C . ASN A 1 499 ? 0.088 6.186 31.560 1.00 92.25 499 ASN A C 1
ATOM 4043 O O . ASN A 1 499 ? -0.671 6.374 32.512 1.00 92.25 499 ASN A O 1
ATOM 4047 N N . ASN A 1 500 ? 1.132 6.983 31.322 1.00 89.81 500 ASN A N 1
ATOM 4048 C CA . ASN A 1 500 ? 1.473 8.095 32.206 1.00 89.81 500 ASN A CA 1
ATOM 4049 C C . ASN A 1 500 ? 0.362 9.148 32.243 1.00 89.81 500 ASN A C 1
ATOM 4051 O O . ASN A 1 500 ? -0.025 9.584 33.328 1.00 89.81 500 ASN A O 1
ATOM 4055 N N . LYS A 1 501 ? -0.179 9.517 31.077 1.00 88.94 501 LYS A N 1
ATOM 4056 C CA . LYS A 1 501 ? -1.211 10.553 30.960 1.00 88.94 501 LYS A CA 1
ATOM 4057 C C . LYS A 1 501 ? -2.536 10.146 31.573 1.00 88.94 501 LYS A C 1
ATOM 4059 O O . LYS A 1 501 ? -3.124 10.937 32.308 1.00 88.94 501 LYS A O 1
ATOM 4064 N N . PHE A 1 502 ? -2.959 8.908 31.343 1.00 92.69 502 PHE A N 1
ATOM 4065 C CA . PHE A 1 502 ? -4.185 8.376 31.917 1.00 92.69 502 PHE A CA 1
ATOM 4066 C C . PHE A 1 502 ? -4.150 8.435 33.450 1.00 92.69 502 PHE A C 1
ATOM 4068 O O . PHE A 1 502 ? -5.022 9.037 34.076 1.00 92.69 502 PHE A O 1
ATOM 4075 N N . TYR A 1 503 ? -3.093 7.901 34.073 1.00 93.56 503 TYR A N 1
ATOM 4076 C CA . TYR A 1 503 ? -2.980 7.908 35.534 1.00 93.56 503 TYR A CA 1
ATOM 4077 C C . TYR A 1 503 ? -2.670 9.292 36.121 1.00 93.56 503 TYR A C 1
ATOM 4079 O O . TYR A 1 503 ? -2.998 9.546 37.278 1.00 93.56 503 TYR A O 1
ATOM 4087 N N . GLU A 1 504 ? -2.052 10.202 35.366 1.00 91.50 504 GLU A N 1
ATOM 4088 C CA . GLU A 1 504 ? -1.917 11.607 35.765 1.00 91.50 504 GLU A CA 1
ATOM 4089 C C . GLU A 1 504 ? -3.286 12.304 35.817 1.00 91.50 504 GLU A C 1
ATOM 4091 O O . GLU A 1 504 ? -3.612 12.944 36.819 1.00 91.50 504 GLU A O 1
ATOM 4096 N N . ALA A 1 505 ? -4.110 12.137 34.780 1.00 91.38 505 ALA A N 1
ATOM 4097 C CA . ALA A 1 505 ? -5.458 12.695 34.718 1.00 91.38 505 ALA A CA 1
ATOM 4098 C C . ALA A 1 505 ? -6.395 12.080 35.772 1.00 91.38 505 ALA A C 1
ATOM 4100 O O . ALA A 1 505 ? -7.192 12.797 36.381 1.00 91.38 505 ALA A O 1
ATOM 4101 N N . LEU A 1 506 ? -6.252 10.783 36.055 1.00 92.44 506 LEU A N 1
ATOM 4102 C CA . LEU A 1 506 ? -7.032 10.086 37.079 1.00 92.44 506 LEU A CA 1
ATOM 4103 C C . LEU A 1 506 ? -6.742 10.599 38.503 1.00 92.44 506 LEU A C 1
ATOM 4105 O O . LEU A 1 506 ? -7.623 10.588 39.354 1.00 92.44 506 LEU A O 1
ATOM 4109 N N . ARG A 1 507 ? -5.530 11.107 38.774 1.00 93.38 507 ARG A N 1
ATOM 4110 C CA . ARG A 1 507 ? -5.162 11.694 40.082 1.00 93.38 507 ARG A CA 1
ATOM 4111 C C . ARG A 1 507 ? -5.748 13.088 40.319 1.00 93.38 507 ARG A C 1
ATOM 4113 O O . ARG A 1 507 ? -5.590 13.624 41.418 1.00 93.38 507 ARG A O 1
ATOM 4120 N N . ARG A 1 508 ? -6.365 13.714 39.311 1.00 92.31 508 ARG A N 1
ATOM 4121 C CA . ARG A 1 508 ? -6.978 15.040 39.471 1.00 92.31 508 ARG A CA 1
ATOM 4122 C C . ARG A 1 508 ? -8.121 14.960 40.496 1.00 92.31 508 ARG A C 1
ATOM 4124 O O . ARG A 1 508 ? -8.835 13.962 40.507 1.00 92.31 508 ARG A O 1
ATOM 4131 N N . PRO A 1 509 ? -8.342 15.995 41.331 1.00 91.81 509 PRO A N 1
ATOM 4132 C CA . PRO A 1 509 ? -9.384 15.967 42.367 1.00 91.81 509 PRO A CA 1
ATOM 4133 C C . PRO A 1 509 ? -10.784 15.678 41.817 1.00 91.81 509 PRO A C 1
ATOM 4135 O O . PRO A 1 509 ? -11.573 14.987 42.458 1.00 91.81 509 PRO A O 1
ATOM 4138 N N . GLU A 1 510 ? -11.053 16.166 40.606 1.00 90.75 510 GLU A N 1
ATOM 4139 C CA . GLU A 1 510 ? -12.291 15.937 39.863 1.00 90.75 510 GLU A CA 1
ATOM 4140 C C . GLU A 1 510 ? -12.542 14.457 39.564 1.00 90.75 510 GLU A C 1
ATOM 4142 O O . GLU A 1 510 ? -13.690 14.115 39.357 1.00 90.75 510 GLU A O 1
ATOM 4147 N N . ASN A 1 511 ? -11.507 13.603 39.576 1.00 92.94 511 ASN A N 1
ATOM 4148 C CA . ASN A 1 511 ? -11.536 12.164 39.283 1.00 92.94 511 ASN A CA 1
ATOM 4149 C C . ASN A 1 511 ? -11.389 11.248 40.504 1.00 92.94 511 ASN A C 1
ATOM 4151 O O . ASN A 1 511 ? -11.254 10.037 40.358 1.00 92.94 511 ASN A O 1
ATOM 4155 N N . SER A 1 512 ? -11.453 11.814 41.711 1.00 90.94 512 SER A N 1
ATOM 4156 C CA . SER A 1 512 ? -11.225 11.082 42.965 1.00 90.94 512 SER A CA 1
ATOM 4157 C C . SER A 1 512 ? -12.319 10.074 43.342 1.00 90.94 512 SER A C 1
ATOM 4159 O O . SER A 1 512 ? -12.080 9.206 44.179 1.00 90.94 512 SER A O 1
ATOM 4161 N N . ASP A 1 513 ? -13.501 10.181 42.741 1.00 94.12 513 ASP A N 1
ATOM 4162 C CA . ASP A 1 513 ? -14.652 9.294 42.930 1.00 94.12 513 ASP A CA 1
ATOM 4163 C C . ASP A 1 513 ? -14.652 8.076 41.990 1.00 94.12 513 ASP A C 1
ATOM 4165 O O . ASP A 1 513 ? -15.437 7.149 42.192 1.00 94.12 513 ASP A O 1
ATOM 4169 N N . ILE A 1 514 ? -13.771 8.047 40.984 1.00 95.75 514 ILE A N 1
ATOM 4170 C CA . ILE A 1 514 ? -13.653 6.921 40.055 1.00 95.75 514 ILE A CA 1
ATOM 4171 C C . ILE A 1 514 ? -12.930 5.761 40.752 1.00 95.75 514 ILE A C 1
ATOM 4173 O O . ILE A 1 514 ? -11.792 5.898 41.204 1.00 95.75 514 ILE A O 1
ATOM 4177 N N . ASP A 1 515 ? -13.572 4.591 40.800 1.00 96.25 515 ASP A N 1
ATOM 4178 C CA . ASP A 1 515 ? -12.953 3.377 41.331 1.00 96.25 515 ASP A CA 1
ATOM 4179 C C . ASP A 1 515 ? -11.716 2.978 40.507 1.00 96.25 515 ASP A C 1
ATOM 4181 O O . ASP A 1 515 ? -11.756 2.864 39.278 1.00 96.25 515 ASP A O 1
ATOM 4185 N N . MET A 1 516 ? -10.602 2.740 41.201 1.00 95.94 516 MET A N 1
ATOM 4186 C CA . MET A 1 516 ? -9.312 2.464 40.569 1.00 95.94 516 MET A CA 1
ATOM 4187 C C . MET A 1 516 ? -9.296 1.139 39.791 1.00 95.94 516 MET A C 1
ATOM 4189 O O . MET A 1 516 ? -8.584 1.033 38.790 1.00 95.94 516 MET A O 1
ATOM 4193 N N . ALA A 1 517 ? -10.060 0.130 40.223 1.00 96.62 517 ALA A N 1
ATOM 4194 C CA . ALA A 1 517 ? -10.177 -1.122 39.484 1.00 96.62 517 ALA A CA 1
ATOM 4195 C C . ALA A 1 517 ? -10.961 -0.894 38.189 1.00 96.62 517 ALA A C 1
ATOM 4197 O O . ALA A 1 517 ? -10.470 -1.267 37.130 1.00 96.62 517 ALA A O 1
ATOM 4198 N N . ILE A 1 518 ? -12.099 -0.191 38.236 1.00 97.44 518 ILE A N 1
ATOM 4199 C CA . ILE A 1 518 ? -12.871 0.151 37.026 1.00 97.44 518 ILE A CA 1
ATOM 4200 C C . ILE A 1 518 ? -12.022 0.971 36.046 1.00 97.44 518 ILE A C 1
ATOM 4202 O O . ILE A 1 518 ? -12.001 0.669 34.854 1.00 97.44 518 ILE A O 1
ATOM 4206 N N . ALA A 1 519 ? -11.280 1.969 36.536 1.00 97.31 519 ALA A N 1
ATOM 4207 C CA . ALA A 1 519 ? -10.394 2.778 35.701 1.00 97.31 519 ALA A CA 1
ATOM 4208 C C . ALA A 1 519 ? -9.299 1.935 35.024 1.00 97.31 519 ALA A C 1
ATOM 4210 O O . ALA A 1 519 ? -9.038 2.110 33.834 1.00 97.31 519 ALA A O 1
ATOM 4211 N N . LYS A 1 520 ? -8.682 0.996 35.757 1.00 97.44 520 LYS A N 1
ATOM 4212 C CA . LYS A 1 520 ? -7.689 0.059 35.211 1.00 97.44 520 LYS A CA 1
ATOM 4213 C C . LYS A 1 520 ? -8.313 -0.856 34.153 1.00 97.44 520 LYS A C 1
ATOM 4215 O O . LYS A 1 520 ? -7.764 -0.973 33.063 1.00 97.44 520 LYS A O 1
ATOM 4220 N N . GLU A 1 521 ? -9.448 -1.483 34.455 1.00 97.94 521 GLU A N 1
ATOM 4221 C CA . GLU A 1 521 ? -10.157 -2.388 33.539 1.00 97.94 521 GLU A CA 1
ATOM 4222 C C . GLU A 1 521 ? -10.563 -1.663 32.243 1.00 97.94 521 GLU A C 1
ATOM 4224 O O . GLU A 1 521 ? -10.351 -2.187 31.148 1.00 97.94 521 GLU A O 1
ATOM 4229 N N . PHE A 1 522 ? -11.079 -0.432 32.363 1.00 97.56 522 PHE A N 1
ATOM 4230 C CA . PHE A 1 522 ? -11.373 0.455 31.236 1.00 97.56 522 PHE A CA 1
ATOM 4231 C C . PHE A 1 522 ? -10.133 0.734 30.398 1.00 97.56 522 PHE A C 1
ATOM 4233 O O . PHE A 1 522 ? -10.160 0.580 29.180 1.00 97.56 522 PHE A O 1
ATOM 4240 N N . PHE A 1 523 ? -9.036 1.122 31.039 1.00 96.56 523 PHE A N 1
ATOM 4241 C CA . PHE A 1 523 ? -7.844 1.528 30.317 1.00 96.56 523 PHE A CA 1
ATOM 4242 C C . PHE A 1 523 ? -7.155 0.362 29.601 1.00 96.56 523 PHE A C 1
ATOM 4244 O O . PHE A 1 523 ? -6.699 0.525 28.473 1.00 96.56 523 PHE A O 1
ATOM 4251 N N . GLU A 1 524 ? -7.136 -0.834 30.195 1.00 95.81 524 GLU A N 1
ATOM 4252 C CA . GLU A 1 524 ? -6.647 -2.042 29.515 1.00 95.81 524 GLU A CA 1
ATOM 4253 C C . GLU A 1 524 ? -7.499 -2.408 28.292 1.00 95.81 524 GLU A C 1
ATOM 4255 O O . GLU A 1 524 ? -6.970 -2.869 27.280 1.00 95.81 524 GLU A O 1
ATOM 4260 N N . ASN A 1 525 ? -8.812 -2.172 28.344 1.00 96.38 525 ASN A N 1
ATOM 4261 C CA . ASN A 1 525 ? -9.671 -2.315 27.174 1.00 96.38 525 ASN A CA 1
ATOM 4262 C C . ASN A 1 525 ? -9.403 -1.218 26.123 1.00 96.38 525 ASN A C 1
ATOM 4264 O O . ASN A 1 525 ? -9.238 -1.533 24.946 1.00 96.38 525 ASN A O 1
ATOM 4268 N N . TYR A 1 526 ? -9.270 0.045 26.540 1.00 95.06 526 TYR A N 1
ATOM 4269 C CA . TYR A 1 526 ? -8.956 1.160 25.642 1.00 95.06 526 TYR A CA 1
ATOM 4270 C C . TYR A 1 526 ? -7.630 0.947 24.897 1.00 95.06 526 TYR A C 1
ATOM 4272 O O . TYR A 1 526 ? -7.550 1.220 23.703 1.00 95.06 526 TYR A O 1
ATOM 4280 N N . LYS A 1 527 ? -6.607 0.370 25.543 1.00 94.56 527 LYS A N 1
ATOM 4281 C CA . LYS A 1 527 ? -5.357 0.000 24.856 1.00 94.56 527 LYS A CA 1
ATOM 4282 C C . LYS A 1 527 ? -5.592 -0.950 23.679 1.00 94.56 527 LYS A C 1
ATOM 4284 O O . LYS A 1 527 ? -4.916 -0.827 22.664 1.00 94.56 527 LYS A O 1
ATOM 4289 N N . LYS A 1 528 ? -6.544 -1.883 23.794 1.00 95.62 528 LYS A N 1
ATOM 4290 C CA . LYS A 1 528 ? -6.916 -2.805 22.705 1.00 95.62 528 LYS A CA 1
ATOM 4291 C C . LYS A 1 528 ? -7.649 -2.079 21.581 1.00 95.62 528 LYS A C 1
ATOM 4293 O O . LYS A 1 528 ? -7.383 -2.350 20.415 1.00 95.62 528 LYS A O 1
ATOM 4298 N N . PHE A 1 529 ? -8.525 -1.136 21.924 1.00 94.19 529 PHE A N 1
ATOM 4299 C CA . PHE A 1 529 ? -9.142 -0.255 20.936 1.00 94.19 529 PHE A CA 1
ATOM 4300 C C . PHE A 1 529 ? -8.077 0.547 20.169 1.00 94.19 529 PHE A C 1
ATOM 4302 O O . PHE A 1 529 ? -8.047 0.487 18.944 1.00 94.19 529 PHE A O 1
ATOM 4309 N N . GLU A 1 530 ? -7.141 1.202 20.858 1.00 92.75 530 GLU A N 1
ATOM 4310 C CA . GLU A 1 530 ? -6.077 1.984 20.211 1.00 92.75 530 GLU A CA 1
ATOM 4311 C C . GLU A 1 530 ? -5.133 1.092 19.378 1.00 92.75 530 GLU A C 1
ATOM 4313 O O . GLU A 1 530 ? -4.798 1.417 18.243 1.00 92.75 530 GLU A O 1
ATOM 4318 N N . ASN A 1 531 ? -4.778 -0.097 19.880 1.00 95.06 531 ASN A N 1
ATOM 4319 C CA . ASN A 1 531 ? -4.044 -1.105 19.106 1.00 95.06 531 ASN A CA 1
ATOM 4320 C C . ASN A 1 531 ? -4.786 -1.498 17.818 1.00 95.06 531 ASN A C 1
ATOM 4322 O O . ASN A 1 531 ? -4.145 -1.835 16.826 1.00 95.06 531 ASN A O 1
ATOM 4326 N N . SER A 1 532 ? -6.124 -1.477 17.811 1.00 94.44 532 SER A N 1
ATOM 4327 C CA . SER A 1 532 ? -6.911 -1.743 16.603 1.00 94.44 532 SER A CA 1
ATOM 4328 C C . SER A 1 532 ? -6.806 -0.611 15.583 1.00 94.44 532 SER A C 1
ATOM 4330 O O . SER A 1 532 ? -6.771 -0.887 14.387 1.00 94.44 532 SER A O 1
ATOM 4332 N N . VAL A 1 533 ? -6.671 0.639 16.032 1.00 90.75 533 VAL A N 1
ATOM 4333 C CA . VAL A 1 533 ? -6.445 1.795 15.153 1.00 90.75 533 VAL A CA 1
ATOM 4334 C C . VAL A 1 533 ? -5.078 1.683 14.475 1.00 90.75 533 VAL A C 1
ATOM 4336 O O . VAL A 1 533 ? -4.986 1.823 13.259 1.00 90.75 533 VAL A O 1
ATOM 4339 N N . GLU A 1 534 ? -4.042 1.316 15.231 1.00 91.31 534 GLU A N 1
ATOM 4340 C CA . GLU A 1 534 ? -2.665 1.187 14.727 1.00 91.31 534 GLU A CA 1
ATOM 4341 C C . GLU A 1 534 ? -2.366 -0.168 14.058 1.00 91.31 534 GLU A C 1
ATOM 4343 O O . GLU A 1 534 ? -1.365 -0.322 13.362 1.00 91.31 534 GLU A O 1
ATOM 4348 N N . ALA A 1 535 ? -3.215 -1.178 14.261 1.00 94.69 535 ALA A N 1
ATOM 4349 C CA . ALA A 1 535 ? -2.903 -2.587 14.002 1.00 94.69 535 ALA A CA 1
ATOM 4350 C C . ALA A 1 535 ? -1.610 -3.065 14.690 1.00 94.69 535 ALA A C 1
ATOM 4352 O O . ALA A 1 535 ? -0.835 -3.815 14.098 1.00 94.69 535 ALA A O 1
ATOM 4353 N N . SER A 1 536 ? -1.373 -2.669 15.939 1.00 95.38 536 SER A N 1
ATOM 4354 C CA . SER A 1 536 ? -0.244 -3.139 16.751 1.00 95.38 536 SER A CA 1
ATOM 4355 C C . SER A 1 536 ? -0.631 -4.296 17.675 1.00 95.38 536 SER A C 1
ATOM 4357 O O . SER A 1 536 ? -1.771 -4.404 18.123 1.00 95.38 536 SER A O 1
ATOM 4359 N N . ASP A 1 537 ? 0.335 -5.163 17.995 1.00 94.69 537 ASP A N 1
ATOM 4360 C CA . ASP A 1 537 ? 0.149 -6.200 19.021 1.00 94.69 537 ASP A CA 1
ATOM 4361 C C . ASP A 1 537 ? 0.140 -5.579 20.430 1.00 94.69 537 ASP A C 1
ATOM 4363 O O . ASP A 1 537 ? -0.616 -5.993 21.307 1.00 94.69 537 ASP A O 1
ATOM 4367 N N . THR A 1 538 ? 0.969 -4.555 20.641 1.00 94.88 538 THR A N 1
ATOM 4368 C CA . THR A 1 538 ? 1.012 -3.744 21.857 1.00 94.88 538 THR A CA 1
ATOM 4369 C C . THR A 1 538 ? 1.354 -2.298 21.515 1.00 94.88 538 THR A C 1
ATOM 4371 O O . THR A 1 538 ? 2.169 -2.031 20.631 1.00 94.88 538 THR A O 1
ATOM 4374 N N . LEU A 1 539 ? 0.789 -1.349 22.264 1.00 93.88 539 LEU A N 1
ATOM 4375 C CA . LEU A 1 539 ? 1.115 0.070 22.126 1.00 93.88 539 LEU A CA 1
ATOM 4376 C C . LEU A 1 539 ? 2.554 0.376 22.549 1.00 93.88 539 LEU A C 1
ATOM 4378 O O . LEU A 1 539 ? 3.058 1.457 22.251 1.00 93.88 539 LEU A O 1
ATOM 4382 N N . ASP A 1 540 ? 3.219 -0.557 23.234 1.00 94.44 540 ASP A N 1
ATOM 4383 C CA . ASP A 1 540 ? 4.639 -0.437 23.554 1.00 94.44 540 ASP A CA 1
ATOM 4384 C C . ASP A 1 540 ? 5.550 -0.600 22.334 1.00 94.44 540 ASP A C 1
ATOM 4386 O O . ASP A 1 540 ? 6.665 -0.080 22.332 1.00 94.44 540 ASP A O 1
ATOM 4390 N N . ASP A 1 541 ? 5.046 -1.222 21.270 1.00 94.56 541 ASP A N 1
ATOM 4391 C CA . ASP A 1 541 ? 5.751 -1.300 19.996 1.00 94.56 541 ASP A CA 1
ATOM 4392 C C . ASP A 1 541 ? 5.500 -0.065 19.134 1.00 94.56 541 ASP A C 1
ATOM 4394 O O . ASP A 1 541 ? 6.292 0.205 18.234 1.00 94.56 541 ASP A O 1
ATOM 4398 N N . VAL A 1 542 ? 4.426 0.690 19.382 1.00 94.56 542 VAL A N 1
ATOM 4399 C CA . VAL A 1 542 ? 4.065 1.875 18.595 1.00 94.56 542 VAL A CA 1
ATOM 4400 C C . VAL A 1 542 ? 4.963 3.041 18.983 1.00 94.56 542 VAL A C 1
ATOM 4402 O O . VAL A 1 542 ? 5.078 3.415 20.152 1.00 94.56 542 VAL A O 1
ATOM 4405 N N . SER A 1 543 ? 5.591 3.638 17.978 1.00 93.38 543 SER A N 1
ATOM 4406 C CA . SER A 1 543 ? 6.474 4.783 18.148 1.00 93.38 543 SER A CA 1
ATOM 4407 C C . SER A 1 543 ? 5.670 6.030 18.524 1.00 93.38 543 SER A C 1
ATOM 4409 O O . SER A 1 543 ? 4.784 6.458 17.785 1.00 93.38 543 SER A O 1
ATOM 4411 N N . GLY A 1 544 ? 5.990 6.643 19.670 1.00 88.94 544 GLY A N 1
ATOM 4412 C CA . GLY A 1 544 ? 5.299 7.853 20.120 1.00 88.94 544 GLY A CA 1
ATOM 4413 C C . GLY A 1 544 ? 5.493 9.024 19.154 1.00 88.94 544 GLY A C 1
ATOM 4414 O O . GLY A 1 544 ? 4.546 9.744 18.848 1.00 88.94 544 GLY A O 1
ATOM 4415 N N . LYS A 1 545 ? 6.707 9.194 18.619 1.00 87.31 545 LYS A N 1
ATOM 4416 C CA . LYS A 1 545 ? 7.011 10.243 17.636 1.00 87.31 545 LYS A CA 1
ATOM 4417 C C . LYS A 1 545 ? 6.439 9.920 16.253 1.00 87.31 545 LYS A C 1
ATOM 4419 O O . LYS A 1 545 ? 5.896 10.804 15.597 1.00 87.31 545 LYS A O 1
ATOM 4424 N N . GLY A 1 546 ? 6.572 8.672 15.819 1.00 86.44 546 GLY A N 1
ATOM 4425 C CA . GLY A 1 546 ? 6.113 8.154 14.532 1.00 86.44 546 GLY A CA 1
ATOM 4426 C C . GLY A 1 546 ? 4.593 8.144 14.401 1.00 86.44 546 GLY A C 1
ATOM 4427 O O . GLY A 1 546 ? 4.089 8.327 13.299 1.00 86.44 546 GLY A O 1
ATOM 4428 N N . TYR A 1 547 ? 3.860 8.041 15.514 1.00 85.31 547 TYR A N 1
ATOM 4429 C CA . TYR A 1 547 ? 2.409 8.255 15.559 1.00 85.31 547 TYR A CA 1
ATOM 4430 C C . TYR A 1 547 ? 2.006 9.617 14.960 1.00 85.31 547 TYR A C 1
ATOM 4432 O O . TYR A 1 547 ? 1.001 9.729 14.268 1.00 85.31 547 TYR A O 1
ATOM 4440 N N . LEU A 1 548 ? 2.833 10.655 15.143 1.00 86.50 548 LEU A N 1
ATOM 4441 C CA . LEU A 1 548 ? 2.576 11.994 14.598 1.00 86.50 548 LEU A CA 1
ATOM 4442 C C . LEU A 1 548 ? 2.904 12.146 13.107 1.00 86.50 548 LEU A C 1
ATOM 4444 O O . LEU A 1 548 ? 2.705 13.228 12.554 1.00 86.50 548 LEU A O 1
ATOM 4448 N N . GLU A 1 549 ? 3.461 11.118 12.464 1.00 89.00 549 GLU A N 1
ATOM 4449 C CA . GLU A 1 549 ? 3.694 11.151 11.019 1.00 89.00 549 GLU A CA 1
ATOM 4450 C C . GLU A 1 549 ? 2.382 11.043 10.239 1.00 89.00 549 GLU A C 1
ATOM 4452 O O . GLU A 1 549 ? 2.308 11.581 9.137 1.00 89.00 549 GLU A O 1
ATOM 4457 N N . TYR A 1 550 ? 1.354 10.401 10.806 1.00 90.19 550 TYR A N 1
ATOM 4458 C CA . TYR A 1 550 ? 0.036 10.304 10.184 1.00 90.19 550 TYR A CA 1
ATOM 4459 C C . TYR A 1 550 ? -0.675 11.662 10.173 1.00 90.19 550 TYR A C 1
ATOM 4461 O O . TYR A 1 550 ? -0.712 12.378 11.177 1.00 90.19 550 TYR A O 1
ATOM 4469 N N . TRP A 1 551 ? -1.248 12.024 9.030 1.00 91.06 551 TRP A N 1
ATOM 4470 C CA . TRP A 1 551 ? -2.039 13.235 8.857 1.00 91.06 551 TRP A CA 1
ATOM 4471 C C . TRP A 1 551 ? -3.516 12.872 8.902 1.00 91.06 551 TRP A C 1
ATOM 4473 O O . TRP A 1 551 ? -4.006 12.083 8.101 1.00 91.06 551 TRP A O 1
ATOM 4483 N N . GLU A 1 552 ? -4.242 13.467 9.839 1.00 87.19 552 GLU A N 1
ATOM 4484 C CA . GLU A 1 552 ? -5.685 13.281 9.934 1.00 87.19 552 GLU A CA 1
ATOM 4485 C C . GLU A 1 552 ? -6.402 14.239 8.976 1.00 87.19 552 GLU A C 1
ATOM 4487 O O . GLU A 1 552 ? -6.136 15.443 8.965 1.00 87.19 552 GLU A O 1
ATOM 4492 N N . CYS A 1 553 ? -7.305 13.706 8.154 1.00 89.69 553 CYS A N 1
ATOM 4493 C CA . CYS A 1 553 ? -8.164 14.512 7.291 1.00 89.69 553 CYS A CA 1
ATOM 4494 C C . CYS A 1 553 ? -9.271 15.179 8.120 1.00 89.69 553 CYS A C 1
ATOM 4496 O O . CYS A 1 553 ? -9.916 14.527 8.938 1.00 89.69 553 CYS A O 1
ATOM 4498 N N . GLU A 1 554 ? -9.537 16.465 7.879 1.00 90.38 554 GLU A N 1
ATOM 4499 C CA . GLU A 1 554 ? -10.572 17.198 8.621 1.00 90.38 554 GLU A CA 1
ATOM 4500 C C . GLU A 1 554 ? -11.988 16.688 8.300 1.00 90.38 554 GLU A C 1
ATOM 4502 O O . GLU A 1 554 ? -12.294 16.369 7.150 1.00 90.38 554 GLU A O 1
ATOM 4507 N N . GLY A 1 555 ? -12.884 16.726 9.288 1.00 91.62 555 GLY A N 1
ATOM 4508 C CA . GLY A 1 555 ? -14.295 16.345 9.152 1.00 91.62 555 GLY A CA 1
ATOM 4509 C C . GLY A 1 555 ? -14.623 15.076 9.935 1.00 91.62 555 GLY A C 1
ATOM 4510 O O . GLY A 1 555 ? -13.909 14.722 10.869 1.00 91.62 555 GLY A O 1
ATOM 4511 N N . ASP A 1 556 ? -15.716 14.408 9.569 1.00 90.94 556 ASP A N 1
ATOM 4512 C CA . ASP A 1 556 ? -16.085 13.116 10.157 1.00 90.94 556 ASP A CA 1
ATOM 4513 C C . ASP A 1 556 ? -15.142 12.008 9.655 1.00 90.94 556 ASP A C 1
ATOM 4515 O O . ASP A 1 556 ? -15.043 11.749 8.452 1.00 90.94 556 ASP A O 1
ATOM 4519 N N . ILE A 1 557 ? -14.435 11.352 10.579 1.00 90.50 557 ILE A N 1
ATOM 4520 C CA . ILE A 1 557 ? -13.497 10.266 10.273 1.00 90.50 557 ILE A CA 1
ATOM 4521 C C . ILE A 1 557 ? -14.154 8.876 10.227 1.00 90.50 557 ILE A C 1
ATOM 4523 O O . ILE A 1 557 ? -13.486 7.906 9.871 1.00 90.50 557 ILE A O 1
ATOM 4527 N N . LEU A 1 558 ? -15.443 8.757 10.551 1.00 92.75 558 LEU A N 1
ATOM 4528 C CA . LEU A 1 558 ? -16.201 7.505 10.597 1.00 92.75 558 LEU A CA 1
ATOM 4529 C C . LEU A 1 558 ? -17.373 7.516 9.604 1.00 92.75 558 LEU A C 1
ATOM 4531 O O . LEU A 1 558 ? -18.476 7.064 9.916 1.00 92.75 558 LEU A O 1
ATOM 4535 N N . LEU A 1 559 ? -17.145 7.972 8.371 1.00 95.19 559 LEU A N 1
ATOM 4536 C CA . LEU A 1 559 ? -18.160 7.912 7.316 1.00 95.19 559 LEU A CA 1
ATOM 4537 C C . LEU A 1 559 ? -18.303 6.479 6.777 1.00 95.19 559 LEU A C 1
ATOM 4539 O O . LEU A 1 559 ? -17.336 5.906 6.268 1.00 95.19 559 LEU A O 1
ATOM 4543 N N . ASN A 1 560 ? -19.502 5.902 6.875 1.00 94.00 560 ASN A N 1
ATOM 4544 C CA . ASN A 1 560 ? -19.847 4.571 6.366 1.00 94.00 560 ASN A CA 1
ATOM 4545 C C . ASN A 1 560 ? -20.474 4.634 4.963 1.00 94.00 560 ASN A C 1
ATOM 4547 O O . ASN A 1 560 ? -20.867 5.695 4.487 1.00 94.00 560 ASN A O 1
ATOM 4551 N N . TRP A 1 561 ? -20.589 3.477 4.308 1.00 94.94 561 TRP A N 1
ATOM 4552 C CA . TRP A 1 561 ? -21.038 3.344 2.915 1.00 94.94 561 TRP A CA 1
ATOM 4553 C C . TRP A 1 561 ? -22.521 2.983 2.772 1.00 94.94 561 TRP A C 1
ATOM 4555 O O . TRP A 1 561 ? -22.905 2.290 1.821 1.00 94.94 561 TRP A O 1
ATOM 4565 N N . LYS A 1 562 ? -23.349 3.422 3.731 1.00 92.19 562 LYS A N 1
ATOM 4566 C CA . LYS A 1 562 ? -24.787 3.143 3.802 1.00 92.19 562 LYS A CA 1
ATOM 4567 C C . LYS A 1 562 ? -25.066 1.655 3.614 1.00 92.19 562 LYS A C 1
ATOM 4569 O O . LYS A 1 562 ? -24.629 0.835 4.416 1.00 92.19 562 LYS A O 1
ATOM 4574 N N . ASP A 1 563 ? -25.763 1.313 2.535 1.00 91.88 563 ASP A N 1
ATOM 4575 C CA . ASP A 1 563 ? -26.151 -0.034 2.190 1.00 91.88 563 ASP A CA 1
ATOM 4576 C C . ASP A 1 563 ? -25.305 -0.664 1.063 1.00 91.88 563 ASP A C 1
ATOM 4578 O O . ASP A 1 563 ? -25.659 -1.711 0.539 1.00 91.88 563 ASP A O 1
ATOM 4582 N N . LYS A 1 564 ? -24.172 -0.081 0.665 1.00 92.06 564 LYS A N 1
ATOM 4583 C CA . LYS A 1 564 ? -23.434 -0.562 -0.524 1.00 92.06 564 LYS A CA 1
ATOM 4584 C C . LYS A 1 564 ? -22.031 -1.076 -0.236 1.00 92.06 564 LYS A C 1
ATOM 4586 O O . LYS A 1 564 ? -21.502 -1.865 -1.020 1.00 92.06 564 LYS A O 1
ATOM 4591 N N . GLY A 1 565 ? -21.460 -0.667 0.896 1.00 94.81 565 GLY A N 1
ATOM 4592 C CA . GLY A 1 565 ? -20.114 -1.045 1.323 1.00 94.81 565 GLY A CA 1
ATOM 4593 C C . GLY A 1 565 ? -19.001 -0.371 0.517 1.00 94.81 565 GLY A C 1
ATOM 4594 O O . GLY A 1 565 ? -19.225 0.273 -0.514 1.00 94.81 565 GLY A O 1
ATOM 4595 N N . TYR A 1 566 ? -17.769 -0.533 0.991 1.00 96.81 566 TYR A N 1
ATOM 4596 C CA . TYR A 1 566 ? -16.600 0.174 0.458 1.00 96.81 566 TYR A CA 1
ATOM 4597 C C . TYR A 1 566 ? -16.274 -0.183 -0.999 1.00 96.81 566 TYR A C 1
ATOM 4599 O O . TYR A 1 566 ? -15.657 0.598 -1.722 1.00 96.81 566 TYR A O 1
ATOM 4607 N N . VAL A 1 567 ? -16.695 -1.354 -1.484 1.00 95.94 567 VAL A N 1
ATOM 4608 C CA . VAL A 1 567 ? -16.463 -1.792 -2.870 1.00 95.94 567 VAL A CA 1
ATOM 4609 C C . VAL A 1 567 ? -16.944 -0.770 -3.913 1.00 95.94 567 VAL A C 1
ATOM 4611 O O . VAL A 1 567 ? -16.340 -0.662 -4.982 1.00 95.94 567 VAL A O 1
ATOM 4614 N N . GLU A 1 568 ? -17.943 0.057 -3.589 1.00 96.25 568 GLU A N 1
ATOM 4615 C CA . GLU A 1 568 ? -18.402 1.156 -4.447 1.00 96.25 568 GLU A CA 1
ATOM 4616 C C . GLU A 1 568 ? -17.305 2.170 -4.780 1.00 96.25 568 GLU A C 1
ATOM 4618 O O . GLU A 1 568 ? -17.296 2.742 -5.872 1.00 96.25 568 GLU A O 1
ATOM 4623 N N . PHE A 1 569 ? -16.325 2.358 -3.899 1.00 97.56 569 PHE A N 1
ATOM 4624 C CA . PHE A 1 569 ? -15.170 3.191 -4.201 1.00 97.56 569 PHE A CA 1
ATOM 4625 C C . PHE A 1 569 ? -14.390 2.674 -5.418 1.00 97.56 569 PHE A C 1
ATOM 4627 O O . PHE A 1 569 ? -14.009 3.448 -6.298 1.00 97.56 569 PHE A O 1
ATOM 4634 N N . LEU A 1 570 ? -14.196 1.354 -5.516 1.00 97.06 570 LEU A N 1
ATOM 4635 C CA . LEU A 1 570 ? -13.514 0.737 -6.657 1.00 97.06 570 LEU A CA 1
ATOM 4636 C C . LEU A 1 570 ? -14.305 0.947 -7.952 1.00 97.06 570 LEU A C 1
ATOM 4638 O O . LEU A 1 570 ? -13.709 1.154 -9.011 1.00 97.06 570 LEU A O 1
ATOM 4642 N N . ARG A 1 571 ? -15.643 0.952 -7.865 1.00 96.50 571 ARG A N 1
ATOM 4643 C CA . ARG A 1 571 ? -16.534 1.244 -8.995 1.00 96.50 571 ARG A CA 1
ATOM 4644 C C . ARG A 1 571 ? -16.276 2.645 -9.530 1.00 96.50 571 ARG A C 1
ATOM 4646 O O . ARG A 1 571 ? -16.087 2.810 -10.736 1.00 96.50 571 ARG A O 1
ATOM 4653 N N . LEU A 1 572 ? -16.233 3.631 -8.634 1.00 96.69 572 LEU A N 1
ATOM 4654 C CA . LEU A 1 572 ? -15.955 5.024 -8.978 1.00 96.69 572 LEU A CA 1
ATOM 4655 C C . LEU A 1 572 ? -14.555 5.187 -9.573 1.00 96.69 572 LEU A C 1
ATOM 4657 O O . LEU A 1 572 ? -14.403 5.804 -10.627 1.00 96.69 572 LEU A O 1
ATOM 4661 N N . LEU A 1 573 ? -13.546 4.580 -8.945 1.00 95.38 573 LEU A N 1
ATOM 4662 C CA . LEU A 1 573 ? -12.150 4.684 -9.367 1.00 95.38 573 LEU A CA 1
ATOM 4663 C C . LEU A 1 573 ? -11.927 4.119 -10.778 1.00 95.38 573 LEU A C 1
ATOM 4665 O O . LEU A 1 573 ? -11.212 4.719 -11.578 1.00 95.38 573 LEU A O 1
ATOM 4669 N N . MET A 1 574 ? -12.580 3.001 -11.104 1.00 96.25 574 MET A N 1
ATOM 4670 C CA . MET A 1 574 ? -12.529 2.375 -12.432 1.00 96.25 574 MET A CA 1
ATOM 4671 C C . MET A 1 574 ? -13.515 2.974 -13.440 1.00 96.25 574 MET A C 1
ATOM 4673 O O . MET A 1 574 ? -13.520 2.560 -14.602 1.00 96.25 574 MET A O 1
ATOM 4677 N N . ARG A 1 575 ? -14.351 3.936 -13.025 1.00 95.31 575 ARG A N 1
ATOM 4678 C CA . ARG A 1 575 ? -15.432 4.517 -13.840 1.00 95.31 575 ARG A CA 1
ATOM 4679 C C . ARG A 1 575 ? -16.373 3.441 -14.402 1.00 95.31 575 ARG A C 1
ATOM 4681 O O . ARG A 1 575 ? -16.817 3.527 -15.545 1.00 95.31 575 ARG A O 1
ATOM 4688 N N . SER A 1 576 ? -16.638 2.413 -13.599 1.00 94.06 576 SER A N 1
ATOM 4689 C CA . SER A 1 576 ? -17.552 1.317 -13.930 1.00 94.06 576 SER A CA 1
ATOM 4690 C C . SER A 1 576 ? -19.000 1.715 -13.619 1.00 94.06 576 SER A C 1
ATOM 4692 O O . SER A 1 576 ? -19.276 2.437 -12.654 1.00 94.06 576 SER A O 1
ATOM 4694 N N . ARG A 1 577 ? -19.948 1.244 -14.433 1.00 89.06 577 ARG A N 1
ATOM 4695 C CA . ARG A 1 577 ? -21.384 1.376 -14.150 1.00 89.06 577 ARG A CA 1
ATOM 4696 C C . ARG A 1 577 ? -21.816 0.425 -13.043 1.00 89.06 577 ARG A C 1
ATOM 4698 O O . ARG A 1 577 ? -22.548 0.840 -12.153 1.00 89.06 577 ARG A O 1
ATOM 4705 N N . GLU A 1 578 ? -21.337 -0.815 -13.090 1.00 87.19 578 GLU A N 1
ATOM 4706 C CA . GLU A 1 578 ? -21.624 -1.863 -12.112 1.00 87.19 578 GLU A CA 1
ATOM 4707 C C . GLU A 1 578 ? -20.480 -2.889 -12.073 1.00 87.19 578 GLU A C 1
ATOM 4709 O O . GLU A 1 578 ? -20.187 -3.566 -13.062 1.00 87.19 578 GLU A O 1
ATOM 4714 N N . LEU A 1 579 ? -19.857 -3.053 -10.900 1.00 83.06 579 LEU A N 1
ATOM 4715 C CA . LEU A 1 579 ? -18.686 -3.925 -10.724 1.00 83.06 579 LEU A CA 1
ATOM 4716 C C . LEU A 1 579 ? -18.960 -5.413 -10.929 1.00 83.06 579 LEU A C 1
ATOM 4718 O O . LEU A 1 579 ? -18.035 -6.167 -11.227 1.00 83.06 579 LEU A O 1
ATOM 4722 N N . LYS A 1 580 ? -20.212 -5.845 -10.753 1.00 78.56 580 LYS A N 1
ATOM 4723 C CA . LYS A 1 580 ? -20.608 -7.244 -10.957 1.00 78.56 580 LYS A CA 1
ATOM 4724 C C . LYS A 1 580 ? -20.531 -7.655 -12.428 1.00 78.56 580 LYS A C 1
ATOM 4726 O O . LYS A 1 580 ? -20.423 -8.845 -12.708 1.00 78.56 580 LYS A O 1
ATOM 4731 N N . THR A 1 581 ? -20.597 -6.693 -13.350 1.00 77.81 581 THR A N 1
ATOM 4732 C CA . THR A 1 581 ? -20.700 -6.955 -14.791 1.00 77.81 581 THR A CA 1
ATOM 4733 C C . THR A 1 581 ? -19.531 -6.414 -15.606 1.00 77.81 581 THR A C 1
ATOM 4735 O O . THR A 1 581 ? -19.222 -6.996 -16.640 1.00 77.81 581 THR A O 1
ATOM 4738 N N . GLU A 1 582 ? -18.896 -5.317 -15.181 1.00 89.88 582 GLU A N 1
ATOM 4739 C CA . GLU A 1 582 ? -17.780 -4.696 -15.907 1.00 89.88 582 GLU A CA 1
ATOM 4740 C C . GLU A 1 582 ? -16.781 -3.993 -14.977 1.00 89.88 582 GLU A C 1
ATOM 4742 O O . GLU A 1 582 ? -17.124 -3.489 -13.901 1.00 89.88 582 GLU A O 1
ATOM 4747 N N . TRP A 1 583 ? -15.534 -3.877 -15.431 1.00 93.19 583 TRP A N 1
ATOM 4748 C CA . TRP A 1 583 ? -14.455 -3.178 -14.721 1.00 93.19 583 TRP A CA 1
ATOM 4749 C C . TRP A 1 583 ? -14.115 -1.816 -15.340 1.00 93.19 583 TRP A C 1
ATOM 4751 O O . TRP A 1 583 ? -13.015 -1.289 -15.157 1.00 93.19 583 TRP A O 1
ATOM 4761 N N . GLY A 1 584 ? -15.068 -1.219 -16.062 1.00 94.25 584 GLY A N 1
ATOM 4762 C CA . GLY A 1 584 ? -14.962 0.132 -16.611 1.00 94.25 584 GLY A CA 1
ATOM 4763 C C . GLY A 1 584 ? -13.737 0.300 -17.512 1.00 94.25 584 GLY A C 1
ATOM 4764 O O . GLY A 1 584 ? -13.541 -0.452 -18.465 1.00 94.25 584 GLY A O 1
ATOM 4765 N N . VAL A 1 585 ? -12.876 1.277 -17.214 1.00 95.19 585 VAL A N 1
ATOM 4766 C CA . VAL A 1 585 ? -11.672 1.541 -18.033 1.00 95.19 585 VAL A CA 1
ATOM 4767 C C . VAL A 1 585 ? -10.598 0.449 -17.927 1.00 95.19 585 VAL A C 1
ATOM 4769 O O . VAL A 1 585 ? -9.678 0.415 -18.745 1.00 95.19 585 VAL A O 1
ATOM 4772 N N . LEU A 1 586 ? -10.704 -0.445 -16.937 1.00 95.81 586 LEU A N 1
ATOM 4773 C CA . LEU A 1 586 ? -9.772 -1.556 -16.719 1.00 95.81 586 LEU A CA 1
ATOM 4774 C C . LEU A 1 586 ? -10.261 -2.889 -17.303 1.00 95.81 586 LEU A C 1
ATOM 4776 O O . LEU A 1 586 ? -9.624 -3.926 -17.101 1.00 95.81 586 LEU A O 1
ATOM 4780 N N . GLU A 1 587 ? -11.357 -2.871 -18.058 1.00 92.31 587 GLU A N 1
ATOM 4781 C CA . GLU A 1 587 ? -11.887 -4.043 -18.747 1.00 92.31 587 GLU A CA 1
ATOM 4782 C C . GLU A 1 587 ? -10.791 -4.733 -19.587 1.00 92.31 587 GLU A C 1
ATOM 4784 O O . GLU A 1 587 ? -10.089 -4.088 -20.371 1.00 92.31 587 GLU A O 1
ATOM 4789 N N . LYS A 1 588 ? -10.623 -6.054 -19.413 1.00 91.88 588 LYS A N 1
ATOM 4790 C CA . LYS A 1 588 ? -9.572 -6.894 -20.046 1.00 91.88 588 LYS A CA 1
ATOM 4791 C C . LYS A 1 588 ? -8.116 -6.557 -19.686 1.00 91.88 588 LYS A C 1
ATOM 4793 O O . LYS A 1 588 ? -7.206 -7.144 -20.270 1.00 91.88 588 LYS A O 1
ATOM 4798 N N . ARG A 1 589 ? -7.867 -5.643 -18.744 1.00 96.06 589 ARG A N 1
ATOM 4799 C CA . ARG A 1 589 ? -6.508 -5.272 -18.303 1.00 96.06 589 ARG A CA 1
ATOM 4800 C C . ARG A 1 589 ? -6.086 -5.948 -17.006 1.00 96.06 589 ARG A C 1
ATOM 4802 O O . ARG A 1 589 ? -4.914 -5.875 -16.660 1.00 96.06 589 ARG A O 1
ATOM 4809 N N . VAL A 1 590 ? -7.009 -6.592 -16.297 1.00 97.12 590 VAL A N 1
ATOM 4810 C CA . VAL A 1 590 ? -6.743 -7.263 -15.020 1.00 97.12 590 VAL A CA 1
ATOM 4811 C C . VAL A 1 590 ? -6.754 -8.775 -15.215 1.00 97.12 590 VAL A C 1
ATOM 4813 O O . VAL A 1 590 ? -7.716 -9.336 -15.738 1.00 97.12 590 VAL A O 1
ATOM 4816 N N . LEU A 1 591 ? -5.679 -9.430 -14.788 1.00 97.69 591 LEU A N 1
ATOM 4817 C CA . LEU A 1 591 ? -5.507 -10.877 -14.820 1.00 97.69 591 LEU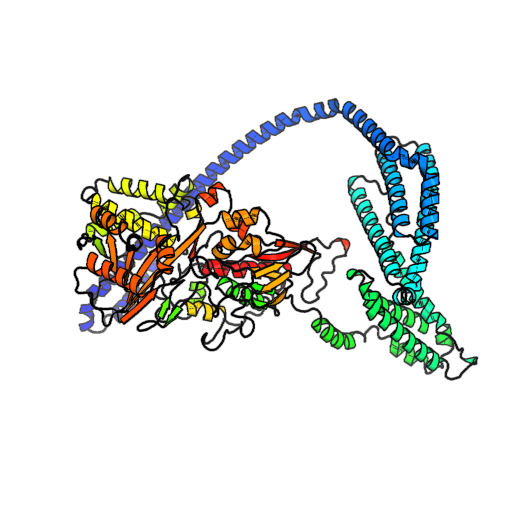 A CA 1
ATOM 4818 C C . LEU A 1 591 ? -5.541 -11.413 -13.386 1.00 97.69 591 LEU A C 1
ATOM 4820 O O . LEU A 1 591 ? -4.584 -11.241 -12.635 1.00 97.69 591 LEU A O 1
ATOM 4824 N N . LEU A 1 592 ? -6.657 -12.043 -13.021 1.00 97.38 592 LEU A N 1
ATOM 4825 C CA . LEU A 1 592 ? -6.863 -12.678 -11.715 1.00 97.38 592 LEU A CA 1
ATOM 4826 C C . LEU A 1 592 ? -6.166 -14.042 -11.634 1.00 97.38 592 LEU A C 1
ATOM 4828 O O . LEU A 1 592 ? -5.894 -14.667 -12.662 1.00 97.38 592 LEU A O 1
ATOM 4832 N N . ASN A 1 593 ? -5.950 -14.538 -10.413 1.00 96.94 593 ASN A N 1
ATOM 4833 C CA . ASN A 1 593 ? -5.262 -15.804 -10.130 1.00 96.94 593 ASN A CA 1
ATOM 4834 C C . ASN A 1 593 ? -3.833 -15.885 -10.714 1.00 96.94 593 ASN A C 1
ATOM 4836 O O . ASN A 1 593 ? -3.335 -16.963 -11.034 1.00 96.94 593 ASN A O 1
ATOM 4840 N N . LYS A 1 594 ? -3.161 -14.739 -10.863 1.00 97.25 594 LYS A N 1
ATOM 4841 C CA . LYS A 1 594 ? -1.779 -14.590 -11.338 1.00 97.25 594 LYS A CA 1
ATOM 4842 C C . LYS A 1 594 ? -0.854 -14.208 -10.185 1.00 97.25 594 LYS A C 1
ATOM 4844 O O . LYS A 1 594 ? -0.375 -13.078 -10.090 1.00 97.25 594 LYS A O 1
ATOM 4849 N N . LYS A 1 595 ? -0.565 -15.173 -9.306 1.00 97.00 595 LYS A N 1
ATOM 4850 C CA . LYS A 1 595 ? 0.386 -14.989 -8.195 1.00 97.00 595 LYS A CA 1
ATOM 4851 C C . LYS A 1 595 ? 1.807 -14.830 -8.736 1.00 97.00 595 LYS A C 1
ATOM 4853 O O . LYS A 1 595 ? 2.366 -15.780 -9.278 1.00 97.00 595 LYS A O 1
ATOM 4858 N N . VAL A 1 596 ? 2.395 -13.646 -8.586 1.00 97.69 596 VAL A N 1
ATOM 4859 C CA . VAL A 1 596 ? 3.801 -13.385 -8.936 1.00 97.69 596 VAL A CA 1
ATOM 4860 C C . VAL A 1 596 ? 4.719 -14.052 -7.914 1.00 97.69 596 VAL A C 1
ATOM 4862 O O . VAL A 1 596 ? 4.522 -13.898 -6.713 1.00 97.69 596 VAL A O 1
ATOM 4865 N N . THR A 1 597 ? 5.727 -14.782 -8.387 1.00 96.38 597 THR A N 1
ATOM 4866 C CA . THR A 1 597 ? 6.694 -15.501 -7.541 1.00 96.38 597 THR A CA 1
ATOM 4867 C C . THR A 1 597 ? 8.115 -14.977 -7.683 1.00 96.38 597 THR A C 1
ATOM 4869 O O . THR A 1 597 ? 8.927 -15.190 -6.785 1.00 96.38 597 THR A O 1
ATOM 4872 N N . ARG A 1 598 ? 8.438 -14.301 -8.794 1.00 97.00 598 ARG A N 1
ATOM 4873 C CA . ARG A 1 598 ? 9.780 -13.760 -9.038 1.00 97.00 598 ARG A CA 1
ATOM 4874 C C . ARG A 1 598 ? 9.750 -12.546 -9.962 1.00 97.00 598 ARG A C 1
ATOM 4876 O O . ARG A 1 598 ? 9.036 -12.545 -10.963 1.00 97.00 598 ARG A O 1
ATOM 4883 N N . ILE A 1 599 ? 10.563 -11.548 -9.641 1.00 96.88 599 ILE A N 1
ATOM 4884 C CA . ILE A 1 599 ? 10.776 -10.309 -10.388 1.00 96.88 599 ILE A CA 1
ATOM 4885 C C . ILE A 1 599 ? 12.268 -10.219 -10.688 1.00 96.88 599 ILE A C 1
ATOM 4887 O O . ILE A 1 599 ? 13.083 -9.933 -9.810 1.00 96.88 599 ILE A O 1
ATOM 4891 N N . GLU A 1 600 ? 12.612 -10.496 -11.937 1.00 93.75 600 GLU A N 1
ATOM 4892 C CA . GLU A 1 600 ? 13.977 -10.494 -12.442 1.00 93.75 600 GLU A CA 1
ATOM 4893 C C . GLU A 1 600 ? 14.241 -9.166 -13.149 1.00 93.75 600 GLU A C 1
ATOM 4895 O O . GLU A 1 600 ? 13.647 -8.858 -14.185 1.00 93.75 600 GLU A O 1
ATOM 4900 N N . TRP A 1 601 ? 15.122 -8.360 -12.572 1.00 88.50 601 TRP A N 1
ATOM 4901 C CA . TRP A 1 601 ? 15.499 -7.048 -13.083 1.00 88.50 601 TRP A CA 1
ATOM 4902 C C . TRP A 1 601 ? 17.024 -6.962 -13.195 1.00 88.50 601 TRP A C 1
ATOM 4904 O O . TRP A 1 601 ? 17.757 -7.712 -12.561 1.00 88.50 601 TRP A O 1
ATOM 4914 N N . SER A 1 602 ? 17.555 -6.065 -14.020 1.00 76.31 602 SER A N 1
ATOM 4915 C CA . SER A 1 602 ? 19.006 -5.885 -14.147 1.00 76.31 602 SER A CA 1
ATOM 4916 C C . SER A 1 602 ? 19.327 -4.415 -14.293 1.00 76.31 602 SER A C 1
ATOM 4918 O O . SER A 1 602 ? 18.675 -3.714 -15.053 1.00 76.31 602 SER A O 1
ATOM 4920 N N . ARG A 1 603 ? 20.384 -3.946 -13.619 1.00 66.44 603 ARG A N 1
ATOM 4921 C CA . ARG A 1 603 ? 20.838 -2.548 -13.734 1.00 66.44 603 ARG A CA 1
ATOM 4922 C C . ARG A 1 603 ? 21.266 -2.153 -15.151 1.00 66.44 603 ARG A C 1
ATOM 4924 O O . ARG A 1 603 ? 21.341 -0.963 -15.445 1.00 66.44 603 ARG A O 1
ATOM 4931 N N . ASN A 1 604 ? 21.562 -3.144 -15.992 1.00 63.44 604 ASN A N 1
ATOM 4932 C CA . ASN A 1 604 ? 22.046 -2.963 -17.359 1.00 63.44 604 ASN A CA 1
ATOM 4933 C C . ASN A 1 604 ? 20.983 -3.290 -18.419 1.00 63.44 604 ASN A C 1
ATOM 4935 O O . ASN A 1 604 ? 21.225 -3.044 -19.598 1.00 63.44 604 ASN A O 1
ATOM 4939 N N . ASP A 1 605 ? 19.849 -3.870 -18.017 1.00 67.75 605 ASP A N 1
ATOM 4940 C CA . ASP A 1 605 ? 18.741 -4.197 -18.912 1.00 67.75 605 ASP A CA 1
ATOM 4941 C C . ASP A 1 605 ? 17.634 -3.150 -18.746 1.00 67.75 605 ASP A C 1
ATOM 4943 O O . ASP A 1 605 ? 17.366 -2.666 -17.649 1.00 67.75 605 ASP A O 1
ATOM 4947 N N . CYS A 1 606 ? 17.004 -2.767 -19.850 1.00 76.62 606 CYS A N 1
ATOM 4948 C CA . CYS A 1 606 ? 15.920 -1.791 -19.852 1.00 76.62 606 CYS A CA 1
ATOM 4949 C C . CYS A 1 606 ? 14.544 -2.434 -19.624 1.00 76.62 606 CYS A C 1
ATOM 4951 O O . CYS A 1 606 ? 13.549 -1.708 -19.671 1.00 76.62 606 CYS A O 1
ATOM 4953 N N . CYS A 1 607 ? 14.476 -3.750 -19.396 1.00 84.31 607 CYS A N 1
ATOM 4954 C CA . CYS A 1 607 ? 13.240 -4.487 -19.144 1.00 84.31 607 CYS A CA 1
ATOM 4955 C C . CYS A 1 607 ? 13.296 -5.349 -17.868 1.00 84.31 607 CYS A C 1
ATOM 4957 O O . CYS A 1 607 ? 14.363 -5.634 -17.325 1.00 84.31 607 CYS A O 1
ATOM 4959 N N . VAL A 1 608 ? 12.117 -5.749 -17.390 1.00 91.62 608 VAL A N 1
ATOM 4960 C CA . VAL A 1 608 ? 11.905 -6.615 -16.221 1.00 91.62 608 VAL A CA 1
ATOM 4961 C C . VAL A 1 608 ? 11.137 -7.851 -16.649 1.00 91.62 608 VAL A C 1
ATOM 4963 O O . VAL A 1 608 ? 10.170 -7.746 -17.409 1.00 91.62 608 VAL A O 1
ATOM 4966 N N . GLN A 1 609 ? 11.530 -9.010 -16.128 1.00 94.50 609 GLN A N 1
ATOM 4967 C CA . GLN A 1 609 ? 10.779 -10.251 -16.276 1.00 94.50 609 GLN A CA 1
ATOM 4968 C C . GLN A 1 609 ? 10.045 -10.579 -14.976 1.00 94.50 609 GLN A C 1
ATOM 4970 O O . GLN A 1 609 ? 10.606 -10.508 -13.887 1.00 94.50 609 GLN A O 1
ATOM 4975 N N . ILE A 1 610 ? 8.776 -10.943 -15.090 1.00 97.19 610 ILE A N 1
ATOM 4976 C CA . ILE A 1 610 ? 7.896 -11.286 -13.975 1.00 97.19 610 ILE A CA 1
ATOM 4977 C C . ILE A 1 610 ? 7.429 -12.716 -14.198 1.00 97.19 610 ILE A C 1
ATOM 4979 O O . ILE A 1 610 ? 6.834 -13.005 -15.236 1.00 97.19 610 ILE A O 1
ATOM 4983 N N . ARG A 1 611 ? 7.687 -13.602 -13.237 1.00 96.56 611 ARG A N 1
ATOM 4984 C CA . ARG A 1 611 ? 7.249 -15.001 -13.273 1.00 96.56 611 ARG A CA 1
ATOM 4985 C C . ARG A 1 611 ? 6.080 -15.208 -12.326 1.00 96.56 611 ARG A C 1
ATOM 4987 O O . ARG A 1 611 ? 6.103 -14.714 -11.196 1.00 96.56 611 ARG A O 1
ATOM 4994 N N . CYS A 1 612 ? 5.090 -15.959 -12.783 1.00 95.69 612 CYS A N 1
ATOM 4995 C CA . CYS A 1 612 ? 3.915 -16.330 -12.011 1.00 95.69 612 CYS A CA 1
ATOM 4996 C C . CYS A 1 612 ? 3.965 -17.804 -11.582 1.00 95.69 612 CYS A C 1
ATOM 4998 O O . CYS A 1 612 ? 4.662 -18.627 -12.179 1.00 95.69 612 CYS A O 1
ATOM 5000 N N . ALA A 1 613 ? 3.228 -18.139 -10.522 1.00 94.56 613 ALA A N 1
ATOM 5001 C CA . ALA A 1 613 ? 3.175 -19.480 -9.938 1.00 94.56 613 ALA A CA 1
ATOM 5002 C C . ALA A 1 613 ? 2.607 -20.542 -10.895 1.00 94.56 613 ALA A C 1
ATOM 5004 O O . ALA A 1 613 ? 2.938 -21.718 -10.777 1.00 94.56 613 ALA A O 1
ATOM 5005 N N . ASP A 1 614 ? 1.776 -20.126 -11.846 1.00 92.44 614 ASP A N 1
ATOM 5006 C CA . ASP A 1 614 ? 1.192 -20.972 -12.888 1.00 92.44 614 ASP A CA 1
ATOM 5007 C C . ASP A 1 614 ? 2.126 -21.205 -14.090 1.00 92.44 614 ASP A C 1
ATOM 5009 O O . ASP A 1 614 ? 1.769 -21.930 -15.017 1.00 92.44 614 ASP A O 1
ATOM 5013 N N . GLY A 1 615 ? 3.331 -20.626 -14.066 1.00 92.44 615 GLY A N 1
ATOM 5014 C CA . GLY A 1 615 ? 4.336 -20.740 -15.121 1.00 92.44 615 GLY A CA 1
ATOM 5015 C C . GLY A 1 615 ? 4.316 -19.603 -16.144 1.00 92.44 615 GLY A C 1
ATOM 5016 O O . GLY A 1 615 ? 5.251 -19.509 -16.944 1.00 92.44 615 GLY A O 1
ATOM 5017 N N . ASP A 1 616 ? 3.321 -18.710 -16.106 1.00 93.00 616 ASP A N 1
ATOM 5018 C CA . ASP A 1 616 ? 3.280 -17.559 -17.007 1.00 93.00 616 ASP A CA 1
ATOM 5019 C C . ASP A 1 616 ? 4.440 -16.593 -16.735 1.00 93.00 616 ASP A C 1
ATOM 5021 O O . ASP A 1 616 ? 4.910 -16.424 -15.606 1.00 93.00 616 ASP A O 1
ATOM 5025 N N . CYS A 1 617 ? 4.913 -15.943 -17.799 1.00 93.06 617 CYS A N 1
ATOM 5026 C CA . CYS A 1 617 ? 5.999 -14.973 -17.735 1.00 93.06 617 CYS A CA 1
ATOM 5027 C C . CYS A 1 617 ? 5.627 -13.695 -18.492 1.00 93.06 617 CYS A C 1
ATOM 5029 O O . CYS A 1 617 ? 5.258 -13.736 -19.668 1.00 93.06 617 CYS A O 1
ATOM 5031 N N . PHE A 1 618 ? 5.793 -12.544 -17.843 1.00 93.19 618 PHE A N 1
ATOM 5032 C CA . PHE A 1 618 ? 5.588 -11.229 -18.442 1.00 93.19 618 PHE A CA 1
ATOM 5033 C C . PHE A 1 618 ? 6.925 -10.503 -18.565 1.00 93.19 618 PHE A C 1
ATOM 5035 O O . PHE A 1 618 ? 7.671 -10.404 -17.601 1.00 93.19 618 PHE A O 1
ATOM 5042 N N . VAL A 1 619 ? 7.208 -9.951 -19.743 1.00 93.25 619 VAL A N 1
ATOM 5043 C CA . VAL A 1 619 ? 8.293 -8.976 -19.937 1.00 93.25 619 VAL A CA 1
ATOM 5044 C C . VAL A 1 619 ? 7.679 -7.583 -19.989 1.00 93.25 619 VAL A C 1
ATOM 5046 O O . VAL A 1 619 ? 6.688 -7.413 -20.704 1.00 93.25 619 VAL A O 1
ATOM 5049 N N . ALA A 1 620 ? 8.226 -6.620 -19.251 1.00 94.62 620 ALA A N 1
ATOM 5050 C CA . ALA A 1 620 ? 7.711 -5.254 -19.151 1.00 94.62 620 ALA A CA 1
ATOM 5051 C C . ALA A 1 620 ? 8.840 -4.211 -19.139 1.00 94.62 620 ALA A C 1
ATOM 5053 O O . ALA A 1 620 ? 9.958 -4.502 -18.722 1.00 94.62 620 ALA A O 1
ATOM 5054 N N . ASP A 1 621 ? 8.539 -2.985 -19.567 1.00 92.88 621 ASP A N 1
ATOM 5055 C CA . ASP A 1 621 ? 9.441 -1.833 -19.454 1.00 92.88 621 ASP A CA 1
ATOM 5056 C C . ASP A 1 621 ? 9.503 -1.289 -18.026 1.00 92.88 621 ASP A C 1
ATOM 5058 O O . ASP A 1 621 ? 10.532 -0.757 -17.608 1.00 92.88 621 ASP A O 1
ATOM 5062 N N . HIS A 1 622 ? 8.382 -1.402 -17.311 1.00 95.56 622 HIS A N 1
ATOM 5063 C CA . HIS A 1 622 ? 8.202 -0.937 -15.944 1.00 95.56 622 HIS A CA 1
ATOM 5064 C C . HIS A 1 622 ? 7.334 -1.923 -15.167 1.00 95.56 622 HIS A C 1
ATOM 5066 O O . HIS A 1 622 ? 6.320 -2.407 -15.680 1.00 95.56 622 HIS A O 1
ATOM 5072 N N . VAL A 1 623 ? 7.697 -2.159 -13.909 1.00 98.12 623 VAL A N 1
ATOM 5073 C CA . VAL A 1 623 ? 6.870 -2.906 -12.957 1.00 98.12 623 VAL A CA 1
ATOM 5074 C C . VAL A 1 623 ? 6.512 -2.009 -11.787 1.00 98.12 623 VAL A C 1
ATOM 5076 O O . VAL A 1 623 ? 7.377 -1.325 -11.244 1.00 98.12 623 VAL A O 1
ATOM 5079 N N . ILE A 1 624 ? 5.241 -2.000 -11.397 1.00 98.69 624 ILE A N 1
ATOM 5080 C CA . ILE A 1 624 ? 4.746 -1.247 -10.241 1.00 98.69 624 ILE A CA 1
ATOM 5081 C C . ILE A 1 624 ? 4.197 -2.241 -9.233 1.00 98.69 624 ILE A C 1
ATOM 5083 O O . ILE A 1 624 ? 3.235 -2.955 -9.503 1.00 98.69 624 ILE A O 1
ATOM 5087 N N . LEU A 1 625 ? 4.830 -2.305 -8.073 1.00 98.31 625 LEU A N 1
ATOM 5088 C CA . LEU A 1 625 ? 4.468 -3.221 -7.009 1.00 98.31 625 LEU A CA 1
ATOM 5089 C C . LEU A 1 625 ? 3.507 -2.549 -6.048 1.00 98.31 625 LEU A C 1
ATOM 5091 O O . LEU A 1 625 ? 3.827 -1.508 -5.484 1.00 98.31 625 LEU A O 1
ATOM 5095 N N . THR A 1 626 ? 2.356 -3.185 -5.847 1.00 98.31 626 THR A N 1
ATOM 5096 C CA . THR A 1 626 ? 1.340 -2.780 -4.861 1.00 98.31 626 THR A CA 1
ATOM 5097 C C . THR A 1 626 ? 1.022 -3.893 -3.863 1.00 98.31 626 THR A C 1
ATOM 5099 O O . THR A 1 626 ? -0.009 -3.873 -3.190 1.00 98.31 626 THR A O 1
ATOM 5102 N N . VAL A 1 627 ? 1.924 -4.875 -3.775 1.00 96.94 627 VAL A N 1
ATOM 5103 C CA . VAL A 1 627 ? 1.880 -5.962 -2.792 1.00 96.94 627 VAL A CA 1
ATOM 5104 C C . VAL A 1 627 ? 1.911 -5.398 -1.368 1.00 96.94 627 VAL A C 1
ATOM 5106 O O . VAL A 1 627 ? 2.504 -4.347 -1.119 1.00 96.94 627 VAL A O 1
ATOM 5109 N N . SER A 1 628 ? 1.256 -6.077 -0.425 1.00 98.00 628 SER A N 1
ATOM 5110 C CA . SER A 1 628 ? 1.240 -5.630 0.970 1.00 98.00 628 SER A CA 1
ATOM 5111 C C . SER A 1 628 ? 2.642 -5.667 1.589 1.00 98.00 628 SER A C 1
ATOM 5113 O O . SER A 1 628 ? 3.501 -6.465 1.200 1.00 98.00 628 SER A O 1
ATOM 5115 N N . LEU A 1 629 ? 2.861 -4.836 2.611 1.00 98.38 629 LEU A N 1
ATOM 5116 C CA . LEU A 1 629 ? 4.103 -4.875 3.381 1.00 98.38 629 LEU A CA 1
ATOM 5117 C C . LEU A 1 629 ? 4.303 -6.243 4.056 1.00 98.38 629 LEU A C 1
ATOM 5119 O O . LEU A 1 629 ? 5.428 -6.729 4.084 1.00 98.38 629 LEU A O 1
ATOM 5123 N N . GLY A 1 630 ? 3.232 -6.900 4.519 1.00 97.94 630 GLY A N 1
ATOM 5124 C CA . GLY A 1 630 ? 3.301 -8.260 5.065 1.00 97.94 630 GLY A CA 1
ATOM 5125 C C . GLY A 1 630 ? 3.887 -9.279 4.079 1.00 97.94 630 GLY A C 1
ATOM 5126 O O . GLY A 1 630 ? 4.767 -10.056 4.447 1.00 97.94 630 GLY A O 1
ATOM 5127 N N . VAL A 1 631 ? 3.477 -9.234 2.805 1.00 98.06 631 VAL A N 1
ATOM 5128 C CA . VAL A 1 631 ? 4.046 -10.101 1.755 1.00 98.06 631 VAL A CA 1
ATOM 5129 C C . VAL A 1 631 ? 5.507 -9.757 1.488 1.00 98.06 631 VAL A C 1
ATOM 5131 O O . VAL A 1 631 ? 6.333 -10.657 1.351 1.00 98.06 631 VAL A O 1
ATOM 5134 N N . LEU A 1 632 ? 5.859 -8.467 1.448 1.00 98.25 632 LEU A N 1
ATOM 5135 C CA . LEU A 1 632 ? 7.254 -8.050 1.284 1.00 98.25 632 LEU A CA 1
ATOM 5136 C C . LEU A 1 632 ? 8.128 -8.545 2.439 1.00 98.25 632 LEU A C 1
ATOM 5138 O O . LEU A 1 632 ? 9.194 -9.091 2.179 1.00 98.25 632 LEU A O 1
ATOM 5142 N N . LYS A 1 633 ? 7.672 -8.421 3.689 1.00 97.56 633 LYS A N 1
ATOM 5143 C CA . LYS A 1 633 ? 8.387 -8.929 4.868 1.00 97.56 633 LYS A CA 1
ATOM 5144 C C . LYS A 1 633 ? 8.657 -10.427 4.781 1.00 97.56 633 LYS A C 1
ATOM 5146 O O . LYS A 1 633 ? 9.765 -10.863 5.071 1.00 97.56 633 LYS A O 1
ATOM 5151 N N . GLU A 1 634 ? 7.668 -11.208 4.356 1.00 96.62 634 GLU A N 1
ATOM 5152 C CA . GLU A 1 634 ? 7.813 -12.661 4.250 1.00 96.62 634 GLU A CA 1
ATOM 5153 C C . GLU A 1 634 ? 8.680 -13.078 3.047 1.00 96.62 634 GLU A C 1
ATOM 5155 O O . GLU A 1 634 ? 9.478 -14.009 3.148 1.00 96.62 634 GLU A O 1
ATOM 5160 N N . GLN A 1 635 ? 8.539 -12.406 1.899 1.00 95.75 635 GLN A N 1
ATOM 5161 C CA . GLN A 1 635 ? 8.984 -12.959 0.614 1.00 95.75 635 GLN A CA 1
ATOM 5162 C C . GLN A 1 635 ? 10.038 -12.120 -0.120 1.00 95.75 635 GLN A C 1
ATOM 5164 O O . GLN A 1 635 ? 10.547 -12.584 -1.142 1.00 95.75 635 GLN A O 1
ATOM 5169 N N . GLN A 1 636 ? 10.437 -10.934 0.364 1.00 95.31 636 GLN A N 1
ATOM 5170 C CA . GLN A 1 636 ? 11.339 -10.038 -0.386 1.00 95.31 636 GLN A CA 1
ATOM 5171 C C . GLN A 1 636 ? 12.655 -10.695 -0.836 1.00 95.31 636 GLN A C 1
ATOM 5173 O O . GLN A 1 636 ? 13.170 -10.389 -1.908 1.00 95.31 636 GLN A O 1
ATOM 5178 N N . LEU A 1 637 ? 13.205 -11.626 -0.053 1.00 93.19 637 LEU A N 1
ATOM 5179 C CA . LEU A 1 637 ? 14.478 -12.272 -0.379 1.00 93.19 637 LEU A CA 1
ATOM 5180 C C . LEU A 1 637 ? 14.374 -13.272 -1.539 1.00 93.19 637 LEU A C 1
ATOM 5182 O O . LEU A 1 637 ? 15.399 -13.584 -2.145 1.00 93.19 637 LEU A O 1
ATOM 5186 N N . MET A 1 638 ? 13.165 -13.761 -1.826 1.00 94.44 638 MET A N 1
ATOM 5187 C CA . MET A 1 638 ? 12.868 -14.721 -2.895 1.00 94.44 638 MET A CA 1
ATOM 5188 C C . MET A 1 638 ? 12.172 -14.057 -4.089 1.00 94.44 638 MET A C 1
ATOM 5190 O O . MET A 1 638 ? 12.352 -14.490 -5.225 1.00 94.44 638 MET A O 1
ATOM 5194 N N . LEU A 1 639 ? 11.399 -12.996 -3.836 1.00 96.06 639 LEU A N 1
ATOM 5195 C CA . LEU A 1 639 ? 10.603 -12.298 -4.839 1.00 96.06 639 LEU A CA 1
ATOM 5196 C C . LEU A 1 639 ? 11.463 -11.498 -5.828 1.00 96.06 639 LEU A C 1
ATOM 5198 O O . LEU A 1 639 ? 11.044 -11.323 -6.966 1.00 96.06 639 LEU A O 1
ATOM 5202 N N . PHE A 1 640 ? 12.649 -11.025 -5.434 1.00 96.69 640 PHE A N 1
ATOM 5203 C CA . PHE A 1 640 ? 13.494 -10.164 -6.270 1.00 96.69 640 PHE A CA 1
ATOM 5204 C C . PHE A 1 640 ? 14.825 -10.808 -6.639 1.00 96.69 640 PHE A C 1
ATOM 5206 O O . PHE A 1 640 ? 15.559 -11.285 -5.772 1.00 96.69 640 PHE A O 1
ATOM 5213 N N . ASP A 1 641 ? 15.176 -10.716 -7.920 1.00 91.81 641 ASP A N 1
ATOM 5214 C CA . ASP A 1 641 ? 16.488 -11.094 -8.432 1.00 91.81 641 ASP A CA 1
ATOM 5215 C C . ASP A 1 641 ? 17.035 -10.017 -9.394 1.00 91.81 641 ASP A C 1
ATOM 5217 O O . ASP A 1 641 ? 16.420 -9.765 -10.428 1.00 91.81 641 ASP A O 1
ATOM 5221 N N . PRO A 1 642 ? 18.151 -9.338 -9.073 1.00 92.31 642 PRO A N 1
ATOM 5222 C CA . PRO A 1 642 ? 18.899 -9.436 -7.829 1.00 92.31 642 PRO A CA 1
ATOM 5223 C C . PRO A 1 642 ? 18.086 -8.904 -6.641 1.00 92.31 642 PRO A C 1
ATOM 5225 O O . PRO A 1 642 ? 17.087 -8.193 -6.796 1.00 92.31 642 PRO A O 1
ATOM 5228 N N . LYS A 1 643 ? 18.554 -9.227 -5.432 1.00 94.00 643 LYS A N 1
ATOM 5229 C CA . LYS A 1 643 ? 17.958 -8.757 -4.174 1.00 94.00 643 LYS A CA 1
ATOM 5230 C C . LYS A 1 643 ? 17.862 -7.228 -4.123 1.00 94.00 643 LYS A C 1
ATOM 5232 O O . LYS A 1 643 ? 18.681 -6.512 -4.706 1.00 94.00 643 LYS A O 1
ATOM 5237 N N . LEU A 1 644 ? 16.879 -6.737 -3.371 1.00 95.06 644 LEU A N 1
ATOM 5238 C CA . LEU A 1 644 ? 16.676 -5.307 -3.143 1.00 95.06 644 LEU A CA 1
ATOM 5239 C C . LEU A 1 644 ? 17.904 -4.648 -2.477 1.00 95.06 644 LEU A C 1
ATOM 5241 O O . LEU A 1 644 ? 18.635 -5.319 -1.749 1.00 95.06 644 LEU A O 1
ATOM 5245 N N . PRO A 1 645 ? 18.146 -3.340 -2.678 1.00 92.56 645 PRO A N 1
ATOM 5246 C CA . PRO A 1 645 ? 19.171 -2.603 -1.936 1.00 92.56 645 PRO A CA 1
ATOM 5247 C C . PRO A 1 645 ? 18.963 -2.661 -0.417 1.00 92.56 645 PRO A C 1
ATOM 5249 O O . PRO A 1 645 ? 17.831 -2.776 0.053 1.00 92.56 645 PRO A O 1
ATOM 5252 N N . VAL A 1 646 ? 20.050 -2.533 0.350 1.00 93.56 646 VAL A N 1
ATOM 5253 C CA . VAL A 1 646 ? 20.028 -2.652 1.820 1.00 93.56 646 VAL A CA 1
ATOM 5254 C C . VAL A 1 646 ? 19.103 -1.621 2.465 1.00 93.56 646 VAL A C 1
ATOM 5256 O O . VAL A 1 646 ? 18.410 -1.970 3.415 1.00 93.56 646 VAL A O 1
ATOM 5259 N N . GLU A 1 647 ? 19.030 -0.385 1.952 1.00 92.69 647 GLU A N 1
ATOM 5260 C CA . GLU A 1 647 ? 18.117 0.619 2.521 1.00 92.69 647 GLU A CA 1
ATOM 5261 C C . GLU A 1 647 ? 16.652 0.191 2.386 1.00 92.69 647 GLU A C 1
ATOM 5263 O O . GLU A 1 647 ? 15.850 0.400 3.291 1.00 92.69 647 GLU A O 1
ATOM 5268 N N . LYS A 1 648 ? 16.308 -0.470 1.276 1.00 95.00 648 LYS A N 1
ATOM 5269 C CA . LYS A 1 648 ? 14.949 -0.941 1.014 1.00 95.00 648 LYS A CA 1
ATOM 5270 C C . LYS A 1 648 ? 14.607 -2.197 1.809 1.00 95.00 648 LYS A C 1
ATOM 5272 O O . LYS A 1 648 ? 13.495 -2.287 2.314 1.00 95.00 648 LYS A O 1
ATOM 5277 N N . GLN A 1 649 ? 15.560 -3.120 1.965 1.00 95.94 649 GLN A N 1
ATOM 5278 C CA . GLN A 1 649 ? 15.395 -4.262 2.873 1.00 95.94 649 GLN A CA 1
ATOM 5279 C C . GLN A 1 649 ? 15.165 -3.769 4.307 1.00 95.94 649 GLN A C 1
ATOM 5281 O O . GLN A 1 649 ? 14.195 -4.172 4.936 1.00 95.94 649 GLN A O 1
ATOM 5286 N N . ARG A 1 650 ? 15.973 -2.801 4.770 1.00 96.38 650 ARG A N 1
ATOM 5287 C CA . ARG A 1 650 ? 15.808 -2.169 6.085 1.00 96.38 650 ARG A CA 1
ATOM 5288 C C . ARG A 1 650 ? 14.444 -1.500 6.244 1.00 96.38 650 ARG A C 1
ATOM 5290 O O . ARG A 1 650 ? 13.860 -1.621 7.308 1.00 96.38 650 ARG A O 1
ATOM 5297 N N . ALA A 1 651 ? 13.930 -0.825 5.216 1.00 97.00 651 ALA A N 1
ATOM 5298 C CA . ALA A 1 651 ? 12.595 -0.226 5.263 1.00 97.00 651 ALA A CA 1
ATOM 5299 C C . ALA A 1 651 ? 11.489 -1.286 5.379 1.00 97.00 651 ALA A C 1
ATOM 5301 O O . ALA A 1 651 ? 10.574 -1.135 6.186 1.00 97.00 651 ALA A O 1
ATOM 5302 N N . ILE A 1 652 ? 11.594 -2.377 4.611 1.00 98.00 652 ILE A N 1
ATOM 5303 C CA . ILE A 1 652 ? 10.660 -3.510 4.686 1.00 98.00 652 ILE A CA 1
ATOM 5304 C C . ILE A 1 652 ? 10.693 -4.141 6.078 1.00 98.00 652 ILE A C 1
ATOM 5306 O O . ILE A 1 652 ? 9.636 -4.438 6.629 1.00 98.00 652 ILE A O 1
ATOM 5310 N N . ASP A 1 653 ? 11.873 -4.319 6.666 1.00 96.12 653 ASP A N 1
ATOM 5311 C CA . ASP A 1 653 ? 12.031 -4.937 7.984 1.00 96.12 653 ASP A CA 1
ATOM 5312 C C . ASP A 1 653 ? 11.616 -3.981 9.116 1.00 96.12 653 ASP A C 1
ATOM 5314 O O . ASP A 1 653 ? 10.929 -4.395 10.049 1.00 96.12 653 ASP A O 1
ATOM 5318 N N . GLY A 1 654 ? 11.966 -2.698 8.999 1.00 96.06 654 GLY A N 1
ATOM 5319 C CA . GLY A 1 654 ? 11.774 -1.668 10.017 1.00 96.06 654 GLY A CA 1
ATOM 5320 C C . GLY A 1 654 ? 10.336 -1.183 10.178 1.00 96.06 654 GLY A C 1
ATOM 5321 O O . GLY A 1 654 ? 9.894 -0.997 11.310 1.00 96.06 654 GLY A O 1
ATOM 5322 N N . LEU A 1 655 ? 9.589 -0.995 9.083 1.00 97.00 655 LEU A N 1
ATOM 5323 C CA . LEU A 1 655 ? 8.169 -0.620 9.143 1.00 97.00 655 LEU A CA 1
ATOM 5324 C C . LEU A 1 655 ? 7.351 -1.772 9.726 1.00 97.00 655 LEU A C 1
ATOM 5326 O O . LEU A 1 655 ? 7.531 -2.911 9.304 1.00 97.00 655 LEU A O 1
ATOM 5330 N N . ALA A 1 656 ? 6.445 -1.515 10.666 1.00 96.56 656 ALA A N 1
ATOM 5331 C CA . ALA A 1 656 ? 5.647 -2.576 11.272 1.00 96.56 656 ALA A CA 1
ATOM 5332 C C . ALA A 1 656 ? 4.370 -2.870 10.475 1.00 96.56 656 ALA A C 1
ATOM 5334 O O . ALA A 1 656 ? 3.900 -2.048 9.690 1.00 96.56 656 ALA A O 1
ATOM 5335 N N . PHE A 1 657 ? 3.843 -4.082 10.641 1.00 96.69 657 PHE A N 1
ATOM 5336 C CA . PHE A 1 657 ? 2.646 -4.560 9.956 1.00 96.69 657 PHE A CA 1
ATOM 5337 C C . PHE A 1 657 ? 1.943 -5.563 10.860 1.00 96.69 657 PHE A C 1
ATOM 5339 O O . PHE A 1 657 ? 2.546 -6.582 11.198 1.00 96.69 657 PHE A O 1
ATOM 5346 N N . GLY A 1 658 ? 0.709 -5.282 11.267 1.00 95.19 658 GLY A N 1
ATOM 5347 C CA . GLY A 1 658 ? -0.006 -6.167 12.184 1.00 95.19 658 GLY A CA 1
ATOM 5348 C C . GLY A 1 658 ? -1.334 -6.658 11.645 1.00 95.19 658 GLY A C 1
ATOM 5349 O O . GLY A 1 658 ? -1.537 -6.776 10.435 1.00 95.19 658 GLY A O 1
ATOM 5350 N N . THR A 1 659 ? -2.214 -7.078 12.548 1.00 95.88 659 THR A N 1
ATOM 5351 C CA . THR A 1 659 ? -3.439 -7.808 12.204 1.00 95.88 659 THR A CA 1
ATOM 5352 C C . THR A 1 659 ? -4.598 -7.319 13.056 1.00 95.88 659 THR A C 1
ATOM 5354 O O . THR A 1 659 ? -4.503 -7.261 14.278 1.00 95.88 659 THR A O 1
ATOM 5357 N N . VAL A 1 660 ? -5.688 -6.986 12.376 1.00 96.75 660 VAL A N 1
ATOM 5358 C CA . VAL A 1 660 ? -6.976 -6.593 12.944 1.00 96.75 660 VAL A CA 1
ATOM 5359 C C . VAL A 1 660 ? -8.042 -7.396 12.222 1.00 96.75 660 VAL A C 1
ATOM 5361 O O . VAL A 1 660 ? -8.094 -7.403 10.987 1.00 96.75 660 VAL A O 1
ATOM 5364 N N . ASN A 1 661 ? -8.875 -8.078 12.998 1.00 97.12 661 ASN A N 1
ATOM 5365 C CA . ASN A 1 661 ? -9.950 -8.922 12.519 1.00 97.12 661 ASN A CA 1
ATOM 5366 C C . ASN A 1 661 ? -11.300 -8.369 12.967 1.00 97.12 661 ASN A C 1
ATOM 5368 O O . ASN A 1 661 ? -11.444 -7.819 14.059 1.00 97.12 661 ASN A O 1
ATOM 5372 N N . LYS A 1 662 ? -12.303 -8.584 12.123 1.00 97.62 662 LYS A N 1
ATOM 5373 C CA . LYS A 1 662 ? -13.701 -8.287 12.407 1.00 97.62 662 LYS A CA 1
ATOM 5374 C C . LYS A 1 662 ? -14.487 -9.572 12.577 1.00 97.62 662 LYS A C 1
ATOM 5376 O O . LYS A 1 662 ? -14.197 -10.574 11.917 1.00 97.62 662 LYS A O 1
ATOM 5381 N N . ILE A 1 663 ? -15.492 -9.511 13.436 1.00 98.31 663 ILE A N 1
ATOM 5382 C CA . ILE A 1 663 ? -16.402 -10.601 13.765 1.00 98.31 663 ILE A CA 1
ATOM 5383 C C . ILE A 1 663 ? -17.822 -10.091 13.537 1.00 98.31 663 ILE A C 1
ATOM 5385 O O . ILE A 1 663 ? -18.223 -9.116 14.154 1.00 98.31 663 ILE A O 1
ATOM 5389 N N . PHE A 1 664 ? -18.590 -10.744 12.679 1.00 98.06 664 PHE A N 1
ATOM 5390 C CA . PHE A 1 664 ? -19.951 -10.361 12.321 1.00 98.06 664 PHE A CA 1
ATOM 5391 C C . PHE A 1 664 ? -20.916 -11.468 12.728 1.00 98.06 664 PHE A C 1
ATOM 5393 O O . PHE A 1 664 ? -20.729 -12.628 12.350 1.00 98.06 664 PHE A O 1
ATOM 5400 N N . ILE A 1 665 ? -21.937 -11.115 13.508 1.00 98.00 665 ILE A N 1
ATOM 5401 C CA . ILE A 1 665 ? -22.914 -12.066 14.049 1.00 98.00 665 ILE A CA 1
ATOM 5402 C C . ILE A 1 665 ? -24.325 -11.551 13.773 1.00 98.00 665 ILE A C 1
ATOM 5404 O O . ILE A 1 665 ? -24.735 -10.528 14.323 1.00 98.00 665 ILE A O 1
ATOM 5408 N N . GLU A 1 666 ? -25.061 -12.261 12.918 1.00 97.50 666 GLU A N 1
ATOM 5409 C CA . GLU A 1 666 ? -26.462 -11.970 12.605 1.00 97.50 666 GLU A CA 1
ATOM 5410 C C . GLU A 1 666 ?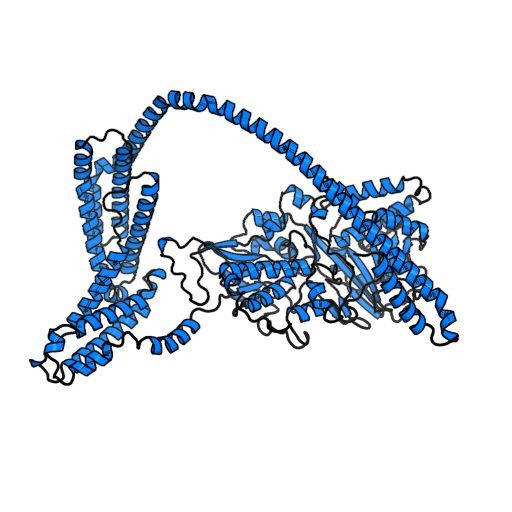 -27.384 -12.760 13.534 1.00 97.50 666 GLU A C 1
ATOM 5412 O O . GLU A 1 666 ? -27.241 -13.975 13.691 1.00 97.50 666 GLU A O 1
ATOM 5417 N N . PHE A 1 667 ? -28.391 -12.090 14.083 1.00 96.81 667 PHE A N 1
ATOM 5418 C CA . PHE A 1 667 ? -29.432 -12.696 14.905 1.00 96.81 667 PHE A CA 1
ATOM 5419 C C . PHE A 1 667 ? -30.781 -12.758 14.173 1.00 96.81 667 PHE A C 1
ATOM 5421 O O . PHE A 1 667 ? -31.028 -11.981 13.250 1.00 96.81 667 PHE A O 1
ATOM 5428 N N . PRO A 1 668 ? -31.707 -13.643 14.594 1.00 95.81 668 PRO A N 1
ATOM 5429 C CA . PRO A 1 668 ? -33.031 -13.730 13.975 1.00 95.81 668 PRO A CA 1
ATOM 5430 C C . PRO A 1 668 ? -33.791 -12.397 14.012 1.00 95.81 668 PRO A C 1
ATOM 5432 O O . PRO A 1 668 ? -34.468 -12.033 13.051 1.00 95.81 668 PRO A O 1
ATOM 5435 N N . GLN A 1 669 ? -33.646 -11.662 15.116 1.00 93.25 669 GLN A N 1
ATOM 5436 C CA . GLN A 1 669 ? -34.260 -10.365 15.376 1.00 93.25 669 GLN A CA 1
ATOM 5437 C C . GLN A 1 669 ? -33.390 -9.556 16.345 1.00 93.25 669 GLN A C 1
ATOM 5439 O O . GLN A 1 669 ? -32.589 -10.128 17.088 1.00 93.25 669 GLN A O 1
ATOM 5444 N N . GLN A 1 670 ? -33.596 -8.239 16.379 1.00 92.69 670 GLN A N 1
ATOM 5445 C CA . GLN A 1 670 ? -33.021 -7.375 17.408 1.00 92.69 670 GLN A CA 1
ATOM 5446 C C . GLN A 1 670 ? -33.554 -7.800 18.788 1.00 92.69 670 GLN A C 1
ATOM 5448 O O . GLN A 1 670 ? -34.766 -7.837 19.001 1.00 92.69 670 GLN A O 1
ATOM 5453 N N . PHE A 1 671 ? -32.657 -8.136 19.719 1.00 92.81 671 PHE A N 1
ATOM 5454 C CA . PHE A 1 671 ? -33.011 -8.515 21.098 1.00 92.81 671 PHE A CA 1
ATOM 5455 C C . PHE A 1 671 ? -32.540 -7.494 22.148 1.00 92.81 671 PHE A C 1
ATOM 5457 O O . PHE A 1 671 ? -32.857 -7.630 23.330 1.00 92.81 671 PHE A O 1
ATOM 5464 N N . TRP A 1 672 ? -31.799 -6.469 21.724 1.00 92.12 672 TRP A N 1
ATOM 5465 C CA . TRP A 1 672 ? -31.352 -5.348 22.553 1.00 92.12 672 TRP A CA 1
ATOM 5466 C C . TRP A 1 672 ? -32.266 -4.110 22.393 1.00 92.12 672 TRP A C 1
ATOM 5468 O O . TRP A 1 672 ? -33.042 -4.037 21.436 1.00 92.12 672 TRP A O 1
ATOM 5478 N N . PRO A 1 673 ? -32.206 -3.122 23.310 1.00 89.56 673 PRO A N 1
ATOM 5479 C CA . PRO A 1 673 ? -33.054 -1.920 23.267 1.00 89.56 673 PRO A CA 1
ATOM 5480 C C . PRO A 1 673 ? -32.779 -0.968 22.083 1.00 89.56 673 PRO A C 1
ATOM 5482 O O . PRO A 1 673 ? -31.632 -0.818 21.673 1.00 89.56 673 PRO A O 1
ATOM 5485 N N . ASP A 1 674 ? -33.799 -0.210 21.643 1.00 81.38 674 ASP A N 1
ATOM 5486 C CA . ASP A 1 674 ? -33.809 0.697 20.461 1.00 81.38 674 ASP A CA 1
ATOM 5487 C C . ASP A 1 674 ? -32.839 1.904 20.490 1.00 81.38 674 ASP A C 1
ATOM 5489 O O . ASP A 1 674 ? -32.906 2.796 19.646 1.00 81.38 674 ASP A O 1
ATOM 5493 N N . LYS A 1 675 ? -31.935 1.974 21.468 1.00 85.62 675 LYS A N 1
ATOM 5494 C CA . LYS A 1 675 ? -30.892 3.014 21.587 1.00 85.62 675 LYS A CA 1
ATOM 5495 C C . LYS A 1 675 ? -29.546 2.459 22.040 1.00 85.62 675 LYS A C 1
ATOM 5497 O O . LYS A 1 675 ? -28.650 3.220 22.386 1.00 85.62 675 LYS A O 1
ATOM 5502 N N . TRP A 1 676 ? -29.429 1.140 22.113 1.00 92.25 676 TRP A N 1
ATOM 5503 C CA . TRP A 1 676 ? -28.188 0.498 22.490 1.00 92.25 676 TRP A CA 1
ATOM 5504 C C . TRP A 1 676 ? -27.277 0.421 21.268 1.00 92.25 676 TRP A C 1
ATOM 5506 O O . TRP A 1 676 ? -27.682 -0.095 20.231 1.00 92.25 676 TRP A O 1
ATOM 5516 N N . THR A 1 677 ? -26.068 0.960 21.383 1.00 93.12 677 THR A N 1
ATOM 5517 C CA . THR A 1 677 ? -25.103 1.050 20.277 1.00 93.12 677 THR A CA 1
ATOM 5518 C C . THR A 1 677 ? -24.017 -0.013 20.341 1.00 93.12 677 THR A C 1
ATOM 5520 O O . THR A 1 677 ? -23.334 -0.261 19.352 1.00 93.12 677 THR A O 1
ATOM 5523 N N . GLY A 1 678 ? -23.873 -0.686 21.478 1.00 95.31 678 GLY A N 1
ATOM 5524 C CA . GLY A 1 678 ? -22.842 -1.685 21.688 1.00 95.31 678 GLY A CA 1
ATOM 5525 C C . GLY A 1 678 ? -22.312 -1.671 23.107 1.00 95.31 678 GLY A C 1
ATOM 5526 O O . GLY A 1 678 ? -22.759 -0.907 23.969 1.00 95.31 678 GLY A O 1
ATOM 5527 N N . PHE A 1 679 ? -21.315 -2.514 23.335 1.00 96.62 679 PHE A N 1
ATOM 5528 C CA . PHE A 1 679 ? -20.607 -2.572 24.597 1.00 96.62 679 PHE A CA 1
ATOM 5529 C C . PHE A 1 679 ? -19.132 -2.897 24.410 1.00 96.62 679 PHE A C 1
ATOM 5531 O O . PHE A 1 679 ? -18.739 -3.637 23.504 1.00 96.62 679 PHE A O 1
ATOM 5538 N N . THR A 1 680 ? -18.334 -2.375 25.334 1.00 96.75 680 THR A N 1
ATOM 5539 C CA . THR A 1 680 ? -16.940 -2.755 25.508 1.00 96.75 680 THR A CA 1
ATOM 5540 C C . THR A 1 680 ? -16.760 -3.611 26.761 1.00 96.75 680 THR A C 1
ATOM 5542 O O . THR A 1 680 ? -17.527 -3.505 27.724 1.00 96.75 680 THR A O 1
ATOM 5545 N N . MET A 1 681 ? -15.753 -4.480 26.739 1.00 97.12 681 MET A N 1
ATOM 5546 C CA . MET A 1 681 ? -15.545 -5.539 27.726 1.00 97.12 681 MET A CA 1
ATOM 5547 C C . MET A 1 681 ? -14.473 -5.174 28.751 1.00 97.12 681 MET A C 1
ATOM 5549 O O . MET A 1 681 ? -13.276 -5.182 28.453 1.00 97.12 681 MET A O 1
ATOM 5553 N N . LEU A 1 682 ? -14.905 -4.901 29.982 1.00 97.94 682 LEU A N 1
ATOM 5554 C CA . LEU A 1 682 ? -14.038 -4.600 31.117 1.00 97.94 682 LEU A CA 1
ATOM 5555 C C . LEU A 1 682 ? -13.800 -5.866 31.947 1.00 97.94 682 LEU A C 1
ATOM 5557 O O . LEU A 1 682 ? -14.631 -6.299 32.748 1.00 97.94 682 LEU A O 1
ATOM 5561 N N . TRP A 1 683 ? -12.669 -6.513 31.706 1.00 97.62 683 TRP A N 1
ATOM 5562 C CA . TRP A 1 683 ? -12.322 -7.751 32.389 1.00 97.62 683 TRP A CA 1
ATOM 5563 C C . TRP A 1 683 ? -11.801 -7.499 33.800 1.00 97.62 683 TRP A C 1
ATOM 5565 O O . TRP A 1 683 ? -10.758 -6.873 33.963 1.00 97.62 683 TRP A O 1
ATOM 5575 N N . ARG A 1 684 ? -12.465 -8.069 34.807 1.00 97.56 684 ARG A N 1
ATOM 5576 C CA . ARG A 1 684 ? -11.959 -8.099 36.185 1.00 97.56 684 ARG A CA 1
ATOM 5577 C C . ARG A 1 684 ? -10.724 -9.001 36.271 1.00 97.56 684 ARG A C 1
ATOM 5579 O O . ARG A 1 684 ? -10.658 -10.028 35.593 1.00 97.56 684 ARG A O 1
ATOM 5586 N N . ASP A 1 685 ? -9.780 -8.649 37.146 1.00 95.50 685 ASP A N 1
ATOM 5587 C CA . ASP A 1 685 ? -8.488 -9.347 37.278 1.00 95.50 685 ASP A CA 1
ATOM 5588 C C . ASP A 1 685 ? -8.637 -10.864 37.539 1.00 95.50 685 ASP A C 1
ATOM 5590 O O . ASP A 1 685 ? -7.856 -11.659 37.021 1.00 95.50 685 ASP A O 1
ATOM 5594 N N . GLU A 1 686 ? -9.653 -11.280 38.303 1.00 95.12 686 GLU A N 1
ATOM 5595 C CA . GLU A 1 686 ? -9.944 -12.701 38.554 1.00 95.12 686 GLU A CA 1
ATOM 5596 C C . GLU A 1 686 ? -10.463 -13.424 37.300 1.00 95.12 686 GLU A C 1
ATOM 5598 O O . GLU A 1 686 ? -9.969 -14.488 36.937 1.00 95.12 686 GLU A O 1
ATOM 5603 N N . ASP A 1 687 ? -11.390 -12.799 36.572 1.00 96.31 687 ASP A N 1
ATOM 5604 C CA . ASP A 1 687 ? -12.054 -13.403 35.417 1.00 96.31 687 ASP A CA 1
ATOM 5605 C C . ASP A 1 687 ? -11.102 -13.561 34.218 1.00 96.31 687 ASP A C 1
ATOM 5607 O O . ASP A 1 687 ? -11.184 -14.542 33.473 1.00 96.31 687 ASP A O 1
ATOM 5611 N N . ILE A 1 688 ? -10.191 -12.599 34.024 1.00 95.06 688 ILE A N 1
ATOM 5612 C CA . ILE A 1 688 ? -9.183 -12.674 32.958 1.00 95.06 688 ILE A CA 1
ATOM 5613 C C . ILE A 1 688 ? -8.088 -13.690 33.281 1.00 95.06 688 ILE A C 1
ATOM 5615 O O . ILE A 1 688 ? -7.590 -14.372 32.387 1.00 95.06 688 ILE A O 1
ATOM 5619 N N . ALA A 1 689 ? -7.714 -13.826 34.557 1.00 95.19 689 ALA A N 1
ATOM 5620 C CA . ALA A 1 689 ? -6.767 -14.849 34.982 1.00 95.19 689 ALA A CA 1
ATOM 5621 C C . ALA A 1 689 ? -7.333 -16.255 34.736 1.00 95.19 689 ALA A C 1
ATOM 5623 O O . ALA A 1 689 ? -6.618 -17.118 34.223 1.00 95.19 689 ALA A O 1
ATOM 5624 N N . ASP A 1 690 ? -8.625 -16.451 35.011 1.00 94.19 690 ASP A N 1
ATOM 5625 C CA . ASP A 1 690 ? -9.310 -17.724 34.792 1.00 94.19 690 ASP A CA 1
ATOM 5626 C C . ASP A 1 690 ? -9.336 -18.122 33.310 1.00 94.19 690 ASP A C 1
ATOM 5628 O O . ASP A 1 690 ? -9.058 -19.276 32.973 1.00 94.19 690 ASP A O 1
ATOM 5632 N N . ILE A 1 691 ? -9.627 -17.187 32.394 1.00 95.25 691 ILE A N 1
ATOM 5633 C CA . ILE A 1 691 ? -9.754 -17.531 30.970 1.00 95.25 691 ILE A CA 1
ATOM 5634 C C . ILE A 1 691 ? -8.410 -17.830 30.298 1.00 95.25 691 ILE A C 1
ATOM 5636 O O . ILE A 1 691 ? -8.355 -18.692 29.415 1.00 95.25 691 ILE A O 1
ATOM 5640 N N . ARG A 1 692 ? -7.323 -17.185 30.745 1.00 93.81 692 ARG A N 1
ATOM 5641 C CA . ARG A 1 692 ? -5.959 -17.375 30.213 1.00 93.81 692 ARG A CA 1
ATOM 5642 C C . ARG A 1 692 ? -5.445 -18.809 30.352 1.00 93.81 692 ARG A C 1
ATOM 5644 O O . ARG A 1 692 ? -4.591 -19.225 29.578 1.00 93.81 692 ARG A O 1
ATOM 5651 N N . GLY A 1 693 ? -5.979 -19.579 31.301 1.00 89.31 693 GLY A N 1
ATOM 5652 C CA . GLY A 1 693 ? -5.664 -21.001 31.478 1.00 89.31 693 GLY A CA 1
ATOM 5653 C C . GLY A 1 693 ? -6.484 -21.960 30.606 1.00 89.31 693 GLY A C 1
ATOM 5654 O O . GLY A 1 693 ? -6.341 -23.175 30.739 1.00 89.31 693 GLY A O 1
ATOM 5655 N N . THR A 1 694 ? -7.368 -21.452 29.745 1.00 94.12 694 THR A N 1
ATOM 5656 C CA . THR A 1 694 ? -8.317 -22.260 28.963 1.00 94.12 694 THR A CA 1
ATOM 5657 C C . THR A 1 694 ? -8.064 -22.135 27.457 1.00 94.12 694 THR A C 1
ATOM 5659 O O . THR A 1 694 ? -7.425 -21.178 27.021 1.00 94.12 694 THR A O 1
ATOM 5662 N N . PRO A 1 695 ? -8.649 -23.015 26.617 1.00 93.12 695 PRO A N 1
ATOM 5663 C CA . PRO A 1 695 ? -8.634 -22.842 25.159 1.00 93.12 695 PRO A CA 1
ATOM 5664 C C . PRO A 1 695 ? -9.270 -21.530 24.664 1.00 93.12 695 PRO A C 1
ATOM 5666 O O . PRO A 1 695 ? -9.149 -21.188 23.495 1.00 93.12 695 PRO A O 1
ATOM 5669 N N . ARG A 1 696 ? -9.960 -20.789 25.541 1.00 94.25 696 ARG A N 1
ATOM 5670 C CA . ARG A 1 696 ? -10.593 -19.500 25.243 1.00 94.25 696 ARG A CA 1
ATOM 5671 C C . ARG A 1 696 ? -9.710 -18.295 25.573 1.00 94.25 696 ARG A C 1
ATOM 5673 O O . ARG A 1 696 ? -10.213 -17.178 25.532 1.00 94.25 696 ARG A O 1
ATOM 5680 N N . ALA A 1 697 ? -8.430 -18.494 25.899 1.00 95.25 697 ALA A N 1
ATOM 5681 C CA . ALA A 1 697 ? -7.505 -17.408 26.234 1.00 95.25 697 ALA A CA 1
ATOM 5682 C C . ALA A 1 697 ? -7.498 -16.284 25.181 1.00 95.25 697 ALA A C 1
ATOM 5684 O O . ALA A 1 697 ? -7.460 -15.112 25.537 1.00 95.25 697 ALA A O 1
ATOM 5685 N N . TRP A 1 698 ? -7.649 -16.641 23.902 1.00 95.50 698 TRP A N 1
ATOM 5686 C CA . TRP A 1 698 ? -7.698 -15.700 22.782 1.00 95.50 698 TRP A CA 1
ATOM 5687 C C . TRP A 1 698 ? -8.836 -14.672 22.861 1.00 95.50 698 TRP A C 1
ATOM 5689 O O . TRP A 1 698 ? -8.725 -13.598 22.277 1.00 95.50 698 TRP A O 1
ATOM 5699 N N . LEU A 1 699 ? -9.915 -14.962 23.599 1.00 96.19 699 LEU A N 1
ATOM 5700 C CA . LEU A 1 699 ? -11.030 -14.032 23.792 1.00 96.19 699 LEU A CA 1
ATOM 5701 C C . LEU A 1 699 ? -10.635 -12.788 24.594 1.00 96.19 699 LEU A C 1
ATOM 5703 O O . LEU A 1 699 ? -11.406 -11.829 24.613 1.00 96.19 699 LEU A O 1
ATOM 5707 N N . GLU A 1 700 ? -9.473 -12.782 25.259 1.00 94.19 700 GLU A N 1
ATOM 5708 C CA . GLU A 1 700 ? -9.023 -11.603 25.997 1.00 94.19 700 GLU A CA 1
ATOM 5709 C C . GLU A 1 700 ? -8.870 -10.376 25.095 1.00 94.19 700 GLU A C 1
ATOM 5711 O O . GLU A 1 700 ? -9.148 -9.272 25.555 1.00 94.19 700 GLU A O 1
ATOM 5716 N N . ASP A 1 701 ? -8.504 -10.554 23.823 1.00 94.75 701 ASP A N 1
ATOM 5717 C CA . ASP A 1 701 ? -8.254 -9.453 22.883 1.00 94.75 701 ASP A CA 1
ATOM 5718 C C . ASP A 1 701 ? -9.476 -9.054 22.045 1.00 94.75 701 ASP A C 1
ATOM 5720 O O . ASP A 1 701 ? -9.394 -8.130 21.232 1.00 94.75 701 ASP A O 1
ATOM 5724 N N . VAL A 1 702 ? -10.639 -9.673 22.291 1.00 96.75 702 VAL A N 1
ATOM 5725 C CA . VAL A 1 702 ? -11.914 -9.105 21.839 1.00 96.75 702 VAL A CA 1
ATOM 5726 C C . VAL A 1 702 ? -12.250 -7.927 22.742 1.00 96.75 702 VAL A C 1
ATOM 5728 O O . VAL A 1 702 ? -12.573 -8.115 23.917 1.00 96.75 702 VAL A O 1
ATOM 5731 N N . PHE A 1 703 ? -12.187 -6.705 22.215 1.00 95.75 703 PHE A N 1
ATOM 5732 C CA . PHE A 1 703 ? -12.425 -5.528 23.053 1.00 95.75 703 PHE A CA 1
ATOM 5733 C C . PHE A 1 703 ? -13.905 -5.149 23.162 1.00 95.75 703 PHE A C 1
ATOM 5735 O O . PHE A 1 703 ? -14.323 -4.689 24.220 1.00 95.75 703 PHE A O 1
ATOM 5742 N N . GLY A 1 704 ? -14.727 -5.389 22.139 1.00 97.12 704 GLY A N 1
ATOM 5743 C CA . GLY A 1 704 ? -16.141 -5.010 22.177 1.00 97.12 704 GLY A CA 1
ATOM 5744 C C . GLY A 1 704 ? -16.946 -5.486 20.975 1.00 97.12 704 GLY A C 1
ATOM 5745 O O . GLY A 1 704 ? -16.380 -5.970 19.993 1.00 97.12 704 GLY A O 1
ATOM 5746 N N . PHE A 1 705 ? -18.269 -5.339 21.075 1.00 97.50 705 PHE A N 1
ATOM 5747 C CA . PHE A 1 705 ? -19.225 -5.553 19.987 1.00 97.50 705 PHE A CA 1
ATOM 5748 C C . PHE A 1 705 ? -20.168 -4.360 19.876 1.00 97.50 705 PHE A C 1
ATOM 5750 O O . PHE A 1 705 ? -20.708 -3.888 20.879 1.00 97.50 705 PHE A O 1
ATOM 5757 N N . TYR A 1 706 ? -20.401 -3.920 18.645 1.00 95.94 706 TYR A N 1
ATOM 5758 C CA . TYR A 1 706 ? -21.160 -2.719 18.323 1.00 95.94 706 TYR A CA 1
ATOM 5759 C C . TYR A 1 706 ? -22.256 -3.034 17.313 1.00 95.94 706 TYR A C 1
ATOM 5761 O O . TYR A 1 706 ? -22.121 -3.955 16.506 1.00 95.94 706 TYR A O 1
ATOM 5769 N N . CYS A 1 707 ? -23.347 -2.281 17.371 1.00 93.81 707 CYS A N 1
ATOM 5770 C CA . CYS A 1 707 ? -24.411 -2.371 16.383 1.00 93.81 707 CYS A CA 1
ATOM 5771 C C . CYS A 1 707 ? -23.905 -1.858 15.037 1.00 93.81 707 CYS A C 1
ATOM 5773 O O . CYS A 1 707 ? -23.268 -0.806 14.966 1.00 93.81 707 CYS A O 1
ATOM 5775 N N . ASP A 1 708 ? -24.215 -2.590 13.973 1.00 88.94 708 ASP A N 1
ATOM 5776 C CA . ASP A 1 708 ? -23.880 -2.159 12.624 1.00 88.94 708 ASP A CA 1
ATOM 5777 C C . ASP A 1 708 ? -24.931 -1.165 12.104 1.00 88.94 708 ASP A C 1
ATOM 5779 O O . ASP A 1 708 ? -26.144 -1.396 12.182 1.00 88.94 708 ASP A O 1
ATOM 5783 N N . HIS A 1 709 ? -24.467 -0.019 11.606 1.00 79.75 709 HIS A N 1
ATOM 5784 C CA . HIS A 1 709 ? -25.352 1.026 11.102 1.00 79.75 709 HIS A CA 1
ATOM 5785 C C . HIS A 1 709 ? -26.118 0.502 9.874 1.00 79.75 709 HIS A C 1
ATOM 5787 O O . HIS A 1 709 ? -25.525 -0.077 8.973 1.00 79.75 709 HIS A O 1
ATOM 5793 N N . ASN A 1 710 ? -27.439 0.700 9.825 1.00 81.19 710 ASN A N 1
ATOM 5794 C CA . ASN A 1 710 ? -28.353 0.137 8.813 1.00 81.19 710 ASN A CA 1
ATOM 5795 C C . ASN A 1 710 ? -28.608 -1.386 8.870 1.00 81.19 710 ASN A C 1
ATOM 5797 O O . ASN A 1 710 ? -29.350 -1.887 8.025 1.00 81.19 710 ASN A O 1
ATOM 5801 N N . GLN A 1 711 ? -28.086 -2.125 9.860 1.00 89.88 711 GLN A N 1
ATOM 5802 C CA . GLN A 1 711 ? -28.347 -3.567 10.021 1.00 89.88 711 GLN A CA 1
ATOM 5803 C C . GLN A 1 711 ? -28.759 -3.908 11.468 1.00 89.88 711 GLN A C 1
ATOM 5805 O O . GLN A 1 711 ? -27.944 -4.376 12.263 1.00 89.88 711 GLN A O 1
ATOM 5810 N N . PRO A 1 712 ? -30.047 -3.735 11.838 1.00 87.94 712 PRO A N 1
ATOM 5811 C CA . PRO A 1 712 ? -30.517 -3.809 13.232 1.00 87.94 712 PRO A CA 1
ATOM 5812 C C . PRO A 1 712 ? -30.414 -5.202 13.875 1.00 87.94 712 PRO A C 1
ATOM 5814 O O . PRO A 1 712 ? -30.671 -5.357 15.066 1.00 87.94 712 PRO A O 1
ATOM 5817 N N . ARG A 1 713 ? -30.062 -6.230 13.097 1.00 94.06 713 ARG A N 1
ATOM 5818 C CA . ARG A 1 713 ? -29.904 -7.620 13.549 1.00 94.06 713 ARG A CA 1
ATOM 5819 C C . ARG A 1 713 ? -28.440 -8.064 13.625 1.00 94.06 713 ARG A C 1
ATOM 5821 O O . ARG A 1 713 ? -28.186 -9.235 13.901 1.00 94.06 713 ARG A O 1
ATOM 5828 N N . LEU A 1 714 ? -27.494 -7.160 13.369 1.00 95.44 714 LEU A N 1
ATOM 5829 C CA . LEU A 1 714 ? -26.073 -7.460 13.224 1.00 95.44 714 LEU A CA 1
ATOM 5830 C C . LEU A 1 714 ? -25.243 -6.825 14.345 1.00 95.44 714 LEU A C 1
ATOM 5832 O O . LEU A 1 714 ? -25.343 -5.624 14.599 1.00 95.44 714 LEU A O 1
ATOM 5836 N N . LEU A 1 715 ? -24.383 -7.634 14.971 1.00 96.38 715 LEU A N 1
ATOM 5837 C CA . LEU A 1 715 ? -23.308 -7.152 15.839 1.00 96.38 715 LEU A CA 1
ATOM 5838 C C . LEU A 1 715 ? -21.943 -7.352 15.189 1.00 96.38 715 LEU A C 1
ATOM 5840 O O . LEU A 1 715 ? -21.628 -8.439 14.700 1.00 96.38 715 LEU A O 1
ATOM 5844 N N . SER A 1 716 ? -21.131 -6.303 15.272 1.00 96.38 716 SER A N 1
ATOM 5845 C CA . SER A 1 716 ? -19.777 -6.220 14.740 1.00 96.38 716 SER A CA 1
ATOM 5846 C C . SER A 1 716 ? -18.779 -6.132 15.895 1.00 96.38 716 SER A C 1
ATOM 5848 O O . SER A 1 716 ? -18.756 -5.156 16.646 1.00 96.38 716 SER A O 1
ATOM 5850 N N . GLY A 1 717 ? -17.974 -7.174 16.063 1.00 97.12 717 GLY A N 1
ATOM 5851 C CA . GLY A 1 717 ? -16.907 -7.278 17.049 1.00 97.12 717 GLY A CA 1
ATOM 5852 C C . GLY A 1 717 ? -15.526 -7.113 16.436 1.00 97.12 717 GLY A C 1
ATOM 5853 O O . GLY A 1 717 ? -15.326 -7.324 15.238 1.00 97.12 717 GLY A O 1
ATOM 5854 N N . TRP A 1 718 ? -14.567 -6.760 17.283 1.00 96.38 718 TRP A N 1
ATOM 5855 C CA . TRP A 1 718 ? -13.203 -6.447 16.873 1.00 96.38 718 TRP A CA 1
ATOM 5856 C C . TRP A 1 718 ? -12.190 -7.253 17.669 1.00 96.38 718 TRP A C 1
ATOM 5858 O O . TRP A 1 718 ? -12.346 -7.464 18.871 1.00 96.38 718 TRP A O 1
ATOM 5868 N N . MET A 1 719 ? -11.150 -7.687 16.969 1.00 94.31 719 MET A N 1
ATOM 5869 C CA . MET A 1 719 ? -10.075 -8.521 17.481 1.00 94.31 719 MET A CA 1
ATOM 5870 C C . MET A 1 719 ? -8.743 -8.031 16.916 1.00 94.31 719 MET A C 1
ATOM 5872 O O . MET A 1 719 ? -8.679 -7.604 15.762 1.00 94.31 719 MET A O 1
ATOM 5876 N N . ILE A 1 720 ? -7.676 -8.120 17.705 1.00 92.12 720 ILE A N 1
ATOM 5877 C CA . ILE A 1 720 ? -6.367 -7.568 17.351 1.00 92.12 720 ILE A CA 1
ATOM 5878 C C . ILE A 1 720 ? -5.215 -8.535 17.634 1.00 92.12 720 ILE A C 1
ATOM 5880 O O . ILE A 1 720 ? -5.319 -9.472 18.426 1.00 92.12 720 ILE A O 1
ATOM 5884 N N . GLY A 1 721 ? -4.087 -8.268 16.985 1.00 89.75 721 GLY A N 1
ATOM 5885 C CA . GLY A 1 721 ? -2.778 -8.767 17.377 1.00 89.75 721 GLY A CA 1
ATOM 5886 C C . GLY A 1 721 ? -2.592 -10.282 17.278 1.00 89.75 721 GLY A C 1
ATOM 5887 O O . GLY A 1 721 ? -3.125 -10.950 16.386 1.00 89.75 721 GLY A O 1
ATOM 5888 N N . ALA A 1 722 ? -1.786 -10.838 18.187 1.00 92.81 722 ALA A N 1
ATOM 5889 C CA . ALA A 1 722 ? -1.403 -12.250 18.176 1.00 92.81 722 ALA A CA 1
ATOM 5890 C C . ALA A 1 722 ? -2.597 -13.201 18.337 1.00 92.81 722 ALA A C 1
ATOM 5892 O O . ALA A 1 722 ? -2.670 -14.216 17.639 1.00 92.81 722 ALA A O 1
ATOM 5893 N N . ASN A 1 723 ? -3.554 -12.853 19.198 1.00 95.00 723 ASN A N 1
ATOM 5894 C CA . ASN A 1 723 ? -4.768 -13.641 19.385 1.00 95.00 723 ASN A CA 1
ATOM 5895 C C . ASN A 1 723 ? -5.708 -13.552 18.176 1.00 95.00 723 ASN A C 1
ATOM 5897 O O . ASN A 1 723 ? -6.325 -14.557 17.834 1.00 95.00 723 ASN A O 1
ATOM 5901 N N . GLY A 1 724 ? -5.741 -12.425 17.453 1.00 95.06 724 GLY A N 1
ATOM 5902 C CA . GLY A 1 724 ? -6.413 -12.339 16.151 1.00 95.06 724 GLY A CA 1
ATOM 5903 C C . GLY A 1 724 ? -5.836 -13.308 15.121 1.00 95.06 724 GLY A C 1
ATOM 5904 O O . GLY A 1 724 ? -6.573 -14.077 14.506 1.00 95.06 724 GLY A O 1
ATOM 5905 N N . ARG A 1 725 ? -4.503 -13.379 15.017 1.00 96.62 725 ARG A N 1
ATOM 5906 C CA . ARG A 1 725 ? -3.822 -14.351 14.141 1.00 96.62 725 ARG A CA 1
ATOM 5907 C C . ARG A 1 725 ? -4.103 -15.796 14.538 1.00 96.62 725 ARG A C 1
ATOM 5909 O O . ARG A 1 725 ? -4.268 -16.640 13.663 1.00 96.62 725 ARG A O 1
ATOM 5916 N N . HIS A 1 726 ? -4.164 -16.086 15.837 1.00 96.12 726 HIS A N 1
ATOM 5917 C CA . HIS A 1 726 ? -4.551 -17.411 16.313 1.00 96.12 726 HIS A CA 1
ATOM 5918 C C . HIS A 1 726 ? -6.019 -17.719 15.986 1.00 96.12 726 HIS A C 1
ATOM 5920 O O . HIS A 1 726 ? -6.303 -18.796 15.466 1.00 96.12 726 HIS A O 1
ATOM 5926 N N . MET A 1 727 ? -6.934 -16.772 16.208 1.00 96.56 727 MET A N 1
ATOM 5927 C CA . MET A 1 727 ? -8.358 -16.914 15.895 1.00 96.56 727 MET A CA 1
ATOM 5928 C C . MET A 1 727 ? -8.588 -17.273 14.421 1.00 96.56 727 MET A C 1
ATOM 5930 O O . MET A 1 727 ? -9.421 -18.125 14.140 1.00 96.56 727 MET A O 1
ATOM 5934 N N . GLU A 1 728 ? -7.818 -16.710 13.482 1.00 97.12 728 GLU A N 1
ATOM 5935 C CA . GLU A 1 728 ? -7.907 -17.068 12.054 1.00 97.12 728 GLU A CA 1
ATOM 5936 C C . GLU A 1 728 ? -7.611 -18.555 11.760 1.00 97.12 728 GLU A C 1
ATOM 5938 O O . GLU A 1 728 ? -7.965 -19.048 10.691 1.00 97.12 728 GLU A O 1
ATOM 5943 N N . THR A 1 729 ? -6.953 -19.271 12.679 1.00 96.31 729 THR A N 1
ATOM 5944 C CA . THR A 1 729 ? -6.640 -20.707 12.541 1.00 96.31 729 THR A CA 1
ATOM 5945 C C . THR A 1 729 ? -7.711 -21.623 13.133 1.00 96.31 729 THR A C 1
ATOM 5947 O O . THR A 1 729 ? -7.653 -22.837 12.924 1.00 96.31 729 THR A O 1
ATOM 5950 N N . LEU A 1 730 ? -8.668 -21.063 13.878 1.00 96.88 730 LEU A N 1
ATOM 5951 C CA . LEU A 1 730 ? -9.714 -21.819 14.557 1.00 96.88 730 LEU A CA 1
ATOM 5952 C C . LEU A 1 730 ? -10.917 -22.079 13.629 1.00 96.88 730 LEU A C 1
ATOM 5954 O O . LEU A 1 730 ? -11.216 -21.260 12.756 1.00 96.88 730 LEU A O 1
ATOM 5958 N N . PRO A 1 731 ? -11.648 -23.190 13.826 1.00 96.56 731 PRO A N 1
ATOM 5959 C CA . PRO A 1 731 ? -12.935 -23.425 13.171 1.00 96.56 731 PRO A CA 1
ATOM 5960 C C . PRO A 1 731 ? -13.980 -22.341 13.498 1.00 96.56 731 PRO A C 1
ATOM 5962 O O . PRO A 1 731 ? -14.054 -21.868 14.633 1.00 96.56 731 PRO A O 1
ATOM 5965 N N . GLU A 1 732 ? -14.824 -21.965 12.526 1.00 95.69 732 GLU A N 1
ATOM 5966 C CA . GLU A 1 732 ? -15.841 -20.907 12.705 1.00 95.69 732 GLU A CA 1
ATOM 5967 C C . GLU A 1 732 ? -16.813 -21.198 13.871 1.00 95.69 732 GLU A C 1
ATOM 5969 O O . GLU A 1 732 ? -17.218 -20.270 14.570 1.00 95.69 732 GLU A O 1
ATOM 5974 N N . ASP A 1 733 ? -17.148 -22.464 14.136 1.00 96.31 733 ASP A N 1
ATOM 5975 C CA . ASP A 1 733 ? -18.018 -22.881 15.243 1.00 96.31 733 ASP A CA 1
ATOM 5976 C C . ASP A 1 733 ? -17.368 -22.691 16.622 1.00 96.31 733 ASP A C 1
ATOM 5978 O O . ASP A 1 733 ? -18.045 -22.285 17.571 1.00 96.31 733 ASP A O 1
ATOM 5982 N N . GLU A 1 734 ? -16.054 -22.903 16.737 1.00 97.06 734 GLU A N 1
ATOM 5983 C CA . GLU A 1 734 ? -15.308 -22.610 17.965 1.00 97.06 734 GLU A CA 1
ATOM 5984 C C . GLU A 1 734 ? -15.233 -21.103 18.236 1.00 97.06 734 GLU A C 1
ATOM 5986 O O . GLU A 1 734 ? -15.427 -20.667 19.378 1.00 97.06 734 GLU A O 1
ATOM 5991 N N . ILE A 1 735 ? -15.006 -20.299 17.189 1.00 97.81 735 ILE A N 1
ATOM 5992 C CA . ILE A 1 735 ? -14.977 -18.835 17.301 1.00 97.81 735 ILE A CA 1
ATOM 5993 C C . ILE A 1 735 ? -16.354 -18.330 17.738 1.00 97.81 735 ILE A C 1
ATOM 5995 O O . ILE A 1 735 ? -16.457 -17.585 18.716 1.00 97.81 735 ILE A O 1
ATOM 5999 N N . LEU A 1 736 ? -17.420 -18.788 17.075 1.00 98.00 736 LEU A N 1
ATOM 6000 C CA . LEU A 1 736 ? -18.790 -18.417 17.410 1.00 98.00 736 LEU A CA 1
ATOM 6001 C C . LEU A 1 736 ? -19.149 -18.815 18.848 1.00 98.00 736 LEU A C 1
ATOM 6003 O O . LEU A 1 736 ? -19.691 -17.998 19.594 1.00 98.00 736 LEU A O 1
ATOM 6007 N N . ALA A 1 737 ? -18.796 -20.028 19.283 1.00 97.81 737 ALA A N 1
ATOM 6008 C CA . ALA A 1 737 ? -19.002 -20.461 20.665 1.00 97.81 737 ALA A CA 1
ATOM 6009 C C . ALA A 1 737 ? -18.252 -19.569 21.674 1.00 97.81 737 ALA A C 1
ATOM 6011 O O . ALA A 1 737 ? -18.772 -19.286 22.759 1.00 97.81 737 ALA A O 1
ATOM 6012 N N . GLY A 1 738 ? -17.055 -19.096 21.315 1.00 97.56 738 GLY A N 1
ATOM 6013 C CA . GLY A 1 738 ? -16.295 -18.108 22.078 1.00 97.56 738 GLY A CA 1
ATOM 6014 C C . GLY A 1 738 ? -17.006 -16.753 22.179 1.00 97.56 738 GLY A C 1
ATOM 6015 O O . GLY A 1 738 ? -17.165 -16.222 23.279 1.00 97.56 738 GLY A O 1
ATOM 6016 N N . CYS A 1 739 ? -17.525 -16.224 21.070 1.00 98.06 739 CYS A N 1
ATOM 6017 C CA . CYS A 1 739 ? -18.295 -14.976 21.065 1.00 98.06 739 CYS A CA 1
ATOM 6018 C C . CYS A 1 739 ? -19.589 -15.089 21.888 1.00 98.06 739 CYS A C 1
ATOM 6020 O O . CYS A 1 739 ? -19.895 -14.210 22.693 1.00 98.06 739 CYS A O 1
ATOM 6022 N N . MET A 1 740 ? -20.309 -16.209 21.777 1.00 97.81 740 MET A N 1
ATOM 6023 C CA . MET A 1 740 ? -21.506 -16.464 22.587 1.00 97.81 740 MET A CA 1
ATOM 6024 C C . MET A 1 740 ? -21.179 -16.587 24.082 1.00 97.81 740 MET A C 1
ATOM 6026 O O . MET A 1 740 ? -21.978 -16.181 24.929 1.00 97.81 740 MET A O 1
ATOM 6030 N N . TYR A 1 741 ? -19.999 -17.110 24.433 1.00 97.50 741 TYR A N 1
ATOM 6031 C CA . TYR A 1 741 ? -19.500 -17.069 25.808 1.00 97.50 741 TYR A CA 1
ATOM 6032 C C . TYR A 1 741 ? -19.287 -15.625 26.289 1.00 97.50 741 TYR A C 1
ATOM 6034 O O . TYR A 1 741 ? -19.729 -15.304 27.393 1.00 97.50 741 TYR A O 1
ATOM 6042 N N . LEU A 1 742 ? -18.694 -14.744 25.472 1.00 97.69 742 LEU A N 1
ATOM 6043 C CA . LEU A 1 742 ? -18.524 -13.326 25.816 1.00 97.69 742 LEU A CA 1
ATOM 6044 C C . LEU A 1 742 ? -19.869 -12.632 26.052 1.00 97.69 742 LEU A C 1
ATOM 6046 O O . LEU A 1 742 ? -20.049 -12.002 27.093 1.00 97.69 742 LEU A O 1
ATOM 6050 N N . PHE A 1 743 ? -20.848 -12.812 25.160 1.00 97.62 743 PHE A N 1
ATOM 6051 C CA . PHE A 1 743 ? -22.182 -12.237 25.359 1.00 97.62 743 PHE A CA 1
ATOM 6052 C C . PHE A 1 743 ? -22.810 -12.697 26.674 1.00 97.62 743 PHE A C 1
ATOM 6054 O O . PHE A 1 743 ? -23.282 -11.871 27.446 1.00 97.62 743 PHE A O 1
ATOM 6061 N N . ARG A 1 744 ? -22.736 -13.991 26.999 1.00 96.56 744 ARG A N 1
ATOM 6062 C CA . ARG A 1 744 ? -23.264 -14.528 28.266 1.00 96.56 744 ARG A CA 1
ATOM 6063 C C . ARG A 1 744 ? -22.457 -14.088 29.496 1.00 96.56 744 ARG A C 1
ATOM 6065 O O . ARG A 1 744 ? -22.996 -14.093 30.605 1.00 96.56 744 ARG A O 1
ATOM 6072 N N . LYS A 1 745 ? -21.174 -13.749 29.342 1.00 96.50 745 LYS A N 1
ATOM 6073 C CA . LYS A 1 745 ? -20.306 -13.280 30.435 1.00 96.50 745 LYS A CA 1
ATOM 6074 C C . LYS A 1 745 ? -20.577 -11.816 30.780 1.00 96.50 745 LYS A C 1
ATOM 6076 O O . LYS A 1 745 ? -20.625 -11.494 31.960 1.00 96.50 745 LYS A O 1
ATOM 6081 N N . PHE A 1 746 ? -20.800 -10.970 29.777 1.00 97.62 746 PHE A N 1
ATOM 6082 C CA . PHE A 1 746 ? -20.927 -9.522 29.953 1.00 97.62 746 PHE A CA 1
ATOM 6083 C C . PHE A 1 746 ? -22.373 -9.020 29.947 1.00 97.62 746 PHE A C 1
ATOM 6085 O O . PHE A 1 746 ? -22.714 -8.139 30.726 1.00 97.62 746 PHE A O 1
ATOM 6092 N N . LEU A 1 747 ? -23.257 -9.580 29.124 1.00 96.25 747 LEU A N 1
ATOM 6093 C CA . LEU A 1 747 ? -24.630 -9.090 29.002 1.00 96.25 747 LEU A CA 1
ATOM 6094 C C . LEU A 1 747 ? -25.575 -9.801 29.981 1.00 96.25 747 LEU A C 1
ATOM 6096 O O . LEU A 1 747 ? -25.385 -10.962 30.349 1.00 96.25 747 LEU A O 1
ATOM 6100 N N . GLN A 1 748 ? -26.618 -9.085 30.407 1.00 92.19 748 GLN A N 1
ATOM 6101 C CA . GLN A 1 748 ? -27.661 -9.606 31.305 1.00 92.19 748 GLN A CA 1
ATOM 6102 C C . GLN A 1 748 ? -28.870 -10.191 30.558 1.00 92.19 748 GLN A C 1
ATOM 6104 O O . GLN A 1 748 ? -29.787 -10.713 31.189 1.00 92.19 748 GLN A O 1
ATOM 6109 N N . TRP A 1 749 ? -28.896 -10.075 29.232 1.00 91.25 749 TRP A N 1
ATOM 6110 C CA . TRP A 1 749 ? -30.033 -10.465 28.404 1.00 91.25 749 TRP A CA 1
ATOM 6111 C C . TRP A 1 749 ? -30.016 -11.950 28.053 1.00 91.25 749 TRP A C 1
ATOM 6113 O O . TRP A 1 749 ? -28.970 -12.601 28.083 1.00 91.25 749 TRP A O 1
ATOM 6123 N N . ASP A 1 750 ? -31.187 -12.469 27.689 1.00 91.00 750 ASP A N 1
ATOM 6124 C CA . ASP A 1 750 ? -31.288 -13.778 27.055 1.00 91.00 750 ASP A CA 1
ATOM 6125 C C . ASP A 1 750 ? -30.842 -13.651 25.593 1.00 91.00 750 ASP A C 1
ATOM 6127 O O . ASP A 1 750 ? -31.467 -12.937 24.806 1.00 91.00 750 ASP A O 1
ATOM 6131 N N . ILE A 1 751 ? -29.706 -14.267 25.261 1.00 94.94 751 ILE A N 1
ATOM 6132 C CA . ILE A 1 751 ? -29.050 -14.110 23.959 1.00 94.94 751 ILE A CA 1
ATOM 6133 C C . ILE A 1 751 ? -29.557 -15.218 23.026 1.00 94.94 751 ILE A C 1
ATOM 6135 O O . ILE A 1 751 ? -29.252 -16.388 23.284 1.00 94.94 751 ILE A O 1
ATOM 6139 N N . PRO A 1 752 ? -30.300 -14.889 21.953 1.00 95.94 752 PRO A N 1
ATOM 6140 C CA . PRO A 1 752 ? -30.778 -15.887 21.006 1.00 95.94 752 PRO A CA 1
ATOM 6141 C C . PRO A 1 752 ? -29.613 -16.532 20.253 1.00 95.94 752 PRO A C 1
ATOM 6143 O O . PRO A 1 752 ? -28.544 -15.941 20.101 1.00 95.94 752 PRO A O 1
ATOM 6146 N N . GLU A 1 753 ? -29.831 -17.741 19.741 1.00 96.31 753 GLU A N 1
ATOM 6147 C CA . GLU A 1 753 ? -28.855 -18.375 18.855 1.00 96.31 753 GLU A CA 1
ATOM 6148 C C . GLU A 1 753 ? -28.752 -17.592 17.527 1.00 96.31 753 GLU A C 1
ATOM 6150 O O . GLU A 1 753 ? -29.777 -17.158 16.983 1.00 96.31 753 GLU A O 1
ATOM 6155 N N . PRO A 1 754 ? -27.532 -17.376 17.008 1.00 97.00 754 PRO A N 1
ATOM 6156 C CA . PRO A 1 754 ? -27.307 -16.594 15.798 1.00 97.00 754 PRO A CA 1
ATOM 6157 C C . PRO A 1 754 ? -27.756 -17.345 14.537 1.00 97.00 754 PRO A C 1
ATOM 6159 O O . PRO A 1 754 ? -27.728 -18.573 14.470 1.00 97.00 754 PRO A O 1
ATOM 6162 N N . CYS A 1 755 ? -28.161 -16.592 13.516 1.00 95.81 755 CYS A N 1
ATOM 6163 C CA . CYS A 1 755 ? -28.547 -17.116 12.202 1.00 95.81 755 CYS A CA 1
ATOM 6164 C C . CYS A 1 755 ? -27.359 -17.257 11.253 1.00 95.81 755 CYS A C 1
ATOM 6166 O O . CYS A 1 755 ? -27.342 -18.159 10.417 1.00 95.81 755 CYS A O 1
ATOM 6168 N N . ASN A 1 756 ? -26.396 -16.342 11.351 1.00 96.69 756 ASN A N 1
ATOM 6169 C CA . ASN A 1 756 ? -25.260 -16.282 10.446 1.00 96.69 756 ASN A CA 1
ATOM 6170 C C . ASN A 1 756 ? -24.036 -15.722 11.169 1.00 96.69 756 ASN A C 1
ATOM 6172 O O . ASN A 1 756 ? -24.156 -14.943 12.118 1.00 96.69 756 ASN A O 1
ATOM 6176 N N . PHE A 1 757 ? -22.856 -16.124 10.715 1.00 97.81 757 PHE A N 1
ATOM 6177 C CA . PHE A 1 757 ? -21.591 -15.801 11.359 1.00 97.81 757 PHE A CA 1
ATOM 6178 C C . PHE A 1 757 ? -20.498 -15.618 10.312 1.00 97.81 757 PHE A C 1
ATOM 6180 O O . PHE A 1 757 ? -20.403 -16.398 9.362 1.00 97.81 757 PHE A O 1
ATOM 6187 N N . LYS A 1 758 ? -19.663 -14.589 10.475 1.00 97.62 758 LYS A N 1
ATOM 6188 C CA . LYS A 1 758 ? -18.504 -14.380 9.608 1.00 97.62 758 LYS A CA 1
ATOM 6189 C C . LYS A 1 758 ? -17.361 -13.693 10.331 1.00 97.62 758 LYS A C 1
ATOM 6191 O O . LYS A 1 758 ? -17.575 -12.756 11.091 1.00 97.62 758 LYS A O 1
ATOM 6196 N N . THR A 1 759 ? -16.133 -14.093 10.023 1.00 97.56 759 THR A N 1
ATOM 6197 C CA . THR A 1 759 ? -14.921 -13.377 10.431 1.00 97.56 759 THR A CA 1
ATOM 6198 C C . THR A 1 759 ? -14.072 -12.990 9.226 1.00 97.56 759 THR A C 1
ATOM 6200 O O . THR A 1 759 ? -14.157 -13.599 8.155 1.00 97.56 759 THR A O 1
ATOM 6203 N N . SER A 1 760 ? -13.255 -11.949 9.383 1.00 96.88 760 SER A N 1
ATOM 6204 C CA . SER A 1 760 ? -12.223 -11.603 8.402 1.00 96.88 760 SER A CA 1
ATOM 6205 C C . SER A 1 760 ? -10.927 -12.377 8.667 1.00 96.88 760 SER A C 1
ATOM 6207 O O . SER A 1 760 ? -10.534 -12.521 9.824 1.00 96.88 760 SER A O 1
ATOM 6209 N N . THR A 1 761 ? -10.206 -12.764 7.612 1.00 95.00 761 THR A N 1
ATOM 6210 C CA . THR A 1 761 ? -8.911 -13.468 7.689 1.00 95.00 761 THR A CA 1
ATOM 6211 C C . THR A 1 761 ? -7.860 -12.753 6.837 1.00 95.00 761 THR A C 1
ATOM 6213 O O . THR A 1 761 ? -7.882 -12.851 5.605 1.00 95.00 761 THR A O 1
ATOM 6216 N N . TRP A 1 762 ? -6.955 -12.008 7.472 1.00 96.38 762 TRP A N 1
ATOM 6217 C CA . TRP A 1 762 ? -5.975 -11.155 6.789 1.00 96.38 762 TRP A CA 1
ATOM 6218 C C . TRP A 1 762 ? -4.543 -11.676 6.909 1.00 96.38 762 TRP A C 1
ATOM 6220 O O . TRP A 1 762 ? -3.761 -11.531 5.968 1.00 96.38 762 TRP A O 1
ATOM 6230 N N . TYR A 1 763 ? -4.184 -12.294 8.033 1.00 96.88 763 TYR A N 1
ATOM 6231 C CA . TYR A 1 763 ? -2.828 -12.784 8.275 1.00 96.88 763 TYR A CA 1
ATOM 6232 C C . TYR A 1 763 ? -2.547 -14.132 7.602 1.00 96.88 763 TYR A C 1
ATOM 6234 O O . TYR A 1 763 ? -1.525 -14.317 6.935 1.00 96.88 763 TYR A O 1
ATOM 6242 N N . THR A 1 764 ? -3.471 -15.076 7.746 1.00 96.69 764 THR A N 1
ATOM 6243 C CA . THR A 1 764 ? -3.384 -16.421 7.164 1.00 96.69 764 THR A CA 1
ATOM 6244 C C . THR A 1 764 ? -3.459 -16.397 5.638 1.00 96.69 764 THR A C 1
ATOM 6246 O O . THR A 1 764 ? -2.866 -17.260 4.990 1.00 96.69 764 THR A O 1
ATOM 6249 N N . ASN A 1 765 ? -4.096 -15.376 5.051 1.00 96.38 765 ASN A N 1
ATOM 6250 C CA . ASN A 1 765 ? -4.094 -15.166 3.608 1.00 96.38 765 ASN A CA 1
ATOM 6251 C C . ASN A 1 765 ? -2.686 -14.765 3.117 1.00 96.38 765 ASN A C 1
ATOM 6253 O O . ASN A 1 765 ? -2.167 -13.691 3.436 1.00 96.38 765 ASN A O 1
ATOM 6257 N N . GLU A 1 766 ? -2.083 -15.627 2.294 1.00 95.62 766 GLU A N 1
ATOM 6258 C CA . GLU A 1 766 ? -0.725 -15.457 1.764 1.00 95.62 766 GLU A CA 1
ATOM 6259 C C . GLU A 1 766 ? -0.545 -14.237 0.850 1.00 95.62 766 GLU A C 1
ATOM 6261 O O . GLU A 1 766 ? 0.584 -13.801 0.642 1.00 95.62 766 GLU A O 1
ATOM 6266 N N . SER A 1 767 ? -1.627 -13.691 0.293 1.00 95.50 767 SER A N 1
ATOM 6267 C CA . SER A 1 767 ? -1.612 -12.506 -0.571 1.00 95.50 767 SER A CA 1
ATOM 6268 C C . SER A 1 767 ? -1.574 -11.194 0.222 1.00 95.50 767 SER A C 1
ATOM 6270 O O . SER A 1 767 ? -1.326 -10.136 -0.361 1.00 95.50 767 SER A O 1
ATOM 6272 N N . PHE A 1 768 ? -1.810 -11.237 1.542 1.00 96.56 768 PHE A N 1
ATOM 6273 C CA . PHE A 1 768 ? -1.883 -10.042 2.393 1.00 96.56 768 PHE A CA 1
ATOM 6274 C C . PHE A 1 768 ? -0.957 -10.093 3.608 1.00 96.56 768 PHE A C 1
ATOM 6276 O O . PHE A 1 768 ? -0.279 -9.096 3.869 1.00 96.56 768 PHE A O 1
ATOM 6283 N N . ARG A 1 769 ? -0.890 -11.224 4.324 1.00 97.12 769 ARG A N 1
ATOM 6284 C CA . ARG A 1 769 ? -0.051 -11.405 5.523 1.00 97.12 769 ARG A CA 1
ATOM 6285 C C . ARG A 1 769 ? -0.245 -10.324 6.595 1.00 97.12 769 ARG A C 1
ATOM 6287 O O . ARG A 1 769 ? 0.711 -9.902 7.239 1.00 97.12 769 ARG A O 1
ATOM 6294 N N . GLY A 1 770 ? -1.483 -9.869 6.777 1.00 96.56 770 GLY A N 1
ATOM 6295 C CA . GLY A 1 770 ? -1.873 -8.888 7.792 1.00 96.56 770 GLY A CA 1
ATOM 6296 C C . GLY A 1 770 ? -2.794 -7.795 7.253 1.00 96.56 770 GLY A C 1
ATOM 6297 O O . GLY A 1 770 ? -3.223 -7.827 6.096 1.00 96.56 770 GLY A O 1
ATOM 6298 N N . SER A 1 771 ? -3.095 -6.827 8.115 1.00 96.56 771 SER A N 1
ATOM 6299 C CA . SER A 1 771 ? -4.090 -5.781 7.880 1.00 96.56 771 SER A CA 1
ATOM 6300 C C . SER A 1 771 ? -3.458 -4.511 7.326 1.00 96.56 771 SER A C 1
ATOM 6302 O O . SER A 1 771 ? -3.715 -4.189 6.170 1.00 96.56 771 SER A O 1
ATOM 6304 N N . TYR A 1 772 ? -2.625 -3.792 8.081 1.00 96.94 772 TYR A N 1
ATOM 6305 C CA . TYR A 1 772 ? -1.993 -2.544 7.627 1.00 96.94 772 TYR A CA 1
ATOM 6306 C C . TYR A 1 772 ? -0.741 -2.177 8.433 1.00 96.94 772 TYR A C 1
ATOM 6308 O O . TYR A 1 772 ? -0.401 -2.844 9.413 1.00 96.94 772 TYR A O 1
ATOM 6316 N N . SER A 1 773 ? -0.007 -1.175 7.933 1.00 97.12 773 SER A N 1
ATOM 6317 C CA . SER A 1 773 ? 1.276 -0.736 8.482 1.00 97.12 773 SER A CA 1
ATOM 6318 C C . SER A 1 773 ? 1.154 0.359 9.543 1.00 97.12 773 SER A C 1
ATOM 6320 O O . SER A 1 773 ? 0.240 1.174 9.483 1.00 97.12 773 SER A O 1
ATOM 6322 N N . PHE A 1 774 ? 2.124 0.408 10.458 1.00 95.81 774 PHE A N 1
ATOM 6323 C CA . PHE A 1 774 ? 2.296 1.486 11.440 1.00 95.81 774 PHE A CA 1
ATOM 6324 C C . PHE A 1 774 ? 3.784 1.775 11.682 1.00 95.81 774 PHE A C 1
ATOM 6326 O O . PHE A 1 774 ? 4.668 1.066 11.180 1.00 95.81 774 PHE A O 1
ATOM 6333 N N . ARG A 1 775 ? 4.081 2.847 12.424 1.00 94.50 775 ARG A N 1
ATOM 6334 C CA . ARG A 1 775 ? 5.449 3.211 12.824 1.00 94.50 775 ARG A CA 1
ATOM 6335 C C . ARG A 1 775 ? 5.767 2.600 14.178 1.00 94.50 775 ARG A C 1
ATOM 6337 O O . ARG A 1 775 ? 5.109 2.912 15.168 1.00 94.50 775 ARG A O 1
ATOM 6344 N N . SER A 1 776 ? 6.779 1.741 14.228 1.00 95.06 776 SER A N 1
ATOM 6345 C CA . SER A 1 776 ? 7.184 1.096 15.474 1.00 95.06 776 SER A CA 1
ATOM 6346 C C . SER A 1 776 ? 8.406 1.751 16.105 1.00 95.06 776 SER A C 1
ATOM 6348 O O . SER A 1 776 ? 9.163 2.464 15.445 1.00 95.06 776 SER A O 1
ATOM 6350 N N . MET A 1 777 ? 8.653 1.448 17.377 1.00 94.81 777 MET A N 1
ATOM 6351 C CA . MET A 1 777 ? 9.916 1.765 18.049 1.00 94.81 777 MET A CA 1
ATOM 6352 C C . MET A 1 777 ? 11.122 1.209 17.276 1.00 94.81 777 MET A C 1
ATOM 6354 O O . MET A 1 777 ? 12.162 1.857 17.197 1.00 94.81 777 MET A O 1
ATOM 6358 N N . TYR A 1 778 ? 10.965 0.049 16.629 1.00 95.25 778 TYR A N 1
ATOM 6359 C CA . TYR A 1 778 ? 12.000 -0.521 15.768 1.00 95.25 778 TYR A CA 1
ATOM 6360 C C . TYR A 1 778 ? 12.218 0.299 14.487 1.00 95.25 778 TYR A C 1
ATOM 6362 O O . TYR A 1 778 ? 13.359 0.458 14.056 1.00 95.25 778 TYR A O 1
ATOM 6370 N N . THR A 1 779 ? 11.157 0.875 13.899 1.00 94.50 779 THR A N 1
ATOM 6371 C CA . THR A 1 779 ? 11.276 1.822 12.774 1.00 94.50 779 THR A CA 1
ATOM 6372 C C . THR A 1 779 ? 12.190 2.998 13.142 1.00 94.50 779 THR A C 1
ATOM 6374 O O . THR A 1 779 ? 13.067 3.362 12.353 1.00 94.50 779 THR A O 1
ATOM 6377 N N . GLU A 1 780 ? 12.020 3.554 14.349 1.00 90.69 780 GLU A N 1
ATOM 6378 C CA . GLU A 1 780 ? 12.876 4.625 14.874 1.00 90.69 780 GLU A CA 1
ATOM 6379 C C . GLU A 1 780 ? 14.316 4.157 15.105 1.00 90.69 780 GLU A C 1
ATOM 6381 O O . GLU A 1 780 ? 15.252 4.823 14.661 1.00 90.69 780 GLU A O 1
ATOM 6386 N N . GLU A 1 781 ? 14.497 3.007 15.760 1.00 92.50 781 GLU A N 1
ATOM 6387 C CA . GLU A 1 781 ? 15.811 2.451 16.102 1.00 92.50 781 GLU A CA 1
ATOM 6388 C C . GLU A 1 781 ? 16.707 2.288 14.867 1.00 92.50 781 GLU A C 1
ATOM 6390 O O . GLU A 1 781 ? 17.882 2.661 14.882 1.00 92.50 781 GLU A O 1
ATOM 6395 N N . VAL A 1 782 ? 16.151 1.767 13.769 1.00 92.44 782 VAL A N 1
ATOM 6396 C CA . VAL A 1 782 ? 16.906 1.546 12.526 1.00 92.44 782 VAL A CA 1
ATOM 6397 C C . VAL A 1 782 ? 16.968 2.779 11.618 1.00 92.44 782 VAL A C 1
ATOM 6399 O O . VAL A 1 782 ? 17.634 2.737 10.576 1.00 92.44 782 VAL A O 1
ATOM 6402 N N . GLY A 1 783 ? 16.287 3.869 11.993 1.00 91.25 783 GLY A N 1
ATOM 6403 C CA . GLY A 1 783 ? 16.272 5.139 11.270 1.00 91.25 783 GLY A CA 1
ATOM 6404 C C . GLY A 1 783 ? 15.763 5.007 9.835 1.00 91.25 783 GLY A C 1
ATOM 6405 O O . GLY A 1 783 ? 16.445 5.434 8.903 1.00 91.25 783 GLY A O 1
ATOM 6406 N N . THR A 1 784 ? 14.605 4.369 9.642 1.00 93.81 784 THR A N 1
ATOM 6407 C CA . THR A 1 784 ? 13.985 4.172 8.319 1.00 93.81 784 THR A CA 1
ATOM 6408 C C . THR A 1 784 ? 12.565 4.735 8.264 1.00 93.81 784 THR A C 1
ATOM 6410 O O . THR A 1 784 ? 11.994 5.082 9.291 1.00 93.81 784 THR A O 1
ATOM 6413 N N . SER A 1 785 ? 11.985 4.849 7.068 1.00 93.00 785 SER A N 1
ATOM 6414 C CA . SER A 1 785 ? 10.634 5.368 6.865 1.00 93.00 785 SER A CA 1
ATOM 6415 C C . SER A 1 785 ? 9.970 4.784 5.611 1.00 93.00 785 SER A C 1
ATOM 6417 O O . SER A 1 785 ? 10.588 4.099 4.788 1.00 93.00 785 SER A O 1
ATOM 6419 N N . ALA A 1 786 ? 8.695 5.121 5.408 1.00 95.62 786 ALA A N 1
ATOM 6420 C CA . ALA A 1 786 ? 7.980 4.812 4.170 1.00 95.62 786 ALA A CA 1
ATOM 6421 C C . ALA A 1 786 ? 8.630 5.435 2.920 1.00 95.62 786 ALA A C 1
ATOM 6423 O O . ALA A 1 786 ? 8.418 4.940 1.811 1.00 95.62 786 ALA A O 1
ATOM 6424 N N . ARG A 1 787 ? 9.463 6.477 3.071 1.00 94.81 787 ARG A N 1
ATOM 6425 C CA . ARG A 1 787 ? 10.152 7.128 1.947 1.00 94.81 787 ARG A CA 1
ATOM 6426 C C . ARG A 1 787 ? 11.154 6.196 1.287 1.00 94.81 787 ARG A C 1
ATOM 6428 O O . ARG A 1 787 ? 11.163 6.104 0.062 1.00 94.81 787 ARG A O 1
ATOM 6435 N N . GLU A 1 788 ? 11.957 5.471 2.066 1.00 95.50 788 GLU A N 1
ATOM 6436 C CA . GLU A 1 788 ? 12.900 4.477 1.542 1.00 95.50 788 GLU A CA 1
ATOM 6437 C C . GLU A 1 788 ? 12.157 3.332 0.830 1.00 95.50 788 GLU A C 1
ATOM 6439 O O . GLU A 1 788 ? 12.581 2.864 -0.235 1.00 95.50 788 GLU A O 1
ATOM 6444 N N . LEU A 1 789 ? 10.998 2.922 1.359 1.00 97.38 789 LEU A N 1
ATOM 6445 C CA . LEU A 1 789 ? 10.148 1.931 0.701 1.00 97.38 789 LEU A CA 1
ATOM 6446 C C . LEU A 1 789 ? 9.550 2.463 -0.613 1.00 97.38 789 LEU A C 1
ATOM 6448 O O . LEU A 1 789 ? 9.511 1.721 -1.592 1.00 97.38 789 LEU A O 1
ATOM 6452 N N . ALA A 1 790 ? 9.165 3.738 -0.680 1.00 97.69 790 ALA A N 1
ATOM 6453 C CA . ALA A 1 790 ? 8.602 4.381 -1.869 1.00 97.69 790 ALA A CA 1
ATOM 6454 C C . ALA A 1 790 ? 9.622 4.659 -2.991 1.00 97.69 790 ALA A C 1
ATOM 6456 O O . ALA A 1 790 ? 9.227 4.905 -4.132 1.00 97.69 790 ALA A O 1
ATOM 6457 N N . GLN A 1 791 ? 10.932 4.643 -2.708 1.00 95.94 791 GLN A N 1
ATOM 6458 C CA . GLN A 1 791 ? 11.944 4.908 -3.738 1.00 95.94 791 GLN A CA 1
ATOM 6459 C C . GLN A 1 791 ? 11.945 3.816 -4.817 1.00 95.94 791 GLN A C 1
ATOM 6461 O O . GLN A 1 791 ? 12.051 2.634 -4.488 1.00 95.94 791 GLN A O 1
ATOM 6466 N N . PRO A 1 792 ? 11.877 4.146 -6.109 1.00 95.56 792 PRO A N 1
ATOM 6467 C CA . PRO A 1 792 ? 11.928 3.142 -7.154 1.00 95.56 792 PRO A CA 1
ATOM 6468 C C . PRO A 1 792 ? 13.371 2.691 -7.399 1.00 95.56 792 PRO A C 1
ATOM 6470 O O . PRO A 1 792 ? 14.343 3.389 -7.101 1.00 95.56 792 PRO A O 1
ATOM 6473 N N . LEU A 1 793 ? 13.513 1.501 -7.968 1.00 93.12 793 LEU A N 1
ATOM 6474 C CA . LEU A 1 793 ? 14.783 1.028 -8.502 1.00 93.12 793 LEU A CA 1
ATOM 6475 C C . LEU A 1 793 ? 14.959 1.618 -9.895 1.00 93.12 793 LEU A C 1
ATOM 6477 O O . LEU A 1 793 ? 14.008 1.639 -10.676 1.00 93.12 793 LEU A O 1
ATOM 6481 N N . HIS A 1 794 ? 16.171 2.064 -10.213 1.00 88.94 794 HIS A N 1
ATOM 6482 C CA . HIS A 1 794 ? 16.471 2.708 -11.486 1.00 88.94 794 HIS A CA 1
ATOM 6483 C C . HIS A 1 794 ? 17.532 1.957 -12.287 1.00 88.94 794 HIS A C 1
ATOM 6485 O O . HIS A 1 794 ? 18.403 1.284 -11.727 1.00 88.94 794 HIS A O 1
ATOM 6491 N N . VAL A 1 795 ? 17.480 2.144 -13.604 1.00 81.81 795 VAL A N 1
ATOM 6492 C CA . VAL A 1 795 ? 18.535 1.766 -14.550 1.00 81.81 795 VAL A CA 1
ATOM 6493 C C . VAL A 1 795 ? 18.987 2.996 -15.328 1.00 81.81 795 VAL A C 1
ATOM 6495 O O . VAL A 1 795 ? 18.185 3.883 -15.624 1.00 81.81 795 VAL A O 1
ATOM 6498 N N . VAL A 1 796 ? 20.278 3.081 -15.647 1.00 70.38 796 VAL A N 1
ATOM 6499 C CA . VAL A 1 796 ? 20.832 4.249 -16.346 1.00 70.38 796 VAL A CA 1
ATOM 6500 C C . VAL A 1 796 ? 20.515 4.133 -17.833 1.00 70.38 796 VAL A C 1
ATOM 6502 O O . VAL A 1 796 ? 20.995 3.218 -18.499 1.00 70.38 796 VAL A O 1
ATOM 6505 N N . THR A 1 797 ? 19.737 5.075 -18.369 1.00 63.47 797 THR A N 1
ATOM 6506 C CA . THR A 1 797 ? 19.355 5.099 -19.791 1.00 63.47 797 THR A CA 1
ATOM 6507 C C . THR A 1 797 ? 19.529 6.492 -20.402 1.00 63.47 797 THR A C 1
ATOM 6509 O O . THR A 1 797 ? 19.716 7.490 -19.701 1.00 63.47 797 THR A O 1
ATOM 6512 N N . THR A 1 798 ? 19.496 6.580 -21.731 1.00 56.34 798 THR A N 1
ATOM 6513 C CA . THR A 1 798 ? 19.349 7.852 -22.458 1.00 56.34 798 THR A CA 1
ATOM 6514 C C . THR A 1 798 ? 17.873 8.262 -22.488 1.00 56.34 798 THR A C 1
ATOM 6516 O O . THR A 1 798 ? 17.029 7.380 -22.627 1.00 56.34 798 THR A O 1
ATOM 6519 N N . LYS A 1 799 ? 17.565 9.569 -22.373 1.00 51.69 799 LYS A N 1
ATOM 6520 C CA . LYS A 1 799 ? 16.190 10.118 -22.261 1.00 51.69 799 LYS A CA 1
ATOM 6521 C C . LYS A 1 799 ? 15.159 9.385 -23.145 1.00 51.69 799 LYS A C 1
ATOM 6523 O O . LYS A 1 799 ? 15.421 9.214 -24.339 1.00 51.69 799 LYS A O 1
ATOM 6528 N N . PRO A 1 800 ? 13.986 9.006 -22.604 1.00 49.16 800 PRO A N 1
ATOM 6529 C CA . PRO A 1 800 ? 12.941 8.357 -23.385 1.00 49.16 800 PRO A CA 1
ATOM 6530 C C . PRO A 1 800 ? 12.291 9.342 -24.369 1.00 49.16 800 PRO A C 1
ATOM 6532 O O . PRO A 1 800 ? 12.146 10.530 -24.080 1.00 49.16 800 PRO A O 1
ATOM 6535 N N . VAL A 1 801 ? 11.866 8.835 -25.527 1.00 50.09 801 VAL A N 1
ATOM 6536 C CA . VAL A 1 801 ? 11.057 9.571 -26.509 1.00 50.09 801 VAL A CA 1
ATOM 6537 C C . VAL A 1 801 ? 9.674 8.937 -26.523 1.00 50.09 801 VAL A C 1
ATOM 6539 O O . VAL A 1 801 ? 9.525 7.807 -26.981 1.00 50.09 801 VAL A O 1
ATOM 6542 N N . LEU A 1 802 ? 8.666 9.657 -26.031 1.00 43.19 802 LEU A N 1
ATOM 6543 C CA . LEU A 1 802 ? 7.269 9.269 -26.200 1.00 43.19 802 LEU A CA 1
ATOM 6544 C C . LEU A 1 802 ? 6.659 10.109 -27.333 1.00 43.19 802 LEU A C 1
ATOM 6546 O O . LEU A 1 802 ? 6.815 11.327 -27.362 1.00 43.19 802 LEU A O 1
ATOM 6550 N N . ASN A 1 803 ? 5.994 9.462 -28.292 1.00 38.78 803 ASN A N 1
ATOM 6551 C CA . ASN A 1 803 ? 5.296 10.101 -29.421 1.00 38.78 803 ASN A CA 1
ATOM 6552 C C . ASN A 1 803 ? 6.149 10.942 -30.393 1.00 38.78 803 ASN A C 1
ATOM 6554 O O . ASN A 1 803 ? 5.612 11.760 -31.137 1.00 38.78 803 ASN A O 1
ATOM 6558 N N . GLY A 1 804 ? 7.457 10.689 -30.472 1.00 42.69 804 GLY A N 1
ATOM 6559 C CA . GLY A 1 804 ? 8.259 11.066 -31.640 1.00 42.69 804 GLY A CA 1
ATOM 6560 C C . GLY A 1 804 ? 8.438 12.565 -31.904 1.00 42.69 804 GLY A C 1
ATOM 6561 O O . GLY A 1 804 ? 8.780 12.912 -33.034 1.00 42.69 804 GLY A O 1
ATOM 6562 N N . GLU A 1 805 ? 8.255 13.454 -30.922 1.00 35.47 805 GLU A N 1
ATOM 6563 C CA . GLU A 1 805 ? 8.748 14.830 -31.057 1.00 35.47 805 GLU A CA 1
ATOM 6564 C C . GLU A 1 805 ? 10.240 14.882 -30.686 1.00 35.47 805 GLU A C 1
ATOM 6566 O O . GLU A 1 805 ? 10.599 14.674 -29.524 1.00 35.47 805 GLU A O 1
ATOM 6571 N N . PRO A 1 806 ? 11.142 15.151 -31.648 1.00 37.31 806 PRO A N 1
ATOM 6572 C CA . PRO A 1 806 ? 12.540 15.360 -31.338 1.00 37.31 806 PRO A CA 1
ATOM 6573 C C . PRO A 1 806 ? 12.675 16.734 -30.685 1.00 37.31 806 PRO A C 1
ATOM 6575 O O . PRO A 1 806 ? 12.503 17.762 -31.343 1.00 37.31 806 PRO A O 1
ATOM 6578 N N . THR A 1 807 ? 13.049 16.782 -29.407 1.00 36.75 807 THR A N 1
ATOM 6579 C CA . THR A 1 807 ? 13.723 17.979 -28.902 1.00 36.75 807 THR A CA 1
ATOM 6580 C C . THR A 1 807 ? 14.999 18.139 -29.714 1.00 36.75 807 THR A C 1
ATOM 6582 O O . THR A 1 807 ? 15.850 17.248 -29.725 1.00 36.75 807 THR A O 1
ATOM 6585 N N . VAL A 1 808 ? 15.105 19.259 -30.424 1.00 37.44 808 VAL A N 1
ATOM 6586 C CA . VAL A 1 808 ? 16.283 19.670 -31.190 1.00 37.44 808 VAL A CA 1
ATOM 6587 C C . VAL A 1 808 ? 17.395 20.038 -30.201 1.00 37.44 808 VAL A C 1
ATOM 6589 O O . VAL A 1 808 ? 17.749 21.200 -30.045 1.00 37.44 808 VAL A O 1
ATOM 6592 N N . GLU A 1 809 ? 17.914 19.053 -29.472 1.00 33.69 809 GLU A N 1
ATOM 6593 C CA . GLU A 1 809 ? 19.126 19.185 -28.673 1.00 33.69 809 GLU A CA 1
ATOM 6594 C C . GLU A 1 809 ? 20.237 18.331 -29.307 1.00 33.69 809 GLU A C 1
ATOM 6596 O O . GLU A 1 809 ? 20.020 17.157 -29.618 1.00 33.69 809 GLU A O 1
ATOM 6601 N N . PRO A 1 810 ? 21.432 18.901 -29.529 1.00 33.12 810 PRO A N 1
ATOM 6602 C CA . PRO A 1 810 ? 22.586 18.169 -30.042 1.00 33.12 810 PRO A CA 1
ATOM 6603 C C . PRO A 1 810 ? 22.922 16.929 -29.191 1.00 33.12 810 PRO A C 1
ATOM 6605 O O . PRO A 1 810 ? 22.843 16.987 -27.964 1.00 33.12 810 PRO A O 1
ATOM 6608 N N . LEU A 1 811 ? 23.382 15.834 -29.818 1.00 37.38 811 LEU A N 1
ATOM 6609 C CA . LEU A 1 811 ? 23.697 14.546 -29.157 1.00 37.38 811 LEU A CA 1
ATOM 6610 C C . LEU A 1 811 ? 24.618 14.653 -27.919 1.00 37.38 811 LEU A C 1
ATOM 6612 O O . LEU A 1 811 ? 24.579 13.780 -27.060 1.00 37.38 811 LEU A O 1
ATOM 6616 N N . TYR A 1 812 ? 25.432 15.705 -27.804 1.00 37.88 812 TYR A N 1
ATOM 6617 C CA . TYR A 1 812 ? 26.353 15.923 -26.681 1.00 37.88 812 TYR A CA 1
ATOM 6618 C C . TYR A 1 812 ? 25.697 16.493 -25.409 1.00 37.88 812 TYR A C 1
ATOM 6620 O O . TYR A 1 812 ? 26.368 16.598 -24.386 1.00 37.88 812 TYR A O 1
ATOM 6628 N N . ASN A 1 813 ? 24.402 16.826 -25.451 1.00 33.88 813 ASN A N 1
ATOM 6629 C CA . ASN A 1 813 ? 23.633 17.321 -24.303 1.00 33.88 813 ASN A CA 1
ATOM 6630 C C . ASN A 1 813 ? 22.602 16.309 -23.763 1.00 33.88 813 ASN A C 1
ATOM 6632 O O . ASN A 1 813 ? 21.843 16.644 -22.853 1.00 33.88 813 ASN A O 1
ATOM 6636 N N . GLN A 1 814 ? 22.562 15.069 -24.273 1.00 40.56 814 GLN A N 1
ATOM 6637 C CA . GLN A 1 814 ? 21.644 14.047 -23.757 1.00 40.56 814 GLN A CA 1
ATOM 6638 C C . GLN A 1 814 ? 22.053 13.628 -22.337 1.00 40.56 814 GLN A C 1
ATOM 6640 O O . GLN A 1 814 ? 22.943 12.806 -22.127 1.00 40.56 814 GLN A O 1
ATOM 6645 N N . SER A 1 815 ? 21.402 14.233 -21.345 1.00 39.16 815 SER A N 1
ATOM 6646 C CA . SER A 1 815 ? 21.576 13.922 -19.928 1.00 39.16 815 SER A CA 1
ATOM 6647 C C . SER A 1 815 ? 21.272 12.439 -19.684 1.00 39.16 815 SER A C 1
ATOM 6649 O O . SER A 1 815 ? 20.214 11.959 -20.099 1.00 39.16 815 SER A O 1
ATOM 6651 N N . ARG A 1 816 ? 22.181 11.715 -19.011 1.00 52.28 816 ARG A N 1
ATOM 6652 C CA . ARG A 1 816 ? 21.873 10.397 -18.427 1.00 52.28 816 ARG A CA 1
ATOM 6653 C C . ARG A 1 816 ? 20.602 10.545 -17.588 1.00 52.28 816 ARG A C 1
ATOM 6655 O O . ARG A 1 816 ? 20.518 11.485 -16.800 1.00 52.28 816 ARG A O 1
ATOM 6662 N N . CYS A 1 817 ? 19.627 9.667 -17.789 1.00 59.19 817 CYS A N 1
ATOM 6663 C CA . CYS A 1 817 ? 18.391 9.666 -17.019 1.00 59.19 817 CYS A CA 1
ATOM 6664 C C . CYS A 1 817 ? 18.210 8.317 -16.329 1.00 59.19 817 CYS A C 1
ATOM 6666 O O . CYS A 1 817 ? 18.467 7.257 -16.910 1.00 59.19 817 CYS A O 1
ATOM 6668 N N . ASP A 1 818 ? 17.769 8.376 -15.083 1.00 77.31 818 ASP A N 1
ATOM 6669 C CA . ASP A 1 818 ? 17.457 7.203 -14.289 1.00 77.31 818 ASP A CA 1
ATOM 6670 C C . ASP A 1 818 ? 16.049 6.734 -14.683 1.00 77.31 818 ASP A C 1
ATOM 6672 O O . ASP A 1 818 ? 15.053 7.367 -14.338 1.00 77.31 818 ASP A O 1
ATOM 6676 N N . LYS A 1 819 ? 15.955 5.648 -15.464 1.00 86.00 819 LYS A N 1
ATOM 6677 C CA . LYS A 1 819 ? 14.671 5.024 -15.823 1.00 86.00 819 LYS A CA 1
ATOM 6678 C C . LYS A 1 819 ? 14.160 4.250 -14.608 1.00 86.00 819 LYS A C 1
ATOM 6680 O O . LYS A 1 819 ? 14.838 3.300 -14.210 1.00 86.00 819 LYS A O 1
ATOM 6685 N N . PRO A 1 820 ? 12.995 4.590 -14.029 1.00 92.12 820 PRO A N 1
ATOM 6686 C CA . PRO A 1 820 ? 12.423 3.821 -12.926 1.00 92.12 820 PRO A CA 1
ATOM 6687 C C . PRO A 1 820 ? 11.966 2.461 -13.455 1.00 92.12 820 PRO A C 1
ATOM 6689 O O . PRO A 1 820 ? 11.045 2.398 -14.255 1.00 92.12 820 PRO A O 1
ATOM 6692 N N . ILE A 1 821 ? 12.610 1.369 -13.057 1.00 92.88 821 ILE A N 1
ATOM 6693 C CA . ILE A 1 821 ? 12.351 0.031 -13.604 1.00 92.88 821 ILE A CA 1
ATOM 6694 C C . ILE A 1 821 ? 11.390 -0.785 -12.724 1.00 92.88 821 ILE A C 1
ATOM 6696 O O . ILE A 1 821 ? 10.505 -1.472 -13.232 1.00 92.88 821 ILE A O 1
ATOM 6700 N N . VAL A 1 822 ? 11.520 -0.648 -11.402 1.00 96.56 822 VAL A N 1
ATOM 6701 C CA . VAL A 1 822 ? 10.643 -1.269 -10.401 1.00 96.56 822 VAL A CA 1
ATOM 6702 C C . VAL A 1 822 ? 10.215 -0.188 -9.414 1.00 96.56 822 VAL A C 1
ATOM 6704 O O . VAL A 1 822 ? 11.049 0.386 -8.716 1.00 96.56 822 VAL A O 1
ATOM 6707 N N . GLN A 1 823 ? 8.921 0.102 -9.369 1.00 98.12 823 GLN A N 1
ATOM 6708 C CA . GLN A 1 823 ? 8.304 1.127 -8.528 1.00 98.12 823 GLN A CA 1
ATOM 6709 C C . GLN A 1 823 ? 7.497 0.485 -7.399 1.00 98.12 823 GLN A C 1
ATOM 6711 O O . GLN A 1 823 ? 7.048 -0.652 -7.532 1.00 98.12 823 GLN A O 1
ATOM 6716 N N . PHE A 1 824 ? 7.302 1.217 -6.303 1.00 98.56 824 PHE A N 1
ATOM 6717 C CA . PHE A 1 824 ? 6.600 0.735 -5.113 1.00 98.56 824 PHE A CA 1
ATOM 6718 C C . PHE A 1 824 ? 5.479 1.706 -4.752 1.00 98.56 824 PHE A C 1
ATOM 6720 O O . PHE A 1 824 ? 5.713 2.897 -4.546 1.00 98.56 824 PHE A O 1
ATOM 6727 N N . ALA A 1 825 ? 4.266 1.178 -4.667 1.00 98.56 825 ALA A N 1
ATOM 6728 C CA . ALA A 1 825 ? 3.065 1.879 -4.249 1.00 98.56 825 ALA A CA 1
ATOM 6729 C C . ALA A 1 825 ? 2.281 1.020 -3.240 1.00 98.56 825 ALA A C 1
ATOM 6731 O O . ALA A 1 825 ? 2.641 -0.119 -2.949 1.00 98.56 825 ALA A O 1
ATOM 6732 N N . GLY A 1 826 ? 1.216 1.584 -2.679 1.00 98.12 826 GLY A N 1
ATOM 6733 C CA . GLY A 1 826 ? 0.436 0.994 -1.589 1.00 98.12 826 GLY A CA 1
ATOM 6734 C C . GLY A 1 826 ? 0.551 1.807 -0.302 1.00 98.12 826 GLY A C 1
ATOM 6735 O O . GLY A 1 826 ? 1.438 2.652 -0.179 1.00 98.12 826 GLY A O 1
ATOM 6736 N N . GLU A 1 827 ? -0.347 1.551 0.653 1.00 97.81 827 GLU A N 1
ATOM 6737 C CA . GLU A 1 827 ? -0.470 2.352 1.887 1.00 97.81 827 GLU A CA 1
ATOM 6738 C C . GLU A 1 827 ? 0.841 2.457 2.677 1.00 97.81 827 GLU A C 1
ATOM 6740 O O . GLU A 1 827 ? 1.226 3.553 3.068 1.00 97.81 827 GLU A O 1
ATOM 6745 N N . ALA A 1 828 ? 1.619 1.373 2.768 1.00 97.88 828 ALA A N 1
ATOM 6746 C CA . ALA A 1 828 ? 2.884 1.364 3.506 1.00 97.88 828 ALA A CA 1
ATOM 6747 C C . ALA A 1 828 ? 3.981 2.245 2.879 1.00 97.88 828 ALA A C 1
ATOM 6749 O O . ALA A 1 828 ? 5.022 2.479 3.487 1.00 97.88 828 ALA A O 1
ATOM 6750 N N . THR A 1 829 ? 3.772 2.718 1.647 1.00 98.00 829 THR A N 1
ATOM 6751 C CA . THR A 1 829 ? 4.690 3.625 0.946 1.00 98.00 829 THR A CA 1
ATOM 6752 C C . THR A 1 829 ? 4.300 5.096 1.102 1.00 98.00 829 THR A C 1
ATOM 6754 O O . THR A 1 829 ? 4.960 5.960 0.524 1.00 98.00 829 THR A O 1
ATOM 6757 N N . SER A 1 830 ? 3.218 5.393 1.827 1.00 95.81 830 SER A N 1
ATOM 6758 C CA . SER A 1 830 ? 2.848 6.757 2.200 1.00 95.81 830 SER A CA 1
ATOM 6759 C C . SER A 1 830 ? 3.554 7.146 3.499 1.00 95.81 830 SER A C 1
ATOM 6761 O O . SER A 1 830 ? 3.544 6.394 4.478 1.00 95.81 830 SER A O 1
ATOM 6763 N N . ASP A 1 831 ? 4.200 8.312 3.513 1.00 92.19 831 ASP A N 1
ATOM 6764 C CA . ASP A 1 831 ? 4.839 8.839 4.720 1.00 92.19 831 ASP A CA 1
ATOM 6765 C C . ASP A 1 831 ? 3.853 9.535 5.663 1.00 92.19 831 ASP A C 1
ATOM 6767 O O . ASP A 1 831 ? 4.177 9.649 6.837 1.00 92.19 831 ASP A O 1
ATOM 6771 N N . HIS A 1 832 ? 2.658 9.904 5.187 1.00 92.00 832 HIS A N 1
ATOM 6772 C CA . HIS A 1 832 ? 1.676 10.680 5.956 1.00 92.00 832 HIS A CA 1
ATOM 6773 C C . HIS A 1 832 ? 0.237 10.134 5.945 1.00 92.00 832 HIS A C 1
ATOM 6775 O O . HIS A 1 832 ? -0.543 10.478 6.818 1.00 92.00 832 HIS A O 1
ATOM 6781 N N . TYR A 1 833 ? -0.111 9.230 5.030 1.00 94.75 833 TYR A N 1
ATOM 6782 C CA . TYR A 1 833 ? -1.409 8.535 4.999 1.00 94.75 833 TYR A CA 1
ATOM 6783 C C . TYR A 1 833 ? -1.208 7.015 4.928 1.00 94.75 833 TYR A C 1
ATOM 6785 O O . TYR A 1 833 ? -1.797 6.317 4.102 1.00 94.75 833 TYR A O 1
ATOM 6793 N N . PHE A 1 834 ? -0.279 6.479 5.720 1.00 95.06 834 PHE A N 1
ATOM 6794 C CA . PHE A 1 834 ? -0.156 5.025 5.855 1.00 95.06 834 PHE A CA 1
ATOM 6795 C C . PHE A 1 834 ? -1.435 4.435 6.465 1.00 95.06 834 PHE A C 1
ATOM 6797 O O . PHE A 1 834 ? -2.292 5.180 6.915 1.00 95.06 834 PHE A O 1
ATOM 6804 N N . SER A 1 835 ? -1.590 3.112 6.394 1.00 95.75 835 SER A N 1
ATOM 6805 C CA . SER A 1 835 ? -2.757 2.335 6.843 1.00 95.75 835 SER A CA 1
ATOM 6806 C C . SER A 1 835 ? -4.105 2.582 6.149 1.00 95.75 835 SER A C 1
ATOM 6808 O O . SER A 1 835 ? -5.020 1.775 6.321 1.00 95.75 835 SER A O 1
ATOM 6810 N N . THR A 1 836 ? -4.234 3.583 5.273 1.00 97.44 836 THR A N 1
ATOM 6811 C CA . THR A 1 836 ? -5.534 3.973 4.698 1.00 97.44 836 THR A CA 1
ATOM 6812 C C . THR A 1 836 ? -5.696 3.702 3.200 1.00 97.44 836 THR A C 1
ATOM 6814 O O . THR A 1 836 ? -4.745 3.502 2.437 1.00 97.44 836 THR A O 1
ATOM 6817 N N . VAL A 1 837 ? -6.954 3.721 2.741 1.00 98.12 837 VAL A N 1
ATOM 6818 C CA . VAL A 1 837 ? -7.297 3.602 1.314 1.00 98.12 837 VAL A CA 1
ATOM 6819 C C . VAL A 1 837 ? -6.888 4.847 0.524 1.00 98.12 837 VAL A C 1
ATOM 6821 O O . VAL A 1 837 ? -6.340 4.699 -0.568 1.00 98.12 837 VAL A O 1
ATOM 6824 N N . HIS A 1 838 ? -7.119 6.055 1.050 1.00 96.88 838 HIS A N 1
ATOM 6825 C CA . HIS A 1 838 ? -6.743 7.291 0.355 1.00 96.88 838 HIS A CA 1
ATOM 6826 C C . HIS A 1 838 ? -5.222 7.378 0.172 1.00 96.88 838 HIS A C 1
ATOM 6828 O O . HIS A 1 838 ? -4.767 7.624 -0.944 1.00 96.88 838 HIS A O 1
ATOM 6834 N N . GLY A 1 839 ? -4.425 7.012 1.184 1.00 97.25 839 GLY A N 1
ATOM 6835 C CA . GLY A 1 839 ? -2.972 6.950 1.034 1.00 97.25 839 GLY A CA 1
ATOM 6836 C C . GLY A 1 839 ? -2.501 5.868 0.060 1.00 97.25 839 GLY A C 1
ATOM 6837 O O . GLY A 1 839 ? -1.546 6.075 -0.693 1.00 97.25 839 GLY A O 1
ATOM 6838 N N . ALA A 1 840 ? -3.200 4.729 -0.016 1.00 98.50 840 ALA A N 1
ATOM 6839 C CA . ALA A 1 840 ? -2.940 3.727 -1.049 1.00 98.50 840 ALA A CA 1
ATOM 6840 C C . ALA A 1 840 ? -3.192 4.280 -2.466 1.00 98.50 840 ALA A C 1
ATOM 6842 O O . ALA A 1 840 ? -2.399 4.021 -3.377 1.00 98.50 840 ALA A O 1
ATOM 6843 N N . VAL A 1 841 ? -4.278 5.034 -2.660 1.00 98.31 841 VAL A N 1
ATOM 6844 C CA . VAL A 1 841 ? -4.634 5.656 -3.945 1.00 98.31 841 VAL A CA 1
ATOM 6845 C C . VAL A 1 841 ? -3.611 6.712 -4.342 1.00 98.31 841 VAL A C 1
ATOM 6847 O O . VAL A 1 841 ? -3.101 6.666 -5.463 1.00 98.31 841 VAL A O 1
ATOM 6850 N N . GLU A 1 842 ? -3.243 7.598 -3.420 1.00 97.38 842 GLU A N 1
ATOM 6851 C CA . GLU A 1 842 ? -2.224 8.621 -3.651 1.00 97.38 842 GLU A CA 1
ATOM 6852 C C . GLU A 1 842 ? -0.870 8.017 -4.006 1.00 97.38 842 GLU A C 1
ATOM 6854 O O . GLU A 1 842 ? -0.239 8.453 -4.968 1.00 97.38 842 GLU A O 1
ATOM 6859 N N . ALA A 1 843 ? -0.447 6.955 -3.315 1.00 98.38 843 ALA A N 1
ATOM 6860 C CA . ALA A 1 843 ? 0.764 6.224 -3.673 1.00 98.38 843 ALA A CA 1
ATOM 6861 C C . ALA A 1 843 ? 0.687 5.637 -5.096 1.00 98.38 843 ALA A C 1
ATOM 6863 O O . ALA A 1 843 ? 1.672 5.662 -5.834 1.00 98.38 843 ALA A O 1
ATOM 6864 N N . GLY A 1 844 ? -0.486 5.147 -5.514 1.00 98.50 844 GLY A N 1
ATOM 6865 C CA . GLY A 1 844 ? -0.711 4.663 -6.879 1.00 98.50 844 GLY A CA 1
ATOM 6866 C C . GLY A 1 844 ? -0.603 5.782 -7.921 1.00 98.50 844 GLY A C 1
ATOM 6867 O O . GLY A 1 844 ? 0.071 5.629 -8.944 1.00 98.50 844 GLY A O 1
ATOM 6868 N N . TRP A 1 845 ? -1.212 6.938 -7.645 1.00 98.12 845 TRP A N 1
ATOM 6869 C CA . TRP A 1 845 ? -1.104 8.132 -8.486 1.00 98.12 845 TRP A CA 1
ATOM 6870 C C . TRP A 1 845 ? 0.312 8.696 -8.530 1.00 98.12 845 TRP A C 1
ATOM 6872 O O . TRP A 1 845 ? 0.747 9.128 -9.597 1.00 98.12 845 TRP A O 1
ATOM 6882 N N . ARG A 1 846 ? 1.050 8.658 -7.417 1.00 98.19 846 ARG A N 1
ATOM 6883 C CA . ARG A 1 846 ? 2.453 9.075 -7.333 1.00 98.19 846 ARG A CA 1
ATOM 6884 C C . ARG A 1 846 ? 3.314 8.290 -8.314 1.00 98.19 846 ARG A C 1
ATOM 6886 O O . ARG A 1 846 ? 4.024 8.900 -9.107 1.00 98.19 846 ARG A O 1
ATOM 6893 N N . GLU A 1 847 ? 3.219 6.960 -8.324 1.00 98.44 847 GLU A N 1
ATOM 6894 C CA . GLU A 1 847 ? 4.017 6.135 -9.246 1.00 98.44 847 GLU A CA 1
ATOM 6895 C C . GLU A 1 847 ? 3.550 6.253 -10.706 1.00 98.44 847 GLU A C 1
ATOM 6897 O O . GLU A 1 847 ? 4.374 6.249 -11.621 1.00 98.44 847 GLU A O 1
ATOM 6902 N N . ALA A 1 848 ? 2.250 6.454 -10.953 1.00 98.06 848 ALA A N 1
ATOM 6903 C CA . ALA A 1 848 ? 1.758 6.772 -12.296 1.00 98.06 848 ALA A CA 1
ATOM 6904 C C . ALA A 1 848 ? 2.312 8.115 -12.807 1.00 98.06 848 ALA A C 1
ATOM 6906 O O . ALA A 1 848 ? 2.765 8.221 -13.948 1.00 98.06 848 ALA A O 1
ATOM 6907 N N . THR A 1 849 ? 2.313 9.130 -11.940 1.00 97.19 849 THR A N 1
ATOM 6908 C CA . THR A 1 849 ? 2.840 10.471 -12.225 1.00 97.19 849 THR A CA 1
ATOM 6909 C C . THR A 1 849 ? 4.343 10.418 -12.460 1.00 97.19 849 THR A C 1
ATOM 6911 O O . THR A 1 849 ? 4.822 11.015 -13.416 1.00 97.19 849 THR A O 1
ATOM 6914 N N . ARG A 1 850 ? 5.080 9.621 -11.676 1.00 95.12 850 ARG A N 1
ATOM 6915 C CA . ARG A 1 850 ? 6.521 9.409 -11.857 1.00 95.12 850 ARG A CA 1
ATOM 6916 C C . ARG A 1 850 ? 6.859 8.875 -13.252 1.00 95.12 850 ARG A C 1
ATOM 6918 O O . ARG A 1 850 ? 7.811 9.348 -13.874 1.00 95.12 850 ARG A O 1
ATOM 6925 N N . LEU A 1 851 ? 6.073 7.928 -13.775 1.00 93.81 851 LEU A N 1
ATOM 6926 C CA . LEU A 1 851 ? 6.236 7.462 -15.158 1.00 93.81 851 LEU A CA 1
ATOM 6927 C C . LEU A 1 851 ? 5.845 8.529 -16.176 1.00 93.81 851 LEU A C 1
ATOM 6929 O O . LEU A 1 851 ? 6.574 8.736 -17.145 1.00 93.81 851 LEU A O 1
ATOM 6933 N N . ALA A 1 852 ? 4.730 9.226 -15.963 1.00 91.19 852 ALA A N 1
ATOM 6934 C CA . ALA A 1 852 ? 4.318 10.318 -16.840 1.00 91.19 852 ALA A CA 1
ATOM 6935 C C . ALA A 1 852 ? 5.397 11.414 -16.929 1.00 91.19 852 ALA A C 1
ATOM 6937 O O . ALA A 1 852 ? 5.678 11.911 -18.019 1.00 91.19 852 ALA A O 1
ATOM 6938 N N . ASP A 1 853 ? 6.044 11.746 -15.812 1.00 89.88 853 ASP A N 1
ATOM 6939 C CA . ASP A 1 853 ? 7.177 12.668 -15.733 1.00 89.88 853 ASP A CA 1
ATOM 6940 C C . ASP A 1 853 ? 8.396 12.158 -16.487 1.00 89.88 853 ASP A C 1
ATOM 6942 O O . ASP A 1 853 ? 8.961 12.886 -17.308 1.00 89.88 853 ASP A O 1
ATOM 6946 N N . PHE A 1 854 ? 8.775 10.898 -16.255 1.00 87.38 854 PHE A N 1
ATOM 6947 C CA . PHE A 1 854 ? 9.888 10.259 -16.954 1.00 87.38 854 PHE A CA 1
ATOM 6948 C C . PHE A 1 854 ? 9.709 10.338 -18.477 1.00 87.38 854 PHE A C 1
ATOM 6950 O O . PHE A 1 854 ? 10.650 10.677 -19.193 1.00 87.38 854 PHE A O 1
ATOM 6957 N N . TYR A 1 855 ? 8.488 10.114 -18.965 1.00 86.06 855 TYR A N 1
ATOM 6958 C CA . TYR A 1 855 ? 8.138 10.198 -20.383 1.00 86.06 855 TYR A CA 1
ATOM 6959 C C . TYR A 1 855 ? 7.762 11.609 -20.876 1.00 86.06 855 TYR A C 1
ATOM 6961 O O . TYR A 1 855 ? 7.390 11.775 -22.038 1.00 86.06 855 TYR A O 1
ATOM 6969 N N . GLY A 1 856 ? 7.859 12.640 -20.030 1.00 82.38 856 GLY A N 1
ATOM 6970 C CA . GLY A 1 856 ? 7.588 14.035 -20.399 1.00 82.38 856 GLY A CA 1
ATOM 6971 C C . GLY A 1 856 ? 6.112 14.362 -20.669 1.00 82.38 856 GLY A C 1
ATOM 6972 O O . GLY A 1 856 ? 5.811 15.410 -21.242 1.00 82.38 856 GLY A O 1
ATOM 6973 N N . MET A 1 857 ? 5.181 13.505 -20.248 1.00 80.56 857 MET A N 1
ATOM 6974 C CA . MET A 1 857 ? 3.748 13.632 -20.532 1.00 80.56 857 MET A CA 1
ATOM 6975 C C . MET A 1 857 ? 3.072 14.742 -19.717 1.00 80.56 857 MET A C 1
ATOM 6977 O O . MET A 1 857 ? 2.103 15.339 -20.190 1.00 80.56 857 MET A O 1
ATOM 6981 N N . LEU A 1 858 ? 3.610 15.111 -18.546 1.00 69.69 858 LEU A N 1
ATOM 6982 C CA . LEU A 1 858 ? 3.044 16.205 -17.743 1.00 69.69 858 LEU A CA 1
ATOM 6983 C C . LEU A 1 858 ? 3.124 17.568 -18.448 1.00 69.69 858 LEU A C 1
ATOM 6985 O O . LEU A 1 858 ? 2.230 18.396 -18.275 1.00 69.69 858 LEU A O 1
ATOM 6989 N N . ARG A 1 859 ? 4.123 17.789 -19.317 1.00 51.81 859 ARG A N 1
ATOM 6990 C CA . ARG A 1 859 ? 4.295 19.055 -20.061 1.00 51.81 859 ARG A CA 1
ATOM 6991 C C . ARG A 1 859 ? 3.219 19.287 -21.129 1.00 51.81 859 ARG A C 1
ATOM 6993 O O . ARG A 1 859 ? 2.972 20.433 -21.497 1.00 51.81 859 ARG A O 1
ATOM 7000 N N . ASN A 1 860 ? 2.546 18.227 -21.582 1.00 42.38 860 ASN A N 1
ATOM 7001 C CA . ASN A 1 860 ? 1.483 18.295 -22.591 1.00 42.38 860 ASN A CA 1
ATOM 7002 C C . ASN A 1 860 ? 0.068 18.394 -21.989 1.00 42.38 860 ASN A C 1
ATOM 7004 O O . ASN A 1 860 ? -0.892 18.657 -22.714 1.00 42.38 860 ASN A O 1
ATOM 7008 N N . SER A 1 861 ? -0.074 18.257 -20.666 1.00 37.91 861 SER A N 1
ATOM 7009 C CA . SER A 1 861 ? -1.373 18.255 -19.972 1.00 37.91 861 SER A CA 1
ATOM 7010 C C . SER A 1 861 ? -2.105 19.611 -19.975 1.00 37.91 861 SER A C 1
ATOM 7012 O O . SER A 1 861 ? -3.320 19.655 -19.798 1.00 37.91 861 SER A O 1
ATOM 7014 N N . HIS A 1 862 ? -1.424 20.723 -20.284 1.00 34.00 862 HIS A N 1
ATOM 7015 C CA . HIS A 1 862 ? -2.058 22.039 -20.469 1.00 34.00 862 HIS A CA 1
ATOM 7016 C C . HIS A 1 862 ? -2.807 22.208 -21.808 1.00 34.00 862 HIS A C 1
ATOM 7018 O O . HIS A 1 862 ? -3.338 23.286 -22.077 1.00 34.00 862 HIS A O 1
ATOM 7024 N N . LYS A 1 863 ? -2.866 21.169 -22.656 1.00 30.12 863 LYS A N 1
ATOM 7025 C CA . LYS A 1 863 ? -3.578 21.178 -23.950 1.00 30.12 863 LYS A CA 1
ATOM 7026 C C . LYS A 1 863 ? -4.648 20.087 -24.093 1.00 30.12 863 LYS A C 1
ATOM 7028 O O . LYS A 1 863 ? -5.017 19.749 -25.214 1.00 30.12 863 LYS A O 1
ATOM 7033 N N . LEU A 1 864 ? -5.184 19.557 -22.995 1.00 28.09 864 LEU A N 1
ATOM 7034 C CA . LEU A 1 864 ? -6.421 18.771 -23.051 1.00 28.09 864 LEU A CA 1
ATOM 7035 C C . LEU A 1 864 ? -7.628 19.699 -22.827 1.00 28.09 864 LEU A C 1
ATOM 7037 O O . LEU A 1 864 ? -7.578 20.560 -21.943 1.00 28.09 864 LEU A O 1
ATOM 7041 N N . PRO A 1 865 ? -8.697 19.594 -23.639 1.00 28.17 865 PRO A N 1
ATOM 7042 C CA . PRO A 1 865 ? -9.875 20.428 -23.469 1.00 28.17 865 PRO A CA 1
ATOM 7043 C C . PRO A 1 865 ? -10.510 20.123 -22.114 1.00 28.17 865 PRO A C 1
ATOM 7045 O O . PRO A 1 865 ? -10.688 18.963 -21.751 1.00 28.17 865 PRO A O 1
ATOM 7048 N N . LYS A 1 866 ? -10.882 21.177 -21.382 1.00 30.58 866 LYS A N 1
ATOM 7049 C CA . LYS A 1 866 ? -11.828 21.083 -20.267 1.00 30.58 866 LYS A CA 1
ATOM 7050 C C . LYS A 1 866 ? -13.139 20.507 -20.813 1.00 30.58 866 LYS A C 1
ATOM 7052 O O . LYS A 1 866 ? -13.986 21.258 -21.285 1.00 30.58 866 LYS A O 1
ATOM 7057 N N . SER A 1 867 ? -13.285 19.189 -20.819 1.00 26.98 867 SER A N 1
ATOM 7058 C CA . SER A 1 867 ? -14.551 18.523 -21.096 1.00 26.98 867 SER A CA 1
ATOM 7059 C C . SER A 1 867 ? -15.165 18.088 -19.774 1.00 26.98 867 SER A C 1
ATOM 7061 O O . SER A 1 867 ? -14.689 17.137 -19.163 1.00 26.98 867 SER A O 1
ATOM 7063 N N . ASN A 1 868 ? -16.177 18.852 -19.362 1.00 32.00 868 ASN A N 1
ATOM 7064 C CA . ASN A 1 868 ? -17.317 18.496 -18.514 1.00 32.00 868 ASN A CA 1
ATOM 7065 C C . ASN A 1 868 ? -17.162 17.206 -17.687 1.00 32.00 868 ASN A C 1
ATOM 7067 O O . ASN A 1 868 ? -17.483 16.120 -18.172 1.00 32.00 868 ASN A O 1
ATOM 7071 N N . LEU A 1 869 ? -16.714 17.374 -16.440 1.00 27.91 869 LEU A N 1
ATOM 7072 C CA . LEU A 1 869 ? -17.084 16.517 -15.313 1.00 27.91 869 LEU A CA 1
ATOM 7073 C C . LEU A 1 869 ? -18.298 17.133 -14.622 1.00 27.91 869 LEU A C 1
ATOM 7075 O O . LEU A 1 869 ? -18.286 18.379 -14.470 1.00 27.91 869 LEU A O 1
#

Radius of gyration: 40.12 Å; chains: 1; bounding box: 117×73×121 Å

Foldseek 3Di:
DPPVVVVVVVVVVVVVVVCVQPVDPVSVVCVVVVVVVVVVVVVVVVVVVVVVVVVVVVVVVVVVVVVVVVVVVVVVVVVVVVVVVVVCVCVVVVVVVCPVVVVVVLVVLLVVLCVVCVVCLVCVVVLLVVLVVCLVVLVLVVSLVSLVSNLVSLQSNVLSLVPDPDRDPVVVVVSCVSCVSSVVSVVSSLVSLLVCLLCQLPCLVPPLVSLLSSQVSLVVLVVVLVVQVVVCVPSVDHRPCGPVNVVVVSLVSNLVSLLVVLVVLQDDDCVRDVCSVVSSVVSLVVVLVVSLVSCVPGVCVSHDVVPVRSVSSVVSNVVSVLVVCPDPSNVVSDDPVVNVVVCVVPVPPPPVVVVVVVVVVVVVVPPAQFAEEEEAQALLSLLLQLLLVVLPRPRYFYEHQAPDHHQQADWDADAPFIDTFGDFWDFACPPFVLNVQCVVVVQKDFPPCLVPPAWAFELQQDTDDPVLVNVLVCQQPPDVVVLLVVLQPDLFFPQVVSVVSLVVSCPPPVNVPHDPLSSVLVVVLVQLVVCLVALHQGSRFFRSNQVNLADGYHDRGGMGRQRHGPVVSQCSSQVHPDPVPASHVCGPRYHYSFAWFAWEDDLADQWIWTAGPVGDIDIGSAYEYAFALLLCLVRQVRHYVPGDDPQQNLLSPQWDFHAKKKKKFFAPAQQDDPPHFWYFYRYRPVRLVVCCPDPLNLLVSFGIWGQDPNRRRMIMIMGHGPSRQVLLVDDQVVVLVSVVVSCVSTHPTDDDDTPDIDMRDQLPPSRHNHRWIHHTSSSVVSVHALQSNQDAQWHWDFQDEDPDDDPPDPPVPGDTDTRRHYGYAYQRSASHRTSDSSRRSVRSSVVSVVVCVSNVSVVCVVPDDPDDD

Organism: Stomoxys calcitrans (NCBI:txid35570)

Secondary structure (DSSP, 8-state):
--HHHHHHHHHHHHHHHHHHH-SSGGGGGGHHHHHHHHHHHHHHHHHHHHHHHHHHHHHHHHHHHHHHHHHHHHHHHHHHHHHHHHHHTTHHHHHHHTHHHHHHHHHHHHHHHHHHHHHHHHTHHHHHHHHHHHHHTT-HHHHHHHHHHHHHHHHHHHHHHHT-SS--HHHHHHHHHHHHHHHHHHHHHHHHHHHHHHTHHHHHHH-HHHHHHHHHHHHHHHHHHHHHHHHHHHHS---TT----HHHHHHHHHHHHHHHHHHHT----TTT-TTHHHHHHHHHHHHHHHHHHHIIIIIGGGS-GGG-HHHHHHHHHHHHHHHHHTSHHHHHTS-TTHHHHHHHHHS-TTSHHHHHHHHHHHHHTTS----EEEE--BHHHHHHHHHHHHHT---EEEE-SSSSSBTT--EEEETTEEEESS---B--SSS-HHHHHHGGGT--EE-GGGGTS-EEEETTSPBPPHHHHHHHHHHHHS-HHHHHHHHTT--SBHHHHHHHHHHHHHTSGGGTTS-HHHHHHHHHHHHHHHHHHHT-S-TTTBBTTGGGGSPPPSS-S-EE-TTT-THHHHHHHTT-S-TTT--GGGTTTEETT--EEEEE--TT-S-EEEEETTS-EEEESEEEE---HHHHHHHHHHHEESPPPHHHHHHHHHSEE--EEEEEEE-SS--S-TT--EEEEE--HHHHHHHHTSTTGGGGGEEEEEEETTEEEEEEEEEEHHHHHHHTTS-HHHHHHHHHHHHHHH--S--PPPSEEEE---SSSTTTSSS-EE-BHHHHHTT--HHHHHPPEEEEEE---STT------GGG--EEEEEEEEE-SGGG-SSSTTSHHHHHHHHHHHHHHHHHHTTGGGGGGGS-----

InterPro domains:
  IPR002937 Amine oxidase [PF01593] (380-851)
  IPR010326 Exocyst complex component EXOC3/Sec6 [PF06046] (179-326)
  IPR036188 FAD/NAD(P)-binding domain superfamily [G3DSA:3.50.50.60] (372-850)
  IPR036188 FAD/NAD(P)-binding domain superfamily [SSF51905] (367-855)
  IPR050281 Flavin monoamine oxidase and related enzymes [PTHR10742] (345-855)

Sequence (869 aa):
MDLKQCEEEARQAALKDIINMFQRSDQLEKLEQYRQRVARQKASVEALLKSGLQNQLDGVRVGLEQLKTCLQDVREFKRSMGVVEQLMQGVPEIYEALQDVRKENIKYSQLATAVKNLGLIYNVEASVQQTMTLIEEDNLLYAHQSLTELENARDDLLDELHMQPKQHVSDKITFKRHFEKFDTVSQALEKKLRFILSRTLETVRKEPQIIVTALRIVEREEKSDQFALQQQKVTSFLPPGRPRQWRAMAMNVLKEAVVTRIEYSKREEREDNKMWLVRVLEILRQNILVDLRVVKSLCVPCFPPHYNIFEEYVKMYHESLSNYITLPAWISSLNKFQRPLLRALFSTSSRVHSYTSSARQLYQLEMSSPKIVIVGSGASGIACATKLLDYGFDNVVIVEAESRIGGRIHTIPFADNVIDLGAQWCHGEKDNMVYELAHKHDLLDSTGDVYESYQCVRSNREVVPEDISQRLKDIVNDSLVTRQMELRNCQGSLGSYLNNKFYEALRRPENSDIDMAIAKEFFENYKKFENSVEASDTLDDVSGKGYLEYWECEGDILLNWKDKGYVEFLRLLMRSRELKTEWGVLEKRVLLNKKVTRIEWSRNDCCVQIRCADGDCFVADHVILTVSLGVLKEQQLMLFDPKLPVEKQRAIDGLAFGTVNKIFIEFPQQFWPDKWTGFTMLWRDEDIADIRGTPRAWLEDVFGFYCDHNQPRLLSGWMIGANGRHMETLPEDEILAGCMYLFRKFLQWDIPEPCNFKTSTWYTNESFRGSYSFRSMYTEEVGTSARELAQPLHVVTTKPVLNGEPTVEPLYNQSRCDKPIVQFAGEATSDHYFSTVHGAVEAGWREATRLADFYGMLRNSHKLPKSNL

pLDDT: mean 83.62, std 16.4, range [26.98, 98.81]